Protein AF-A0A1W1CA62-F1 (afdb_monomer)

Solvent-accessible surface area (backbone atoms only — not comparable to full-atom values): 57233 Å² total; per-residue (Å²): 135,81,89,86,81,87,89,83,84,89,84,93,82,89,81,91,78,90,78,80,77,79,80,64,82,55,48,78,48,79,46,79,74,48,79,52,100,63,31,37,31,33,37,37,37,42,30,23,80,45,92,56,73,39,75,48,65,48,74,51,71,58,81,18,54,73,76,47,70,45,79,48,48,74,50,70,43,87,83,82,26,37,30,43,40,27,42,38,98,91,57,31,55,32,50,45,74,31,68,48,73,31,38,38,29,20,35,51,57,88,70,83,66,78,75,70,81,71,74,58,96,72,33,66,46,75,48,79,44,85,70,47,77,57,100,60,29,39,26,37,36,37,37,44,31,26,67,39,91,54,71,39,76,48,68,49,76,48,79,43,91,29,56,73,78,46,71,43,75,43,43,75,51,65,45,89,88,75,31,39,28,43,39,27,43,35,100,90,59,23,70,30,45,48,72,31,70,49,66,31,35,40,31,24,36,51,62,85,86,67,88,79,77,78,83,80,76,78,87,59,78,69,62,60,57,68,73,33,33,48,64,42,42,60,29,36,47,44,29,52,49,69,27,34,27,42,52,84,49,92,83,43,77,89,62,65,56,16,58,89,64,27,27,54,92,78,74,43,72,48,46,49,22,47,26,38,44,34,58,71,37,29,48,38,39,42,49,18,38,20,37,28,39,42,34,47,24,50,67,75,22,49,63,14,27,44,58,52,71,35,51,64,64,47,50,56,45,44,46,42,43,48,61,25,49,61,51,30,43,43,78,41,91,48,95,89,46,52,72,64,24,36,42,51,50,34,38,36,43,59,70,66,50,69,74,52,36,35,27,56,70,70,68,79,74,82,51,55,69,41,65,25,35,64,84,31,11,37,12,30,42,32,6,25,42,10,19,22,21,12,35,41,20,55,68,34,52,88,44,58,68,60,13,49,51,28,38,54,50,14,54,51,40,32,48,33,20,66,75,32,70,41,56,83,33,60,55,86,43,56,92,78,68,52,72,79,54,55,32,33,24,26,44,9,35,18,20,42,27,41,16,75,59,65,71,44,61,69,29,44,54,44,16,58,56,26,47,75,69,29,57,90,47,51,92,53,54,52,49,62,57,42,40,43,50,56,41,27,43,53,46,20,71,77,66,66,42,63,73,28,43,52,46,36,50,50,24,51,48,29,62,76,72,66,53,51,52,19,90,57,59,46,49,43,84,46,35,71,32,15,47,27,39,35,28,22,44,20,22,55,29,35,58,53,28,68,77,42,68,94,48,71,68,28,53,52,27,46,48,51,24,48,56,42,50,31,31,42,44,17,61,35,86,71,57,29,11,44,26,15,80,40,66,28,74,32,47,68,27,55,23,31,26,60,34,31,48,16,89,71,63,32,87,72,39,54,82,56,38,74,42,82,56,37,28,34,34,30,7,32,34,50,52,66,36,70,73,48,54,65,81,34,43,86,38,66,42,30,15,23,34,36,52,53,32,37,15,30,35,43,21,25,31,23,35,39,57,52,60,71,50,77,86,62,82,42,83,43,69,58,51,52,52,71,38,68,41,40,30,47,42,39,74,53,45,54,77,30,27,30,73,49,90,94,44,74,42,69,47,44,71,70,57,48,62,69,46,95,49,60,81,77,35,68,80,54,63,41,29,20,76,59,52,51,69,50,50,50,52,46,28,58,28,58,62,65,41,38,34,39,37,37,63,46,46,82,87,66,57,70,89,78,53,61,55,69,59,53,41,54,41,37,76,73,67,34,32,46,33,38,39,35,58,42,72,26,68,82,35,85,86,34,74,78,50,75,68,53,50,52,47,50,54,51,53,48,50,53,49,34,60,56,54,62,69,46,80,40,49,33,36,42,34,40,30,52,54,71,86,43,60,44,50,65,69,40,72,69,40,23,54,52,47,33,52,57,52,48,52,50,53,51,54,37,59,76,65,34,77,53,64,43,34,26,51,44,42,62,52,84,47,49,64,31,61,61,72,75,44,80,81,49,78,41,72,64,37,37,89,38,50,37,70,50,62,58,59,53,43,66,31,47,69,73,37,50,92,74,40,67,34,44,28,36,43,46,41,46,55,22,55,45,61,25,89,91,56,41,62,46,98,94,50,48,32,70,41,78,49,53,64,64,43,45,26,58,94,44,46,55,60,33,54,28,37,51,28,31,45,49,22,70,72,67,73,34,40,25,36,28,75,30,42,34,53,36,56,63,24,54,52,69,85,84,74,76,91,59,91,48,86,90,33,52,38,94,57,52,44,56,58,52,53,40,51,47,40,41,49,41,54,77,35,44,67,59,28,37,75,18,25,28,18,30,40,23,59,30,47,48,84,69,39,65,65,52,51,69,85,69,54,73,96,73,80,85,71,89,65,74,41,24,67,53,67,69,85,55,52,83,98,68,76,76,80,68,64,27,59,52,66,68,36,34,66,59,43,46,46,65,43,64,66,134

Nearest PDB structures (foldseek):
  4tf4-assembly2_B  TM=8.827E-01  e=1.126E-41  Thermobifida fusca
  5gy0-assembly1_B  TM=9.283E-01  e=1.462E-37  Acetivibrio thermocellus
  5gy1-assembly1_A  TM=9.295E-01  e=1.607E-37  Acetivibrio thermocellus
  5gxz-assembly1_B  TM=9.268E-01  e=2.698E-37  Acetivibrio thermocellus
  1ia6-assembly1_A  TM=9.455E-01  e=1.887E-34  Ruminiclostridium cellulolyticum

InterPro domains:
  IPR001701 Glycoside hydrolase family 9 [PF00759] (229-653)
  IPR001919 Carbohydrate-binding type-2 domain [PF00553] (30-115)
  IPR001919 Carbohydrate-binding type-2 domain [PF00553] (129-214)
  IPR001919 Carbohydrate-binding type-2 domain [PS51173] (19-122)
  IPR001919 Carbohydrate-binding type-2 domain [PS51173] (117-226)
  IPR001919 Carbohydrate-binding type-2 domain [SM00637] (26-118)
  IPR001919 Carbohydrate-binding type-2 domain [SM00637] (124-215)
  IPR008928 Six-hairpin glycosidase superfamily [SSF48208] (225-658)
  IPR008965 CBM2/CBM3, carbohydrate-binding domain superfamily [SSF49384] (23-111)
  IPR008965 CBM2/CBM3, carbohydrate-binding domain superfamily [SSF49384] (118-214)
  IPR012291 CBM2, carbohydrate-binding domain superfamily [G3DSA:2.60.40.290] (24-120)
  IPR012291 CBM2, carbohydrate-binding domain superfamily [G3DSA:2.60.40.290] (121-218)
  IPR012341 Six-hairpin glycosidase-like superfamily [G3DSA:1.50.10.10] (224-671)
  IPR018221 Glycoside hydrolase family 9, His active site [PS00592] (567-593)
  IPR033126 Glycosyl hydrolases family 9, Asp/Glu active sites [PS00698] (629-647)

pLDDT: mean 82.94, std 18.06, range [24.62, 98.94]

Foldseek 3Di:
DDDDDDDDDDDDDDDDDDDDDDDPQKDKDKAWDADDDFKTKIKIKIFAQDQAKDFDKDKDAPQAAWPDWPQWDWDADHPRNMIITAGDPVPRIAHHGGIDMIMTMGTHDPDPDPDDPPPDVPQWDKDWDWDADDPFKGKIKIKIWGQDQAKAQDKDKDADQFAWPDKPQWDKDADPVRRIIITGGDPVGRIAGHGGMDMIMTMGTHDPDDDDDDDDDDADQQPAAQVQLLVQLVLLLLLLQVFWQADDNPPPVLDHHFPCCWCVQVPFPLHFFGQFWLWRKDALLQSLVLLLLLLCLCVLQVVLCVLSVRLVSSLVSSVRNLVNQLRQWDQDPDPVDQQRIKGFRIWAQPVQGVLFFFASNPDDDHTDTAMAHLVQAQLQSLLSSLLSLLSSLVSVVVVVVSSVSSLSSSVSSLRRSVVRPDNNSVDSCPPPDDQPFGNLQSNLSSLLSNCVNPVPCVSVVSNVVSLVVTDQQLLFACFSNGNSLVSLLSNCVVPVDPVSVVSNVSSLCCQLPVAQAAPLGQRADALALRLLRQLLSLLSLLSNLSVDDDDDSSVSSLVSSSSSLSVQSQSGPVSEHQFWPHHHPYQFQALHRSQQRDPPSDSPPPVTGPHTSGSFGFSAARDSYNPNADSDNVPCRGRMTGSSSSRSNSSSSSSSNRRVPDDAPASNLSNLLLAAFEEWEALFFDWFDFPDPPDIQGHDLLCLLVDPCQPPPVSQVRFDQRDSVLSVVLNVLNVLGAEYEAEQDPPDDLVSDPLVSVQVVVVVRHEYEYEDACQQVVQQPAADDPVNLVVLVVVLVVVLVSLQSHGYAYEYEYENPLVRCRCLVDLVSLVVVLVSVLVSLCVNPVRHPRYAYEYEQEDPLQWAQPQPCPPQQWGRDHPCNNVRNVRSVSSCVSCLVSHQAYEYEAAHAQKDFDPVPQDDPVDGLMDGHDCRRSVLVCVLVNLLGVLLRCCVVSVGAYEHAEYEDHYQQFDPPPPPSAGDPVRGRQCVSVVSLLVSLLVNVVCSVSSSVSRYSYYYYWYDYDGNCCPNVPDDPDDPPPRGTTQFDDNDDPDCPPPPNRDSVNGCSSSCSNRVDD

Structure (mmCIF, N/CA/C/O backbone):
data_AF-A0A1W1CA62-F1
#
_entry.id   AF-A0A1W1CA62-F1
#
loop_
_atom_site.group_PDB
_atom_site.id
_atom_site.type_symbol
_atom_site.label_atom_id
_atom_site.label_alt_id
_atom_site.label_comp_id
_atom_site.label_asym_id
_atom_site.label_entity_id
_atom_site.label_seq_id
_atom_site.pdbx_PDB_ins_code
_atom_site.Cartn_x
_atom_site.Cartn_y
_atom_site.Cartn_z
_atom_site.occupancy
_atom_site.B_iso_or_equiv
_atom_site.auth_seq_id
_atom_site.auth_comp_id
_atom_site.auth_asym_id
_atom_site.auth_atom_id
_atom_site.pdbx_PDB_model_num
ATOM 1 N N . MET A 1 1 ? 69.710 21.065 5.688 1.00 34.09 1 MET A N 1
ATOM 2 C CA . MET A 1 1 ? 68.795 21.210 4.537 1.00 34.09 1 MET A CA 1
ATOM 3 C C . MET A 1 1 ? 67.399 20.845 5.018 1.00 34.09 1 MET A C 1
ATOM 5 O O . MET A 1 1 ? 67.271 19.774 5.587 1.00 34.09 1 MET A O 1
ATOM 9 N N . SER A 1 2 ? 66.432 21.753 4.817 1.00 31.28 2 SER A N 1
ATOM 10 C CA . SER A 1 2 ? 64.989 21.677 5.153 1.00 31.28 2 SER A CA 1
ATOM 11 C C . SER A 1 2 ? 64.650 21.636 6.662 1.00 31.28 2 SER A C 1
ATOM 13 O O . SER A 1 2 ? 64.878 20.616 7.297 1.00 31.28 2 SER A O 1
ATOM 15 N N . LEU A 1 3 ? 64.309 22.731 7.373 1.00 30.56 3 LEU A N 1
ATOM 16 C CA . LEU A 1 3 ? 63.100 23.603 7.335 1.00 30.56 3 LEU A CA 1
ATOM 17 C C . LEU A 1 3 ? 61.784 22.798 7.328 1.00 30.56 3 LEU A C 1
ATOM 19 O O . LEU A 1 3 ? 61.586 22.035 6.390 1.00 30.56 3 LEU A O 1
ATOM 23 N N . THR A 1 4 ? 60.811 22.921 8.245 1.00 31.36 4 THR A N 1
ATOM 24 C CA . THR A 1 4 ? 60.692 23.490 9.612 1.00 31.36 4 THR A CA 1
ATOM 25 C C . THR A 1 4 ? 59.352 22.969 10.171 1.00 31.36 4 THR A C 1
ATOM 27 O O . THR A 1 4 ? 58.354 23.013 9.457 1.00 31.36 4 THR A O 1
ATOM 30 N N . LYS A 1 5 ? 59.313 22.494 11.424 1.00 26.56 5 LYS A N 1
ATOM 31 C CA . LYS A 1 5 ? 58.095 22.155 12.191 1.00 26.56 5 LYS A CA 1
ATOM 32 C C . LYS A 1 5 ? 57.975 23.115 13.386 1.00 26.56 5 LYS A C 1
ATOM 34 O O . LYS A 1 5 ? 58.942 23.233 14.126 1.00 26.56 5 LYS A O 1
ATOM 39 N N . THR A 1 6 ? 56.793 23.723 13.524 1.00 31.59 6 THR A N 1
ATOM 40 C CA . THR A 1 6 ? 55.945 23.863 14.737 1.00 31.59 6 THR A CA 1
ATOM 41 C C . THR A 1 6 ? 56.478 24.517 16.035 1.00 31.59 6 THR A C 1
ATOM 43 O O . THR A 1 6 ? 57.621 24.307 16.416 1.00 31.59 6 THR A O 1
ATOM 46 N N . PHE A 1 7 ? 55.523 25.144 16.763 1.00 26.80 7 PHE A N 1
ATOM 47 C CA . PHE A 1 7 ? 55.446 25.507 18.207 1.00 26.80 7 PHE A CA 1
ATOM 48 C C . PHE A 1 7 ? 55.813 26.961 18.597 1.00 26.80 7 PHE A C 1
ATOM 50 O O . PHE A 1 7 ? 56.682 27.541 17.966 1.00 26.80 7 PHE A O 1
ATOM 57 N N . VAL A 1 8 ? 55.233 27.649 19.606 1.00 26.05 8 VAL A N 1
ATOM 58 C CA . VAL A 1 8 ? 54.292 27.363 20.728 1.00 26.05 8 VAL A CA 1
ATOM 59 C C . VAL A 1 8 ? 53.774 28.726 21.304 1.00 26.05 8 VAL A C 1
ATOM 61 O O . VAL A 1 8 ? 54.493 29.712 21.213 1.00 26.05 8 VAL A O 1
ATOM 64 N N . MET A 1 9 ? 52.569 28.734 21.908 1.00 24.62 9 MET A N 1
ATOM 65 C CA . MET A 1 9 ? 51.977 29.533 23.034 1.00 24.62 9 MET A CA 1
ATOM 66 C C . MET A 1 9 ? 52.245 31.044 23.341 1.00 24.62 9 MET A C 1
ATOM 68 O O . MET A 1 9 ? 53.383 31.409 23.599 1.00 24.62 9 MET A O 1
ATOM 72 N N . VAL A 1 10 ? 51.116 31.783 23.556 1.00 28.89 10 VAL A N 1
ATOM 73 C CA . VAL A 1 10 ? 50.649 32.619 24.738 1.00 28.89 10 VAL A CA 1
ATOM 74 C C . VAL A 1 10 ? 51.520 33.844 25.175 1.00 28.89 10 VAL A C 1
ATOM 76 O O . VAL A 1 10 ? 52.728 33.718 25.035 1.00 28.89 10 VAL A O 1
ATOM 79 N N . PRO A 1 11 ? 51.054 34.996 25.769 1.00 33.91 11 PRO A N 1
ATOM 80 C CA . PRO A 1 11 ? 49.732 35.474 26.260 1.00 33.91 11 PRO A CA 1
ATOM 81 C C . PRO A 1 11 ? 49.295 36.912 25.829 1.00 33.91 11 PRO A C 1
ATOM 83 O O . PRO A 1 11 ? 50.018 37.681 25.204 1.00 33.91 11 PRO A O 1
ATOM 86 N N . THR A 1 12 ? 48.093 37.282 26.276 1.00 34.03 12 THR A N 1
ATOM 87 C CA . THR A 1 12 ? 47.513 38.621 26.511 1.00 34.03 12 THR A CA 1
ATOM 88 C C . THR A 1 12 ? 48.430 39.605 27.274 1.00 34.03 12 THR A C 1
ATOM 90 O O . THR A 1 12 ? 48.937 39.228 28.326 1.00 34.03 12 THR A O 1
ATOM 93 N N . LEU A 1 13 ? 48.531 40.882 26.851 1.00 27.23 13 LEU A N 1
ATOM 94 C CA . LEU A 1 13 ? 48.215 42.077 27.676 1.00 27.23 13 LEU A CA 1
ATOM 95 C C . LEU A 1 13 ? 48.318 43.417 26.905 1.00 27.23 13 LEU A C 1
ATOM 97 O O . LEU A 1 13 ? 49.204 43.626 26.085 1.00 27.23 13 LEU A O 1
ATOM 101 N N . LEU A 1 14 ? 47.388 44.311 27.260 1.00 35.34 14 LEU A N 1
ATOM 102 C CA . LEU A 1 14 ? 47.174 45.716 26.886 1.00 35.34 14 LEU A CA 1
ATOM 103 C C . LEU A 1 14 ? 48.423 46.613 26.766 1.00 35.34 14 LEU A C 1
ATOM 105 O O . LEU A 1 14 ? 49.288 46.577 27.635 1.00 35.34 14 LEU A O 1
ATOM 109 N N . LEU A 1 15 ? 48.344 47.600 25.859 1.00 28.55 15 LEU A N 1
ATOM 110 C CA . LEU A 1 15 ? 48.535 49.025 26.189 1.00 28.55 15 LEU A CA 1
ATOM 111 C C . LEU A 1 15 ? 47.943 49.932 25.093 1.00 28.55 15 LEU A C 1
ATOM 113 O O . LEU A 1 15 ? 48.308 49.848 23.925 1.00 28.55 15 LEU A O 1
ATOM 117 N N . MET A 1 16 ? 47.007 50.790 25.506 1.00 33.66 16 MET A N 1
ATOM 118 C CA . MET A 1 16 ? 46.439 51.891 24.726 1.00 33.66 16 MET A CA 1
ATOM 119 C C . MET A 1 16 ? 47.520 52.892 24.298 1.00 33.66 16 MET A C 1
ATOM 121 O O . MET A 1 16 ? 48.318 53.331 25.126 1.00 33.66 16 MET A O 1
ATOM 125 N N . SER A 1 17 ? 47.421 53.391 23.069 1.00 29.56 17 SER A N 1
ATOM 126 C CA . SER A 1 17 ? 47.782 54.772 22.753 1.00 29.56 17 SER A CA 1
ATOM 127 C C . SER A 1 17 ? 46.723 55.375 21.829 1.00 29.56 17 SER A C 1
ATOM 129 O O . SER A 1 17 ? 46.476 54.919 20.717 1.00 29.56 17 SER A O 1
ATOM 131 N N . TYR A 1 18 ? 46.052 56.393 22.362 1.00 30.84 18 TYR A N 1
ATOM 132 C CA . TYR A 1 18 ? 45.149 57.288 21.658 1.00 30.84 18 TYR A CA 1
ATOM 133 C C . TYR A 1 18 ? 45.900 58.017 20.535 1.00 30.84 18 TYR A C 1
ATOM 135 O O . TYR A 1 18 ? 46.837 58.766 20.805 1.00 30.84 18 TYR A O 1
ATOM 143 N N . THR A 1 19 ? 45.410 57.903 19.305 1.00 31.39 19 THR A N 1
ATOM 144 C CA . THR A 1 19 ? 45.457 59.005 18.337 1.00 31.39 19 THR A CA 1
ATOM 145 C C . THR A 1 19 ? 44.025 59.338 17.963 1.00 31.39 19 THR A C 1
ATOM 147 O O . THR A 1 19 ? 43.399 58.684 17.134 1.00 31.39 19 THR A O 1
ATOM 150 N N . GLN A 1 20 ? 43.503 60.336 18.666 1.00 29.75 20 GLN A N 1
ATOM 151 C CA . GLN A 1 20 ? 42.248 61.012 18.391 1.00 29.75 20 GLN A CA 1
ATOM 152 C C . GLN A 1 20 ? 42.399 61.734 17.045 1.00 29.75 20 GLN A C 1
ATOM 154 O O . GLN A 1 20 ? 43.165 62.691 16.939 1.00 29.75 20 GLN A O 1
ATOM 159 N N . ALA A 1 21 ? 41.726 61.251 16.001 1.00 30.36 21 ALA A N 1
ATOM 160 C CA . ALA A 1 21 ? 41.534 62.045 14.797 1.00 30.36 21 ALA A CA 1
ATOM 161 C C . ALA A 1 21 ? 40.523 63.147 15.137 1.00 30.36 21 ALA A C 1
ATOM 163 O O . ALA A 1 21 ? 39.410 62.871 15.580 1.00 30.36 21 ALA A O 1
ATOM 164 N N . ILE A 1 22 ? 40.968 64.393 15.013 1.00 39.25 22 ILE A N 1
ATOM 165 C CA . ILE A 1 22 ? 40.193 65.613 15.235 1.00 39.25 22 ILE A CA 1
ATOM 166 C C . ILE A 1 22 ? 39.006 65.593 14.263 1.00 39.25 22 ILE A C 1
ATOM 168 O O . ILE A 1 22 ? 39.213 65.579 13.051 1.00 39.25 22 ILE A O 1
ATOM 172 N N . ALA A 1 23 ? 37.776 65.571 14.779 1.00 43.00 23 ALA A N 1
ATOM 173 C CA . ALA A 1 23 ? 36.601 65.888 13.976 1.00 43.00 23 ALA A CA 1
ATOM 174 C C . ALA A 1 23 ? 36.703 67.372 13.601 1.00 43.00 23 ALA A C 1
ATOM 176 O O . ALA A 1 23 ? 36.787 68.218 14.489 1.00 43.00 23 ALA A O 1
ATOM 177 N N . SER A 1 24 ? 36.791 67.697 12.310 1.00 55.44 24 SER A N 1
ATOM 178 C CA . SER A 1 24 ? 36.750 69.096 11.885 1.00 55.44 24 SER A CA 1
ATOM 179 C C . SER A 1 24 ? 35.344 69.639 12.141 1.00 55.44 24 SER A C 1
ATOM 181 O O . SER A 1 24 ? 34.395 69.072 11.604 1.00 55.44 24 SER A O 1
ATOM 183 N N . ASP A 1 25 ? 35.208 70.756 12.860 1.00 67.19 25 ASP A N 1
ATOM 184 C CA . ASP A 1 25 ? 33.941 71.494 13.055 1.00 67.19 25 ASP A CA 1
ATOM 185 C C . ASP A 1 25 ? 33.420 72.154 11.755 1.00 67.19 25 ASP A C 1
ATOM 187 O O . ASP A 1 25 ? 32.650 73.108 11.787 1.00 67.19 25 ASP A O 1
ATOM 191 N N . LEU A 1 26 ? 33.878 71.684 10.592 1.00 81.44 26 LEU A N 1
ATOM 192 C CA . LEU A 1 26 ? 33.519 72.180 9.273 1.00 81.44 26 LEU A CA 1
ATOM 193 C C . LEU A 1 26 ? 32.367 71.358 8.705 1.00 81.44 26 LEU A C 1
ATOM 195 O O . LEU A 1 26 ? 32.415 70.129 8.672 1.00 81.44 26 LEU A O 1
ATOM 199 N N . GLU A 1 27 ? 31.355 72.047 8.198 1.00 86.06 27 GLU A N 1
ATOM 200 C CA . GLU A 1 27 ? 30.187 71.421 7.593 1.00 86.06 27 GLU A CA 1
ATOM 201 C C . GLU A 1 27 ? 30.400 71.244 6.089 1.00 86.06 27 GLU A C 1
ATOM 203 O O . GLU A 1 27 ? 30.833 72.163 5.391 1.00 86.06 27 GLU A O 1
ATOM 208 N N . VAL A 1 28 ? 30.081 70.058 5.567 1.00 87.94 28 VAL A N 1
ATOM 209 C CA . VAL A 1 28 ? 30.300 69.709 4.158 1.00 87.94 28 VAL A CA 1
ATOM 210 C C . VAL A 1 28 ? 28.971 69.451 3.469 1.00 87.94 28 VAL A C 1
ATOM 212 O O . VAL A 1 28 ? 28.176 68.628 3.916 1.00 87.94 28 VAL A O 1
ATOM 215 N N . LYS A 1 29 ? 28.751 70.117 2.333 1.00 86.25 29 LYS A N 1
ATOM 216 C CA . LYS A 1 29 ? 27.578 69.904 1.483 1.00 86.25 29 LYS A CA 1
ATOM 217 C C . LYS A 1 29 ? 27.989 69.606 0.049 1.00 86.25 29 LYS A C 1
ATOM 219 O O . LYS A 1 29 ? 28.610 70.440 -0.606 1.00 86.25 29 LYS A O 1
ATOM 224 N N . VAL A 1 30 ? 27.591 68.439 -0.450 1.00 87.31 30 VAL A N 1
ATOM 225 C CA . VAL A 1 30 ? 27.819 68.011 -1.836 1.00 87.31 30 VAL A CA 1
ATOM 226 C C . VAL A 1 30 ? 26.553 68.260 -2.655 1.00 87.31 30 VAL A C 1
ATOM 228 O O . VAL A 1 30 ? 25.457 67.890 -2.243 1.00 87.31 30 VAL A O 1
ATOM 231 N N . ILE A 1 31 ? 26.693 68.910 -3.808 1.00 82.06 31 ILE A N 1
ATOM 232 C CA . ILE A 1 31 ? 25.591 69.225 -4.720 1.00 82.06 31 ILE A CA 1
ATOM 233 C C . ILE A 1 31 ? 25.984 68.788 -6.127 1.00 82.06 31 ILE A C 1
ATOM 235 O O . ILE A 1 31 ? 26.869 69.385 -6.750 1.00 82.06 31 ILE A O 1
ATOM 239 N N . LYS A 1 32 ? 25.292 67.769 -6.639 1.00 85.06 32 LYS A N 1
ATOM 240 C CA . LYS A 1 32 ? 25.487 67.251 -7.993 1.00 85.06 32 LYS A CA 1
ATOM 241 C C . LYS A 1 32 ? 25.080 68.304 -9.028 1.00 85.06 32 LYS A C 1
ATOM 243 O O . LYS A 1 32 ? 23.996 68.873 -8.942 1.00 85.06 32 LYS A O 1
ATOM 248 N N . GLN A 1 33 ? 25.985 68.612 -9.951 1.00 81.94 33 GLN A N 1
ATOM 249 C CA . GLN A 1 33 ? 25.822 69.655 -10.971 1.00 81.94 33 GLN A CA 1
ATOM 250 C C . GLN A 1 33 ? 25.381 69.076 -12.314 1.00 81.94 33 GLN A C 1
ATOM 252 O O . GLN A 1 33 ? 24.571 69.677 -13.013 1.00 81.94 33 GLN A O 1
ATOM 257 N N . SER A 1 34 ? 25.915 67.914 -12.673 1.00 81.06 34 SER A N 1
ATOM 258 C CA . SER A 1 34 ? 25.560 67.184 -13.885 1.00 81.06 34 SER A CA 1
ATOM 259 C C . SER A 1 34 ? 25.647 65.690 -13.614 1.00 81.06 34 SER A C 1
ATOM 261 O O . SER A 1 34 ? 26.497 65.246 -12.846 1.00 81.06 34 SER A O 1
ATOM 263 N N . ASP A 1 35 ? 24.752 64.920 -14.219 1.00 85.38 35 ASP A N 1
ATOM 264 C CA . ASP A 1 35 ? 24.620 63.482 -14.002 1.00 85.38 35 ASP A CA 1
ATOM 265 C C . ASP A 1 35 ? 24.274 62.816 -15.339 1.00 85.38 35 ASP A C 1
ATOM 267 O O . ASP A 1 35 ? 23.378 63.289 -16.037 1.00 85.38 35 ASP A O 1
ATOM 271 N N . TRP A 1 36 ? 25.012 61.777 -15.727 1.00 82.44 36 TRP A N 1
ATOM 272 C CA . TRP A 1 36 ? 24.810 61.018 -16.963 1.00 82.44 36 TRP A CA 1
ATOM 273 C C . TRP A 1 36 ? 25.058 59.524 -16.724 1.00 82.44 36 TRP A C 1
ATOM 275 O O . TRP A 1 36 ? 25.472 59.105 -15.643 1.00 82.44 36 TRP A O 1
ATOM 285 N N . ASP A 1 37 ? 24.788 58.687 -17.722 1.00 69.31 37 ASP A N 1
ATOM 286 C CA . ASP A 1 37 ? 24.608 57.242 -17.513 1.00 69.31 37 ASP A CA 1
ATOM 287 C C . ASP A 1 37 ? 25.797 56.545 -16.840 1.00 69.31 37 ASP A C 1
ATOM 289 O O . ASP A 1 37 ? 25.612 55.710 -15.959 1.00 69.31 37 ASP A O 1
ATOM 293 N N . THR A 1 38 ? 27.026 56.942 -17.168 1.00 77.75 38 THR A N 1
ATOM 294 C CA . THR A 1 38 ? 28.248 56.305 -16.653 1.00 77.75 38 THR A CA 1
ATOM 295 C C . THR A 1 38 ? 29.015 57.144 -15.625 1.00 77.75 38 THR A C 1
ATOM 297 O O . THR A 1 38 ? 30.004 56.669 -15.065 1.00 77.75 38 THR A O 1
ATOM 300 N N . GLY A 1 39 ? 28.580 58.373 -15.324 1.00 86.88 39 GLY A N 1
ATOM 301 C CA . GLY A 1 39 ? 29.311 59.285 -14.440 1.00 86.88 39 GLY A CA 1
ATOM 302 C C . GLY A 1 39 ? 28.541 60.550 -14.064 1.00 86.88 39 GLY A C 1
ATOM 303 O O . GLY A 1 39 ? 27.437 60.788 -14.533 1.00 86.88 39 GLY A O 1
ATOM 304 N N . PHE A 1 40 ? 29.109 61.365 -13.184 1.00 90.88 40 PHE A N 1
ATOM 305 C CA . PHE A 1 40 ? 28.524 62.641 -12.766 1.00 90.88 40 PHE A CA 1
ATOM 306 C C . PHE A 1 40 ? 29.603 63.625 -12.315 1.00 90.88 40 PHE A C 1
ATOM 308 O O . PHE A 1 40 ? 30.730 63.223 -12.026 1.00 90.88 40 PHE A O 1
ATOM 315 N N . CYS A 1 41 ? 29.251 64.908 -12.208 1.00 92.44 41 CYS A N 1
ATOM 316 C CA . CYS A 1 41 ? 30.072 65.931 -11.563 1.00 92.44 41 CYS A CA 1
ATOM 317 C C . CYS A 1 41 ? 29.309 66.635 -10.437 1.00 92.44 41 CYS A C 1
ATOM 319 O O . CYS A 1 41 ? 28.129 66.956 -10.577 1.00 92.44 41 CYS A O 1
ATOM 321 N N . SER A 1 42 ? 30.002 66.939 -9.342 1.00 91.62 42 SER A N 1
ATOM 322 C CA . SER A 1 42 ? 29.456 67.557 -8.133 1.00 91.62 42 SER A CA 1
ATOM 323 C C . SER A 1 42 ? 30.332 68.706 -7.643 1.00 91.62 42 SER A C 1
ATOM 325 O O . SER A 1 42 ? 31.556 68.659 -7.747 1.00 91.62 42 SER A O 1
ATOM 327 N N . ASN A 1 43 ? 29.699 69.714 -7.044 1.00 92.50 43 ASN A N 1
ATOM 328 C CA . ASN A 1 43 ? 30.372 70.754 -6.270 1.00 92.50 43 ASN A CA 1
ATOM 329 C C . ASN A 1 43 ? 30.246 70.450 -4.777 1.00 92.50 43 ASN A C 1
ATOM 331 O O . ASN A 1 43 ? 29.179 70.064 -4.304 1.00 92.50 43 ASN A O 1
ATOM 335 N N . VAL A 1 44 ? 31.323 70.662 -4.033 1.00 92.31 44 VAL A N 1
ATOM 336 C CA . VAL A 1 44 ? 31.411 70.457 -2.590 1.00 92.31 44 VAL A CA 1
ATOM 337 C C . VAL A 1 44 ? 31.673 71.799 -1.926 1.00 92.31 44 VAL A C 1
ATOM 339 O O . VAL A 1 44 ? 32.690 72.438 -2.190 1.00 92.31 44 VAL A O 1
ATOM 342 N N . SER A 1 45 ? 30.744 72.225 -1.076 1.00 90.44 45 SER A N 1
ATOM 343 C CA . SER A 1 45 ? 30.864 73.422 -0.248 1.00 90.44 45 SER A CA 1
ATOM 344 C C . SER A 1 45 ? 31.305 73.028 1.154 1.00 90.44 45 SER A C 1
ATOM 346 O O . SER A 1 45 ? 30.644 72.210 1.790 1.00 90.44 45 SER A O 1
ATOM 348 N N . VAL A 1 46 ? 32.395 73.626 1.632 1.00 90.69 46 VAL A N 1
ATOM 349 C CA . VAL A 1 46 ? 32.907 73.456 2.997 1.00 90.69 46 VAL A CA 1
ATOM 350 C C . VAL A 1 46 ? 32.676 74.753 3.751 1.00 90.69 46 VAL A C 1
ATOM 352 O O . VAL A 1 46 ? 33.293 75.769 3.427 1.00 90.69 46 VAL A O 1
ATOM 355 N N . TYR A 1 47 ? 31.762 74.719 4.713 1.00 89.44 47 TYR A N 1
ATOM 356 C CA . TYR A 1 47 ? 31.359 75.852 5.531 1.00 89.44 47 TYR A CA 1
ATOM 357 C C . TYR A 1 47 ? 32.028 75.790 6.900 1.00 89.44 47 TYR A C 1
ATOM 359 O O . TYR A 1 47 ? 32.082 74.734 7.526 1.00 89.44 47 TYR A O 1
ATOM 367 N N . ASN A 1 48 ? 32.526 76.930 7.370 1.00 90.00 48 ASN A N 1
ATOM 368 C CA . ASN A 1 48 ? 33.059 77.066 8.716 1.00 90.00 48 ASN A CA 1
ATOM 369 C C . ASN A 1 48 ? 32.036 77.772 9.625 1.00 90.00 48 ASN A C 1
ATOM 371 O O . ASN A 1 48 ? 31.951 79.002 9.586 1.00 90.00 48 ASN A O 1
ATOM 375 N N . PRO A 1 49 ? 31.275 77.035 10.454 1.00 81.81 49 PRO A N 1
ATOM 376 C CA . PRO A 1 49 ? 30.310 77.611 11.388 1.00 81.81 49 PRO A CA 1
ATOM 377 C C . PRO A 1 49 ? 30.971 78.227 12.629 1.00 81.81 49 PRO A C 1
ATOM 379 O O . PRO A 1 49 ? 30.278 78.793 13.476 1.00 81.81 49 PRO A O 1
ATOM 382 N N . THR A 1 50 ? 32.292 78.116 12.779 1.00 84.06 50 THR A N 1
ATOM 383 C CA . THR A 1 50 ? 33.005 78.633 13.948 1.00 84.06 50 THR A CA 1
ATOM 384 C C . THR A 1 50 ? 33.33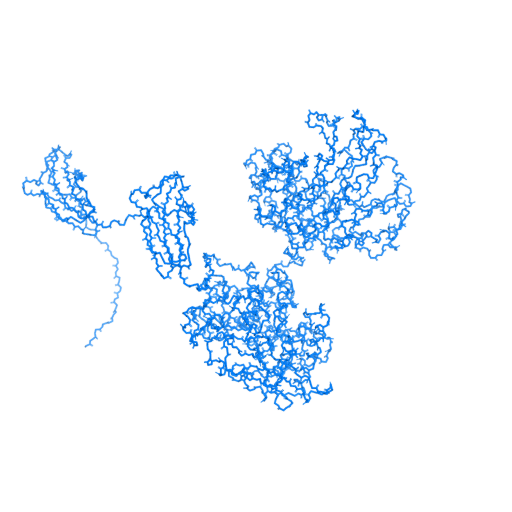9 80.120 13.797 1.00 84.06 50 THR A C 1
ATOM 386 O O . THR A 1 50 ? 33.152 80.738 12.745 1.00 84.06 50 THR A O 1
ATOM 389 N N . ASN A 1 51 ? 33.830 80.715 14.886 1.00 82.44 51 ASN A N 1
ATOM 390 C CA . ASN A 1 51 ? 34.243 82.119 14.934 1.00 82.44 51 ASN A CA 1
ATOM 391 C C . ASN A 1 51 ? 35.757 82.308 14.701 1.00 82.44 51 ASN A C 1
ATOM 393 O O . ASN A 1 51 ? 36.259 83.426 14.826 1.00 82.44 51 ASN A O 1
ATOM 397 N N . THR A 1 52 ? 36.486 81.235 14.372 1.00 82.69 52 THR A N 1
ATOM 398 C CA . THR A 1 52 ? 37.931 81.226 14.097 1.00 82.69 52 THR A CA 1
ATOM 399 C C . THR A 1 52 ? 38.222 80.715 12.692 1.00 82.69 52 THR A C 1
ATOM 401 O O . THR A 1 52 ? 37.419 80.015 12.087 1.00 82.69 52 THR A O 1
ATOM 404 N N . LYS A 1 53 ? 39.344 81.149 12.111 1.00 84.19 53 LYS A N 1
ATOM 405 C CA . LYS A 1 53 ? 39.763 80.720 10.774 1.00 84.19 53 LYS A CA 1
ATOM 406 C C . LYS A 1 53 ? 40.319 79.302 10.853 1.00 84.19 53 LYS A C 1
ATOM 408 O O . LYS A 1 53 ? 41.322 79.090 11.529 1.00 84.19 53 LYS A O 1
ATOM 413 N N . GLU A 1 54 ? 39.722 78.380 10.108 1.00 85.94 54 GLU A N 1
ATOM 414 C CA . GLU A 1 54 ? 40.037 76.953 10.198 1.00 85.94 54 GLU A CA 1
ATOM 415 C C . GLU A 1 54 ? 40.770 76.454 8.953 1.00 85.94 54 GLU A C 1
ATOM 417 O O . GLU A 1 54 ? 40.429 76.821 7.827 1.00 85.94 54 GLU A O 1
ATOM 422 N N . LEU A 1 55 ? 41.793 75.618 9.151 1.00 86.00 55 LEU A N 1
ATOM 423 C CA . LEU A 1 55 ? 42.451 74.894 8.061 1.00 86.00 55 LEU A CA 1
ATOM 424 C C . LEU A 1 55 ? 41.547 73.727 7.660 1.00 86.00 55 LEU A C 1
ATOM 426 O O . LEU A 1 55 ? 41.226 72.896 8.509 1.00 86.00 55 LEU A O 1
ATOM 430 N N . TRP A 1 56 ? 41.156 73.630 6.389 1.00 85.44 56 TRP A N 1
ATOM 431 C CA . TRP A 1 56 ? 40.205 72.594 5.992 1.00 85.44 56 TRP A CA 1
ATOM 432 C C . TRP A 1 56 ? 40.877 71.357 5.396 1.00 85.44 56 TRP A C 1
ATOM 434 O O . TRP A 1 56 ? 41.658 71.414 4.440 1.00 85.44 56 TRP A O 1
ATOM 444 N N . ASN A 1 57 ? 40.520 70.221 5.986 1.00 86.44 57 ASN A N 1
ATOM 445 C CA . ASN A 1 57 ? 40.782 68.876 5.505 1.00 86.44 57 ASN A CA 1
ATOM 446 C C . ASN A 1 57 ? 39.578 68.020 5.907 1.00 86.44 57 ASN A C 1
ATOM 448 O O . ASN A 1 57 ? 39.325 67.838 7.095 1.00 86.44 57 ASN A O 1
ATOM 452 N N . ILE A 1 58 ? 38.813 67.563 4.924 1.00 85.88 58 ILE A N 1
ATOM 453 C CA . ILE A 1 58 ? 37.522 66.906 5.120 1.00 85.88 58 ILE A CA 1
ATOM 454 C C . ILE A 1 58 ? 37.530 65.517 4.493 1.00 85.88 58 ILE A C 1
ATOM 456 O O . ILE A 1 58 ? 38.298 65.249 3.571 1.00 85.88 58 ILE A O 1
ATOM 460 N N . SER A 1 59 ? 36.648 64.639 4.964 1.00 85.88 59 SER A N 1
ATOM 461 C CA . SER A 1 59 ? 36.373 63.362 4.301 1.00 85.88 59 SER A CA 1
ATOM 462 C C . SER A 1 59 ? 34.884 63.221 4.020 1.00 85.88 59 SER A C 1
ATOM 464 O O . SER A 1 59 ? 34.062 63.573 4.863 1.00 85.88 59 SER A O 1
ATOM 466 N N . PHE A 1 60 ? 34.540 62.745 2.827 1.00 84.31 60 PHE A N 1
ATOM 467 C CA . PHE A 1 60 ? 33.161 62.529 2.390 1.00 84.31 60 PHE A CA 1
ATOM 468 C C . PHE A 1 60 ? 33.111 61.407 1.347 1.00 84.31 60 PHE A C 1
ATOM 470 O O . PHE A 1 60 ? 34.099 61.152 0.659 1.00 84.31 60 PHE A O 1
ATOM 477 N N . ASN A 1 61 ? 31.968 60.739 1.210 1.00 87.00 61 ASN A N 1
ATOM 478 C CA . ASN A 1 61 ? 31.800 59.700 0.198 1.00 87.00 61 ASN A CA 1
ATOM 479 C C . ASN A 1 61 ? 31.492 60.326 -1.168 1.00 87.00 61 ASN A C 1
ATOM 481 O O . ASN A 1 61 ? 30.630 61.201 -1.269 1.00 87.00 61 ASN A O 1
ATOM 485 N N . ALA A 1 62 ? 32.204 59.904 -2.213 1.00 84.38 62 ALA A N 1
ATOM 486 C CA . ALA A 1 62 ? 32.049 60.475 -3.548 1.00 84.38 62 ALA A CA 1
ATOM 487 C C . ALA A 1 62 ? 31.058 59.720 -4.442 1.00 84.38 62 ALA A C 1
ATOM 489 O O . ALA A 1 62 ? 30.919 60.109 -5.594 1.00 84.38 62 ALA A O 1
ATOM 490 N N . GLU A 1 63 ? 30.405 58.655 -3.954 1.00 83.69 63 GLU A N 1
ATOM 491 C CA . GLU A 1 63 ? 29.386 57.846 -4.657 1.00 83.69 63 GLU A CA 1
ATOM 492 C C . GLU A 1 63 ? 29.810 57.296 -6.040 1.00 83.69 63 GLU A C 1
ATOM 494 O O . GLU A 1 63 ? 28.991 56.833 -6.835 1.00 83.69 63 GLU A O 1
ATOM 499 N N . GLY A 1 64 ? 31.108 57.332 -6.339 1.00 86.38 64 GLY A N 1
ATOM 500 C CA . GLY A 1 64 ? 31.705 56.946 -7.610 1.00 86.38 64 GLY A CA 1
ATOM 501 C C . GLY A 1 64 ? 33.232 56.999 -7.539 1.00 86.38 64 GLY A C 1
ATOM 502 O O . GLY A 1 64 ? 33.793 57.595 -6.618 1.00 86.38 64 GLY A O 1
ATOM 503 N N . ILE A 1 65 ? 33.929 56.402 -8.509 1.00 89.69 65 ILE A N 1
ATOM 504 C CA . ILE A 1 65 ? 35.393 56.529 -8.608 1.00 89.69 65 ILE A CA 1
ATOM 505 C C . ILE A 1 65 ? 35.710 57.885 -9.236 1.00 89.69 65 ILE A C 1
ATOM 507 O O . ILE A 1 65 ? 35.376 58.126 -10.398 1.00 89.69 65 ILE A O 1
ATOM 511 N N . VAL A 1 66 ? 36.342 58.775 -8.468 1.00 90.44 66 VAL A N 1
ATOM 512 C CA . VAL A 1 66 ? 36.686 60.134 -8.893 1.00 90.44 66 VAL A CA 1
ATOM 513 C C . VAL A 1 66 ? 37.669 60.063 -10.055 1.00 90.44 66 VAL A C 1
ATOM 515 O O . VAL A 1 66 ? 38.757 59.504 -9.944 1.00 90.44 66 VAL A O 1
ATOM 518 N N . THR A 1 67 ? 37.283 60.647 -11.183 1.00 89.56 67 THR A N 1
ATOM 519 C CA . THR A 1 67 ? 38.099 60.695 -12.400 1.00 89.56 67 THR A CA 1
ATOM 520 C C . THR A 1 67 ? 38.821 62.025 -12.552 1.00 89.56 67 THR A C 1
ATOM 522 O O . THR A 1 67 ? 39.893 62.085 -13.152 1.00 89.56 67 THR A O 1
ATOM 525 N N . SER A 1 68 ? 38.263 63.106 -12.002 1.00 86.44 68 SER A N 1
ATOM 526 C CA . SER A 1 68 ? 38.893 64.427 -11.992 1.00 86.44 68 SER A CA 1
ATOM 527 C C . SER A 1 68 ? 38.367 65.284 -10.840 1.00 86.44 68 SER A C 1
ATOM 529 O O . SER A 1 68 ? 37.205 65.177 -10.464 1.00 86.44 68 SER A O 1
ATOM 531 N N . LEU A 1 69 ? 39.224 66.133 -10.266 1.00 91.88 69 LEU A N 1
ATOM 532 C CA . LEU A 1 69 ? 38.885 67.042 -9.167 1.00 91.88 69 LEU A CA 1
ATOM 533 C C . LEU A 1 69 ? 39.660 68.353 -9.332 1.00 91.88 69 LEU A C 1
ATOM 535 O O . LEU A 1 69 ? 40.813 68.340 -9.764 1.00 91.88 69 LEU A O 1
ATOM 539 N N . TRP A 1 70 ? 39.041 69.483 -8.990 1.00 90.69 70 TRP A N 1
ATOM 540 C CA . TRP A 1 70 ? 39.672 70.804 -9.048 1.00 90.69 70 TRP A CA 1
ATOM 541 C C . TRP A 1 70 ? 39.449 71.604 -7.765 1.00 90.69 70 TRP A C 1
ATOM 543 O O . TRP A 1 70 ? 38.489 71.378 -7.038 1.00 90.69 70 TRP A O 1
ATOM 553 N N . ASN A 1 71 ? 40.337 72.574 -7.512 1.00 87.00 71 ASN A N 1
ATOM 554 C CA . ASN A 1 71 ? 40.360 73.466 -6.341 1.00 87.00 71 ASN A CA 1
ATOM 555 C C . ASN A 1 71 ? 40.599 72.792 -4.970 1.00 87.00 71 ASN A C 1
ATOM 557 O O . ASN A 1 71 ? 40.440 73.454 -3.943 1.00 87.00 71 ASN A O 1
ATOM 561 N N . ALA A 1 72 ? 41.053 71.533 -4.942 1.00 91.44 72 ALA A N 1
ATOM 562 C CA . ALA A 1 72 ? 41.531 70.837 -3.742 1.00 91.44 72 ALA A CA 1
ATOM 563 C C . ALA A 1 72 ? 42.604 69.787 -4.088 1.00 91.44 72 ALA A C 1
ATOM 565 O O . ALA A 1 72 ? 42.702 69.347 -5.233 1.00 91.44 72 ALA A O 1
ATOM 566 N N . ASN A 1 73 ? 43.381 69.360 -3.093 1.00 87.50 73 ASN A N 1
ATOM 567 C CA . ASN A 1 73 ? 44.125 68.099 -3.135 1.00 87.50 73 ASN A CA 1
ATOM 568 C C . ASN A 1 73 ? 43.210 66.966 -2.662 1.00 87.50 73 ASN A C 1
ATOM 570 O O . ASN A 1 73 ? 42.437 67.184 -1.728 1.00 87.50 73 ASN A O 1
ATOM 574 N N . TYR A 1 74 ? 43.326 65.764 -3.238 1.00 92.44 74 TYR A N 1
ATOM 575 C CA . TYR A 1 74 ? 42.519 64.622 -2.803 1.00 92.44 74 TYR A CA 1
ATOM 576 C C . TYR A 1 74 ? 43.256 63.282 -2.845 1.00 92.44 74 TYR A C 1
ATOM 578 O O . TYR A 1 74 ? 44.207 63.097 -3.605 1.00 92.44 74 TYR A O 1
ATOM 586 N N . ALA A 1 75 ? 42.759 62.346 -2.041 1.00 86.50 75 ALA A N 1
ATOM 587 C CA . ALA A 1 75 ? 43.012 60.916 -2.153 1.00 86.50 75 ALA A CA 1
ATOM 588 C C . ALA A 1 75 ? 41.680 60.167 -1.991 1.00 86.50 75 ALA A C 1
ATOM 590 O O . ALA A 1 75 ? 40.838 60.589 -1.197 1.00 86.50 75 ALA A O 1
ATOM 591 N N . GLN A 1 76 ? 41.485 59.076 -2.736 1.00 90.44 76 GLN A N 1
ATOM 592 C CA . GLN A 1 76 ? 40.270 58.260 -2.667 1.00 90.44 76 GLN A CA 1
ATOM 593 C C . GLN A 1 76 ? 40.597 56.804 -2.336 1.00 90.44 76 GLN A C 1
ATOM 595 O O . GLN A 1 76 ? 41.523 56.227 -2.909 1.00 90.44 76 GLN A O 1
ATOM 600 N N . ASN A 1 77 ? 39.798 56.195 -1.458 1.00 83.31 77 ASN A N 1
ATOM 601 C CA . ASN A 1 77 ? 39.758 54.747 -1.303 1.00 83.31 77 ASN A CA 1
ATOM 602 C C . ASN A 1 77 ? 38.814 54.151 -2.357 1.00 83.31 77 ASN A C 1
ATOM 604 O O . ASN A 1 77 ? 37.607 54.369 -2.312 1.00 83.31 77 ASN A O 1
ATOM 608 N N . SER A 1 78 ? 39.350 53.385 -3.306 1.00 68.00 78 SER A N 1
ATOM 609 C CA . SER A 1 78 ? 38.575 52.837 -4.428 1.00 68.00 78 SER A CA 1
ATOM 610 C C . SER A 1 78 ? 37.578 51.736 -4.043 1.00 68.00 78 SER A C 1
ATOM 612 O O . SER A 1 78 ? 36.779 51.350 -4.888 1.00 68.00 78 SER A O 1
ATOM 614 N N . THR A 1 79 ? 37.621 51.219 -2.808 1.00 72.19 79 THR A N 1
ATOM 615 C CA . THR A 1 79 ? 36.686 50.187 -2.318 1.00 72.19 79 THR A CA 1
ATOM 616 C C . THR A 1 79 ? 35.522 50.798 -1.544 1.00 72.19 79 THR A C 1
ATOM 618 O O . THR A 1 79 ? 34.379 50.430 -1.779 1.00 72.19 79 THR A O 1
ATOM 621 N N . THR A 1 80 ? 35.788 51.746 -0.639 1.00 77.31 80 THR A N 1
ATOM 622 C CA . THR A 1 80 ? 34.723 52.403 0.147 1.00 77.31 80 THR A CA 1
ATOM 623 C C . THR A 1 80 ? 34.158 53.647 -0.538 1.00 77.31 80 THR A C 1
ATOM 625 O O . THR A 1 80 ? 33.105 54.142 -0.151 1.00 77.31 80 THR A O 1
ATOM 628 N N . LEU A 1 81 ? 34.840 54.141 -1.577 1.00 83.69 81 LEU A N 1
ATOM 629 C CA . LEU A 1 81 ? 34.539 55.362 -2.335 1.00 83.69 81 LEU A CA 1
ATOM 630 C C . LEU A 1 81 ? 34.662 56.665 -1.531 1.00 83.69 81 LEU A C 1
ATOM 632 O O . LEU A 1 81 ? 34.334 57.739 -2.044 1.00 83.69 81 LEU A O 1
ATOM 636 N N . ASP A 1 82 ? 35.217 56.599 -0.321 1.00 85.75 82 ASP A N 1
ATOM 637 C CA . ASP A 1 82 ? 35.496 57.769 0.508 1.00 85.75 82 ASP A CA 1
ATOM 638 C C . ASP A 1 82 ? 36.674 58.578 -0.039 1.00 85.75 82 ASP A C 1
ATOM 640 O O . ASP A 1 82 ? 37.726 58.035 -0.398 1.00 85.75 82 ASP A O 1
ATOM 644 N N . VAL A 1 83 ? 36.496 59.897 -0.075 1.00 87.56 83 VAL A N 1
ATOM 645 C CA . VAL A 1 83 ? 37.480 60.881 -0.522 1.00 87.56 83 VAL A CA 1
ATOM 646 C C . VAL A 1 83 ? 37.890 61.754 0.650 1.00 87.56 83 VAL A C 1
ATOM 648 O O . VAL A 1 83 ? 37.047 62.393 1.276 1.00 87.56 83 VAL A O 1
ATOM 651 N N . THR A 1 84 ? 39.196 61.848 0.891 1.00 89.62 84 THR A N 1
ATOM 652 C CA . THR A 1 84 ? 39.780 62.864 1.771 1.00 89.62 84 THR A CA 1
ATOM 653 C C . THR A 1 84 ? 40.274 64.024 0.914 1.00 89.62 84 THR A C 1
ATOM 655 O O . THR A 1 84 ? 41.128 63.826 0.046 1.00 89.62 84 THR A O 1
ATOM 658 N N . ALA A 1 85 ? 39.740 65.227 1.141 1.00 89.94 85 ALA A N 1
ATOM 659 C CA . ALA A 1 85 ? 40.058 66.434 0.384 1.00 89.94 85 ALA A CA 1
ATOM 660 C C . ALA A 1 85 ? 40.543 67.570 1.292 1.00 89.94 85 ALA A C 1
ATOM 662 O O . ALA A 1 85 ? 39.964 67.836 2.343 1.00 89.94 85 ALA A O 1
ATOM 663 N N . SER A 1 86 ? 41.586 68.276 0.858 1.00 88.62 86 SER A N 1
ATOM 664 C CA . SER A 1 86 ? 42.179 69.403 1.590 1.00 88.62 86 SER A CA 1
ATOM 665 C C . SER A 1 86 ? 42.508 70.562 0.660 1.00 88.62 86 SER A C 1
ATOM 667 O O . SER A 1 86 ? 42.751 70.372 -0.535 1.00 88.62 86 SER A O 1
ATOM 669 N N . GLY A 1 87 ? 42.522 71.779 1.197 1.00 84.81 87 GLY A N 1
ATOM 670 C CA . GLY A 1 87 ? 42.759 72.950 0.363 1.00 84.81 87 GLY A CA 1
ATOM 671 C C . GLY A 1 87 ? 44.189 73.061 -0.161 1.00 84.81 87 GLY A C 1
ATOM 672 O O . GLY A 1 87 ? 45.160 72.578 0.420 1.00 84.81 87 GLY A O 1
ATOM 673 N N . LEU A 1 88 ? 44.301 73.726 -1.303 1.00 83.56 88 LEU A N 1
ATOM 674 C CA . LEU A 1 88 ? 45.550 74.111 -1.942 1.00 83.56 88 LEU A CA 1
ATOM 675 C C . LEU A 1 88 ? 46.134 75.337 -1.228 1.00 83.56 88 LEU A C 1
ATOM 677 O O . LEU A 1 88 ? 45.436 76.051 -0.517 1.00 83.56 88 LEU A O 1
ATOM 681 N N . ASN A 1 89 ? 47.407 75.650 -1.464 1.00 85.75 89 ASN A N 1
ATOM 682 C CA . ASN A 1 89 ? 48.115 76.725 -0.747 1.00 85.75 89 ASN A CA 1
ATOM 683 C C . ASN A 1 89 ? 47.429 78.110 -0.784 1.00 85.75 89 ASN A C 1
ATOM 685 O O . ASN A 1 89 ? 47.752 78.964 0.035 1.00 85.75 89 ASN A O 1
ATOM 689 N N . TRP A 1 90 ? 46.524 78.353 -1.737 1.00 79.50 90 TRP A N 1
ATOM 690 C CA . TRP A 1 90 ? 45.792 79.613 -1.892 1.00 79.50 90 TRP A CA 1
ATOM 691 C C . TRP A 1 90 ? 44.366 79.593 -1.307 1.00 79.50 90 TRP A C 1
ATOM 693 O O . TRP A 1 90 ? 43.763 80.656 -1.191 1.00 79.50 90 TRP A O 1
ATOM 703 N N . ASN A 1 91 ? 43.825 78.428 -0.930 1.00 87.81 91 ASN A N 1
ATOM 704 C CA . ASN A 1 91 ? 42.488 78.284 -0.337 1.00 87.81 91 ASN A CA 1
ATOM 705 C C . ASN A 1 91 ? 42.434 77.313 0.851 1.00 87.81 91 ASN A C 1
ATOM 707 O O . ASN A 1 91 ? 41.350 76.876 1.206 1.00 87.81 91 ASN A O 1
ATOM 711 N N . ASN A 1 92 ? 43.561 76.964 1.469 1.00 87.50 92 ASN A N 1
ATOM 712 C CA . ASN A 1 92 ? 43.653 75.961 2.537 1.00 87.50 92 ASN A CA 1
ATOM 713 C C . ASN A 1 92 ? 42.978 76.337 3.860 1.00 87.50 92 ASN A C 1
ATOM 715 O O . ASN A 1 92 ? 42.858 75.483 4.733 1.00 87.50 92 ASN A O 1
ATOM 719 N N . TYR A 1 93 ? 42.471 77.562 3.989 1.00 85.25 93 TYR A N 1
ATOM 720 C CA . TYR A 1 93 ? 41.711 77.996 5.152 1.00 85.25 93 TYR A CA 1
ATOM 721 C C . TYR A 1 93 ? 40.323 78.510 4.771 1.00 85.25 93 TYR A C 1
ATOM 723 O O . TYR A 1 93 ? 40.172 79.201 3.762 1.00 85.25 93 TYR A O 1
ATOM 731 N N . VAL A 1 94 ? 39.339 78.234 5.626 1.00 88.44 94 VAL A N 1
ATOM 732 C CA . VAL A 1 94 ? 37.977 78.771 5.540 1.00 88.44 94 VAL A CA 1
ATOM 733 C C . VAL A 1 94 ? 37.792 79.806 6.645 1.00 88.44 94 VAL A C 1
ATOM 735 O O . VAL A 1 94 ? 37.948 79.508 7.832 1.00 88.44 94 VAL A O 1
ATOM 738 N N . GLU A 1 95 ? 37.495 81.045 6.256 1.00 89.44 95 GLU A N 1
ATOM 739 C CA . GLU A 1 95 ? 37.228 82.131 7.205 1.00 89.44 95 GLU A CA 1
ATOM 740 C C . GLU A 1 95 ? 35.964 81.843 8.041 1.00 89.44 95 GLU A C 1
ATOM 742 O O . GLU A 1 95 ? 35.079 81.122 7.566 1.00 89.44 95 GLU A O 1
ATOM 747 N N . PRO A 1 96 ? 35.847 82.404 9.260 1.00 89.25 96 PRO A N 1
ATOM 748 C CA . PRO A 1 96 ? 34.648 82.270 10.084 1.00 89.25 96 PRO A CA 1
ATOM 749 C C . PRO A 1 96 ? 33.368 82.592 9.310 1.00 89.25 96 PRO A C 1
ATOM 751 O O . PRO A 1 96 ? 33.327 83.560 8.543 1.00 89.25 96 PRO A O 1
ATOM 754 N N . GLN A 1 97 ? 32.311 81.813 9.530 1.00 87.50 97 GLN A N 1
ATOM 755 C CA . GLN A 1 97 ? 30.986 82.015 8.929 1.00 87.50 97 GLN A CA 1
ATOM 756 C C . GLN A 1 97 ? 30.994 82.078 7.388 1.00 87.50 97 GLN A C 1
ATOM 758 O O . GLN A 1 97 ? 30.105 82.683 6.786 1.00 87.50 97 GLN A O 1
ATOM 763 N N . SER A 1 98 ? 31.981 81.466 6.727 1.00 86.75 98 SER A N 1
ATOM 764 C CA . SER A 1 98 ? 32.149 81.501 5.268 1.00 86.75 98 SER A CA 1
ATOM 765 C C . SER A 1 98 ? 32.283 80.099 4.677 1.00 86.75 98 SER A C 1
ATOM 767 O O . SER A 1 98 ? 32.565 79.140 5.391 1.00 86.75 98 SER A O 1
ATOM 769 N N . SER A 1 99 ? 32.066 79.975 3.363 1.00 88.12 99 SER A N 1
ATOM 770 C CA . SER A 1 99 ? 32.247 78.715 2.631 1.00 88.12 99 SER A CA 1
ATOM 771 C C . SER A 1 99 ? 33.308 78.834 1.547 1.00 88.12 99 SER A C 1
ATOM 773 O O . SER A 1 99 ? 33.409 79.867 0.883 1.00 88.12 99 SER A O 1
ATOM 775 N N . ILE A 1 100 ? 34.035 77.745 1.309 1.00 89.69 100 ILE A N 1
ATOM 776 C CA . ILE A 1 100 ? 34.806 77.540 0.077 1.00 89.69 100 ILE A CA 1
ATOM 777 C C . ILE A 1 100 ? 34.166 76.420 -0.736 1.00 89.69 100 ILE A C 1
ATOM 779 O O . ILE A 1 100 ? 33.525 75.535 -0.172 1.00 89.69 100 ILE A O 1
ATOM 783 N N . VAL A 1 101 ? 34.333 76.454 -2.060 1.00 89.06 101 VAL A N 1
ATOM 784 C CA . VAL A 1 101 ? 33.759 75.449 -2.962 1.00 89.06 101 VAL A CA 1
ATOM 785 C C . VAL A 1 101 ? 34.839 74.859 -3.858 1.00 89.06 101 VAL A C 1
ATOM 787 O O . VAL A 1 101 ? 35.614 75.586 -4.484 1.00 89.06 101 VAL A O 1
ATOM 790 N N . PHE A 1 102 ? 34.856 73.536 -3.950 1.00 93.31 102 PHE A N 1
ATOM 791 C CA . PHE A 1 102 ? 35.637 72.779 -4.926 1.00 93.31 102 PHE A CA 1
ATOM 792 C C . PHE A 1 102 ? 34.719 71.793 -5.660 1.00 93.31 102 PHE A C 1
ATOM 794 O O . PHE A 1 102 ? 33.555 71.658 -5.290 1.00 93.31 102 PHE A O 1
ATOM 801 N N . GLY A 1 103 ? 35.185 71.141 -6.724 1.00 92.12 103 GLY A N 1
ATOM 802 C CA . GLY A 1 103 ? 34.330 70.242 -7.505 1.00 92.12 103 GLY A CA 1
ATOM 803 C C . GLY A 1 103 ? 35.068 69.022 -8.026 1.00 92.12 103 GLY A C 1
ATOM 804 O O . GLY A 1 103 ? 36.293 69.038 -8.143 1.00 92.12 103 GLY A O 1
ATOM 805 N N . TYR A 1 104 ? 34.319 67.959 -8.309 1.00 95.19 104 TYR A N 1
ATOM 806 C CA . TYR A 1 104 ? 34.846 66.708 -8.843 1.00 95.19 104 TYR A CA 1
ATOM 807 C C . TYR A 1 104 ? 33.883 66.067 -9.835 1.00 95.19 104 TYR A C 1
ATOM 809 O O . TYR A 1 104 ? 32.679 66.301 -9.774 1.00 95.19 104 TYR A O 1
ATOM 817 N N . CYS A 1 105 ? 34.419 65.229 -10.717 1.00 93.81 105 CYS A N 1
ATOM 818 C CA . CYS A 1 105 ? 33.656 64.289 -11.523 1.00 93.81 105 CYS A CA 1
ATOM 819 C C . CYS A 1 105 ? 34.069 62.858 -11.183 1.00 93.81 105 CYS A C 1
ATOM 821 O O . CYS A 1 105 ? 35.244 62.593 -10.919 1.00 93.81 105 CYS A O 1
ATOM 823 N N . ALA A 1 106 ? 33.108 61.941 -11.193 1.00 91.69 106 ALA A N 1
ATOM 824 C CA . ALA A 1 106 ? 33.304 60.539 -10.866 1.00 91.69 106 ALA A CA 1
ATOM 825 C C . ALA A 1 106 ? 32.560 59.636 -11.851 1.00 91.69 106 ALA A C 1
ATOM 827 O O . ALA A 1 106 ? 31.477 59.976 -12.326 1.00 91.69 106 ALA A O 1
ATOM 828 N N . ASN A 1 107 ? 33.140 58.473 -12.138 1.00 89.62 107 ASN A N 1
ATOM 829 C CA . ASN A 1 107 ? 32.427 57.398 -12.814 1.00 89.62 107 ASN A CA 1
ATOM 830 C C . ASN A 1 107 ? 31.569 56.668 -11.786 1.00 89.62 107 ASN A C 1
ATOM 832 O O . ASN A 1 107 ? 32.046 56.339 -10.695 1.00 89.62 107 ASN A O 1
ATOM 836 N N . LYS A 1 108 ? 30.317 56.392 -12.144 1.00 83.25 108 LYS A N 1
ATOM 837 C CA . LYS A 1 108 ? 29.427 55.597 -11.303 1.00 83.25 108 LYS A CA 1
ATOM 838 C C . LYS A 1 108 ? 30.016 54.197 -11.200 1.00 83.25 108 LYS A C 1
ATOM 840 O O . LYS A 1 108 ? 30.270 53.548 -12.214 1.00 83.25 108 LYS A O 1
ATOM 845 N N . VAL A 1 109 ? 30.270 53.743 -9.979 1.00 69.94 109 VAL A N 1
ATOM 846 C CA . VAL A 1 109 ? 30.513 52.317 -9.755 1.00 69.94 109 VAL A CA 1
ATOM 847 C C . VAL A 1 109 ? 29.168 51.644 -9.960 1.00 69.94 109 VAL A C 1
ATOM 849 O O . VAL A 1 109 ? 28.173 52.171 -9.463 1.00 69.94 109 VAL A O 1
ATOM 852 N N . ALA A 1 110 ? 29.127 50.565 -10.749 1.00 55.00 110 ALA A N 1
ATOM 853 C CA . ALA A 1 110 ? 27.900 49.823 -11.010 1.00 55.00 110 ALA A CA 1
ATOM 854 C C . ALA A 1 110 ? 27.224 49.538 -9.669 1.00 55.00 110 ALA A C 1
ATOM 856 O O . ALA A 1 110 ? 27.736 48.782 -8.844 1.00 55.00 110 ALA A O 1
ATOM 857 N N . LYS A 1 111 ? 26.136 50.261 -9.414 1.00 39.06 111 LYS A N 1
ATOM 858 C CA . LYS A 1 111 ? 25.383 50.121 -8.187 1.00 39.06 111 LYS A CA 1
ATOM 859 C C . LYS A 1 111 ? 24.531 48.888 -8.426 1.00 39.06 111 LYS A C 1
ATOM 861 O O . LYS A 1 111 ? 23.582 48.957 -9.200 1.00 39.06 111 LYS A O 1
ATOM 866 N N . GLU A 1 112 ? 24.894 47.773 -7.801 1.00 35.41 112 GLU A N 1
ATOM 867 C CA . GLU A 1 112 ? 23.879 46.809 -7.397 1.00 35.41 112 GLU A CA 1
ATOM 868 C C . GLU A 1 112 ? 22.900 47.594 -6.523 1.00 35.41 112 GLU A C 1
ATOM 870 O O . GLU A 1 112 ? 23.172 47.937 -5.370 1.00 35.41 112 GLU A O 1
ATOM 875 N N . THR A 1 113 ? 21.803 48.030 -7.130 1.00 31.38 113 THR A N 1
ATOM 876 C CA . THR A 1 113 ? 20.625 48.423 -6.378 1.00 31.38 113 THR A CA 1
ATOM 877 C C . THR A 1 113 ? 20.045 47.153 -5.766 1.00 31.38 113 THR A C 1
ATOM 879 O O . THR A 1 113 ? 19.972 46.141 -6.467 1.00 31.38 113 THR A O 1
ATOM 882 N N . PRO A 1 114 ? 19.638 47.182 -4.483 1.00 32.84 114 PRO A N 1
ATOM 883 C CA . PRO A 1 114 ? 18.896 46.071 -3.921 1.00 32.84 114 PRO A CA 1
ATOM 884 C C . PRO A 1 114 ? 17.651 45.864 -4.787 1.00 32.84 114 PRO A C 1
ATOM 886 O O . PRO A 1 114 ? 17.050 46.863 -5.204 1.00 32.84 114 PRO A O 1
ATOM 889 N N . PRO A 1 115 ? 17.266 44.613 -5.075 1.00 33.94 115 PRO A N 1
ATOM 890 C CA . PRO A 1 115 ? 15.990 44.378 -5.716 1.00 33.94 115 PRO A CA 1
ATOM 891 C C . PRO A 1 115 ? 14.885 45.016 -4.847 1.00 33.94 115 PRO A C 1
ATOM 893 O O . PRO A 1 115 ? 15.029 45.074 -3.616 1.00 33.94 115 PRO A O 1
ATOM 896 N N . PRO A 1 116 ? 13.780 45.496 -5.449 1.00 37.38 116 PRO A N 1
ATOM 897 C CA . PRO A 1 116 ? 12.518 45.630 -4.722 1.00 37.38 116 PRO A CA 1
ATOM 898 C C . PRO A 1 116 ? 12.271 44.334 -3.928 1.00 37.38 116 PRO A C 1
ATOM 900 O O . PRO A 1 116 ? 12.814 43.295 -4.330 1.00 37.38 116 PRO A O 1
ATOM 903 N N . PRO A 1 117 ? 11.489 44.331 -2.826 1.00 38.59 117 PRO A N 1
ATOM 904 C CA . PRO A 1 117 ? 11.030 43.049 -2.299 1.00 38.59 117 PRO A CA 1
ATOM 905 C C . PRO A 1 117 ? 10.506 42.253 -3.502 1.00 38.59 117 PRO A C 1
ATOM 907 O O . PRO A 1 117 ? 9.784 42.845 -4.313 1.00 38.59 117 PRO A O 1
ATOM 910 N N . PRO A 1 118 ? 10.968 41.002 -3.707 1.00 37.22 118 PRO A N 1
ATOM 911 C CA . PRO A 1 118 ? 10.492 40.220 -4.833 1.00 37.22 118 PRO A CA 1
ATOM 912 C C . PRO A 1 118 ? 8.966 40.300 -4.801 1.00 37.22 118 PRO A C 1
ATOM 914 O O . PRO A 1 118 ? 8.425 40.234 -3.687 1.00 37.22 118 PRO A O 1
ATOM 917 N N . PRO A 1 119 ? 8.281 40.495 -5.945 1.00 43.91 119 PRO A N 1
ATOM 918 C CA . PRO A 1 119 ? 6.838 40.329 -5.958 1.00 43.91 119 PRO A CA 1
ATOM 919 C C . PRO A 1 119 ? 6.546 39.021 -5.231 1.00 43.91 119 PRO A C 1
ATOM 921 O O . PRO A 1 119 ? 7.174 37.994 -5.509 1.00 43.91 119 PRO A O 1
ATOM 924 N N . SER A 1 120 ? 5.691 39.091 -4.217 1.00 41.88 120 SER A N 1
ATOM 925 C CA . SER A 1 120 ? 5.194 37.869 -3.609 1.00 41.88 120 SER A CA 1
ATOM 926 C C . SER A 1 120 ? 4.484 37.079 -4.709 1.00 41.88 120 SER A C 1
ATOM 928 O O . SER A 1 120 ? 3.924 37.685 -5.631 1.00 41.88 120 SER A O 1
ATOM 930 N N . ASP A 1 121 ? 4.570 35.746 -4.682 1.00 40.44 121 ASP A N 1
ATOM 931 C CA . ASP A 1 121 ? 3.885 34.899 -5.665 1.00 40.44 121 ASP A CA 1
ATOM 932 C C . ASP A 1 121 ? 2.422 35.366 -5.803 1.00 40.44 121 ASP A C 1
ATOM 934 O O . ASP A 1 121 ? 1.639 35.252 -4.861 1.00 40.44 121 ASP A O 1
ATOM 938 N N . GLY A 1 122 ? 2.074 35.953 -6.957 1.00 56.34 122 GLY A N 1
ATOM 939 C CA . GLY A 1 122 ? 0.727 36.463 -7.250 1.00 56.34 122 GLY A CA 1
ATOM 940 C C . GLY A 1 122 ? 0.572 37.966 -7.550 1.00 56.34 122 GLY A C 1
ATOM 941 O O . GLY A 1 122 ? -0.507 38.354 -8.002 1.00 56.34 122 GLY A O 1
ATOM 942 N N . ASP A 1 123 ? 1.599 38.812 -7.376 1.00 74.50 123 ASP A N 1
ATOM 943 C CA . ASP A 1 123 ? 1.464 40.273 -7.588 1.00 74.50 123 ASP A CA 1
ATOM 944 C C . ASP A 1 123 ? 1.337 40.692 -9.072 1.00 74.50 123 ASP A C 1
ATOM 946 O O . ASP A 1 123 ? 0.617 41.641 -9.404 1.00 74.50 123 ASP A O 1
ATOM 950 N N . LEU A 1 124 ? 1.997 39.973 -9.988 1.00 79.44 124 LEU A N 1
ATOM 951 C CA . LEU A 1 124 ? 1.849 40.139 -11.438 1.00 79.44 124 LEU A CA 1
ATOM 952 C C . LEU A 1 124 ? 1.163 38.907 -12.037 1.00 79.44 124 LEU A C 1
ATOM 954 O O . LEU A 1 124 ? 1.705 37.805 -11.994 1.00 79.44 124 LEU A O 1
ATOM 958 N N . LEU A 1 125 ? -0.007 39.091 -12.652 1.00 81.88 125 LEU A N 1
ATOM 959 C CA . LEU A 1 125 ? -0.690 38.030 -13.395 1.00 81.88 125 LEU A CA 1
ATOM 960 C C . LEU A 1 125 ? -0.401 38.151 -14.886 1.00 81.88 125 LEU A C 1
ATOM 962 O O . LEU A 1 125 ? -0.642 39.205 -15.483 1.00 81.88 125 LEU A O 1
ATOM 966 N N . ILE A 1 126 ? 0.040 37.051 -15.501 1.00 86.94 126 ILE A N 1
ATOM 967 C CA . ILE A 1 126 ? 0.179 36.962 -16.954 1.00 86.94 126 ILE A CA 1
ATOM 968 C C . ILE A 1 126 ? -0.965 36.171 -17.578 1.00 86.94 126 ILE A C 1
ATOM 970 O O . ILE A 1 126 ? -1.337 35.101 -17.109 1.00 86.94 126 ILE A O 1
ATOM 974 N N . THR A 1 127 ? -1.526 36.682 -18.669 1.00 84.50 127 THR A N 1
ATOM 975 C CA . THR A 1 127 ? -2.503 35.950 -19.487 1.00 84.50 127 THR A CA 1
ATOM 976 C C . THR A 1 127 ? -2.022 35.916 -20.928 1.00 84.50 127 THR A C 1
ATOM 978 O O . THR A 1 127 ? -1.764 36.961 -21.527 1.00 84.50 127 THR A O 1
ATOM 981 N N . GLN A 1 128 ? -1.889 34.712 -21.490 1.00 87.31 128 GLN A N 1
ATOM 982 C CA . GLN A 1 128 ? -1.456 34.520 -22.873 1.00 87.31 128 GLN A CA 1
ATOM 983 C C . GLN A 1 128 ? -2.660 34.254 -23.776 1.00 87.31 128 GLN A C 1
ATOM 985 O O . GLN A 1 128 ? -3.456 33.356 -23.514 1.00 87.31 128 GLN A O 1
ATOM 990 N N . THR A 1 129 ? -2.767 34.991 -24.877 1.00 86.81 129 THR A N 1
ATOM 991 C CA . THR A 1 129 ? -3.799 34.784 -25.899 1.00 86.81 129 THR A CA 1
ATOM 992 C C . THR A 1 129 ? -3.162 34.507 -27.253 1.00 86.81 129 THR A C 1
ATOM 994 O O . THR A 1 129 ? -2.157 35.113 -27.637 1.00 86.81 129 THR A O 1
ATOM 997 N N . ALA A 1 130 ? -3.721 33.540 -27.982 1.00 81.19 130 ALA A N 1
ATOM 998 C CA . ALA A 1 130 ? -3.233 33.185 -29.307 1.00 81.19 130 ALA A CA 1
ATOM 999 C C . ALA A 1 130 ? -3.479 34.340 -30.289 1.00 81.19 130 ALA A C 1
ATOM 1001 O O . ALA A 1 130 ? -4.606 34.808 -30.431 1.00 81.19 130 ALA A O 1
ATOM 1002 N N . ASN A 1 131 ? -2.423 34.776 -30.975 1.00 82.75 131 ASN A N 1
ATOM 1003 C CA . ASN A 1 131 ? -2.492 35.817 -32.000 1.00 82.75 131 ASN A CA 1
ATOM 1004 C C . ASN A 1 131 ? -2.494 35.191 -33.411 1.00 82.75 131 ASN A C 1
ATOM 1006 O O . ASN A 1 131 ? -3.337 35.521 -34.240 1.00 82.75 131 ASN A O 1
ATOM 1010 N N . ALA A 1 132 ? -1.606 34.224 -33.676 1.00 82.31 132 ALA A N 1
ATOM 1011 C CA . ALA A 1 132 ? -1.573 33.465 -34.934 1.00 82.31 132 ALA A CA 1
ATOM 1012 C C . ALA A 1 132 ? -0.916 32.084 -34.744 1.00 82.31 132 ALA A C 1
ATOM 1014 O O . ALA A 1 132 ? -0.050 31.937 -33.889 1.00 82.31 132 ALA A O 1
ATOM 1015 N N . GLN A 1 133 ? -1.267 31.075 -35.549 1.00 84.50 133 GLN A N 1
ATOM 1016 C CA . GLN A 1 133 ? -0.645 29.740 -35.495 1.00 84.50 133 GLN A CA 1
ATOM 1017 C C . GLN A 1 133 ? -0.580 29.082 -36.882 1.00 84.50 133 GLN A C 1
ATOM 1019 O O . GLN A 1 133 ? -1.511 29.211 -37.673 1.00 84.50 133 GLN A O 1
ATOM 1024 N N . TRP A 1 134 ? 0.514 28.368 -37.167 1.00 85.75 134 TRP A N 1
ATOM 1025 C CA . TRP A 1 134 ? 0.735 27.578 -38.385 1.00 85.75 134 TRP A CA 1
ATOM 1026 C C . TRP A 1 134 ? 1.500 26.275 -38.075 1.00 85.75 134 TRP A C 1
ATOM 1028 O O . TRP A 1 134 ? 1.905 26.023 -36.935 1.00 85.75 134 TRP A O 1
ATOM 1038 N N . ASP A 1 135 ? 1.702 25.430 -39.089 1.00 68.62 135 ASP A N 1
ATOM 1039 C CA . ASP A 1 135 ? 2.263 24.075 -38.931 1.00 68.62 135 ASP A CA 1
ATOM 1040 C C . ASP A 1 135 ? 3.669 24.045 -38.306 1.00 68.62 135 ASP A C 1
ATOM 1042 O O . ASP A 1 135 ? 4.038 23.066 -37.667 1.00 68.62 135 ASP A O 1
ATOM 1046 N N . GLY A 1 136 ? 4.434 25.136 -38.416 1.00 77.81 136 GLY A N 1
ATOM 1047 C CA . GLY A 1 136 ? 5.805 25.237 -37.900 1.00 77.81 136 GLY A CA 1
ATOM 1048 C C . GLY A 1 136 ? 6.021 26.268 -36.790 1.00 77.81 136 GLY A C 1
ATOM 1049 O O . GLY A 1 136 ? 7.155 26.438 -36.353 1.00 77.81 136 GLY A O 1
ATOM 1050 N N . GLY A 1 137 ? 4.989 26.985 -36.338 1.00 87.12 137 GLY A N 1
ATOM 1051 C CA . GLY A 1 137 ? 5.168 28.099 -35.403 1.00 87.12 137 GLY A CA 1
ATOM 1052 C C . GLY A 1 137 ? 3.869 28.759 -34.955 1.00 87.12 137 GLY A C 1
ATOM 1053 O O . GLY A 1 137 ? 2.778 28.396 -35.395 1.00 87.12 137 GLY A O 1
ATOM 1054 N N . PHE A 1 138 ? 3.982 29.710 -34.037 1.00 90.56 138 PHE A N 1
ATOM 1055 C CA . PHE A 1 138 ? 2.855 30.461 -33.491 1.00 90.56 138 PHE A CA 1
ATOM 1056 C C . PHE A 1 138 ? 3.295 31.837 -32.995 1.00 90.56 138 PHE A C 1
ATOM 1058 O O . PHE A 1 138 ? 4.474 32.067 -32.747 1.00 90.56 138 PHE A O 1
ATOM 1065 N N . CYS A 1 139 ? 2.340 32.745 -32.824 1.00 92.56 139 CYS A N 1
ATOM 1066 C CA . CYS A 1 139 ? 2.507 34.020 -32.147 1.00 92.56 139 CYS A CA 1
ATOM 1067 C C . CYS A 1 139 ? 1.462 34.159 -31.038 1.00 92.56 139 CYS A C 1
ATOM 1069 O O . CYS A 1 139 ? 0.290 33.829 -31.251 1.00 92.56 139 CYS A O 1
ATOM 1071 N N . LYS A 1 140 ? 1.865 34.682 -29.880 1.00 91.69 140 LYS A N 1
ATOM 1072 C CA . LYS A 1 140 ? 0.972 34.989 -28.756 1.00 91.69 140 LYS A CA 1
ATOM 1073 C C . LYS A 1 140 ? 1.144 36.437 -28.311 1.00 91.69 140 LYS A C 1
ATOM 1075 O O . LYS A 1 140 ? 2.235 36.999 -28.416 1.00 91.69 140 LYS A O 1
ATOM 1080 N N . ASN A 1 141 ? 0.061 37.003 -27.793 1.00 93.69 141 ASN A N 1
ATOM 1081 C CA . ASN A 1 141 ? 0.097 38.225 -27.003 1.00 93.69 141 ASN A CA 1
ATOM 1082 C C . ASN A 1 141 ? 0.048 37.850 -25.523 1.00 93.69 141 ASN A C 1
ATOM 1084 O O . ASN A 1 141 ? -0.638 36.901 -25.138 1.00 93.69 141 ASN A O 1
ATOM 1088 N N . VAL A 1 142 ? 0.780 38.593 -24.707 1.00 92.62 142 VAL A N 1
ATOM 1089 C CA . VAL A 1 142 ? 0.895 38.389 -23.268 1.00 92.62 142 VAL A CA 1
ATOM 1090 C C . VAL A 1 142 ? 0.504 39.684 -22.580 1.00 92.62 142 VAL A C 1
ATOM 1092 O O . VAL A 1 142 ? 1.137 40.721 -22.784 1.00 92.62 142 VAL A O 1
ATOM 1095 N N . GLN A 1 143 ? -0.550 39.617 -21.776 1.00 93.00 143 GLN A N 1
ATOM 1096 C CA . GLN A 1 143 ? -0.953 40.707 -20.898 1.00 93.00 143 GLN A CA 1
ATOM 1097 C C . GLN A 1 143 ? -0.333 40.494 -19.528 1.00 93.00 143 GLN A C 1
ATOM 1099 O O . GLN A 1 143 ? -0.457 39.405 -18.977 1.00 93.00 143 GLN A O 1
ATOM 1104 N N . VAL A 1 144 ? 0.308 41.529 -18.997 1.00 92.44 144 VAL A N 1
ATOM 1105 C CA . VAL A 1 144 ? 0.873 41.568 -17.648 1.00 92.44 144 VAL A CA 1
ATOM 1106 C C . VAL A 1 144 ? 0.032 42.543 -16.838 1.00 92.44 144 VAL A C 1
ATOM 1108 O O . VAL A 1 144 ? 0.008 43.741 -17.133 1.00 92.44 144 VAL A O 1
ATOM 1111 N N . LYS A 1 145 ? -0.700 42.028 -15.852 1.00 90.31 145 LYS A N 1
ATOM 1112 C CA . LYS A 1 145 ? -1.556 42.816 -14.966 1.00 90.31 145 LYS A CA 1
ATOM 1113 C C . LYS A 1 145 ? -0.910 42.934 -13.595 1.00 90.31 145 LYS A C 1
ATOM 1115 O O . LYS A 1 145 ? -0.572 41.922 -12.990 1.00 90.31 145 LYS A O 1
ATOM 1120 N N . ASN A 1 146 ? -0.806 44.161 -13.100 1.00 90.31 146 ASN A N 1
ATOM 1121 C CA . ASN A 1 146 ? -0.405 44.421 -11.728 1.00 90.31 146 ASN A CA 1
ATOM 1122 C C . ASN A 1 146 ? -1.627 44.327 -10.806 1.00 90.31 146 ASN A C 1
ATOM 1124 O O . ASN A 1 146 ? -2.541 45.143 -10.909 1.00 90.31 146 ASN A O 1
ATOM 1128 N N . ASN A 1 147 ? -1.646 43.324 -9.933 1.00 83.44 147 ASN A N 1
ATOM 1129 C CA . ASN A 1 147 ? -2.698 43.100 -8.943 1.00 83.44 147 ASN A CA 1
ATOM 1130 C C . ASN A 1 147 ? -2.352 43.655 -7.552 1.00 83.44 147 ASN A C 1
ATOM 1132 O O . ASN A 1 147 ? -3.160 43.515 -6.634 1.00 83.44 147 ASN A O 1
ATOM 1136 N N . SER A 1 148 ? -1.194 44.294 -7.391 1.00 81.81 148 SER A N 1
ATOM 1137 C CA . SER A 1 148 ? -0.807 44.929 -6.137 1.00 81.81 148 SER A CA 1
ATOM 1138 C C . SER A 1 148 ? -1.410 46.334 -5.994 1.00 81.81 148 SER A C 1
ATOM 1140 O O . SER A 1 148 ? -2.047 46.888 -6.899 1.00 81.81 148 SER A O 1
ATOM 1142 N N . ASP A 1 149 ? -1.222 46.921 -4.814 1.00 78.88 149 ASP A N 1
ATOM 1143 C CA . ASP A 1 149 ? -1.664 48.266 -4.445 1.00 78.88 149 ASP A CA 1
ATOM 1144 C C . ASP A 1 149 ? -0.620 49.367 -4.730 1.00 78.88 149 ASP A C 1
ATOM 1146 O O . ASP A 1 149 ? -0.878 50.548 -4.480 1.00 78.88 149 ASP A O 1
ATOM 1150 N N . HIS A 1 150 ? 0.532 49.013 -5.310 1.00 77.81 150 HIS A N 1
ATOM 1151 C CA . HIS A 1 150 ? 1.620 49.931 -5.667 1.00 77.81 150 HIS A CA 1
ATOM 1152 C C . HIS A 1 150 ? 2.105 49.722 -7.114 1.00 77.81 150 HIS A C 1
ATOM 1154 O O . HIS A 1 150 ? 1.757 48.753 -7.776 1.00 77.81 150 HIS A O 1
ATOM 1160 N N . GLU A 1 151 ? 2.844 50.685 -7.668 1.00 81.44 151 GLU A N 1
ATOM 1161 C CA . GLU A 1 151 ? 3.344 50.607 -9.050 1.00 81.44 151 GLU A CA 1
ATOM 1162 C C . GLU A 1 151 ? 4.503 49.599 -9.145 1.00 81.44 151 GLU A C 1
ATOM 1164 O O . GLU A 1 151 ? 5.415 49.641 -8.319 1.00 81.44 151 GLU A O 1
ATOM 1169 N N . ILE A 1 152 ? 4.460 48.701 -10.136 1.00 85.94 152 ILE A N 1
ATOM 1170 C CA . ILE A 1 152 ? 5.463 47.644 -10.341 1.00 85.94 152 ILE A CA 1
ATOM 1171 C C . ILE A 1 152 ? 6.230 47.898 -11.642 1.00 85.94 152 ILE A C 1
ATOM 1173 O O . ILE A 1 152 ? 5.615 48.112 -12.689 1.00 85.94 152 ILE A O 1
ATOM 1177 N N . ASP A 1 153 ? 7.564 47.837 -11.569 1.00 85.69 153 ASP A N 1
ATOM 1178 C CA . ASP A 1 153 ? 8.432 47.696 -12.744 1.00 85.69 153 ASP A CA 1
ATOM 1179 C C . ASP A 1 153 ? 8.406 46.228 -13.188 1.00 85.69 153 ASP A C 1
ATOM 1181 O O . ASP A 1 153 ? 8.883 45.354 -12.461 1.00 85.69 153 ASP A O 1
ATOM 1185 N N . TRP A 1 154 ? 7.723 45.930 -14.295 1.00 88.25 154 TRP A N 1
ATOM 1186 C CA . TRP A 1 154 ? 7.339 44.552 -14.595 1.00 88.25 154 TRP A CA 1
ATOM 1187 C C . TRP A 1 154 ? 8.443 43.766 -15.309 1.00 88.25 154 TRP A C 1
ATOM 1189 O O . TRP A 1 154 ? 8.973 44.161 -16.352 1.00 88.25 154 TRP A O 1
ATOM 1199 N N . GLU A 1 155 ? 8.697 42.575 -14.779 1.00 91.44 155 GLU A N 1
ATOM 1200 C CA . GLU A 1 155 ? 9.449 41.500 -15.410 1.00 91.44 155 GLU A CA 1
ATOM 1201 C C . GLU A 1 155 ? 8.716 40.190 -15.127 1.00 91.44 155 GLU A C 1
ATOM 1203 O O . GLU A 1 155 ? 8.295 39.932 -14.000 1.00 91.44 155 GLU A O 1
ATOM 1208 N N . VAL A 1 156 ? 8.515 39.379 -16.161 1.00 84.75 156 VAL A N 1
ATOM 1209 C CA . VAL A 1 156 ? 7.804 38.106 -16.064 1.00 84.75 156 VAL A CA 1
ATOM 1210 C C . VAL A 1 156 ? 8.629 37.005 -16.712 1.00 84.75 156 VAL A C 1
ATOM 1212 O O . VAL A 1 156 ? 9.135 37.159 -17.827 1.00 84.75 156 VAL A O 1
ATOM 1215 N N . ASN A 1 157 ? 8.737 35.885 -16.001 1.00 84.88 157 ASN A N 1
ATOM 1216 C CA . ASN A 1 157 ? 9.350 34.658 -16.490 1.00 84.88 157 ASN A CA 1
ATOM 1217 C C . ASN A 1 157 ? 8.245 33.666 -16.833 1.00 84.88 157 ASN A C 1
ATOM 1219 O O . ASN A 1 157 ? 7.317 33.481 -16.045 1.00 84.88 157 ASN A O 1
ATOM 1223 N N . PHE A 1 158 ? 8.309 33.074 -18.019 1.00 83.94 158 PHE A N 1
ATOM 1224 C CA . PHE A 1 158 ? 7.327 32.089 -18.448 1.00 83.94 158 PHE A CA 1
ATOM 1225 C C . PHE A 1 158 ? 7.894 31.165 -19.530 1.00 83.94 158 PHE A C 1
ATOM 1227 O O . PHE A 1 158 ? 8.668 31.606 -20.390 1.00 83.94 158 PHE A O 1
ATOM 1234 N N . PRO A 1 159 ? 7.452 29.899 -19.552 1.00 81.44 159 PRO A N 1
ATOM 1235 C CA . PRO A 1 159 ? 7.863 28.959 -20.578 1.00 81.44 159 PRO A CA 1
ATOM 1236 C C . PRO A 1 159 ? 7.200 29.283 -21.921 1.00 81.44 159 PRO A C 1
ATOM 1238 O O . PRO A 1 159 ? 6.055 29.752 -21.993 1.00 81.44 159 PRO A O 1
ATOM 1241 N N . ILE A 1 160 ? 7.916 28.997 -23.011 1.00 85.44 160 ILE A N 1
ATOM 1242 C CA . ILE A 1 160 ? 7.397 29.084 -24.379 1.00 85.44 160 ILE A CA 1
ATOM 1243 C C . ILE A 1 160 ? 7.682 27.774 -25.109 1.00 85.44 160 ILE A C 1
ATOM 1245 O O . ILE A 1 160 ? 8.837 27.408 -25.283 1.00 85.44 160 ILE A O 1
ATOM 1249 N N . ASP A 1 161 ? 6.642 27.125 -25.639 1.00 78.12 161 ASP A N 1
ATOM 1250 C CA . ASP A 1 161 ? 6.729 25.849 -26.378 1.00 78.12 161 ASP A CA 1
ATOM 1251 C C . ASP A 1 161 ? 7.326 25.996 -27.797 1.00 78.12 161 ASP A C 1
ATOM 1253 O O . ASP A 1 161 ? 6.772 25.543 -28.804 1.00 78.12 161 ASP A O 1
ATOM 1257 N N . GLY A 1 162 ? 8.443 26.708 -27.919 1.00 83.88 162 GLY A N 1
ATOM 1258 C CA . GLY A 1 162 ? 9.075 27.046 -29.184 1.00 83.88 162 GLY A CA 1
ATOM 1259 C C . GLY A 1 162 ? 10.277 27.968 -29.017 1.00 83.88 162 GLY A C 1
ATOM 1260 O O . GLY A 1 162 ? 10.411 28.671 -28.019 1.00 83.88 162 GLY A O 1
ATOM 1261 N N . VAL A 1 163 ? 11.136 28.022 -30.035 1.00 87.19 163 VAL A N 1
ATOM 1262 C CA . VAL A 1 163 ? 12.244 28.987 -30.070 1.00 87.19 163 VAL A CA 1
ATOM 1263 C C . VAL A 1 163 ? 11.720 30.315 -30.598 1.00 87.19 163 VAL A C 1
ATOM 1265 O O . VAL A 1 163 ? 11.233 30.389 -31.733 1.00 87.19 163 VAL A O 1
ATOM 1268 N N . VAL A 1 164 ? 11.810 31.365 -29.784 1.00 89.38 164 VAL A N 1
ATOM 1269 C CA . VAL A 1 164 ? 11.317 32.696 -30.130 1.00 89.38 164 VAL A CA 1
ATOM 1270 C C . VAL A 1 164 ? 12.147 33.275 -31.264 1.00 89.38 164 VAL A C 1
ATOM 1272 O O . VAL A 1 164 ? 13.369 33.369 -31.211 1.00 89.38 164 VAL A O 1
ATOM 1275 N N . THR A 1 165 ? 11.452 33.670 -32.322 1.00 88.31 165 THR A N 1
ATOM 1276 C CA . THR A 1 165 ? 12.044 34.265 -33.523 1.00 88.31 165 THR A CA 1
ATOM 1277 C C . THR A 1 165 ? 11.888 35.779 -33.539 1.00 88.31 165 THR A C 1
ATOM 1279 O O . THR A 1 165 ? 12.648 36.473 -34.215 1.00 88.31 165 THR A O 1
ATOM 1282 N N . LYS A 1 166 ? 10.889 36.300 -32.818 1.00 90.88 166 LYS A N 1
ATOM 1283 C CA . LYS A 1 166 ? 10.576 37.725 -32.754 1.00 90.88 166 LYS A CA 1
ATOM 1284 C C . LYS A 1 166 ? 9.769 38.046 -31.499 1.00 90.88 166 LYS A C 1
ATOM 1286 O O . LYS A 1 166 ? 8.865 37.290 -31.160 1.00 90.88 166 LYS A O 1
ATOM 1291 N N . SER A 1 167 ? 10.026 39.196 -30.891 1.00 92.25 167 SER A N 1
ATOM 1292 C CA . SER A 1 167 ? 9.194 39.804 -29.847 1.00 92.25 167 SER A CA 1
ATOM 1293 C C . SER A 1 167 ? 8.934 41.281 -30.160 1.00 92.25 167 SER A C 1
ATOM 1295 O O . SER A 1 167 ? 9.573 41.866 -31.043 1.00 92.25 167 SER A O 1
ATOM 1297 N N . TRP A 1 168 ? 7.956 41.882 -29.487 1.00 93.62 168 TRP A N 1
ATOM 1298 C CA . TRP A 1 168 ? 7.675 43.316 -29.553 1.00 93.62 168 TRP A CA 1
ATOM 1299 C C . TRP A 1 168 ? 7.099 43.822 -28.235 1.00 93.62 168 TRP A C 1
ATOM 1301 O O . TRP A 1 168 ? 6.493 43.062 -27.488 1.00 93.62 168 TRP A O 1
ATOM 1311 N N . SER A 1 169 ? 7.252 45.126 -27.990 1.00 90.88 169 SER A N 1
ATOM 1312 C CA . SER A 1 169 ? 6.758 45.830 -26.794 1.00 90.88 169 SER A CA 1
ATOM 1313 C C . SER A 1 169 ? 7.308 45.321 -25.454 1.00 90.88 169 SER A C 1
ATOM 1315 O O . SER A 1 169 ? 6.762 45.656 -24.407 1.00 90.88 169 SER A O 1
ATOM 1317 N N . SER A 1 170 ? 8.408 44.568 -25.479 1.00 92.62 170 SER A N 1
ATOM 1318 C CA . SER A 1 170 ? 9.161 44.150 -24.299 1.00 92.62 170 SER A CA 1
ATOM 1319 C C . SER A 1 170 ? 10.654 44.059 -24.619 1.00 92.62 170 SER A C 1
ATOM 1321 O O . SER A 1 170 ? 11.043 43.818 -25.768 1.00 92.62 170 SER A O 1
ATOM 1323 N N . ASN A 1 171 ? 11.493 44.206 -23.597 1.00 87.94 171 ASN A N 1
ATOM 1324 C CA . ASN A 1 171 ? 12.790 43.546 -23.587 1.00 87.94 171 ASN A CA 1
ATOM 1325 C C . ASN A 1 171 ? 12.535 42.042 -23.472 1.00 87.94 171 ASN A C 1
ATOM 1327 O O . ASN A 1 171 ? 11.597 41.622 -22.795 1.00 87.94 171 ASN A O 1
ATOM 1331 N N . PHE A 1 172 ? 13.291 41.225 -24.200 1.00 90.81 172 PHE A N 1
ATOM 1332 C CA . PHE A 1 172 ? 13.003 39.799 -24.296 1.00 90.81 172 PHE A CA 1
ATOM 1333 C C . PHE A 1 172 ? 14.288 38.989 -24.399 1.00 90.81 172 PHE A C 1
ATOM 1335 O O . PHE A 1 172 ? 15.134 39.268 -25.252 1.00 90.81 172 PHE A O 1
ATOM 1342 N N . SER A 1 173 ? 14.408 37.959 -23.570 1.00 88.44 173 SER A N 1
ATOM 1343 C CA . SER A 1 173 ? 15.464 36.958 -23.673 1.00 88.44 173 SER A CA 1
ATOM 1344 C C . SER A 1 173 ? 14.873 35.566 -23.482 1.00 88.44 173 SER A C 1
ATOM 1346 O O . SER A 1 173 ? 13.925 35.399 -22.722 1.00 88.44 173 SER A O 1
ATOM 1348 N N . GLN A 1 174 ? 15.407 34.574 -24.189 1.00 89.94 174 GLN A N 1
ATOM 1349 C CA . GLN A 1 174 ? 15.017 33.178 -24.017 1.00 89.94 174 GLN A CA 1
ATOM 1350 C C . GLN A 1 174 ? 16.271 32.327 -23.908 1.00 89.94 174 GLN A C 1
ATOM 1352 O O . GLN A 1 174 ? 17.211 32.500 -24.691 1.00 89.94 174 GLN A O 1
ATOM 1357 N N . ASN A 1 175 ? 16.273 31.390 -22.965 1.00 78.00 175 ASN A N 1
ATOM 1358 C CA . ASN A 1 175 ? 17.282 30.348 -22.927 1.00 78.00 175 ASN A CA 1
ATOM 1359 C C . ASN A 1 175 ? 16.906 29.259 -23.950 1.00 78.00 175 ASN A C 1
ATOM 1361 O O . ASN A 1 175 ? 15.909 28.562 -23.762 1.00 78.00 175 ASN A O 1
ATOM 1365 N N . PRO A 1 176 ? 17.686 29.066 -25.028 1.00 61.84 176 PRO A N 1
ATOM 1366 C CA . PRO A 1 176 ? 17.332 28.120 -26.084 1.00 61.84 176 PRO A CA 1
ATOM 1367 C C . PRO A 1 176 ? 17.385 26.647 -25.642 1.00 61.84 176 PRO A C 1
ATOM 1369 O O . PRO A 1 176 ? 16.873 25.800 -26.366 1.00 61.84 176 PRO A O 1
ATOM 1372 N N . ASN A 1 177 ? 17.981 26.334 -24.482 1.00 61.91 177 ASN A N 1
ATOM 1373 C CA . ASN A 1 177 ? 18.081 24.969 -23.952 1.00 61.91 177 ASN A CA 1
ATOM 1374 C C . ASN A 1 177 ? 16.949 24.613 -22.980 1.00 61.91 177 ASN A C 1
ATOM 1376 O O . ASN A 1 177 ? 16.594 23.444 -22.880 1.00 61.91 177 ASN A O 1
ATOM 1380 N N . THR A 1 178 ? 16.406 25.593 -22.251 1.00 68.75 178 THR A N 1
ATOM 1381 C CA . THR A 1 178 ? 15.309 25.373 -21.289 1.00 68.75 178 THR A CA 1
ATOM 1382 C C . THR A 1 178 ? 13.965 25.891 -21.796 1.00 68.75 178 THR A C 1
ATOM 1384 O O . THR A 1 178 ? 12.949 25.635 -21.169 1.00 68.75 178 THR A O 1
ATOM 1387 N N . LEU A 1 179 ? 13.959 26.634 -22.910 1.00 81.19 179 LEU A N 1
ATOM 1388 C CA . LEU A 1 179 ? 12.807 27.329 -23.501 1.00 81.19 179 LEU A CA 1
ATOM 1389 C C . LEU A 1 179 ? 12.102 28.352 -22.588 1.00 81.19 179 LEU A C 1
ATOM 1391 O O . LEU A 1 179 ? 11.135 28.987 -23.014 1.00 81.19 179 LEU A O 1
ATOM 1395 N N . GLU A 1 180 ? 12.647 28.590 -21.396 1.00 81.06 180 GLU A N 1
ATOM 1396 C CA . GLU A 1 180 ? 12.251 29.660 -20.483 1.00 81.06 180 GLU A CA 1
ATOM 1397 C C . GLU A 1 180 ? 12.569 31.029 -21.074 1.00 81.06 180 GLU A C 1
ATOM 1399 O O . GLU A 1 180 ? 13.684 31.273 -21.564 1.00 81.06 180 GLU A O 1
ATOM 1404 N N . ALA A 1 181 ? 11.585 31.923 -21.017 1.00 86.12 181 ALA A N 1
ATOM 1405 C CA . ALA A 1 181 ? 11.699 33.284 -21.494 1.00 86.12 181 ALA A CA 1
ATOM 1406 C C . ALA A 1 181 ? 11.484 34.296 -20.372 1.00 86.12 181 ALA A C 1
ATOM 1408 O O . ALA A 1 181 ? 10.567 34.171 -19.565 1.00 86.12 181 ALA A O 1
ATOM 1409 N N . THR A 1 182 ? 12.295 35.345 -20.400 1.00 90.12 182 THR A N 1
ATOM 1410 C CA . THR A 1 182 ? 12.142 36.534 -19.566 1.00 90.12 182 THR A CA 1
ATOM 1411 C C . THR A 1 182 ? 11.716 37.685 -20.458 1.00 90.12 182 THR A C 1
ATOM 1413 O O . THR A 1 182 ? 12.413 38.018 -21.427 1.00 90.12 182 THR A O 1
ATOM 1416 N N . ALA A 1 183 ? 10.583 38.300 -20.132 1.00 90.75 183 ALA A N 1
ATOM 1417 C CA . ALA A 1 183 ? 10.130 39.529 -20.761 1.00 90.75 183 ALA A CA 1
ATOM 1418 C C . ALA A 1 183 ? 9.988 40.632 -19.717 1.00 90.75 183 ALA A C 1
ATOM 1420 O O . ALA A 1 183 ? 9.395 40.413 -18.664 1.00 90.75 183 ALA A O 1
ATOM 1421 N N . SER A 1 184 ? 10.486 41.821 -20.032 1.00 89.50 184 SER A N 1
ATOM 1422 C CA . SER A 1 184 ? 10.363 42.988 -19.162 1.00 89.50 184 SER A CA 1
ATOM 1423 C C . SER A 1 184 ? 9.992 44.239 -19.937 1.00 89.50 184 SER A C 1
ATOM 1425 O O . SER A 1 184 ? 10.099 44.309 -21.169 1.00 89.50 184 SER A O 1
ATOM 1427 N N . GLY A 1 185 ? 9.523 45.237 -19.200 1.00 85.25 185 GLY A N 1
ATOM 1428 C CA . GLY A 1 185 ? 9.158 46.533 -19.737 1.00 85.25 185 GLY A CA 1
ATOM 1429 C C . GLY A 1 185 ? 10.247 47.212 -20.558 1.00 85.25 185 GLY A C 1
ATOM 1430 O O . GLY A 1 185 ? 11.430 47.183 -20.226 1.00 85.25 185 GLY A O 1
ATOM 1431 N N . LEU A 1 186 ? 9.834 47.876 -21.633 1.00 84.62 186 LEU A N 1
ATOM 1432 C CA . LEU A 1 186 ? 10.615 48.917 -22.296 1.00 84.62 186 LEU A CA 1
ATOM 1433 C C . LEU A 1 186 ? 10.400 50.243 -21.559 1.00 84.62 186 LEU A C 1
ATOM 1435 O O . LEU A 1 186 ? 9.393 50.424 -20.884 1.00 84.62 186 LEU A O 1
ATOM 1439 N N . GLU A 1 187 ? 11.280 51.222 -21.760 1.00 84.50 187 GLU A N 1
ATOM 1440 C CA . GLU A 1 187 ? 11.242 52.516 -21.046 1.00 84.50 187 GLU A CA 1
ATOM 1441 C C . GLU A 1 187 ? 9.885 53.250 -21.065 1.00 84.50 187 GLU A C 1
ATOM 1443 O O . GLU A 1 187 ? 9.625 54.099 -20.219 1.00 84.50 187 GLU A O 1
ATOM 1448 N N . TRP A 1 188 ? 9.017 52.966 -22.040 1.00 77.56 188 TRP A N 1
ATOM 1449 C CA . TRP A 1 188 ? 7.705 53.603 -22.175 1.00 77.56 188 TRP A CA 1
ATOM 1450 C C . TRP A 1 188 ? 6.542 52.790 -21.581 1.00 77.56 188 TRP A C 1
ATOM 1452 O O . TRP A 1 188 ? 5.435 53.321 -21.491 1.00 77.56 188 TRP A O 1
ATOM 1462 N N . ASN A 1 189 ? 6.756 51.526 -21.198 1.00 85.00 189 ASN A N 1
ATOM 1463 C CA . ASN A 1 189 ? 5.732 50.658 -20.604 1.00 85.00 189 ASN A CA 1
ATOM 1464 C C . ASN A 1 189 ? 6.210 49.846 -19.397 1.00 85.00 189 ASN A C 1
ATOM 1466 O O . ASN A 1 189 ? 5.499 48.930 -19.003 1.00 85.00 189 ASN A O 1
ATOM 1470 N N . ASN A 1 190 ? 7.377 50.138 -18.825 1.00 84.56 190 ASN A N 1
ATOM 1471 C CA . ASN A 1 190 ? 7.957 49.339 -17.749 1.00 84.56 190 ASN A CA 1
ATOM 1472 C C . ASN A 1 190 ? 7.270 49.504 -16.396 1.00 84.56 190 ASN A C 1
ATOM 1474 O O . ASN A 1 190 ? 7.249 48.559 -15.626 1.00 84.56 190 ASN A O 1
ATOM 1478 N N . LEU A 1 191 ? 6.604 50.629 -16.146 1.00 88.94 191 LEU A N 1
ATOM 1479 C CA . LEU A 1 191 ? 5.837 50.835 -14.919 1.00 88.94 191 LEU A CA 1
ATOM 1480 C C . LEU A 1 191 ? 4.347 50.539 -15.126 1.00 88.94 191 LEU A C 1
ATOM 1482 O O . LEU A 1 191 ? 3.662 51.218 -15.899 1.00 88.94 191 LEU A O 1
ATOM 1486 N N . VAL A 1 192 ? 3.831 49.544 -14.401 1.00 87.06 192 VAL A N 1
ATOM 1487 C CA . VAL A 1 192 ? 2.405 49.195 -14.362 1.00 87.06 192 VAL A CA 1
ATOM 1488 C C . VAL A 1 192 ? 1.814 49.667 -13.042 1.00 87.06 192 VAL A C 1
ATOM 1490 O O . VAL A 1 192 ? 2.177 49.189 -11.969 1.00 87.06 192 VAL A O 1
ATOM 1493 N N . LYS A 1 193 ? 0.872 50.607 -13.110 1.00 89.00 193 LYS A N 1
ATOM 1494 C CA . LYS A 1 193 ? 0.151 51.118 -11.935 1.00 89.00 193 LYS A CA 1
ATOM 1495 C C . LYS A 1 193 ? -0.701 50.030 -11.262 1.00 89.00 193 LYS A C 1
ATOM 1497 O O . LYS A 1 193 ? -1.068 49.069 -11.938 1.00 89.00 193 LYS A O 1
ATOM 1502 N N . PRO A 1 194 ? -1.091 50.213 -9.987 1.00 89.19 194 PRO A N 1
ATOM 1503 C CA . PRO A 1 194 ? -2.021 49.314 -9.300 1.00 89.19 194 PRO A CA 1
ATOM 1504 C C . PRO A 1 194 ? -3.268 49.032 -10.143 1.00 89.19 194 PRO A C 1
ATOM 1506 O O . PRO A 1 194 ? -3.905 49.972 -10.630 1.00 89.19 194 PRO A O 1
ATOM 1509 N N . ASN A 1 195 ? -3.624 47.758 -10.315 1.00 79.38 195 ASN A N 1
ATOM 1510 C CA . ASN A 1 195 ? -4.749 47.275 -11.131 1.00 79.38 195 ASN A CA 1
ATOM 1511 C C . ASN A 1 195 ? -4.701 47.622 -12.633 1.00 79.38 195 ASN A C 1
ATOM 1513 O O . ASN A 1 195 ? -5.687 47.401 -13.342 1.00 79.38 195 ASN A O 1
ATOM 1517 N N . ALA A 1 196 ? -3.587 48.156 -13.140 1.00 87.62 196 ALA A N 1
ATOM 1518 C CA . ALA A 1 196 ? -3.389 48.401 -14.565 1.00 87.62 196 ALA A CA 1
ATOM 1519 C C . ALA A 1 196 ? -2.754 47.184 -15.258 1.00 87.62 196 ALA A C 1
ATOM 1521 O O . ALA A 1 196 ? -2.247 46.265 -14.614 1.00 87.62 196 ALA A O 1
ATOM 1522 N N . GLN A 1 197 ? -2.781 47.186 -16.592 1.00 91.25 197 GLN A N 1
ATOM 1523 C CA . GLN A 1 197 ? -2.167 46.139 -17.404 1.00 91.25 197 GLN A CA 1
ATOM 1524 C C . GLN A 1 197 ? -1.400 46.717 -18.589 1.00 91.25 197 GLN A C 1
ATOM 1526 O O . GLN A 1 197 ? -1.752 47.771 -19.125 1.00 91.25 197 GLN A O 1
ATOM 1531 N N . VAL A 1 198 ? -0.380 45.984 -19.014 1.00 92.44 198 VAL A N 1
ATOM 1532 C CA . VAL A 1 198 ? 0.418 46.239 -20.217 1.00 92.44 198 VAL A CA 1
ATOM 1533 C C . VAL A 1 198 ? 0.453 44.978 -21.074 1.00 92.44 198 VAL A C 1
ATOM 1535 O O . VAL A 1 198 ? 0.236 43.878 -20.574 1.00 92.44 198 VAL A O 1
ATOM 1538 N N . GLU A 1 199 ? 0.685 45.126 -22.377 1.00 91.88 199 GLU A N 1
ATOM 1539 C CA . GLU A 1 199 ? 0.682 44.003 -23.318 1.00 91.88 199 GLU A CA 1
ATOM 1540 C C . GLU A 1 199 ? 1.951 44.002 -24.172 1.00 91.88 199 GLU A C 1
ATOM 1542 O O . GLU A 1 199 ? 2.370 45.037 -24.701 1.00 91.88 199 GLU A O 1
ATOM 1547 N N . PHE A 1 200 ? 2.536 42.819 -24.335 1.00 94.94 200 PHE A N 1
ATOM 1548 C CA . PHE A 1 200 ? 3.610 42.551 -25.286 1.00 94.94 200 PHE A CA 1
ATOM 1549 C C . PHE A 1 200 ? 3.289 41.290 -26.093 1.00 94.94 200 PHE A C 1
ATOM 1551 O O . PHE A 1 200 ? 2.280 40.628 -25.856 1.00 94.94 200 PHE A O 1
ATOM 1558 N N . GLY A 1 201 ? 4.107 40.948 -27.084 1.00 92.88 201 GLY A N 1
ATOM 1559 C CA . GLY A 1 201 ? 3.895 39.702 -27.815 1.00 92.88 201 GLY A CA 1
ATOM 1560 C C . GLY A 1 201 ? 5.157 39.123 -28.422 1.00 92.88 201 GLY A C 1
ATOM 1561 O O . GLY A 1 201 ? 6.205 39.771 -28.482 1.00 92.88 201 GLY A O 1
ATOM 1562 N N . TYR A 1 202 ? 5.048 37.869 -28.850 1.00 94.62 202 TYR A N 1
ATOM 1563 C CA . TYR A 1 202 ? 6.148 37.112 -29.433 1.00 94.62 202 TYR A CA 1
ATOM 1564 C C . TYR A 1 202 ? 5.659 36.116 -30.486 1.00 94.62 202 TYR A C 1
ATOM 1566 O O . TYR A 1 202 ? 4.497 35.714 -30.491 1.00 94.62 202 TYR A O 1
ATOM 1574 N N . CYS A 1 203 ? 6.568 35.702 -31.368 1.00 92.38 203 CYS A N 1
ATOM 1575 C CA . CYS A 1 203 ? 6.399 34.596 -32.304 1.00 92.38 203 CYS A CA 1
ATOM 1576 C C . CYS A 1 203 ? 7.508 33.560 -32.100 1.00 92.38 203 CYS A C 1
ATOM 1578 O O . CYS A 1 203 ? 8.681 33.928 -32.017 1.00 92.38 203 CYS A O 1
ATOM 1580 N N . ALA A 1 204 ? 7.163 32.275 -32.091 1.00 90.19 204 ALA A N 1
ATOM 1581 C CA . ALA A 1 204 ? 8.084 31.163 -31.894 1.00 90.19 204 ALA A CA 1
ATOM 1582 C C . ALA A 1 204 ? 7.908 30.075 -32.963 1.00 90.19 204 ALA A C 1
ATOM 1584 O O . ALA A 1 204 ? 6.798 29.823 -33.436 1.00 90.19 204 ALA A O 1
ATOM 1585 N N . ASN A 1 205 ? 9.009 29.420 -33.334 1.00 88.56 205 ASN A N 1
ATOM 1586 C CA . ASN A 1 205 ? 8.974 28.197 -34.134 1.00 88.56 205 ASN A CA 1
ATOM 1587 C C . ASN A 1 205 ? 8.788 26.995 -33.206 1.00 88.56 205 ASN A C 1
ATOM 1589 O O . ASN A 1 205 ? 9.484 26.891 -32.196 1.00 88.56 205 ASN A O 1
ATOM 1593 N N . LYS A 1 206 ? 7.888 26.077 -33.565 1.00 78.00 206 LYS A N 1
ATOM 1594 C CA . LYS A 1 206 ? 7.653 24.844 -32.804 1.00 78.00 206 LYS A CA 1
ATOM 1595 C C . LYS A 1 206 ? 8.910 23.977 -32.851 1.00 78.00 206 LYS A C 1
ATOM 1597 O O . LYS A 1 206 ? 9.439 23.713 -33.931 1.00 78.00 206 LYS A O 1
ATOM 1602 N N . VAL A 1 207 ? 9.380 23.529 -31.692 1.00 67.56 207 VAL A N 1
ATOM 1603 C CA . VAL A 1 207 ? 10.407 22.483 -31.621 1.00 67.56 207 VAL A CA 1
ATOM 1604 C C . VAL A 1 207 ? 9.707 21.151 -31.902 1.00 67.56 207 VAL A C 1
ATOM 1606 O O . VAL A 1 207 ? 8.592 20.940 -31.427 1.00 67.56 207 VAL A O 1
ATOM 1609 N N . ALA A 1 208 ? 10.290 20.288 -32.743 1.00 47.69 208 ALA A N 1
ATOM 1610 C CA . ALA A 1 208 ? 9.696 18.988 -33.060 1.00 47.69 208 ALA A CA 1
ATOM 1611 C C . ALA A 1 208 ? 9.447 18.209 -31.758 1.00 47.69 208 ALA A C 1
ATOM 1613 O O . ALA A 1 208 ? 10.351 18.084 -30.938 1.00 47.69 208 ALA A O 1
ATOM 1614 N N . SER A 1 209 ? 8.213 17.743 -31.566 1.00 33.03 209 SER A N 1
ATOM 1615 C CA . SER A 1 209 ? 7.720 17.191 -30.304 1.00 33.03 209 SER A CA 1
ATOM 1616 C C . SER A 1 209 ? 8.479 15.928 -29.882 1.00 33.03 209 SER A C 1
ATOM 1618 O O . SER A 1 209 ? 8.216 14.841 -30.398 1.00 33.03 209 SER A O 1
ATOM 1620 N N . THR A 1 210 ? 9.380 16.072 -28.916 1.00 31.62 210 THR A N 1
ATOM 1621 C CA . THR A 1 210 ? 9.667 15.053 -27.899 1.00 31.62 210 THR A CA 1
ATOM 1622 C C . THR A 1 210 ? 8.628 15.188 -26.778 1.00 31.62 210 THR A C 1
ATOM 1624 O O . THR A 1 210 ? 8.230 16.318 -26.487 1.00 31.62 210 THR A O 1
ATOM 1627 N N . PRO A 1 211 ? 8.145 14.090 -26.171 1.00 31.31 211 PRO A N 1
ATOM 1628 C CA . PRO A 1 211 ? 7.172 14.165 -25.084 1.00 31.31 211 PRO A CA 1
ATOM 1629 C C . PRO A 1 211 ? 7.780 14.922 -23.896 1.00 31.31 211 PRO A C 1
ATOM 1631 O O . PRO A 1 211 ? 8.897 14.636 -23.471 1.00 31.31 211 PRO A O 1
ATOM 1634 N N . THR A 1 212 ? 7.068 15.931 -23.403 1.00 29.23 212 THR A N 1
ATOM 1635 C CA . THR A 1 212 ? 7.499 16.759 -22.274 1.00 29.23 212 THR A CA 1
ATOM 1636 C C . THR A 1 212 ? 7.370 15.965 -20.966 1.00 29.23 212 THR A C 1
ATOM 1638 O O . THR A 1 212 ? 6.288 15.432 -20.713 1.00 29.23 212 THR A O 1
ATOM 1641 N N . PRO A 1 213 ? 8.414 15.893 -20.119 1.00 29.95 213 PRO A N 1
ATOM 1642 C CA . PRO A 1 213 ? 8.275 15.425 -18.746 1.00 29.95 213 PRO A CA 1
ATOM 1643 C C . PRO A 1 213 ? 7.434 16.424 -17.936 1.00 29.95 213 PRO A C 1
ATOM 1645 O O . PRO A 1 213 ? 7.603 17.638 -18.050 1.00 29.95 213 PRO A O 1
ATOM 1648 N N . THR A 1 214 ? 6.509 15.896 -17.138 1.00 29.09 214 THR A N 1
ATOM 1649 C CA . THR A 1 214 ? 5.666 16.617 -16.172 1.00 29.09 214 THR A CA 1
ATOM 1650 C C . THR A 1 214 ? 6.516 17.533 -15.271 1.00 29.09 214 THR A C 1
ATOM 1652 O O . THR A 1 214 ? 7.616 17.130 -14.887 1.00 29.09 214 THR A O 1
ATOM 1655 N N . PRO A 1 215 ? 6.053 18.752 -14.922 1.00 30.05 215 PRO A N 1
ATOM 1656 C CA . PRO A 1 215 ? 6.808 19.674 -14.078 1.00 30.05 215 PRO A CA 1
ATOM 1657 C C . PRO A 1 215 ? 7.136 19.055 -12.716 1.00 30.05 215 PRO A C 1
ATOM 1659 O O . PRO A 1 215 ? 6.264 18.510 -12.039 1.00 30.05 215 PRO A O 1
ATOM 1662 N N . THR A 1 216 ? 8.399 19.177 -12.311 1.00 28.81 216 THR A N 1
ATOM 1663 C CA . THR A 1 216 ? 8.869 18.861 -10.961 1.00 28.81 216 THR A CA 1
ATOM 1664 C C . THR A 1 216 ? 8.099 19.707 -9.939 1.00 28.81 216 THR A C 1
ATOM 1666 O O . THR A 1 216 ? 8.088 20.934 -10.078 1.00 28.81 216 THR A O 1
ATOM 1669 N N . PRO A 1 217 ? 7.478 19.107 -8.908 1.00 28.83 217 PRO A N 1
ATOM 1670 C CA . PRO A 1 217 ? 6.863 19.869 -7.832 1.00 28.83 217 PRO A CA 1
ATOM 1671 C C . PRO A 1 217 ? 7.938 20.621 -7.034 1.00 28.83 217 PRO A C 1
ATOM 1673 O O . PRO A 1 217 ? 9.043 20.122 -6.807 1.00 28.83 217 PRO A O 1
ATOM 1676 N N . THR A 1 218 ? 7.603 21.832 -6.594 1.00 28.14 218 THR A N 1
ATOM 1677 C CA . THR A 1 218 ? 8.341 22.598 -5.580 1.00 28.14 218 THR A CA 1
ATOM 1678 C C . THR A 1 218 ? 8.660 21.693 -4.377 1.00 28.14 218 THR A C 1
ATOM 1680 O O . THR A 1 218 ? 7.783 20.925 -3.973 1.00 28.14 218 THR A O 1
ATOM 1683 N N . PRO A 1 219 ? 9.874 21.739 -3.785 1.00 27.95 219 PRO A N 1
ATOM 1684 C CA . PRO A 1 219 ? 10.242 20.851 -2.687 1.00 27.95 219 PRO A CA 1
ATOM 1685 C C . PRO A 1 219 ? 9.310 21.073 -1.493 1.00 27.95 219 PRO A C 1
ATOM 1687 O O . PRO A 1 219 ? 9.406 22.067 -0.773 1.00 27.95 219 PRO A O 1
ATOM 1690 N N . THR A 1 220 ? 8.400 20.123 -1.309 1.00 34.53 220 THR A N 1
ATOM 1691 C CA . THR A 1 220 ? 7.603 19.965 -0.095 1.00 34.53 220 THR A CA 1
ATOM 1692 C C . THR A 1 220 ? 8.531 19.333 0.952 1.00 34.53 220 THR A C 1
ATOM 1694 O O . THR A 1 220 ? 9.354 18.490 0.582 1.00 34.53 220 THR A O 1
ATOM 1697 N N . PRO A 1 221 ? 8.499 19.743 2.234 1.00 36.31 221 PRO A N 1
ATOM 1698 C CA . PRO A 1 221 ? 9.274 19.069 3.276 1.00 36.31 221 PRO A CA 1
ATOM 1699 C C . PRO A 1 221 ? 8.992 17.554 3.268 1.00 36.31 221 PRO A C 1
ATOM 1701 O O . PRO A 1 221 ? 7.899 17.157 2.866 1.00 36.31 221 PRO A O 1
ATOM 1704 N N . PRO A 1 222 ? 9.952 16.704 3.684 1.00 41.03 222 PRO A N 1
ATOM 1705 C CA . PRO A 1 222 ? 9.803 15.255 3.601 1.00 41.03 222 PRO A CA 1
ATOM 1706 C C . PRO A 1 222 ? 8.542 14.804 4.346 1.00 41.03 222 PRO A C 1
ATOM 1708 O O . PRO A 1 222 ? 8.480 14.874 5.575 1.00 41.03 222 PRO A O 1
ATOM 1711 N N . ILE A 1 223 ? 7.542 14.341 3.593 1.00 54.34 223 ILE A N 1
ATOM 1712 C CA . ILE A 1 223 ? 6.379 13.653 4.148 1.00 54.34 223 ILE A CA 1
ATOM 1713 C C . ILE A 1 223 ? 6.898 12.277 4.575 1.00 54.34 223 ILE A C 1
ATOM 1715 O O . ILE A 1 223 ? 7.254 11.437 3.749 1.00 54.34 223 ILE A O 1
ATOM 1719 N N . THR A 1 224 ? 7.052 12.096 5.884 1.00 54.69 224 THR A N 1
ATOM 1720 C CA . THR A 1 224 ? 7.457 10.846 6.545 1.00 54.69 224 THR A CA 1
ATOM 1721 C C . THR A 1 224 ? 6.397 10.502 7.587 1.00 54.69 224 THR A C 1
ATOM 1723 O O . THR A 1 224 ? 5.654 11.384 8.020 1.00 54.69 224 THR A O 1
ATOM 1726 N N . GLY A 1 225 ? 6.300 9.237 7.997 1.00 63.44 225 GLY A N 1
ATOM 1727 C CA . GLY A 1 225 ? 5.178 8.780 8.823 1.00 63.44 225 GLY A CA 1
ATOM 1728 C C . GLY A 1 225 ? 3.963 8.332 8.020 1.00 63.44 225 GLY A C 1
ATOM 1729 O O . GLY A 1 225 ? 4.073 8.072 6.829 1.00 63.44 225 GLY A O 1
ATOM 1730 N N . ASP A 1 226 ? 2.820 8.190 8.691 1.00 66.88 226 ASP A N 1
ATOM 1731 C CA . ASP A 1 226 ? 1.700 7.396 8.175 1.00 66.88 226 ASP A CA 1
ATOM 1732 C C . ASP A 1 226 ? 1.204 7.870 6.801 1.00 66.88 226 ASP A C 1
ATOM 1734 O O . ASP A 1 226 ? 1.083 7.056 5.890 1.00 66.88 226 ASP A O 1
ATOM 1738 N N . THR A 1 227 ? 1.046 9.181 6.584 1.00 71.31 227 THR A N 1
ATOM 1739 C CA . THR A 1 227 ? 0.621 9.735 5.282 1.00 71.31 227 THR A CA 1
ATOM 1740 C C . THR A 1 227 ? 1.564 9.355 4.136 1.00 71.31 227 THR A C 1
ATOM 1742 O O . THR A 1 227 ? 1.105 9.076 3.034 1.00 71.31 227 THR A O 1
ATOM 1745 N N . ALA A 1 228 ? 2.870 9.260 4.406 1.00 80.44 228 ALA A N 1
ATOM 1746 C CA . ALA A 1 228 ? 3.867 8.848 3.422 1.00 80.44 228 ALA A CA 1
ATOM 1747 C C . ALA A 1 228 ? 3.653 7.403 2.962 1.00 80.44 228 ALA A C 1
ATOM 1749 O O . ALA A 1 228 ? 3.829 7.080 1.792 1.00 80.44 228 ALA A O 1
ATOM 1750 N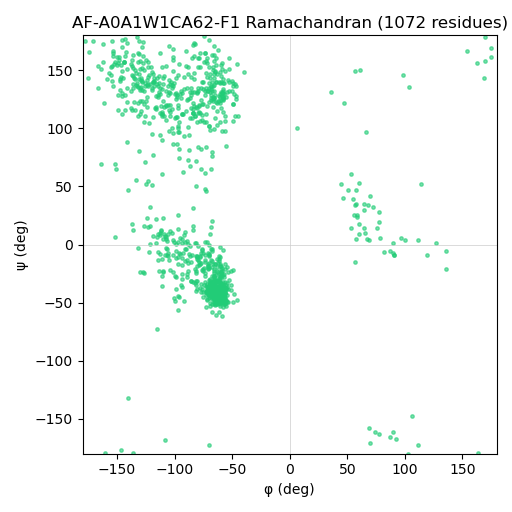 N . TYR A 1 229 ? 3.271 6.510 3.877 1.00 91.94 229 TYR A N 1
ATOM 1751 C CA . TYR A 1 229 ? 3.095 5.098 3.546 1.00 91.94 229 TYR A CA 1
ATOM 1752 C C . TYR A 1 229 ? 1.894 4.896 2.615 1.00 91.94 229 TYR A C 1
ATOM 1754 O O . TYR A 1 229 ? 1.998 4.123 1.662 1.00 91.94 229 TYR A O 1
ATOM 1762 N N . HIS A 1 230 ? 0.804 5.641 2.843 1.00 86.44 230 HIS A N 1
ATOM 1763 C CA . HIS A 1 230 ? -0.367 5.655 1.958 1.00 86.44 230 HIS A CA 1
ATOM 1764 C C . HIS A 1 230 ? -0.034 6.178 0.555 1.00 86.44 230 HIS A C 1
ATOM 1766 O O . HIS A 1 230 ? -0.560 5.654 -0.419 1.00 86.44 230 HIS A O 1
ATOM 1772 N N . GLU A 1 231 ? 0.846 7.176 0.432 1.00 86.44 231 GLU A N 1
ATOM 1773 C CA . GLU A 1 231 ? 1.259 7.718 -0.871 1.00 86.44 231 GLU A CA 1
ATOM 1774 C C . GLU A 1 231 ? 2.220 6.785 -1.623 1.00 86.44 231 GLU A C 1
ATOM 1776 O O . GLU A 1 231 ? 2.169 6.690 -2.849 1.00 86.44 231 GLU A O 1
ATOM 1781 N N . VAL A 1 232 ? 3.102 6.077 -0.910 1.00 96.06 232 VAL A N 1
ATOM 1782 C CA . VAL A 1 232 ? 4.157 5.261 -1.532 1.00 96.06 232 VAL A CA 1
ATOM 1783 C C . VAL A 1 232 ? 3.684 3.858 -1.897 1.00 96.06 232 VAL A C 1
ATOM 1785 O O . VAL A 1 232 ? 4.178 3.305 -2.878 1.00 96.06 232 VAL A O 1
ATOM 1788 N N . LEU A 1 233 ? 2.744 3.264 -1.155 1.00 97.50 233 LEU A N 1
ATOM 1789 C CA . LEU A 1 233 ? 2.250 1.912 -1.446 1.00 97.50 233 LEU A CA 1
ATOM 1790 C C . LEU A 1 233 ? 1.698 1.762 -2.887 1.00 97.50 233 LEU A C 1
ATOM 1792 O O . LEU A 1 233 ? 2.147 0.842 -3.579 1.00 97.50 233 LEU A O 1
ATOM 1796 N N . PRO A 1 234 ? 0.845 2.674 -3.402 1.00 95.69 234 PRO A N 1
ATOM 1797 C CA . PRO A 1 234 ? 0.414 2.662 -4.804 1.00 95.69 234 PRO A CA 1
ATOM 1798 C C . PRO A 1 234 ? 1.584 2.720 -5.796 1.00 95.69 234 PRO A C 1
ATOM 1800 O O . PRO A 1 234 ? 1.617 1.995 -6.794 1.00 95.69 234 PRO A O 1
ATOM 1803 N N . LEU A 1 235 ? 2.593 3.554 -5.513 1.00 97.62 235 LEU A N 1
ATOM 1804 C CA . LEU A 1 235 ? 3.778 3.694 -6.364 1.00 97.62 235 LEU A CA 1
ATOM 1805 C C . LEU A 1 235 ? 4.601 2.400 -6.366 1.00 97.62 235 LEU A C 1
ATOM 1807 O O . LEU A 1 235 ? 4.992 1.915 -7.427 1.00 97.62 235 LEU A O 1
ATOM 1811 N N . ALA A 1 236 ? 4.831 1.803 -5.193 1.00 98.62 236 ALA A N 1
ATOM 1812 C CA . ALA A 1 236 ? 5.568 0.550 -5.054 1.00 98.62 236 ALA A CA 1
ATOM 1813 C C . ALA A 1 236 ? 4.898 -0.604 -5.823 1.00 98.62 236 ALA A C 1
ATOM 1815 O O . ALA A 1 236 ? 5.600 -1.439 -6.393 1.00 98.62 236 ALA A O 1
ATOM 1816 N N . LEU A 1 237 ? 3.562 -0.620 -5.902 1.00 98.50 237 LEU A N 1
ATOM 1817 C CA . LEU A 1 237 ? 2.805 -1.547 -6.749 1.00 98.50 237 LEU A CA 1
ATOM 1818 C C . LEU A 1 237 ? 2.922 -1.204 -8.241 1.00 98.50 237 LEU A C 1
ATOM 1820 O O . LEU A 1 237 ? 3.100 -2.098 -9.069 1.00 98.50 237 LEU A O 1
ATOM 1824 N N . LYS A 1 238 ? 2.897 0.085 -8.597 1.00 98.25 238 LYS A N 1
ATOM 1825 C CA . LYS A 1 238 ? 3.073 0.560 -9.979 1.00 98.25 238 LYS A CA 1
ATOM 1826 C C . LYS A 1 238 ? 4.427 0.193 -10.581 1.00 98.25 238 LYS A C 1
ATOM 1828 O O . LYS A 1 238 ? 4.499 -0.084 -11.779 1.00 98.25 238 LYS A O 1
ATOM 1833 N N . PHE A 1 239 ? 5.471 0.081 -9.764 1.00 98.88 239 PHE A N 1
ATOM 1834 C CA . PHE A 1 239 ? 6.748 -0.479 -10.201 1.00 98.88 239 PHE A CA 1
ATOM 1835 C C . PHE A 1 239 ? 6.589 -1.882 -10.818 1.00 98.88 239 PHE A C 1
ATOM 1837 O O . PHE A 1 239 ? 7.131 -2.136 -11.891 1.00 98.88 239 PHE A O 1
ATOM 1844 N N . TYR A 1 240 ? 5.784 -2.774 -10.230 1.00 98.81 240 TYR A N 1
ATOM 1845 C CA . TYR A 1 240 ? 5.553 -4.110 -10.799 1.00 98.81 240 TYR A CA 1
ATOM 1846 C C . TYR A 1 240 ? 4.795 -4.070 -12.129 1.00 98.81 240 TYR A C 1
ATOM 1848 O O . TYR A 1 240 ? 5.059 -4.900 -13.003 1.00 98.81 240 TYR A O 1
ATOM 1856 N N . GLU A 1 241 ? 3.910 -3.090 -12.334 1.00 98.44 241 GLU A N 1
ATOM 1857 C CA . GLU A 1 241 ? 3.298 -2.852 -13.644 1.00 98.44 241 GLU A CA 1
ATOM 1858 C C . GLU A 1 241 ? 4.371 -2.471 -14.676 1.00 98.44 241 GLU A C 1
ATOM 1860 O O . GLU A 1 241 ? 4.419 -3.025 -15.780 1.00 98.44 241 GLU A O 1
ATOM 1865 N N . ALA A 1 242 ? 5.298 -1.595 -14.282 1.00 98.38 242 ALA A N 1
ATOM 1866 C CA . ALA A 1 242 ? 6.429 -1.188 -15.104 1.00 98.38 242 ALA A CA 1
ATOM 1867 C C . ALA A 1 242 ? 7.449 -2.309 -15.355 1.00 98.38 242 ALA A C 1
ATOM 1869 O O . ALA A 1 242 ? 8.241 -2.169 -16.286 1.00 98.38 242 ALA A O 1
ATOM 1870 N N . GLN A 1 243 ? 7.394 -3.423 -14.615 1.00 98.75 243 GLN A N 1
ATOM 1871 C CA . GLN A 1 243 ? 8.200 -4.624 -14.859 1.00 98.75 243 GLN A CA 1
ATOM 1872 C C . GLN A 1 243 ? 7.500 -5.677 -15.732 1.00 98.75 243 GLN A C 1
ATOM 1874 O O . GLN A 1 243 ? 8.162 -6.612 -16.179 1.00 98.75 243 GLN A O 1
ATOM 1879 N N . ARG A 1 244 ? 6.191 -5.583 -16.023 1.00 98.50 244 ARG A N 1
ATOM 1880 C CA . ARG A 1 244 ? 5.483 -6.625 -16.809 1.00 98.50 244 ARG A CA 1
ATOM 1881 C C . ARG A 1 244 ? 6.139 -6.809 -18.178 1.00 98.50 244 ARG A C 1
ATOM 1883 O O . ARG A 1 244 ? 6.403 -5.821 -18.858 1.00 98.50 244 ARG A O 1
ATOM 1890 N N . ALA A 1 245 ? 6.376 -8.041 -18.623 1.00 97.81 245 ALA A N 1
ATOM 1891 C CA . ALA A 1 245 ? 7.044 -8.280 -19.905 1.00 97.81 245 ALA A CA 1
ATOM 1892 C C . ALA A 1 245 ? 6.155 -7.880 -21.097 1.00 97.81 245 ALA A C 1
ATOM 1894 O O . ALA A 1 245 ? 6.569 -7.094 -21.950 1.00 97.81 245 ALA A O 1
ATOM 1895 N N . THR A 1 246 ? 4.901 -8.345 -21.118 1.00 95.88 246 THR A N 1
ATOM 1896 C CA . THR A 1 246 ? 3.968 -8.170 -22.251 1.00 95.88 246 THR A CA 1
ATOM 1897 C C . THR A 1 246 ? 2.739 -7.300 -21.968 1.00 95.88 246 THR A C 1
ATOM 1899 O O . THR A 1 246 ? 2.004 -6.984 -22.901 1.00 95.88 246 THR A O 1
ATOM 1902 N N . GLY A 1 247 ? 2.522 -6.875 -20.721 1.00 88.75 247 GLY A N 1
ATOM 1903 C CA . GLY A 1 247 ? 1.360 -6.079 -20.306 1.00 88.75 247 GLY A CA 1
ATOM 1904 C C . GLY A 1 247 ? 0.178 -6.925 -19.808 1.00 88.75 247 GLY A C 1
ATOM 1905 O O . GLY A 1 247 ? 0.360 -8.118 -19.561 1.00 88.75 247 GLY A O 1
ATOM 1906 N N . PRO A 1 248 ? -1.024 -6.331 -19.649 1.00 93.56 248 PRO A N 1
ATOM 1907 C CA . PRO A 1 248 ? -1.390 -4.945 -19.988 1.00 93.56 248 PRO A CA 1
ATOM 1908 C C . PRO A 1 248 ? -0.696 -3.890 -19.106 1.00 93.56 248 PRO A C 1
ATOM 1910 O O . PRO A 1 248 ? -0.196 -4.226 -18.036 1.00 93.56 248 PRO A O 1
ATOM 1913 N N . PHE A 1 249 ? -0.681 -2.627 -19.553 1.00 93.94 249 PHE A N 1
ATOM 1914 C CA . PHE A 1 249 ? -0.078 -1.478 -18.850 1.00 93.94 249 PHE A CA 1
ATOM 1915 C C . PHE A 1 249 ? -1.105 -0.338 -18.684 1.00 93.94 249 PHE A C 1
ATOM 1917 O O . PHE A 1 249 ? -1.056 0.645 -19.430 1.00 93.94 249 PHE A O 1
ATOM 1924 N N . PRO A 1 250 ? -2.120 -0.497 -17.816 1.00 85.56 250 PRO A N 1
ATOM 1925 C CA . PRO A 1 250 ? -3.177 0.501 -17.660 1.00 85.56 250 PRO A CA 1
ATOM 1926 C C . PRO A 1 250 ? -2.679 1.871 -17.169 1.00 85.56 250 PRO A C 1
ATOM 1928 O O . PRO A 1 250 ? -3.224 2.890 -17.589 1.00 85.56 250 PRO A O 1
ATOM 1931 N N . THR A 1 251 ? -1.652 1.917 -16.316 1.00 89.00 251 THR A N 1
ATOM 1932 C CA . THR A 1 251 ? -1.167 3.150 -15.672 1.00 89.00 251 THR A CA 1
ATOM 1933 C C . THR A 1 251 ? 0.239 3.560 -16.123 1.00 89.00 251 THR A C 1
ATOM 1935 O O . THR A 1 251 ? 0.593 4.742 -16.062 1.00 89.00 251 THR A O 1
ATOM 1938 N N . VAL A 1 252 ? 1.046 2.618 -16.620 1.00 94.81 252 VAL A N 1
ATOM 1939 C CA . VAL A 1 252 ? 2.416 2.846 -17.104 1.00 94.81 252 VAL A CA 1
ATOM 1940 C C . VAL A 1 252 ? 2.406 3.024 -18.626 1.00 94.81 252 VAL A C 1
ATOM 1942 O O . VAL A 1 252 ? 2.810 2.159 -19.400 1.00 94.81 252 VAL A O 1
ATOM 1945 N N . THR A 1 253 ? 1.941 4.191 -19.071 1.00 92.38 253 THR A N 1
ATOM 1946 C CA . THR A 1 253 ? 1.628 4.484 -20.487 1.00 92.38 253 THR A CA 1
ATOM 1947 C C . THR A 1 253 ? 2.825 4.468 -21.444 1.00 92.38 253 THR A C 1
ATOM 1949 O O . THR A 1 253 ? 2.643 4.390 -22.662 1.00 92.38 253 THR A O 1
ATOM 1952 N N . TRP A 1 254 ? 4.050 4.543 -20.920 1.00 94.94 254 TRP A N 1
ATOM 1953 C CA . TRP A 1 254 ? 5.284 4.497 -21.706 1.00 94.94 254 TRP A CA 1
ATOM 1954 C C . TRP A 1 254 ? 5.778 3.070 -21.987 1.00 94.94 254 TRP A C 1
ATOM 1956 O O . TRP A 1 254 ? 6.600 2.882 -22.886 1.00 94.94 254 TRP A O 1
ATOM 1966 N N . ARG A 1 255 ? 5.261 2.058 -21.279 1.00 97.56 255 ARG A N 1
ATOM 1967 C CA . ARG A 1 255 ? 5.568 0.645 -21.534 1.00 97.56 255 ARG A CA 1
ATOM 1968 C C . ARG A 1 255 ? 4.705 0.073 -22.654 1.00 97.56 255 ARG A C 1
ATOM 1970 O O . ARG A 1 255 ? 3.541 0.434 -22.827 1.00 97.56 255 ARG A O 1
ATOM 1977 N N . LYS A 1 256 ? 5.269 -0.870 -23.410 1.00 94.75 256 LYS A N 1
ATOM 1978 C CA . LYS A 1 256 ? 4.530 -1.749 -24.323 1.00 94.75 256 LYS A CA 1
ATOM 1979 C C . LYS A 1 256 ? 5.037 -3.185 -24.174 1.00 94.75 256 LYS A C 1
ATOM 1981 O O . LYS A 1 256 ? 5.879 -3.507 -23.335 1.00 94.75 256 LYS A O 1
ATOM 1986 N N . ALA A 1 257 ? 4.452 -4.084 -24.959 1.00 94.12 257 ALA A N 1
ATOM 1987 C CA . ALA A 1 257 ? 4.804 -5.491 -24.900 1.00 94.12 257 ALA A CA 1
ATOM 1988 C C . ALA A 1 257 ? 6.214 -5.737 -25.465 1.00 94.12 257 ALA A C 1
ATOM 1990 O O . ALA A 1 257 ? 6.481 -5.430 -26.628 1.00 94.12 257 ALA A O 1
ATOM 1991 N N . GLY A 1 258 ? 7.087 -6.331 -24.652 1.00 94.19 258 GLY A N 1
ATOM 1992 C CA . GLY A 1 258 ? 8.356 -6.936 -25.056 1.00 94.19 258 GLY A CA 1
ATOM 1993 C C . GLY A 1 258 ? 8.313 -8.457 -24.876 1.00 94.19 258 GLY A C 1
ATOM 1994 O O . GLY A 1 258 ? 7.422 -8.979 -24.217 1.00 94.19 258 GLY A O 1
ATOM 1995 N N . GLY A 1 259 ? 9.251 -9.194 -25.478 1.00 94.94 259 GLY A N 1
ATOM 1996 C CA . GLY A 1 259 ? 9.310 -10.658 -25.308 1.00 94.94 259 GLY A CA 1
ATOM 1997 C C . GLY A 1 259 ? 8.097 -11.416 -25.875 1.00 94.94 259 GLY A C 1
ATOM 1998 O O . GLY A 1 259 ? 7.730 -12.470 -25.374 1.00 94.94 259 GLY A O 1
ATOM 1999 N N . LEU A 1 260 ? 7.455 -10.898 -26.931 1.00 96.38 260 LEU A N 1
ATOM 2000 C CA . LEU A 1 260 ? 6.238 -11.483 -27.531 1.00 96.38 260 LEU A CA 1
ATOM 2001 C C . LEU A 1 260 ? 6.410 -12.905 -28.101 1.00 96.38 260 LEU A C 1
ATOM 2003 O O . LEU A 1 260 ? 5.419 -13.546 -28.434 1.00 96.38 260 LEU A O 1
ATOM 2007 N N . ASN A 1 261 ? 7.650 -13.380 -28.240 1.00 96.56 261 ASN A N 1
ATOM 2008 C CA . ASN A 1 261 ? 7.976 -14.722 -28.728 1.00 96.56 261 ASN A CA 1
ATOM 2009 C C . ASN A 1 261 ? 8.585 -15.612 -27.630 1.00 96.56 261 ASN A C 1
ATOM 2011 O O . ASN A 1 261 ? 9.145 -16.664 -27.943 1.00 96.56 261 ASN A O 1
ATOM 2015 N N . ASP A 1 262 ? 8.527 -15.187 -26.367 1.00 98.50 262 ASP A N 1
ATOM 2016 C CA . ASP A 1 262 ? 9.069 -15.945 -25.241 1.00 98.50 262 ASP A CA 1
ATOM 2017 C C . ASP A 1 262 ? 8.415 -17.340 -25.183 1.00 98.50 262 ASP A C 1
ATOM 2019 O O . ASP A 1 262 ? 7.190 -17.468 -25.166 1.00 98.50 262 ASP A O 1
ATOM 2023 N N . GLY A 1 263 ? 9.239 -18.395 -25.189 1.00 98.06 263 GLY A N 1
ATOM 2024 C CA . GLY A 1 263 ? 8.800 -19.798 -25.214 1.00 98.06 263 GLY A CA 1
ATOM 2025 C C . GLY A 1 263 ? 8.630 -20.426 -26.603 1.00 98.06 263 GLY A C 1
ATOM 2026 O O . GLY A 1 263 ? 8.474 -21.649 -26.708 1.00 98.06 263 GLY A O 1
ATOM 2027 N N . ALA A 1 264 ? 8.701 -19.647 -27.688 1.00 97.75 264 ALA A N 1
ATOM 2028 C CA . ALA A 1 264 ? 8.525 -20.171 -29.045 1.00 97.75 264 ALA A CA 1
ATOM 2029 C C . ALA A 1 264 ? 9.580 -21.232 -29.421 1.00 97.75 264 ALA A C 1
ATOM 2031 O O . ALA A 1 264 ? 9.277 -22.177 -30.153 1.00 97.75 264 ALA A O 1
ATOM 2032 N N . ASP A 1 265 ? 10.795 -21.120 -28.880 1.00 98.00 265 ASP A N 1
ATOM 2033 C CA . ASP A 1 265 ? 11.907 -22.060 -29.063 1.00 98.00 265 ASP A CA 1
ATOM 2034 C C . ASP A 1 265 ? 11.626 -23.458 -28.484 1.00 98.00 265 ASP A C 1
ATOM 2036 O O . ASP A 1 265 ? 12.143 -24.459 -28.986 1.00 98.00 265 ASP A O 1
ATOM 2040 N N . VAL A 1 266 ? 10.748 -23.538 -27.481 1.00 97.00 266 VAL A N 1
ATOM 2041 C CA . VAL A 1 266 ? 10.276 -24.790 -26.869 1.00 97.00 266 VAL A CA 1
ATOM 2042 C C . VAL A 1 266 ? 8.825 -25.125 -27.231 1.00 97.00 266 VAL A C 1
ATOM 2044 O O . VAL A 1 266 ? 8.263 -26.084 -26.698 1.00 97.00 266 VAL A O 1
ATOM 2047 N N . GLY A 1 267 ? 8.219 -24.368 -28.151 1.00 96.50 267 GLY A N 1
ATOM 2048 C CA . GLY A 1 267 ? 6.849 -24.579 -28.618 1.00 96.50 267 GLY A CA 1
ATOM 2049 C C . GLY A 1 267 ? 5.779 -24.291 -27.563 1.00 96.50 267 GLY A C 1
ATOM 2050 O O . GLY A 1 267 ? 4.756 -24.977 -27.543 1.00 96.50 267 GLY A O 1
ATOM 2051 N N . ARG A 1 268 ? 6.009 -23.312 -26.679 1.00 95.88 268 ARG A N 1
ATOM 2052 C CA . ARG A 1 268 ? 5.046 -22.869 -25.662 1.00 95.88 268 ARG A CA 1
ATOM 2053 C C . ARG A 1 268 ? 4.871 -21.360 -25.667 1.00 95.88 268 ARG A C 1
ATOM 2055 O O . ARG A 1 268 ? 5.748 -20.630 -26.104 1.00 95.88 268 ARG A O 1
ATOM 2062 N N . ASP A 1 269 ? 3.738 -20.919 -25.141 1.00 97.56 269 ASP A N 1
ATOM 2063 C CA . ASP A 1 269 ? 3.572 -19.531 -24.733 1.00 97.56 269 ASP A CA 1
ATOM 2064 C C . ASP A 1 269 ? 4.185 -19.372 -23.341 1.00 97.56 269 ASP A C 1
ATOM 2066 O O . ASP A 1 269 ? 3.715 -19.983 -22.379 1.00 97.56 269 ASP A O 1
ATOM 2070 N N . LEU A 1 270 ? 5.297 -18.644 -23.269 1.00 98.38 270 LEU A N 1
ATOM 2071 C CA . LEU A 1 270 ? 5.920 -18.208 -22.024 1.00 98.38 270 LEU A CA 1
ATOM 2072 C C . LEU A 1 270 ? 6.006 -16.681 -21.997 1.00 98.38 270 LEU A C 1
ATOM 2074 O O . LEU A 1 270 ? 6.950 -16.127 -21.432 1.00 98.38 270 LEU A O 1
ATOM 2078 N N . THR A 1 271 ? 5.039 -15.992 -22.604 1.00 97.94 271 THR A N 1
ATOM 2079 C CA . THR A 1 271 ? 4.865 -14.544 -22.449 1.00 97.94 271 THR A CA 1
ATOM 2080 C C . THR A 1 271 ? 4.376 -14.189 -21.031 1.00 97.94 271 THR A C 1
ATOM 2082 O O . THR A 1 271 ? 4.180 -15.059 -20.182 1.00 97.94 271 THR A O 1
ATOM 2085 N N . GLY A 1 272 ? 4.253 -12.898 -20.705 1.00 97.12 272 GLY A N 1
ATOM 2086 C CA . GLY A 1 272 ? 3.867 -12.447 -19.361 1.00 97.12 272 GLY A CA 1
ATOM 2087 C C . GLY A 1 272 ? 4.997 -12.516 -18.329 1.00 97.12 272 GLY A C 1
ATOM 2088 O O . GLY A 1 272 ? 6.177 -12.597 -18.682 1.00 97.12 272 GLY A O 1
ATOM 2089 N N . GLY A 1 273 ? 4.637 -12.464 -17.046 1.00 98.31 273 GLY A N 1
ATOM 2090 C CA . GLY A 1 273 ? 5.590 -12.350 -15.940 1.00 98.31 273 GLY A CA 1
ATOM 2091 C C . GLY A 1 273 ? 6.278 -10.983 -15.887 1.00 98.31 273 GLY A C 1
ATOM 2092 O O . GLY A 1 273 ? 5.905 -10.049 -16.606 1.00 98.31 273 GLY A O 1
ATOM 2093 N N . TRP A 1 274 ? 7.289 -10.873 -15.029 1.00 98.81 274 TRP A N 1
ATOM 2094 C CA . TRP A 1 274 ? 8.071 -9.650 -14.846 1.00 98.81 274 TRP A CA 1
ATOM 2095 C C . TRP A 1 274 ? 9.487 -9.791 -15.401 1.00 98.81 274 TRP A C 1
ATOM 2097 O O . TRP A 1 274 ? 10.096 -10.853 -15.301 1.00 98.81 274 TRP A O 1
ATOM 2107 N N . PHE A 1 275 ? 10.027 -8.708 -15.949 1.00 98.88 275 PHE A N 1
ATOM 2108 C CA . PHE A 1 275 ? 11.472 -8.545 -16.028 1.00 98.88 275 PHE A CA 1
ATOM 2109 C C . PHE A 1 275 ? 12.036 -8.330 -14.626 1.00 98.88 275 PHE A C 1
ATOM 2111 O O . PHE A 1 275 ? 11.387 -7.721 -13.772 1.00 98.88 275 PHE A O 1
ATOM 2118 N N . ASP A 1 276 ? 13.215 -8.886 -14.380 1.00 98.81 276 ASP A N 1
ATOM 2119 C CA . ASP A 1 276 ? 13.744 -9.031 -13.031 1.00 98.81 276 ASP A CA 1
ATOM 2120 C C . ASP A 1 276 ? 14.139 -7.697 -12.387 1.00 98.81 276 ASP A C 1
ATOM 2122 O O . ASP A 1 276 ? 13.675 -7.381 -11.284 1.00 98.81 276 ASP A O 1
ATOM 2126 N N . ALA A 1 277 ? 14.961 -6.921 -13.094 1.00 98.75 277 ALA A N 1
ATOM 2127 C CA . ALA A 1 277 ? 15.605 -5.727 -12.568 1.00 98.75 277 ALA A CA 1
ATOM 2128 C C . ALA A 1 277 ? 15.644 -4.597 -13.606 1.00 98.75 277 ALA A C 1
ATOM 2130 O O . ALA A 1 277 ? 14.637 -4.299 -14.252 1.00 98.75 277 ALA A O 1
ATOM 2131 N N . GLY A 1 278 ? 16.807 -3.971 -13.795 1.00 98.25 278 GLY A N 1
ATOM 2132 C CA . GLY A 1 278 ? 17.090 -3.065 -14.900 1.00 98.25 278 GLY A CA 1
ATOM 2133 C C . GLY A 1 278 ? 17.161 -3.694 -16.290 1.00 98.25 278 GLY A C 1
ATOM 2134 O O . GLY A 1 278 ? 17.412 -2.982 -17.271 1.00 98.25 278 GLY A O 1
ATOM 2135 N N . ASP A 1 279 ? 17.047 -5.015 -16.374 1.00 98.56 279 ASP A N 1
ATOM 2136 C CA . ASP A 1 279 ? 17.266 -5.861 -17.542 1.00 98.56 279 ASP A CA 1
ATOM 2137 C C . ASP A 1 279 ? 15.947 -6.426 -18.101 1.00 98.56 279 ASP A C 1
ATOM 2139 O O . ASP A 1 279 ? 14.867 -5.935 -17.770 1.00 98.56 279 ASP A O 1
ATOM 2143 N N . HIS A 1 280 ? 16.016 -7.404 -19.012 1.00 98.50 280 HIS A N 1
ATOM 2144 C CA . HIS A 1 280 ? 14.818 -8.060 -19.552 1.00 98.50 280 HIS A CA 1
ATOM 2145 C C . HIS A 1 280 ? 14.848 -9.584 -19.420 1.00 98.50 280 HIS A C 1
ATOM 2147 O O . HIS A 1 280 ? 14.079 -10.296 -20.084 1.00 98.50 280 HIS A O 1
ATOM 2153 N N . VAL A 1 281 ? 15.732 -10.124 -18.587 1.00 98.88 281 VAL A N 1
ATOM 2154 C CA . VAL A 1 281 ? 15.704 -11.550 -18.274 1.00 98.88 281 VAL A CA 1
ATOM 2155 C C . VAL A 1 281 ? 14.548 -11.816 -17.316 1.00 98.88 281 VAL A C 1
ATOM 2157 O O . VAL A 1 281 ? 14.265 -11.042 -16.402 1.00 98.88 281 VAL A O 1
ATOM 2160 N N . LYS A 1 282 ? 13.852 -12.929 -17.533 1.00 98.88 282 LYS A N 1
ATOM 2161 C CA . LYS A 1 282 ? 12.839 -13.429 -16.602 1.00 98.88 282 LYS A CA 1
ATOM 2162 C C . LYS A 1 282 ? 13.485 -14.492 -15.730 1.00 98.88 282 LYS A C 1
ATOM 2164 O O . LYS A 1 282 ? 13.593 -15.635 -16.166 1.00 98.88 282 LYS A O 1
ATOM 2169 N N . PHE A 1 283 ? 13.940 -14.120 -14.535 1.00 98.94 283 PHE A N 1
ATOM 2170 C CA . PHE A 1 283 ? 14.492 -15.057 -13.554 1.00 98.94 283 PHE A CA 1
ATOM 2171 C C . PHE A 1 283 ? 13.400 -15.519 -12.586 1.00 98.94 283 PHE A C 1
ATOM 2173 O O . PHE A 1 283 ? 12.900 -14.742 -11.775 1.00 98.94 283 PHE A O 1
ATOM 2180 N N . ASN A 1 284 ? 13.012 -16.797 -12.637 1.00 98.88 284 ASN A N 1
ATOM 2181 C CA . ASN A 1 284 ? 11.844 -17.241 -11.870 1.00 98.88 284 ASN A CA 1
ATOM 2182 C C . ASN A 1 284 ? 12.113 -17.394 -10.365 1.00 98.88 284 ASN A C 1
ATOM 2184 O O . ASN A 1 284 ? 11.162 -17.353 -9.587 1.00 98.88 284 ASN A O 1
ATOM 2188 N N . LEU A 1 285 ? 13.370 -17.545 -9.930 1.00 98.81 285 LEU A N 1
ATOM 2189 C CA . LEU A 1 285 ? 13.704 -17.622 -8.503 1.00 98.81 285 LEU A CA 1
ATOM 2190 C C . LEU A 1 285 ? 13.359 -16.303 -7.769 1.00 98.81 285 LEU A C 1
ATOM 2192 O O . LEU A 1 285 ? 12.451 -16.324 -6.935 1.00 98.81 285 LEU A O 1
ATOM 2196 N N . PRO A 1 286 ? 13.941 -15.139 -8.123 1.00 98.88 286 PRO A N 1
ATOM 2197 C CA . PRO A 1 286 ? 13.552 -13.853 -7.530 1.00 98.88 286 PRO A CA 1
ATOM 2198 C C . PRO A 1 286 ? 12.117 -13.429 -7.871 1.00 98.88 286 PRO A C 1
ATOM 2200 O O . PRO A 1 286 ? 11.445 -12.832 -7.026 1.00 98.88 286 PRO A O 1
ATOM 2203 N N . MET A 1 287 ? 11.586 -13.786 -9.048 1.00 98.94 287 MET A N 1
ATOM 2204 C CA . MET A 1 287 ? 10.192 -13.484 -9.397 1.00 98.94 287 MET A CA 1
ATOM 2205 C C . MET A 1 287 ? 9.203 -14.218 -8.481 1.00 98.94 287 MET A C 1
ATOM 2207 O O . MET A 1 287 ? 8.231 -13.622 -8.014 1.00 98.94 287 MET A O 1
ATOM 2211 N N . SER A 1 288 ? 9.438 -15.506 -8.203 1.00 98.94 288 SER A N 1
ATOM 2212 C CA . SER A 1 288 ? 8.557 -16.307 -7.344 1.00 98.94 288 SER A CA 1
ATOM 2213 C C . SER A 1 288 ? 8.686 -15.921 -5.872 1.00 98.94 288 SER A C 1
ATOM 2215 O O . SER A 1 288 ? 7.673 -15.839 -5.173 1.00 98.94 288 SER A O 1
ATOM 2217 N N . TYR A 1 289 ? 9.894 -15.568 -5.422 1.00 98.94 289 TYR A N 1
ATOM 2218 C CA . TYR A 1 289 ? 10.102 -14.911 -4.133 1.00 98.94 289 TYR A CA 1
ATOM 2219 C C . TYR A 1 289 ? 9.265 -13.629 -4.023 1.00 98.94 289 TYR A C 1
ATOM 2221 O O . TYR A 1 289 ? 8.467 -13.496 -3.095 1.00 98.94 289 TYR A O 1
ATOM 2229 N N . SER A 1 290 ? 9.380 -12.727 -5.000 1.00 98.94 290 SER A N 1
ATOM 2230 C CA . SER A 1 290 ? 8.675 -11.440 -4.999 1.00 98.94 290 SER A CA 1
ATOM 2231 C C . SER A 1 290 ? 7.161 -11.620 -4.971 1.00 98.94 290 SER A C 1
ATOM 2233 O O . SER A 1 290 ? 6.487 -11.019 -4.138 1.00 98.94 290 SER A O 1
ATOM 2235 N N . ALA A 1 291 ? 6.629 -12.512 -5.814 1.00 98.94 291 ALA A N 1
ATOM 2236 C CA . ALA A 1 291 ? 5.206 -12.836 -5.830 1.00 98.94 291 ALA A CA 1
ATOM 2237 C C . ALA A 1 291 ? 4.731 -13.392 -4.478 1.00 98.94 291 ALA A C 1
ATOM 2239 O O . ALA A 1 291 ? 3.700 -12.962 -3.969 1.00 98.94 291 ALA A O 1
ATOM 2240 N N . THR A 1 292 ? 5.499 -14.295 -3.855 1.00 98.94 292 THR A N 1
ATOM 2241 C CA . THR A 1 292 ? 5.123 -14.854 -2.547 1.00 98.94 292 THR A CA 1
ATOM 2242 C C . THR A 1 292 ? 5.142 -13.793 -1.447 1.00 98.94 292 THR A C 1
ATOM 2244 O O . THR A 1 292 ? 4.246 -13.771 -0.610 1.00 98.94 292 THR A O 1
ATOM 2247 N N . MET A 1 293 ? 6.132 -12.897 -1.439 1.00 98.94 293 MET A N 1
ATOM 2248 C CA . MET A 1 293 ? 6.234 -11.827 -0.439 1.00 98.94 293 MET A CA 1
ATOM 2249 C C . MET A 1 293 ? 5.116 -10.785 -0.590 1.00 98.94 293 MET A C 1
ATOM 2251 O O . MET A 1 293 ? 4.551 -10.361 0.416 1.00 98.94 293 MET A O 1
ATOM 2255 N N . LEU A 1 294 ? 4.743 -10.426 -1.824 1.00 98.94 294 LEU A N 1
ATOM 2256 C CA . LEU A 1 294 ? 3.589 -9.563 -2.098 1.00 98.94 294 LEU A CA 1
ATOM 2257 C C . LEU A 1 294 ? 2.272 -10.228 -1.676 1.00 98.94 294 LEU A C 1
ATOM 2259 O O . LEU A 1 294 ? 1.473 -9.607 -0.976 1.00 98.94 294 LEU A O 1
ATOM 2263 N N . ASN A 1 295 ? 2.077 -11.506 -2.031 1.00 98.94 295 ASN A N 1
ATOM 2264 C CA . ASN A 1 295 ? 0.926 -12.287 -1.574 1.00 98.94 295 ASN A CA 1
ATOM 2265 C C . ASN A 1 295 ? 0.866 -12.314 -0.045 1.00 98.94 295 ASN A C 1
ATOM 2267 O O . ASN A 1 295 ? -0.185 -12.062 0.534 1.00 98.94 295 ASN A O 1
ATOM 2271 N N . TRP A 1 296 ? 1.998 -12.568 0.620 1.00 98.88 296 TRP A N 1
ATOM 2272 C CA . TRP A 1 296 ? 2.071 -12.582 2.077 1.00 98.88 296 TRP A CA 1
ATOM 2273 C C . TRP A 1 296 ? 1.703 -11.225 2.672 1.00 98.88 296 TRP A C 1
ATOM 2275 O O . TRP A 1 296 ? 0.922 -11.181 3.616 1.00 98.88 296 TRP A O 1
ATOM 2285 N N . GLY A 1 297 ? 2.196 -10.126 2.097 1.00 98.69 297 GLY A N 1
ATOM 2286 C CA . GLY A 1 297 ? 1.828 -8.778 2.516 1.00 98.69 297 GLY A CA 1
ATOM 2287 C C . GLY A 1 297 ? 0.318 -8.552 2.463 1.00 98.69 297 GLY A C 1
ATOM 2288 O O . GLY A 1 297 ? -0.254 -8.107 3.451 1.00 98.69 297 GLY A O 1
ATOM 2289 N N . MET A 1 298 ? -0.337 -8.900 1.352 1.00 98.56 298 MET A N 1
ATOM 2290 C CA . MET A 1 298 ? -1.790 -8.729 1.192 1.00 98.56 298 MET A CA 1
ATOM 2291 C C . MET A 1 298 ? -2.614 -9.673 2.079 1.00 98.56 298 MET A C 1
ATOM 2293 O O . MET A 1 298 ? -3.674 -9.287 2.561 1.00 98.56 298 MET A O 1
ATOM 2297 N N . ILE A 1 299 ? -2.121 -10.889 2.334 1.00 98.06 299 ILE A N 1
ATOM 2298 C CA . ILE A 1 299 ? -2.762 -11.851 3.244 1.00 98.06 299 ILE A CA 1
ATOM 2299 C C . ILE A 1 299 ? -2.628 -11.399 4.703 1.00 98.06 299 ILE A C 1
ATOM 2301 O O . ILE A 1 299 ? -3.572 -11.523 5.479 1.00 98.06 299 ILE A O 1
ATOM 2305 N N . ALA A 1 300 ? -1.451 -10.907 5.096 1.00 96.31 300 ALA A N 1
ATOM 2306 C CA . ALA A 1 300 ? -1.153 -10.552 6.479 1.00 96.31 300 ALA A CA 1
ATOM 2307 C C . ALA A 1 300 ? -1.632 -9.146 6.852 1.00 96.31 300 ALA A C 1
ATOM 2309 O O . ALA A 1 300 ? -2.009 -8.936 8.003 1.00 96.31 300 ALA A O 1
ATOM 2310 N N . PHE A 1 301 ? -1.636 -8.201 5.910 1.00 96.12 301 PHE A N 1
ATOM 2311 C CA . PHE A 1 301 ? -2.020 -6.803 6.131 1.00 96.12 301 PHE A CA 1
ATOM 2312 C C . PHE A 1 301 ? -3.131 -6.323 5.179 1.00 96.12 301 PHE A C 1
ATOM 2314 O O . PHE A 1 301 ? -2.966 -5.299 4.509 1.00 96.12 301 PHE A O 1
ATOM 2321 N N . PRO A 1 302 ? -4.269 -7.039 5.071 1.00 87.00 302 PRO A N 1
ATOM 2322 C CA . PRO A 1 302 ? -5.330 -6.682 4.130 1.00 87.00 302 PRO A CA 1
ATOM 2323 C C . PRO A 1 302 ? -5.918 -5.290 4.406 1.00 87.00 302 PRO A C 1
ATOM 2325 O O . PRO A 1 302 ? -6.290 -4.589 3.462 1.00 87.00 302 PRO A O 1
ATOM 2328 N N . ASN A 1 303 ? -5.944 -4.848 5.671 1.00 80.19 303 ASN A N 1
ATOM 2329 C CA . ASN A 1 303 ? -6.442 -3.521 6.024 1.00 80.19 303 ASN A CA 1
ATOM 2330 C C . ASN A 1 303 ? -5.447 -2.437 5.614 1.00 80.19 303 ASN A C 1
ATOM 2332 O O . ASN A 1 303 ? -5.878 -1.344 5.264 1.00 80.19 303 ASN A O 1
ATOM 2336 N N . GLY A 1 304 ? -4.142 -2.718 5.633 1.00 81.56 304 GLY A N 1
ATOM 2337 C CA . GLY A 1 304 ? -3.116 -1.811 5.115 1.00 81.56 304 GLY A CA 1
ATOM 2338 C C . GLY A 1 304 ? -3.317 -1.490 3.630 1.00 81.56 304 GLY A C 1
ATOM 2339 O O . GLY A 1 304 ? -3.325 -0.325 3.240 1.00 81.56 304 GLY A O 1
ATOM 2340 N N . TYR A 1 305 ? -3.570 -2.515 2.809 1.00 85.00 305 TYR A N 1
ATOM 2341 C CA . TYR A 1 305 ? -3.869 -2.331 1.381 1.00 85.00 305 TYR A CA 1
ATOM 2342 C C . TYR A 1 305 ? -5.229 -1.663 1.147 1.00 85.00 305 TYR A C 1
ATOM 2344 O O . TYR A 1 305 ? -5.329 -0.760 0.319 1.00 85.00 305 TYR A O 1
ATOM 2352 N N . SER A 1 306 ? -6.264 -2.051 1.899 1.00 76.81 306 SER A N 1
ATOM 2353 C CA . SER A 1 306 ? -7.598 -1.440 1.794 1.00 76.81 306 SER A CA 1
ATOM 2354 C C . SER A 1 306 ? -7.579 0.051 2.161 1.00 76.81 306 SER A C 1
ATOM 2356 O O . SER A 1 306 ? -8.163 0.868 1.455 1.00 76.81 306 SER A O 1
ATOM 2358 N N . GLN A 1 307 ? -6.833 0.431 3.203 1.00 74.00 307 GLN A N 1
ATOM 2359 C CA . GLN A 1 307 ? -6.633 1.823 3.630 1.00 74.00 307 GLN A CA 1
ATOM 2360 C C . GLN A 1 307 ? -5.966 2.710 2.588 1.00 74.00 307 GLN A C 1
ATOM 2362 O O . GLN A 1 307 ? -6.234 3.912 2.546 1.00 74.00 307 GLN A O 1
ATOM 2367 N N . ALA A 1 308 ? -5.085 2.132 1.777 1.00 75.69 308 ALA A N 1
ATOM 2368 C CA . ALA A 1 308 ? -4.444 2.828 0.673 1.00 75.69 308 ALA A CA 1
ATOM 2369 C C . ALA A 1 308 ? -5.295 2.831 -0.609 1.00 75.69 308 ALA A C 1
ATOM 2371 O O . ALA A 1 308 ? -4.950 3.540 -1.543 1.00 75.69 308 ALA A O 1
ATOM 2372 N N . GLY A 1 309 ? -6.398 2.072 -0.664 1.00 76.19 309 GLY A N 1
ATOM 2373 C CA . GLY A 1 309 ? -7.190 1.888 -1.886 1.00 76.19 309 GLY A CA 1
ATOM 2374 C C . GLY A 1 309 ? -6.567 0.909 -2.889 1.00 76.19 309 GLY A C 1
ATOM 2375 O O . GLY A 1 309 ? -6.939 0.908 -4.057 1.00 76.19 309 GLY A O 1
ATOM 2376 N N . GLU A 1 310 ? -5.641 0.055 -2.443 1.00 89.06 310 GLU A N 1
ATOM 2377 C CA . GLU A 1 310 ? -4.733 -0.704 -3.315 1.00 89.06 310 GLU A CA 1
ATOM 2378 C C . GLU A 1 310 ? -4.971 -2.224 -3.317 1.00 89.06 310 GLU A C 1
ATOM 2380 O O . GLU A 1 310 ? -4.181 -2.976 -3.888 1.00 89.06 310 GLU A O 1
ATOM 2385 N N . SER A 1 311 ? -6.046 -2.717 -2.689 1.00 83.88 311 SER A N 1
ATOM 2386 C CA . SER A 1 311 ? -6.328 -4.160 -2.590 1.00 83.88 311 SER A CA 1
ATOM 2387 C C . SER A 1 311 ? -6.421 -4.847 -3.959 1.00 83.88 311 SER A C 1
ATOM 2389 O O . SER A 1 311 ? -5.744 -5.848 -4.197 1.00 83.88 311 SER A O 1
ATOM 2391 N N . GLU A 1 312 ? -7.225 -4.304 -4.876 1.00 89.19 312 GLU A N 1
ATOM 2392 C CA . GLU A 1 312 ? -7.440 -4.917 -6.193 1.00 89.19 312 GLU A CA 1
ATOM 2393 C C . GLU A 1 312 ? -6.264 -4.667 -7.142 1.00 89.19 312 GLU A C 1
ATOM 2395 O O . GLU A 1 312 ? -5.793 -5.593 -7.802 1.00 89.19 312 GLU A O 1
ATOM 2400 N N . TYR A 1 313 ? -5.695 -3.459 -7.137 1.00 92.12 313 TYR A N 1
ATOM 2401 C CA . TYR A 1 313 ? -4.507 -3.164 -7.937 1.00 92.12 313 TYR A CA 1
ATOM 2402 C C . TYR A 1 313 ? -3.298 -4.014 -7.516 1.00 92.12 313 TYR A C 1
ATOM 2404 O O . TYR A 1 313 ? -2.546 -4.491 -8.371 1.00 92.12 313 TYR A O 1
ATOM 2412 N N . GLY A 1 314 ? -3.138 -4.281 -6.215 1.00 95.56 314 GLY A N 1
ATOM 2413 C CA . GLY A 1 314 ? -2.132 -5.198 -5.682 1.00 95.56 314 GLY A CA 1
ATOM 2414 C C . GLY A 1 314 ? -2.318 -6.636 -6.170 1.00 95.56 314 GLY A C 1
ATOM 2415 O O . GLY A 1 314 ? -1.358 -7.247 -6.656 1.00 95.56 314 GLY A O 1
ATOM 2416 N N . LYS A 1 315 ? -3.556 -7.156 -6.125 1.00 96.88 315 LYS A N 1
ATOM 2417 C CA . LYS A 1 315 ? -3.911 -8.467 -6.697 1.00 96.88 315 LYS A CA 1
ATOM 2418 C C . LYS A 1 315 ? -3.567 -8.532 -8.189 1.00 96.88 315 LYS A C 1
ATOM 2420 O O . LYS A 1 315 ? -2.949 -9.500 -8.632 1.00 96.88 315 LYS A O 1
ATOM 2425 N N . GLU A 1 316 ? -3.887 -7.503 -8.970 1.00 95.00 316 GLU A N 1
ATOM 2426 C CA . GLU A 1 316 ? -3.559 -7.465 -10.402 1.00 95.00 316 GLU A CA 1
ATOM 2427 C C . GLU A 1 316 ? -2.054 -7.584 -10.678 1.00 95.00 316 GLU A C 1
ATOM 2429 O O . GLU A 1 316 ? -1.650 -8.267 -11.629 1.00 95.00 316 GLU A O 1
ATOM 2434 N N . GLN A 1 317 ? -1.207 -6.963 -9.846 1.00 95.75 317 GLN A N 1
ATOM 2435 C CA . GLN A 1 317 ? 0.242 -7.081 -10.008 1.00 95.75 317 GLN A CA 1
ATOM 2436 C C . GLN A 1 317 ? 0.682 -8.535 -9.867 1.00 95.75 317 GLN A C 1
ATOM 2438 O O . GLN A 1 317 ? 1.243 -9.101 -10.809 1.00 95.75 317 GLN A O 1
ATOM 2443 N N . VAL A 1 318 ? 0.389 -9.172 -8.730 1.00 98.00 318 VAL A N 1
ATOM 2444 C CA . VAL A 1 318 ? 0.831 -10.552 -8.470 1.00 98.00 318 VAL A CA 1
ATOM 2445 C C . VAL A 1 318 ? 0.207 -11.554 -9.432 1.00 98.00 318 VAL A C 1
ATOM 2447 O O . VAL A 1 318 ? 0.875 -12.514 -9.823 1.00 98.00 318 VAL A O 1
ATOM 2450 N N . LYS A 1 319 ? -1.026 -11.309 -9.898 1.00 98.19 319 LYS A N 1
ATOM 2451 C CA . LYS A 1 319 ? -1.681 -12.153 -10.902 1.00 98.19 319 LYS A CA 1
ATOM 2452 C C . LYS A 1 319 ? -0.822 -12.305 -12.160 1.00 98.19 319 LYS A C 1
ATOM 2454 O O . LYS A 1 319 ? -0.733 -13.406 -12.693 1.00 98.19 319 LYS A O 1
ATOM 2459 N N . THR A 1 320 ? -0.110 -11.252 -12.573 1.00 97.44 320 THR A N 1
ATOM 2460 C CA . THR A 1 320 ? 0.780 -11.287 -13.747 1.00 97.44 320 THR A CA 1
ATOM 2461 C C . THR A 1 320 ? 1.901 -12.327 -13.613 1.00 97.44 320 THR A C 1
ATOM 2463 O O . THR A 1 320 ? 2.219 -13.025 -14.579 1.00 97.44 320 THR A O 1
ATOM 2466 N N . ALA A 1 321 ? 2.502 -12.459 -12.427 1.00 98.50 321 ALA A N 1
ATOM 2467 C CA . ALA A 1 321 ? 3.530 -13.467 -12.169 1.00 98.50 321 ALA A CA 1
ATOM 2468 C C . ALA A 1 321 ? 2.926 -14.872 -12.018 1.00 98.50 321 ALA A C 1
ATOM 2470 O O . ALA A 1 321 ? 3.466 -15.838 -12.554 1.00 98.50 321 ALA A O 1
ATOM 2471 N N . LEU A 1 322 ? 1.783 -14.985 -11.336 1.00 98.88 322 LEU A N 1
ATOM 2472 C CA . LEU A 1 322 ? 1.094 -16.257 -11.106 1.00 98.88 322 LEU A CA 1
ATOM 2473 C C . LEU A 1 322 ? 0.593 -16.895 -12.411 1.00 98.88 322 LEU A C 1
ATOM 2475 O O . LEU A 1 322 ? 0.852 -18.076 -12.645 1.00 98.88 322 LEU A O 1
ATOM 2479 N N . ASP A 1 323 ? -0.030 -16.112 -13.297 1.00 98.75 323 ASP A N 1
ATOM 2480 C CA . ASP A 1 323 ? -0.458 -16.561 -14.629 1.00 98.75 323 ASP A CA 1
ATOM 2481 C C . ASP A 1 323 ? 0.735 -17.074 -15.451 1.00 98.75 323 ASP A C 1
ATOM 2483 O O . ASP A 1 323 ? 0.630 -18.069 -16.174 1.00 98.75 323 ASP A O 1
ATOM 2487 N N . TYR A 1 324 ? 1.891 -16.416 -15.332 1.00 98.81 324 TYR A N 1
ATOM 2488 C CA . TYR A 1 324 ? 3.121 -16.860 -15.979 1.00 98.81 324 TYR A CA 1
ATOM 2489 C C . TYR A 1 324 ? 3.667 -18.153 -15.359 1.00 98.81 324 TYR A C 1
ATOM 2491 O O . TYR A 1 324 ? 4.065 -19.047 -16.101 1.00 98.81 324 TYR A O 1
ATOM 2499 N N . PHE A 1 325 ? 3.638 -18.329 -14.034 1.00 98.88 325 PHE A N 1
ATOM 2500 C CA . PHE A 1 325 ? 4.089 -19.578 -13.406 1.00 98.88 325 PHE A CA 1
ATOM 2501 C C . PHE A 1 325 ? 3.224 -20.783 -13.779 1.00 98.88 325 PHE A C 1
ATOM 2503 O O . PHE A 1 325 ? 3.766 -21.869 -13.993 1.00 98.88 325 PHE A O 1
ATOM 2510 N N . VAL A 1 326 ? 1.911 -20.592 -13.945 1.00 98.69 326 VAL A N 1
ATOM 2511 C CA . VAL A 1 326 ? 1.013 -21.632 -14.475 1.00 98.69 326 VAL A CA 1
ATOM 2512 C C . VAL A 1 326 ? 1.443 -22.071 -15.881 1.00 98.69 326 VAL A C 1
ATOM 2514 O O . VAL A 1 326 ? 1.391 -23.259 -16.193 1.00 98.69 326 VAL A O 1
ATOM 2517 N N . GLN A 1 327 ? 1.907 -21.142 -16.723 1.00 97.94 327 GLN A N 1
ATOM 2518 C CA . GLN A 1 327 ? 2.413 -21.442 -18.071 1.00 97.94 327 GLN A CA 1
ATOM 2519 C C . GLN A 1 327 ? 3.818 -22.064 -18.055 1.00 97.94 327 GLN A C 1
ATOM 2521 O O . GLN A 1 327 ? 4.102 -22.985 -18.830 1.00 97.94 327 GLN A O 1
ATOM 2526 N N . ALA A 1 328 ? 4.674 -21.577 -17.153 1.00 98.38 328 ALA A N 1
ATOM 2527 C CA . ALA A 1 328 ? 6.060 -21.994 -16.965 1.00 98.38 328 ALA A CA 1
ATOM 2528 C C . ALA A 1 328 ? 6.201 -23.372 -16.295 1.00 98.38 328 ALA A C 1
ATOM 2530 O O . ALA A 1 328 ? 7.291 -23.944 -16.280 1.00 98.38 328 ALA A O 1
ATOM 2531 N N . TYR A 1 329 ? 5.107 -23.945 -15.795 1.00 98.25 329 TYR A N 1
ATOM 2532 C CA . TYR A 1 329 ? 5.045 -25.339 -15.386 1.00 98.25 329 TYR A CA 1
ATOM 2533 C C . TYR A 1 329 ? 4.289 -26.174 -16.422 1.00 98.25 329 TYR A C 1
ATOM 2535 O O . TYR A 1 329 ? 3.073 -26.066 -16.596 1.00 98.25 329 TYR A O 1
ATOM 2543 N N . ASN A 1 330 ? 5.020 -27.042 -17.116 1.00 96.62 330 ASN A N 1
ATOM 2544 C CA . ASN A 1 330 ? 4.423 -28.020 -18.007 1.00 96.62 330 ASN A CA 1
ATOM 2545 C C . ASN A 1 330 ? 4.265 -29.354 -17.285 1.00 96.62 330 ASN A C 1
ATOM 2547 O O . ASN A 1 330 ? 5.200 -30.150 -17.231 1.00 96.62 330 ASN A O 1
ATOM 2551 N N . GLU A 1 331 ? 3.056 -29.566 -16.781 1.00 93.12 331 GLU A N 1
ATOM 2552 C CA . GLU A 1 331 ? 2.596 -30.848 -16.260 1.00 93.12 331 GLU A CA 1
ATOM 2553 C C . GLU A 1 331 ? 2.665 -31.926 -17.350 1.00 93.12 331 GLU A C 1
ATOM 2555 O O . GLU A 1 331 ? 2.207 -31.726 -18.481 1.00 93.12 331 GLU A O 1
ATOM 2560 N N . GLY A 1 332 ? 3.270 -33.053 -16.998 1.00 90.38 332 GLY A N 1
ATOM 2561 C CA . GLY A 1 332 ? 3.422 -34.224 -17.835 1.00 90.38 332 GLY A CA 1
ATOM 2562 C C . GLY A 1 332 ? 2.109 -34.961 -18.091 1.00 90.38 332 GLY A C 1
ATOM 2563 O O . GLY A 1 332 ? 1.005 -34.521 -17.775 1.00 90.38 332 GLY A O 1
ATOM 2564 N N . THR A 1 333 ? 2.223 -36.118 -18.729 1.00 90.50 333 THR A N 1
ATOM 2565 C CA . THR A 1 333 ? 1.075 -36.948 -19.115 1.00 90.50 333 THR A CA 1
ATOM 2566 C C . THR A 1 333 ? 0.648 -37.925 -18.028 1.00 90.50 333 THR A C 1
ATOM 2568 O O . THR A 1 333 ? -0.459 -38.467 -18.101 1.00 90.50 333 THR A O 1
ATOM 2571 N N . ASN A 1 334 ? 1.507 -38.168 -17.034 1.00 85.06 334 ASN A N 1
ATOM 2572 C CA . ASN A 1 334 ? 1.213 -39.060 -15.925 1.00 85.06 334 ASN A CA 1
ATOM 2573 C C . ASN A 1 334 ? 0.785 -38.263 -14.679 1.00 85.06 334 ASN A C 1
ATOM 2575 O O . ASN A 1 334 ? 1.637 -37.669 -14.028 1.00 85.06 334 ASN A O 1
ATOM 2579 N N . PRO A 1 335 ? -0.498 -38.291 -14.278 1.00 78.12 335 PRO A N 1
ATOM 2580 C CA . PRO A 1 335 ? -0.957 -37.550 -13.103 1.00 78.12 335 PRO A CA 1
ATOM 2581 C C . PRO A 1 335 ? -0.379 -38.077 -11.777 1.00 78.12 335 PRO A C 1
ATOM 2583 O O . PRO A 1 335 ? -0.430 -37.371 -10.774 1.00 78.12 335 PRO A O 1
ATOM 2586 N N . ASP A 1 336 ? 0.172 -39.297 -11.764 1.00 81.44 336 ASP A N 1
ATOM 2587 C CA . ASP A 1 336 ? 0.713 -39.952 -10.567 1.00 81.44 336 ASP A CA 1
ATOM 2588 C C . ASP A 1 336 ? 2.252 -39.864 -10.467 1.00 81.44 336 ASP A C 1
ATOM 2590 O O . ASP A 1 336 ? 2.846 -40.459 -9.566 1.00 81.44 336 ASP A O 1
ATOM 2594 N N . SER A 1 337 ? 2.935 -39.187 -11.399 1.00 86.00 337 SER A N 1
ATOM 2595 C CA . SER A 1 337 ? 4.398 -39.043 -11.371 1.00 86.00 337 SER A CA 1
ATOM 2596 C C . SER A 1 337 ? 4.855 -37.783 -12.088 1.00 86.00 337 SER A C 1
ATOM 2598 O O . SER A 1 337 ? 4.455 -37.550 -13.221 1.00 86.00 337 SER A O 1
ATOM 2600 N N . ALA A 1 338 ? 5.803 -37.054 -11.498 1.00 91.81 338 ALA A N 1
ATOM 2601 C CA . ALA A 1 338 ? 6.377 -35.863 -12.119 1.00 91.81 338 ALA A CA 1
ATOM 2602 C C . ALA A 1 338 ? 7.526 -36.177 -13.111 1.00 91.81 338 ALA A C 1
ATOM 2604 O O . ALA A 1 338 ? 8.325 -35.308 -13.456 1.00 91.81 338 ALA A O 1
ATOM 2605 N N . SER A 1 339 ? 7.671 -37.435 -13.551 1.00 92.44 339 SER A N 1
ATOM 2606 C CA . SER A 1 339 ? 8.827 -37.891 -14.349 1.00 92.44 339 SER A CA 1
ATOM 2607 C C . SER A 1 339 ? 8.950 -37.267 -15.744 1.00 92.44 339 SER A C 1
ATOM 2609 O O . SER A 1 339 ? 10.055 -37.218 -16.289 1.00 92.44 339 SER A O 1
ATOM 2611 N N . ASP A 1 340 ? 7.840 -36.806 -16.325 1.00 94.25 340 ASP A N 1
ATOM 2612 C CA . ASP A 1 340 ? 7.788 -36.097 -17.606 1.00 94.25 340 ASP A CA 1
ATOM 2613 C C . ASP A 1 340 ? 7.364 -34.623 -17.471 1.00 94.25 340 ASP A C 1
ATOM 2615 O O . ASP A 1 340 ? 7.165 -33.947 -18.487 1.00 94.25 340 ASP A O 1
ATOM 2619 N N . ASP A 1 341 ? 7.303 -34.113 -16.236 1.00 96.62 341 ASP A N 1
ATOM 2620 C CA . ASP A 1 341 ? 7.110 -32.693 -15.954 1.00 96.62 341 ASP A CA 1
ATOM 2621 C C . ASP A 1 341 ? 8.318 -31.871 -16.405 1.00 96.62 341 ASP A C 1
ATOM 2623 O O . ASP A 1 341 ? 9.469 -32.322 -16.391 1.00 96.62 341 ASP A O 1
ATOM 2627 N N . LYS A 1 342 ? 8.053 -30.615 -16.771 1.00 97.81 342 LYS A N 1
ATOM 2628 C CA . LYS A 1 342 ? 9.092 -29.627 -17.065 1.00 97.81 342 LYS A CA 1
ATOM 2629 C C . LYS A 1 342 ? 8.821 -28.320 -16.343 1.00 97.81 342 LYS A C 1
ATOM 2631 O O . LYS A 1 342 ? 7.707 -27.797 -16.395 1.00 97.81 342 LYS A O 1
ATOM 2636 N N . VAL A 1 343 ? 9.869 -27.761 -15.747 1.00 98.56 343 VAL A N 1
ATOM 2637 C CA . VAL A 1 343 ? 9.843 -26.432 -15.124 1.00 98.56 343 VAL A CA 1
ATOM 2638 C C . VAL A 1 343 ? 10.695 -25.487 -15.958 1.00 98.56 343 VAL A C 1
ATOM 2640 O O . VAL A 1 343 ? 11.913 -25.642 -16.032 1.00 98.56 343 VAL A O 1
ATOM 2643 N N . TYR A 1 344 ? 10.060 -24.512 -16.597 1.00 98.75 344 TYR A N 1
ATOM 2644 C CA . TYR A 1 344 ? 10.747 -23.421 -17.277 1.00 98.75 344 TYR A CA 1
ATOM 2645 C C . TYR A 1 344 ? 11.116 -22.379 -16.231 1.00 98.75 344 TYR A C 1
ATOM 2647 O O . TYR A 1 344 ? 10.234 -21.757 -15.649 1.00 98.75 344 TYR A O 1
ATOM 2655 N N . TYR A 1 345 ? 12.406 -22.227 -15.945 1.00 98.56 345 TYR A N 1
ATOM 2656 C CA . TYR A 1 345 ? 12.865 -21.399 -14.825 1.00 98.56 345 TYR A CA 1
ATOM 2657 C C . TYR A 1 345 ? 13.459 -20.057 -15.263 1.00 98.56 345 TYR A C 1
ATOM 2659 O O . TYR A 1 345 ? 13.679 -19.182 -14.424 1.00 98.56 345 TYR A O 1
ATOM 2667 N N . GLN A 1 346 ? 13.751 -19.901 -16.556 1.00 98.81 346 GLN A N 1
ATOM 2668 C CA . GLN A 1 346 ? 14.314 -18.671 -17.094 1.00 98.81 346 GLN A CA 1
ATOM 2669 C C . GLN A 1 346 ? 13.970 -18.501 -18.571 1.00 98.81 346 GLN A C 1
ATOM 2671 O O . GLN A 1 346 ? 14.036 -19.462 -19.342 1.00 98.81 346 GLN A O 1
ATOM 2676 N N . VAL A 1 347 ? 13.665 -17.265 -18.965 1.00 98.88 347 VAL A N 1
ATOM 2677 C CA . VAL A 1 347 ? 13.577 -16.860 -20.374 1.00 98.88 347 VAL A CA 1
ATOM 2678 C C . VAL A 1 347 ? 14.512 -15.681 -20.616 1.00 98.88 347 VAL A C 1
ATOM 2680 O O . VAL A 1 347 ? 14.444 -14.671 -19.912 1.00 98.88 347 VAL A O 1
ATOM 2683 N N . GLY A 1 348 ? 15.379 -15.822 -21.618 1.00 98.50 348 GLY A N 1
ATOM 2684 C CA . GLY A 1 348 ? 16.439 -14.870 -21.936 1.00 98.50 348 GLY A CA 1
ATOM 2685 C C . GLY A 1 348 ? 17.817 -15.350 -21.473 1.00 98.50 348 GLY A C 1
ATOM 2686 O O . GLY A 1 348 ? 17.986 -15.851 -20.360 1.00 98.50 348 GLY A O 1
ATOM 2687 N N . ASP A 1 349 ? 18.817 -15.189 -22.342 1.00 98.25 349 ASP A N 1
ATOM 2688 C CA . ASP A 1 349 ? 20.226 -15.361 -21.985 1.00 98.25 349 ASP A CA 1
ATOM 2689 C C . ASP A 1 349 ? 20.747 -14.056 -21.382 1.00 98.25 349 ASP A C 1
ATOM 2691 O O . ASP A 1 349 ? 20.711 -13.010 -22.030 1.00 98.25 349 ASP A O 1
ATOM 2695 N N . ALA A 1 350 ? 21.240 -14.117 -20.148 1.00 95.62 350 ALA A N 1
ATOM 2696 C CA . ALA A 1 350 ? 21.640 -12.923 -19.416 1.00 95.62 350 ALA A CA 1
ATOM 2697 C C . ALA A 1 350 ? 22.832 -12.197 -20.055 1.00 95.62 350 ALA A C 1
ATOM 2699 O O . ALA A 1 350 ? 22.883 -10.973 -20.041 1.00 95.62 350 ALA A O 1
ATOM 2700 N N . GLY A 1 351 ? 23.768 -12.916 -20.682 1.00 94.88 351 GLY A N 1
ATOM 2701 C CA . GLY A 1 351 ? 24.892 -12.286 -21.376 1.00 94.88 351 GLY A CA 1
ATOM 2702 C C . GLY A 1 351 ? 24.446 -11.503 -22.614 1.00 94.88 351 GLY A C 1
ATOM 2703 O O . GLY A 1 351 ? 24.886 -10.371 -22.827 1.00 94.88 351 GLY A O 1
ATOM 2704 N N . ALA A 1 352 ? 23.567 -12.095 -23.424 1.00 97.06 352 ALA A N 1
ATOM 2705 C CA . ALA A 1 352 ? 23.003 -11.456 -24.607 1.00 97.06 352 ALA A CA 1
ATOM 2706 C C . ALA A 1 352 ? 22.095 -10.273 -24.247 1.00 97.06 352 ALA A C 1
ATOM 2708 O O . ALA A 1 352 ? 22.191 -9.223 -24.884 1.00 97.06 352 ALA A O 1
ATOM 2709 N N . ASP A 1 353 ? 21.253 -10.426 -23.223 1.00 98.44 353 ASP A N 1
ATOM 2710 C CA . ASP A 1 353 ? 20.376 -9.361 -22.740 1.00 98.44 353 ASP A CA 1
ATOM 2711 C C . ASP A 1 353 ? 21.178 -8.199 -22.140 1.00 98.44 353 ASP A C 1
ATOM 2713 O O . ASP A 1 353 ? 20.992 -7.046 -22.524 1.00 98.44 353 ASP A O 1
ATOM 2717 N N . HIS A 1 354 ? 22.167 -8.488 -21.286 1.00 97.38 354 HIS A N 1
ATOM 2718 C CA . HIS A 1 354 ? 22.981 -7.447 -20.649 1.00 97.38 354 HIS A CA 1
ATOM 2719 C C . HIS A 1 354 ? 23.928 -6.748 -21.631 1.00 97.38 354 HIS A C 1
ATOM 2721 O O . HIS A 1 354 ? 24.325 -5.607 -21.390 1.00 97.38 354 HIS A O 1
ATOM 2727 N N . GLY A 1 355 ? 24.244 -7.391 -22.761 1.00 94.94 355 GLY A N 1
ATOM 2728 C CA . GLY A 1 355 ? 24.946 -6.790 -23.898 1.00 94.94 355 GLY A CA 1
ATOM 2729 C C . GLY A 1 355 ? 24.118 -5.769 -24.692 1.00 94.94 355 GLY A C 1
ATOM 2730 O O . GLY A 1 355 ? 24.663 -5.095 -25.572 1.00 94.94 355 GLY A O 1
ATOM 2731 N N . PHE A 1 356 ? 22.826 -5.636 -24.385 1.00 97.38 356 PHE A N 1
ATOM 2732 C CA . PHE A 1 356 ? 21.911 -4.653 -24.950 1.00 97.38 356 PHE A CA 1
ATOM 2733 C C . PHE A 1 356 ? 21.454 -3.651 -23.880 1.00 97.38 356 PHE A C 1
ATOM 2735 O O . PHE A 1 356 ? 21.163 -4.002 -22.741 1.00 97.38 356 PHE A O 1
ATOM 2742 N N . TRP A 1 357 ? 21.378 -2.377 -24.253 1.00 98.19 357 TRP A N 1
ATOM 2743 C CA . TRP A 1 357 ? 20.921 -1.263 -23.436 1.00 98.19 357 TRP A CA 1
ATOM 2744 C C . TRP A 1 357 ? 19.890 -0.433 -24.199 1.00 98.19 357 TRP A C 1
ATOM 2746 O O . TRP A 1 357 ? 20.194 0.611 -24.776 1.00 98.19 357 TRP A O 1
ATOM 2756 N N . GLY A 1 358 ? 18.654 -0.902 -24.205 1.00 97.25 358 GLY A N 1
ATOM 2757 C CA . GLY A 1 358 ? 17.518 -0.216 -24.804 1.00 97.25 358 GLY A CA 1
ATOM 2758 C C . GLY A 1 358 ? 16.215 -0.790 -24.261 1.00 97.25 358 GLY A C 1
ATOM 2759 O O . GLY A 1 358 ? 16.259 -1.776 -23.531 1.00 97.25 358 GLY A O 1
ATOM 2760 N N . PRO A 1 359 ? 15.068 -0.184 -24.584 1.00 97.56 359 PRO A N 1
ATOM 2761 C CA . PRO A 1 359 ? 13.777 -0.628 -24.074 1.00 97.56 359 PRO A CA 1
ATOM 2762 C C . PRO A 1 359 ? 13.420 -2.048 -24.581 1.00 97.56 359 PRO A C 1
ATOM 2764 O O . PRO A 1 359 ? 13.831 -2.422 -25.690 1.00 97.56 359 PRO A O 1
ATOM 2767 N N . PRO A 1 360 ? 12.660 -2.851 -23.807 1.00 96.94 360 PRO A N 1
ATOM 2768 C CA . PRO A 1 360 ? 12.360 -4.252 -24.127 1.00 96.94 360 PRO A CA 1
ATOM 2769 C C . PRO A 1 360 ? 11.618 -4.435 -25.458 1.00 96.94 360 PRO A C 1
ATOM 2771 O O . PRO A 1 360 ? 11.730 -5.472 -26.112 1.00 96.94 360 PRO A O 1
ATOM 2774 N N . GLU A 1 361 ? 10.884 -3.415 -25.892 1.00 96.12 361 GLU A N 1
ATOM 2775 C CA . GLU A 1 361 ? 10.148 -3.357 -27.154 1.00 96.12 361 GLU A CA 1
ATOM 2776 C C . GLU A 1 361 ? 11.072 -3.383 -28.387 1.00 96.12 361 GLU A C 1
ATOM 2778 O O . GLU A 1 361 ? 10.612 -3.637 -29.501 1.00 96.12 361 GLU A O 1
ATOM 2783 N N . LEU A 1 362 ? 12.369 -3.111 -28.201 1.00 95.31 362 LEU A N 1
ATOM 2784 C CA . LEU A 1 362 ? 13.388 -3.081 -29.254 1.00 95.31 362 LEU A CA 1
ATOM 2785 C C . LEU A 1 362 ? 14.378 -4.250 -29.177 1.00 95.31 362 LEU A C 1
ATOM 2787 O O . LEU A 1 362 ? 15.377 -4.249 -29.899 1.00 95.31 362 LEU A O 1
ATOM 2791 N N . MET A 1 363 ? 14.127 -5.247 -28.324 1.00 96.50 363 MET A N 1
ATOM 2792 C CA . MET A 1 363 ? 14.956 -6.451 -28.260 1.00 96.50 363 MET A CA 1
ATOM 2793 C C . MET A 1 363 ? 14.983 -7.182 -29.608 1.00 96.50 363 MET A C 1
ATOM 2795 O O . MET A 1 363 ? 13.944 -7.513 -30.178 1.00 96.50 363 MET A O 1
ATOM 2799 N N . THR A 1 364 ? 16.188 -7.477 -30.100 1.00 93.56 364 THR A N 1
ATOM 2800 C CA . THR A 1 364 ? 16.403 -8.275 -31.322 1.00 93.56 364 THR A CA 1
ATOM 2801 C C . THR A 1 364 ? 17.256 -9.519 -31.094 1.00 93.56 364 THR A C 1
ATOM 2803 O O . THR A 1 364 ? 17.476 -10.281 -32.032 1.00 93.56 364 THR A O 1
ATOM 2806 N N . MET A 1 365 ? 17.819 -9.687 -29.895 1.00 96.88 365 MET A N 1
ATOM 2807 C CA . MET A 1 365 ? 18.574 -10.885 -29.537 1.00 96.88 365 MET A CA 1
ATOM 2808 C C . MET A 1 365 ? 17.631 -12.076 -29.352 1.00 96.88 365 MET A C 1
ATOM 2810 O O . MET A 1 365 ? 16.455 -11.914 -29.030 1.00 96.88 365 MET A O 1
ATOM 2814 N N . GLU A 1 366 ? 18.173 -13.279 -29.515 1.00 96.44 366 GLU A N 1
ATOM 2815 C CA . GLU A 1 366 ? 17.467 -14.502 -29.139 1.00 96.44 366 GLU A CA 1
ATOM 2816 C C . GLU A 1 366 ? 17.225 -14.530 -27.625 1.00 96.44 366 GLU A C 1
ATOM 2818 O O . GLU A 1 366 ? 18.107 -14.180 -26.836 1.00 96.44 366 GLU A O 1
ATOM 2823 N N . ARG A 1 367 ? 16.036 -14.985 -27.223 1.00 98.38 367 ARG A N 1
ATOM 2824 C CA . ARG A 1 367 ? 15.623 -15.110 -25.820 1.00 98.38 367 ARG A CA 1
ATOM 2825 C C . ARG A 1 367 ? 15.331 -16.581 -25.499 1.00 98.38 367 ARG A C 1
ATOM 2827 O O . ARG A 1 367 ? 14.168 -16.973 -25.485 1.00 98.38 367 ARG A O 1
ATOM 2834 N N . PRO A 1 368 ? 16.371 -17.415 -25.310 1.00 98.50 368 PRO A N 1
ATOM 2835 C CA . PRO A 1 368 ? 16.197 -18.851 -25.114 1.00 98.50 368 PRO A CA 1
ATOM 2836 C C . PRO A 1 368 ? 15.450 -19.166 -23.819 1.00 98.50 368 PRO A C 1
ATOM 2838 O O . PRO A 1 368 ? 15.596 -18.466 -22.813 1.00 98.50 368 PRO A O 1
ATOM 2841 N N . THR A 1 369 ? 14.702 -20.264 -23.843 1.00 98.81 369 THR A N 1
ATOM 2842 C CA . THR A 1 369 ? 14.010 -20.811 -22.682 1.00 98.81 369 THR A CA 1
ATOM 2843 C C . THR A 1 369 ? 14.869 -21.881 -22.010 1.00 98.81 369 THR A C 1
ATOM 2845 O O . THR A 1 369 ? 15.250 -22.879 -22.626 1.00 98.81 369 THR A O 1
ATOM 2848 N N . PHE A 1 370 ? 15.120 -21.732 -20.710 1.00 98.69 370 PHE A N 1
ATOM 2849 C CA . PHE A 1 370 ? 15.837 -22.725 -19.912 1.00 98.69 370 PHE A CA 1
ATOM 2850 C C . PHE A 1 370 ? 14.879 -23.549 -19.056 1.00 98.69 370 PHE A C 1
ATOM 2852 O O . PHE A 1 370 ? 13.926 -23.036 -18.468 1.00 98.69 370 PHE A O 1
ATOM 2859 N N . THR A 1 371 ? 15.130 -24.856 -19.022 1.00 98.06 371 THR A N 1
ATOM 2860 C CA . THR A 1 371 ? 14.180 -25.855 -18.527 1.00 98.06 371 THR A CA 1
ATOM 2861 C C . THR A 1 371 ? 14.866 -26.842 -17.596 1.00 98.06 371 THR A C 1
ATOM 2863 O O . THR A 1 371 ? 15.987 -27.268 -17.868 1.00 98.06 371 THR A O 1
ATOM 2866 N N . CYS A 1 372 ? 14.152 -27.254 -16.557 1.00 97.88 372 CYS A N 1
ATOM 2867 C CA . CYS A 1 372 ? 14.487 -28.386 -15.708 1.00 97.88 372 CYS A CA 1
ATOM 2868 C C . CYS A 1 372 ? 13.549 -29.566 -15.955 1.00 97.88 372 CYS A C 1
ATOM 2870 O O . CYS A 1 372 ? 12.393 -29.383 -16.347 1.00 97.88 372 CYS A O 1
ATOM 2872 N N . ASP A 1 373 ? 14.053 -30.762 -15.674 1.00 96.88 373 ASP A N 1
ATOM 2873 C CA . ASP A 1 373 ? 13.337 -32.032 -15.744 1.00 96.88 373 ASP A CA 1
ATOM 2874 C C . ASP A 1 373 ? 13.849 -33.000 -14.655 1.00 96.88 373 ASP A C 1
ATOM 2876 O O . ASP A 1 373 ? 14.738 -32.675 -13.864 1.00 96.88 373 ASP A O 1
ATOM 2880 N N . ALA A 1 374 ? 13.332 -34.231 -14.640 1.00 96.06 374 ALA A N 1
ATOM 2881 C CA . ALA A 1 374 ? 13.723 -35.275 -13.689 1.00 96.06 374 ALA A CA 1
ATOM 2882 C C . ALA A 1 374 ? 15.246 -35.563 -13.614 1.00 96.06 374 ALA A C 1
ATOM 2884 O O . ALA A 1 374 ? 15.739 -36.088 -12.609 1.00 96.06 374 ALA A O 1
ATOM 2885 N N . THR A 1 375 ? 16.007 -35.246 -14.671 1.00 97.06 375 THR A N 1
ATOM 2886 C CA . THR A 1 375 ? 17.469 -35.416 -14.737 1.00 97.06 375 THR A CA 1
ATOM 2887 C C . THR A 1 375 ? 18.212 -34.120 -14.405 1.00 97.06 375 THR A C 1
ATOM 2889 O O . THR A 1 375 ? 19.195 -34.140 -13.657 1.00 97.06 375 THR A O 1
ATOM 2892 N N . ASN A 1 376 ? 17.758 -33.000 -14.964 1.00 97.62 376 ASN A N 1
ATOM 2893 C CA . ASN A 1 376 ? 18.319 -31.663 -14.799 1.00 97.62 376 ASN A CA 1
ATOM 2894 C C . ASN A 1 376 ? 17.453 -30.890 -13.805 1.00 97.62 376 ASN A C 1
ATOM 2896 O O . ASN A 1 376 ? 16.520 -30.198 -14.195 1.00 97.62 376 ASN A O 1
ATOM 2900 N N . LYS A 1 377 ? 17.748 -31.036 -12.517 1.00 98.06 377 LYS A N 1
ATOM 2901 C CA . LYS A 1 377 ? 16.839 -30.662 -11.431 1.00 98.06 377 LYS A CA 1
ATOM 2902 C C . LYS A 1 377 ? 17.012 -29.206 -10.999 1.00 98.06 377 LYS A C 1
ATOM 2904 O O . LYS A 1 377 ? 18.116 -28.669 -11.111 1.00 98.06 377 LYS A O 1
ATOM 2909 N N . CYS A 1 378 ? 15.948 -28.604 -10.474 1.00 98.06 378 CYS A N 1
ATOM 2910 C CA . CYS A 1 378 ? 15.981 -27.266 -9.874 1.00 98.06 378 CYS A CA 1
ATOM 2911 C C . CYS A 1 378 ? 14.903 -27.102 -8.798 1.00 98.06 378 CYS A C 1
ATOM 2913 O O . CYS A 1 378 ? 13.891 -26.419 -8.972 1.00 98.06 378 CYS A O 1
ATOM 2915 N N . SER A 1 379 ? 15.092 -27.809 -7.689 1.00 98.56 379 SER A N 1
ATOM 2916 C CA . SER A 1 379 ? 14.141 -27.846 -6.576 1.00 98.56 379 SER A CA 1
ATOM 2917 C C . SER A 1 379 ? 13.892 -26.478 -5.947 1.00 98.56 379 SER A C 1
ATOM 2919 O O . SER A 1 379 ? 12.774 -26.216 -5.524 1.00 98.56 379 SER A O 1
ATOM 2921 N N . GLU A 1 380 ? 14.899 -25.610 -5.923 1.00 98.06 380 GLU A N 1
ATOM 2922 C CA . GLU A 1 380 ? 14.846 -24.252 -5.384 1.00 98.06 380 GLU A CA 1
ATOM 2923 C C . GLU A 1 380 ? 13.777 -23.406 -6.089 1.00 98.06 380 GLU A C 1
ATOM 2925 O O . GLU A 1 380 ? 12.766 -23.031 -5.498 1.00 98.06 380 GLU A O 1
ATOM 2930 N N . VAL A 1 381 ? 13.916 -23.191 -7.397 1.00 98.75 381 VAL A N 1
ATOM 2931 C CA . VAL A 1 381 ? 12.975 -22.370 -8.169 1.00 98.75 381 VAL A CA 1
ATOM 2932 C C . VAL A 1 381 ? 11.603 -23.034 -8.291 1.00 98.75 381 VAL A C 1
ATOM 2934 O O . VAL A 1 381 ? 10.587 -22.344 -8.243 1.00 98.75 381 VAL A O 1
ATOM 2937 N N . ALA A 1 382 ? 11.543 -24.367 -8.374 1.00 98.81 382 ALA A N 1
ATOM 2938 C CA . ALA A 1 382 ? 10.277 -25.096 -8.382 1.00 98.81 382 ALA A CA 1
ATOM 2939 C C . ALA A 1 382 ? 9.532 -24.974 -7.037 1.00 98.81 382 ALA A C 1
ATOM 2941 O O . ALA A 1 382 ? 8.318 -24.760 -7.024 1.00 98.81 382 ALA A O 1
ATOM 2942 N N . GLY A 1 383 ? 10.248 -25.044 -5.910 1.00 98.75 383 GLY A N 1
ATOM 2943 C CA . GLY A 1 383 ? 9.708 -24.816 -4.568 1.00 98.75 383 GLY A CA 1
ATOM 2944 C C . GLY A 1 383 ? 9.247 -23.371 -4.356 1.00 98.75 383 GLY A C 1
ATOM 2945 O O . GLY A 1 383 ? 8.161 -23.148 -3.819 1.00 98.75 383 GLY A O 1
ATOM 2946 N N . GLY A 1 384 ? 10.005 -22.392 -4.862 1.00 98.81 384 GLY A N 1
ATOM 2947 C CA . GLY A 1 384 ? 9.615 -20.979 -4.868 1.00 98.81 384 GLY A CA 1
ATOM 2948 C C . GLY A 1 384 ? 8.339 -20.719 -5.677 1.00 98.81 384 GLY A C 1
ATOM 2949 O O . GLY A 1 384 ? 7.399 -20.100 -5.178 1.00 98.81 384 GLY A O 1
ATOM 2950 N N . MET A 1 385 ? 8.245 -21.264 -6.894 1.00 98.94 385 MET A N 1
ATOM 2951 C CA . MET A 1 385 ? 7.033 -21.188 -7.723 1.00 98.94 385 MET A CA 1
ATOM 2952 C C . MET A 1 385 ? 5.832 -21.881 -7.057 1.00 98.94 385 MET A C 1
ATOM 2954 O O . MET A 1 385 ? 4.712 -21.370 -7.136 1.00 98.94 385 MET A O 1
ATOM 2958 N N . ALA A 1 386 ? 6.050 -23.005 -6.360 1.00 98.94 386 ALA A N 1
ATOM 2959 C CA . ALA A 1 386 ? 5.011 -23.651 -5.559 1.00 98.94 386 ALA A CA 1
ATOM 2960 C C . ALA A 1 386 ? 4.494 -22.730 -4.447 1.00 98.94 386 ALA A C 1
ATOM 2962 O O . ALA A 1 386 ? 3.283 -22.602 -4.278 1.00 98.94 386 ALA A O 1
ATOM 2963 N N . ALA A 1 387 ? 5.394 -22.071 -3.711 1.00 98.94 387 ALA A N 1
ATOM 2964 C CA . ALA A 1 387 ? 5.035 -21.136 -2.648 1.00 98.94 387 ALA A CA 1
ATOM 2965 C C . ALA A 1 387 ? 4.254 -19.924 -3.183 1.00 98.94 387 ALA A C 1
ATOM 2967 O O . ALA A 1 387 ? 3.242 -19.532 -2.594 1.00 98.94 387 ALA A O 1
ATOM 2968 N N . ALA A 1 388 ? 4.663 -19.379 -4.333 1.00 98.94 388 ALA A N 1
ATOM 2969 C CA . ALA A 1 388 ? 3.971 -18.271 -4.985 1.00 98.94 388 ALA A CA 1
ATOM 2970 C C . ALA A 1 388 ? 2.534 -18.656 -5.361 1.00 98.94 388 ALA A C 1
ATOM 2972 O O . ALA A 1 388 ? 1.594 -17.947 -5.015 1.00 98.94 388 ALA A O 1
ATOM 2973 N N . MET A 1 389 ? 2.338 -19.812 -6.003 1.00 98.94 389 MET A N 1
ATOM 2974 C CA . MET A 1 389 ? 1.000 -20.275 -6.382 1.00 98.94 389 MET A CA 1
ATOM 2975 C C . MET A 1 389 ? 0.156 -20.716 -5.176 1.00 98.94 389 MET A C 1
ATOM 2977 O O . MET A 1 389 ? -1.038 -20.438 -5.148 1.00 98.94 389 MET A O 1
ATOM 2981 N N . ALA A 1 390 ? 0.746 -21.339 -4.151 1.00 98.94 390 ALA A N 1
ATOM 2982 C CA . ALA A 1 390 ? 0.021 -21.729 -2.939 1.00 98.94 390 ALA A CA 1
ATOM 2983 C C . ALA A 1 390 ? -0.448 -20.511 -2.126 1.00 98.94 390 ALA A C 1
ATOM 2985 O O . ALA A 1 390 ? -1.603 -20.462 -1.711 1.00 98.94 390 ALA A O 1
ATOM 2986 N N . SER A 1 391 ? 0.416 -19.508 -1.938 1.00 98.94 391 SER A N 1
ATOM 2987 C CA . SER A 1 391 ? 0.021 -18.231 -1.324 1.00 98.94 391 SER A CA 1
ATOM 2988 C C . SER A 1 391 ? -0.987 -17.474 -2.195 1.00 98.94 391 SER A C 1
ATOM 2990 O O . SER A 1 391 ? -1.958 -16.936 -1.674 1.00 98.94 391 SER A O 1
ATOM 2992 N N . GLY A 1 392 ? -0.830 -17.506 -3.522 1.00 98.88 392 GLY A N 1
ATOM 2993 C CA . GLY A 1 392 ? -1.796 -16.940 -4.462 1.00 98.88 392 GLY A CA 1
ATOM 2994 C C . GLY A 1 392 ? -3.178 -17.587 -4.342 1.00 98.88 392 GLY A C 1
ATOM 2995 O O . GLY A 1 392 ? -4.179 -16.884 -4.316 1.00 98.88 392 GLY A O 1
ATOM 2996 N N . ALA A 1 393 ? -3.254 -18.909 -4.176 1.00 98.88 393 ALA A N 1
ATOM 2997 C CA . ALA A 1 393 ? -4.529 -19.595 -3.970 1.00 98.88 393 ALA A CA 1
ATOM 2998 C C . ALA A 1 393 ? -5.279 -19.101 -2.717 1.00 98.88 393 ALA A C 1
ATOM 3000 O O . ALA A 1 393 ? -6.506 -19.048 -2.732 1.00 98.88 393 ALA A O 1
ATOM 3001 N N . ILE A 1 394 ? -4.557 -18.709 -1.661 1.00 98.56 394 ILE A N 1
ATOM 3002 C CA . ILE A 1 394 ? -5.144 -18.093 -0.460 1.00 98.56 394 ILE A CA 1
ATOM 3003 C C . ILE A 1 394 ? -5.623 -16.670 -0.771 1.00 98.56 394 ILE A C 1
ATOM 3005 O O . ILE A 1 394 ? -6.747 -16.315 -0.429 1.00 98.56 394 ILE A O 1
ATOM 3009 N N . LEU A 1 395 ? -4.786 -15.860 -1.430 1.00 98.50 395 LEU A N 1
ATOM 3010 C CA . LEU A 1 395 ? -5.106 -14.464 -1.746 1.00 98.50 395 LEU A CA 1
ATOM 3011 C C . LEU A 1 395 ? -6.340 -14.327 -2.655 1.00 98.50 395 LEU A C 1
ATOM 3013 O O . LEU A 1 395 ? -7.142 -13.423 -2.451 1.00 98.50 395 LEU A O 1
ATOM 3017 N N . PHE A 1 396 ? -6.484 -15.226 -3.632 1.00 97.81 396 PHE A N 1
ATOM 3018 C CA . PHE A 1 396 ? -7.569 -15.235 -4.620 1.00 97.81 396 PHE A CA 1
ATOM 3019 C C . PHE A 1 396 ? -8.715 -16.187 -4.252 1.00 97.81 396 PHE A C 1
ATOM 3021 O O . PHE A 1 396 ? -9.405 -16.693 -5.133 1.00 97.81 396 PHE A O 1
ATOM 3028 N N . GLN A 1 397 ? -8.911 -16.496 -2.967 1.00 91.81 397 GLN A N 1
ATOM 3029 C CA . GLN A 1 397 ? -9.975 -17.406 -2.517 1.00 91.81 397 GLN A CA 1
ATOM 3030 C C . GLN A 1 397 ? -11.399 -16.940 -2.891 1.00 91.81 397 GLN A C 1
ATOM 3032 O O . GLN A 1 397 ? -12.320 -17.754 -2.937 1.00 91.81 397 GLN A O 1
ATOM 3037 N N . ASP A 1 398 ? -11.569 -15.645 -3.160 1.00 83.50 398 ASP A N 1
ATOM 3038 C CA . ASP A 1 398 ? -12.777 -15.007 -3.689 1.00 83.50 398 ASP A CA 1
ATOM 3039 C C . ASP A 1 398 ? -13.06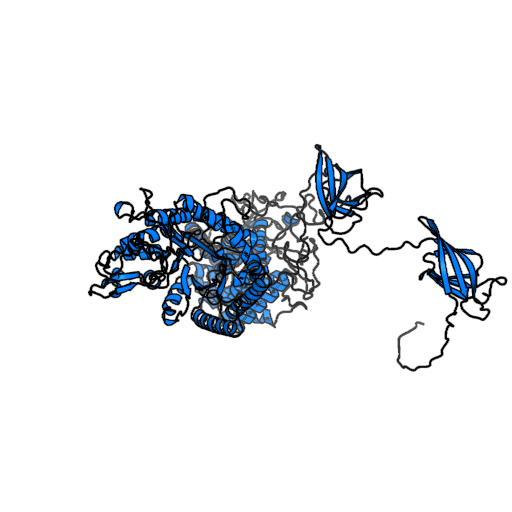5 -15.381 -5.157 1.00 83.50 398 ASP A C 1
ATOM 3041 O O . ASP A 1 398 ? -14.229 -15.499 -5.542 1.00 83.50 398 ASP A O 1
ATOM 3045 N N . ASP A 1 399 ? -12.035 -15.677 -5.957 1.00 93.25 399 ASP A N 1
ATOM 3046 C CA . ASP A 1 399 ? -12.160 -16.349 -7.257 1.00 93.25 399 ASP A CA 1
ATOM 3047 C C . ASP A 1 399 ? -11.881 -17.851 -7.104 1.00 93.25 399 ASP A C 1
ATOM 3049 O O . ASP A 1 399 ? -10.771 -18.351 -7.316 1.00 93.25 399 ASP A O 1
ATOM 3053 N N . ALA A 1 400 ? -12.928 -18.602 -6.760 1.00 93.31 400 ALA A N 1
ATOM 3054 C CA . ALA A 1 400 ? -12.832 -20.035 -6.489 1.00 93.31 400 ALA A CA 1
ATOM 3055 C C . ALA A 1 400 ? -12.193 -20.849 -7.635 1.00 93.31 400 ALA A C 1
ATOM 3057 O O . ALA A 1 400 ? -11.506 -21.839 -7.374 1.00 93.31 400 ALA A O 1
ATOM 3058 N N . ASN A 1 401 ? -12.394 -20.454 -8.900 1.00 97.56 401 ASN A N 1
ATOM 3059 C CA . ASN A 1 401 ? -11.826 -21.175 -10.042 1.00 97.56 401 ASN A CA 1
ATOM 3060 C C . ASN A 1 401 ? -10.327 -20.903 -10.172 1.00 97.56 401 ASN A C 1
ATOM 3062 O O . ASN A 1 401 ? -9.545 -21.835 -10.381 1.00 97.56 401 ASN A O 1
ATOM 3066 N N . TYR A 1 402 ? -9.927 -19.638 -10.048 1.00 98.50 402 TYR A N 1
ATOM 3067 C CA . TYR A 1 402 ? -8.526 -19.258 -10.141 1.00 98.50 402 TYR A CA 1
ATOM 3068 C C . TYR A 1 402 ? -7.725 -19.758 -8.932 1.00 98.50 402 TYR A C 1
ATOM 3070 O O . TYR A 1 402 ? -6.663 -20.355 -9.112 1.00 98.50 402 TYR A O 1
ATOM 3078 N N . SER A 1 403 ? -8.271 -19.647 -7.717 1.00 98.06 403 SER A N 1
ATOM 3079 C CA . SER A 1 403 ? -7.688 -20.241 -6.507 1.00 98.06 403 SER A CA 1
ATOM 3080 C C . SER A 1 403 ? -7.470 -21.751 -6.656 1.00 98.06 403 SER A C 1
ATOM 3082 O O . SER A 1 403 ? -6.368 -22.249 -6.408 1.00 98.06 403 SER A O 1
ATOM 3084 N N . ALA A 1 404 ? -8.475 -22.488 -7.145 1.00 98.44 404 ALA A N 1
ATOM 3085 C CA . ALA A 1 404 ? -8.357 -23.928 -7.368 1.00 98.44 404 ALA A CA 1
ATOM 3086 C C . ALA A 1 404 ? -7.290 -24.278 -8.419 1.00 98.44 404 ALA A C 1
ATOM 3088 O O . ALA A 1 404 ? -6.534 -25.233 -8.222 1.00 98.44 404 ALA A O 1
ATOM 3089 N N . LEU A 1 405 ? -7.194 -23.503 -9.506 1.00 98.69 405 LEU A N 1
ATOM 3090 C CA . LEU A 1 405 ? -6.151 -23.660 -10.523 1.00 98.69 405 LEU A CA 1
ATOM 3091 C C . LEU A 1 405 ? -4.753 -23.466 -9.925 1.00 98.69 405 LEU A C 1
ATOM 3093 O O . LEU A 1 405 ? -3.874 -24.305 -10.130 1.00 98.69 405 LEU A O 1
ATOM 3097 N N . LEU A 1 406 ? -4.548 -22.380 -9.178 1.00 98.88 406 LEU A N 1
ATOM 3098 C CA . LEU A 1 406 ? -3.267 -22.087 -8.539 1.00 98.88 406 LEU A CA 1
ATOM 3099 C C . LEU A 1 406 ? -2.883 -23.178 -7.540 1.00 98.88 406 LEU A C 1
ATOM 3101 O O . LEU A 1 406 ? -1.744 -23.644 -7.549 1.00 98.88 406 LEU A O 1
ATOM 3105 N N . LEU A 1 407 ? -3.830 -23.640 -6.722 1.00 98.88 407 LEU A N 1
ATOM 3106 C CA . LEU A 1 407 ? -3.578 -24.683 -5.734 1.00 98.88 407 LEU A CA 1
ATOM 3107 C C . LEU A 1 407 ? -3.240 -26.035 -6.378 1.00 98.88 407 LEU A C 1
ATOM 3109 O O . LEU A 1 407 ? -2.338 -26.728 -5.902 1.00 98.88 407 LEU A O 1
ATOM 3113 N N . ASP A 1 408 ? -3.937 -26.416 -7.451 1.00 98.38 408 ASP A N 1
ATOM 3114 C CA . ASP A 1 408 ? -3.625 -27.623 -8.226 1.00 98.38 408 ASP A CA 1
ATOM 3115 C C . ASP A 1 408 ? -2.191 -27.566 -8.770 1.00 98.38 408 ASP A C 1
ATOM 3117 O O . ASP A 1 408 ? -1.393 -28.480 -8.544 1.00 98.38 408 ASP A O 1
ATOM 3121 N N . LYS A 1 409 ? -1.824 -26.448 -9.406 1.00 98.44 409 LYS A N 1
ATOM 3122 C CA . LYS A 1 409 ? -0.482 -26.262 -9.970 1.00 98.44 409 LYS A CA 1
ATOM 3123 C C . LYS A 1 409 ? 0.599 -26.188 -8.897 1.00 98.44 409 LYS A C 1
ATOM 3125 O O . LYS A 1 409 ? 1.649 -26.804 -9.073 1.00 98.44 409 LYS A O 1
ATOM 3130 N N . ALA A 1 410 ? 0.330 -25.541 -7.764 1.00 98.88 410 ALA A N 1
ATOM 3131 C CA . ALA A 1 410 ? 1.238 -25.490 -6.622 1.00 98.88 410 ALA A CA 1
ATOM 3132 C C . ALA A 1 410 ? 1.554 -26.888 -6.070 1.00 98.88 410 ALA A C 1
ATOM 3134 O O . ALA A 1 410 ? 2.718 -27.213 -5.841 1.00 98.88 410 ALA A O 1
ATOM 3135 N N . LYS A 1 411 ? 0.537 -27.744 -5.895 1.00 98.50 411 LYS A N 1
ATOM 3136 C CA . LYS A 1 411 ? 0.725 -29.120 -5.402 1.00 98.50 411 LYS A CA 1
ATOM 3137 C C . LYS A 1 411 ? 1.591 -29.950 -6.344 1.00 98.50 411 LYS A C 1
ATOM 3139 O O . LYS A 1 411 ? 2.469 -30.677 -5.882 1.00 98.50 411 LYS A O 1
ATOM 3144 N N . LYS A 1 412 ? 1.352 -29.835 -7.650 1.00 97.94 412 LYS A N 1
ATOM 3145 C CA . LYS A 1 412 ? 2.044 -30.621 -8.676 1.00 97.94 412 LYS A CA 1
ATOM 3146 C C . LYS A 1 412 ? 3.498 -30.189 -8.867 1.00 97.94 412 LYS A C 1
ATOM 3148 O O . LYS A 1 412 ? 4.390 -31.030 -8.800 1.00 97.94 412 LYS A O 1
ATOM 3153 N N . ILE A 1 413 ? 3.769 -28.885 -8.974 1.00 98.50 413 ILE A N 1
ATOM 3154 C CA . ILE A 1 413 ? 5.156 -28.409 -9.081 1.00 98.50 413 ILE A CA 1
ATOM 3155 C C . ILE A 1 413 ? 5.952 -28.653 -7.786 1.00 98.50 413 ILE A C 1
ATOM 3157 O O . ILE A 1 413 ? 7.144 -28.950 -7.842 1.00 98.50 413 ILE A O 1
ATOM 3161 N N . TYR A 1 414 ? 5.299 -28.609 -6.618 1.00 98.56 414 TYR A N 1
ATOM 3162 C CA . TYR A 1 414 ? 5.933 -29.004 -5.360 1.00 98.56 414 TYR A CA 1
ATOM 3163 C C . TYR A 1 414 ? 6.274 -30.495 -5.333 1.00 98.56 414 TYR A C 1
ATOM 3165 O O . TYR A 1 414 ? 7.366 -30.869 -4.910 1.00 98.56 414 TYR A O 1
ATOM 3173 N N . HIS A 1 415 ? 5.361 -31.347 -5.812 1.00 97.00 415 HIS A N 1
ATOM 3174 C CA . HIS A 1 415 ? 5.618 -32.778 -5.951 1.00 97.00 415 HIS A CA 1
ATOM 3175 C C . HIS A 1 415 ? 6.835 -33.039 -6.850 1.00 97.00 415 HIS A C 1
ATOM 3177 O O . HIS A 1 415 ? 7.717 -33.794 -6.452 1.00 97.00 415 HIS A O 1
ATOM 3183 N N . TYR A 1 416 ? 6.954 -32.340 -7.986 1.00 98.00 416 TYR A N 1
ATOM 3184 C CA . TYR A 1 416 ? 8.160 -32.373 -8.821 1.00 98.00 416 TYR A CA 1
ATOM 3185 C C . TYR A 1 416 ? 9.425 -31.974 -8.041 1.00 98.00 416 TYR A C 1
ATOM 3187 O O . TYR A 1 416 ? 10.418 -32.706 -8.058 1.00 98.00 416 TYR A O 1
ATOM 3195 N N . ALA A 1 417 ? 9.392 -30.836 -7.338 1.00 98.06 417 ALA A N 1
ATOM 3196 C CA . ALA A 1 417 ? 10.544 -30.311 -6.604 1.00 98.06 417 ALA A CA 1
ATOM 3197 C C . ALA A 1 417 ? 11.043 -31.290 -5.526 1.00 98.06 417 ALA A C 1
ATOM 3199 O O . ALA A 1 417 ? 12.254 -31.426 -5.319 1.00 98.06 417 ALA A O 1
ATOM 3200 N N . GLU A 1 418 ? 10.108 -31.973 -4.861 1.00 96.56 418 GLU A N 1
ATOM 3201 C CA . GLU A 1 418 ? 10.366 -32.949 -3.805 1.00 96.56 418 GLU A CA 1
ATOM 3202 C C . GLU A 1 418 ? 10.774 -34.332 -4.333 1.00 96.56 418 GLU A C 1
ATOM 3204 O O . GLU A 1 418 ? 11.632 -34.979 -3.729 1.00 96.56 418 GLU A O 1
ATOM 3209 N N . GLU A 1 419 ? 10.179 -34.806 -5.429 1.00 95.81 419 GLU A N 1
ATOM 3210 C CA . GLU A 1 419 ? 10.518 -36.100 -6.035 1.00 95.81 419 GLU A CA 1
ATOM 3211 C C . GLU A 1 419 ? 11.922 -36.045 -6.663 1.00 95.81 419 GLU A C 1
ATOM 3213 O O . GLU A 1 419 ? 12.736 -36.960 -6.497 1.00 95.81 419 GLU A O 1
ATOM 3218 N N . TYR A 1 420 ? 12.251 -34.926 -7.317 1.00 96.69 420 TYR A N 1
ATOM 3219 C CA . TYR A 1 420 ? 13.500 -34.731 -8.049 1.00 96.69 420 TYR A CA 1
ATOM 3220 C C . TYR A 1 420 ? 14.416 -33.707 -7.376 1.00 96.69 420 TYR A C 1
ATOM 3222 O O . TYR A 1 420 ? 14.818 -32.721 -7.984 1.00 96.69 420 TYR A O 1
ATOM 3230 N N . GLN A 1 421 ? 14.826 -33.990 -6.136 1.00 97.50 421 GLN A N 1
ATOM 3231 C CA . GLN A 1 421 ? 15.690 -33.095 -5.352 1.00 97.50 421 GLN A CA 1
ATOM 3232 C C . GLN A 1 421 ? 17.065 -32.860 -5.990 1.00 97.50 421 GLN A C 1
ATOM 3234 O O . GLN A 1 421 ? 17.813 -33.819 -6.248 1.00 97.50 421 GLN A O 1
ATOM 3239 N N . GLY A 1 422 ? 17.397 -31.591 -6.238 1.00 96.94 422 GLY A N 1
ATOM 3240 C CA . GLY A 1 422 ? 18.691 -31.134 -6.745 1.00 96.94 422 GLY A CA 1
ATOM 3241 C C . GLY A 1 422 ? 18.612 -29.807 -7.505 1.00 96.94 422 GLY A C 1
ATOM 3242 O O . GLY A 1 422 ? 17.536 -29.383 -7.904 1.00 96.94 422 GLY A O 1
ATOM 3243 N N . ASN A 1 423 ? 19.775 -29.201 -7.752 1.00 95.69 423 ASN A N 1
ATOM 3244 C CA . ASN A 1 423 ? 19.936 -27.922 -8.458 1.00 95.69 423 ASN A CA 1
ATOM 3245 C C . ASN A 1 423 ? 20.858 -28.024 -9.694 1.00 95.69 423 ASN A C 1
ATOM 3247 O O . ASN A 1 423 ? 21.352 -27.028 -10.216 1.00 95.69 423 ASN A O 1
ATOM 3251 N N . ASN A 1 424 ? 21.149 -29.240 -10.170 1.00 96.88 424 ASN A N 1
ATOM 3252 C CA . ASN A 1 424 ? 22.117 -29.468 -11.249 1.00 96.88 424 ASN A CA 1
ATOM 3253 C C . ASN A 1 424 ? 21.645 -28.986 -12.634 1.00 96.88 424 ASN A C 1
ATOM 3255 O O . ASN A 1 424 ? 22.470 -28.895 -13.541 1.00 96.88 424 ASN A O 1
ATOM 3259 N N . GLY A 1 425 ? 20.347 -28.723 -12.809 1.00 97.06 425 GLY A N 1
ATOM 3260 C CA . GLY A 1 425 ? 19.758 -28.133 -14.014 1.00 97.06 425 GLY A CA 1
ATOM 3261 C C . GLY A 1 425 ? 19.616 -26.610 -13.960 1.00 97.06 425 GLY A C 1
ATOM 3262 O O . GLY A 1 425 ? 19.506 -25.977 -15.008 1.00 97.06 425 GLY A O 1
ATOM 3263 N N . TYR A 1 426 ? 19.671 -26.004 -12.772 1.00 98.00 426 TYR A N 1
ATOM 3264 C CA . TYR A 1 426 ? 19.571 -24.557 -12.587 1.00 98.00 426 TYR A CA 1
ATOM 3265 C C . TYR A 1 426 ? 20.914 -23.868 -12.850 1.00 98.00 426 TYR A C 1
ATOM 3267 O O . TYR A 1 426 ? 21.631 -23.450 -11.944 1.00 98.00 426 TYR A O 1
ATOM 3275 N N . THR A 1 427 ? 21.313 -23.803 -14.121 1.00 97.81 427 THR A N 1
ATOM 3276 C CA . THR A 1 427 ? 22.657 -23.324 -14.487 1.00 97.81 427 THR A CA 1
ATOM 3277 C C . THR A 1 427 ? 22.678 -21.978 -15.196 1.00 97.81 427 THR A C 1
ATOM 3279 O O . THR A 1 427 ? 23.679 -21.272 -15.116 1.00 97.81 427 THR A O 1
ATOM 3282 N N . ALA A 1 428 ? 21.601 -21.614 -15.896 1.00 97.81 428 ALA A N 1
ATOM 3283 C CA . ALA A 1 428 ? 21.559 -20.392 -16.714 1.00 97.81 428 ALA A CA 1
ATOM 3284 C C . ALA A 1 428 ? 21.538 -19.092 -15.894 1.00 97.81 428 ALA A C 1
ATOM 3286 O O . ALA A 1 428 ? 21.923 -18.044 -16.406 1.00 97.81 428 ALA A O 1
ATOM 3287 N N . ALA A 1 429 ? 21.140 -19.178 -14.623 1.00 97.56 429 ALA A N 1
ATOM 3288 C CA . ALA A 1 429 ? 21.122 -18.054 -13.693 1.00 97.56 429 ALA A CA 1
ATOM 3289 C C . ALA A 1 429 ? 22.436 -17.889 -12.908 1.00 97.56 429 ALA A C 1
ATOM 3291 O O . ALA A 1 429 ? 22.578 -16.936 -12.141 1.00 97.56 429 ALA A O 1
ATOM 3292 N N . ASN A 1 430 ? 23.410 -18.793 -13.082 1.00 95.75 430 ASN A N 1
ATOM 3293 C CA . ASN A 1 430 ? 24.675 -18.739 -12.351 1.00 95.75 430 ASN A CA 1
ATOM 3294 C C . ASN A 1 430 ? 25.430 -17.434 -12.631 1.00 95.75 430 ASN A C 1
ATOM 3296 O O . ASN A 1 430 ? 25.677 -17.075 -13.780 1.00 95.75 430 ASN A O 1
ATOM 3300 N N . GLY A 1 431 ? 25.846 -16.759 -11.561 1.00 93.19 431 GLY A N 1
ATOM 3301 C CA . GLY A 1 431 ? 26.487 -15.441 -11.617 1.00 93.19 431 GLY A CA 1
ATOM 3302 C C . GLY A 1 431 ? 25.516 -14.261 -11.520 1.00 93.19 431 GLY A C 1
ATOM 3303 O O . GLY A 1 431 ? 25.980 -13.143 -11.317 1.00 93.19 431 GLY A O 1
ATOM 3304 N N . PHE A 1 432 ? 24.206 -14.520 -11.585 1.00 96.62 432 PHE A N 1
ATOM 3305 C CA . PHE A 1 432 ? 23.136 -13.540 -11.384 1.00 96.62 432 PHE A CA 1
ATOM 3306 C C . PHE A 1 432 ? 22.336 -13.922 -10.135 1.00 96.62 432 PHE A C 1
ATOM 3308 O O . PHE A 1 432 ? 22.554 -13.363 -9.062 1.00 96.62 432 PHE A O 1
ATOM 3315 N N . TYR A 1 433 ? 21.540 -14.986 -10.250 1.00 97.94 433 TYR A N 1
ATOM 3316 C CA . TYR A 1 433 ? 20.711 -15.563 -9.193 1.00 97.94 433 TYR A CA 1
ATOM 3317 C C . TYR A 1 433 ? 21.115 -17.007 -8.912 1.00 97.94 433 TYR A C 1
ATOM 3319 O O . TYR A 1 433 ? 20.281 -17.908 -8.952 1.00 97.94 433 TYR A O 1
ATOM 3327 N N . SER A 1 434 ? 22.411 -17.252 -8.687 1.00 97.81 434 SER A N 1
ATOM 3328 C CA . SER A 1 434 ? 22.879 -18.570 -8.237 1.00 97.81 434 SER A CA 1
ATOM 3329 C C . SER A 1 434 ? 22.183 -18.938 -6.924 1.00 97.81 434 SER A C 1
ATOM 3331 O O . SER A 1 434 ? 22.095 -18.087 -6.047 1.00 97.81 434 SER A O 1
ATOM 3333 N N . SER A 1 435 ? 21.772 -20.196 -6.763 1.00 96.12 435 SER A N 1
ATOM 3334 C CA . SER A 1 435 ? 21.320 -20.712 -5.464 1.00 96.12 435 SER A CA 1
ATOM 3335 C C . SER A 1 435 ? 22.541 -20.981 -4.573 1.00 96.12 435 SER A C 1
ATOM 3337 O O . SER A 1 435 ? 23.329 -21.899 -4.830 1.00 96.12 435 SER A O 1
ATOM 3339 N N . TYR A 1 436 ? 22.747 -20.129 -3.569 1.00 96.06 436 TYR A N 1
ATOM 3340 C CA . TYR A 1 436 ? 23.840 -20.220 -2.599 1.00 96.06 436 TYR A CA 1
ATOM 3341 C C . TYR A 1 436 ? 23.421 -20.967 -1.329 1.00 96.06 436 TYR A C 1
ATOM 3343 O O . TYR A 1 436 ? 24.244 -21.676 -0.743 1.00 96.06 436 TYR A O 1
ATOM 3351 N N . SER A 1 437 ? 22.167 -20.816 -0.903 1.00 96.25 437 SER A N 1
ATOM 3352 C CA . SER A 1 437 ? 21.581 -21.457 0.285 1.00 96.25 437 SER A CA 1
ATOM 3353 C C . SER A 1 437 ? 21.290 -22.954 0.103 1.00 96.25 437 SER A C 1
ATOM 3355 O O . SER A 1 437 ? 21.330 -23.709 1.084 1.00 96.25 437 SER A O 1
ATOM 3357 N N . GLY A 1 438 ? 21.054 -23.381 -1.143 1.00 96.81 438 GLY A N 1
ATOM 3358 C CA . GLY A 1 438 ? 20.530 -24.694 -1.503 1.00 96.81 438 GLY A CA 1
ATOM 3359 C C . GLY A 1 438 ? 19.066 -24.622 -1.952 1.00 96.81 438 GLY A C 1
ATOM 3360 O O . GLY A 1 438 ? 18.667 -23.680 -2.622 1.00 96.81 438 GLY A O 1
ATOM 3361 N N . TYR A 1 439 ? 18.307 -25.680 -1.660 1.00 97.88 439 TYR A N 1
ATOM 3362 C CA . TYR A 1 439 ? 16.882 -25.802 -2.006 1.00 97.88 439 TYR A CA 1
ATOM 3363 C C . TYR A 1 439 ? 16.012 -26.257 -0.826 1.00 97.88 439 TYR A C 1
ATOM 3365 O O . TYR A 1 439 ? 14.802 -26.431 -0.967 1.00 97.88 439 TYR A O 1
ATOM 3373 N N . ASN A 1 440 ? 16.617 -26.555 0.331 1.00 98.62 440 ASN A N 1
ATOM 3374 C CA . ASN A 1 440 ? 15.874 -27.074 1.484 1.00 98.62 440 ASN A CA 1
ATOM 3375 C C . ASN A 1 440 ? 14.936 -26.003 2.049 1.00 98.62 440 ASN A C 1
ATOM 3377 O O . ASN A 1 440 ? 13.825 -26.303 2.469 1.00 98.62 440 ASN A O 1
ATOM 3381 N N . ASP A 1 441 ? 15.363 -24.753 2.038 1.00 98.56 441 ASP A N 1
ATOM 3382 C CA . ASP A 1 441 ? 14.567 -23.602 2.416 1.00 98.56 441 ASP A CA 1
ATOM 3383 C C . ASP A 1 441 ? 13.379 -23.381 1.480 1.00 98.56 441 ASP A C 1
ATOM 3385 O O . ASP A 1 441 ? 12.265 -23.249 1.983 1.00 98.56 441 ASP A O 1
ATOM 3389 N N . GLU A 1 442 ? 13.536 -23.469 0.158 1.00 98.75 442 GLU A N 1
ATOM 3390 C CA . GLU A 1 442 ? 12.408 -23.357 -0.780 1.00 98.75 442 GLU A CA 1
ATOM 3391 C C . GLU A 1 442 ? 11.465 -24.566 -0.708 1.00 98.75 442 GLU A C 1
ATOM 3393 O O . GLU A 1 442 ? 10.248 -24.406 -0.821 1.00 98.75 442 GLU A O 1
ATOM 3398 N N . LEU A 1 443 ? 11.980 -25.777 -0.454 1.00 98.88 443 LEU A N 1
ATOM 3399 C CA . LEU A 1 443 ? 11.133 -26.943 -0.172 1.00 98.88 443 LEU A CA 1
ATOM 3400 C C . LEU A 1 443 ? 10.350 -26.767 1.134 1.00 98.88 443 LEU A C 1
ATOM 3402 O O . LEU A 1 443 ? 9.196 -27.197 1.222 1.00 98.88 443 LEU A O 1
ATOM 3406 N N . ALA A 1 444 ? 10.938 -26.131 2.147 1.00 98.88 444 ALA A N 1
ATOM 3407 C CA . ALA A 1 444 ? 10.232 -25.805 3.379 1.00 98.88 444 ALA A CA 1
ATOM 3408 C C . ALA A 1 444 ? 9.194 -24.692 3.162 1.00 98.88 444 ALA A C 1
ATOM 3410 O O . ALA A 1 444 ? 8.084 -24.770 3.689 1.00 98.88 444 ALA A O 1
ATOM 3411 N N . TRP A 1 445 ? 9.533 -23.700 2.341 1.00 98.88 445 TRP A N 1
ATOM 3412 C CA . TRP A 1 445 ? 8.696 -22.562 1.972 1.00 98.88 445 TRP A CA 1
ATOM 3413 C C . TRP A 1 445 ? 7.467 -22.973 1.164 1.00 98.88 445 TRP A C 1
ATOM 3415 O O . TRP A 1 445 ? 6.343 -22.647 1.542 1.00 98.88 445 TRP A O 1
ATOM 3425 N N . GLY A 1 446 ? 7.650 -23.778 0.116 1.00 98.88 446 GLY A N 1
ATOM 3426 C CA . GLY A 1 446 ? 6.543 -24.356 -0.644 1.00 98.88 446 GLY A CA 1
ATOM 3427 C C . GLY A 1 446 ? 5.628 -25.206 0.238 1.00 98.88 446 GLY A C 1
ATOM 3428 O O . GLY A 1 446 ? 4.407 -25.074 0.171 1.00 98.88 446 GLY A O 1
ATOM 3429 N N . ALA A 1 447 ? 6.200 -26.019 1.134 1.00 98.94 447 ALA A N 1
ATOM 3430 C CA . ALA A 1 447 ? 5.423 -26.829 2.067 1.00 98.94 447 ALA A CA 1
ATOM 3431 C C . ALA A 1 447 ? 4.606 -25.987 3.053 1.00 98.94 447 ALA A C 1
ATOM 3433 O O . ALA A 1 447 ? 3.425 -26.262 3.246 1.00 98.94 447 ALA A O 1
ATOM 3434 N N . VAL A 1 448 ? 5.191 -24.973 3.696 1.00 98.94 448 VAL A N 1
ATOM 3435 C CA . VAL A 1 448 ? 4.455 -24.202 4.709 1.00 98.94 448 VAL A CA 1
ATOM 3436 C C . VAL A 1 448 ? 3.296 -23.415 4.085 1.00 98.94 448 VAL A C 1
ATOM 3438 O O . VAL A 1 448 ? 2.210 -23.379 4.664 1.00 98.94 448 VAL A O 1
ATOM 3441 N N . TRP A 1 449 ? 3.459 -22.890 2.866 1.00 98.94 449 TRP A N 1
ATOM 3442 C CA . TRP A 1 449 ? 2.362 -22.248 2.136 1.00 98.94 449 TRP A CA 1
ATOM 3443 C C . TRP A 1 449 ? 1.303 -23.236 1.652 1.00 98.94 449 TRP A C 1
ATOM 3445 O O . TRP A 1 449 ? 0.113 -22.955 1.787 1.00 98.94 449 TRP A O 1
ATOM 3455 N N . LEU A 1 450 ? 1.696 -24.418 1.166 1.00 98.94 450 LEU A N 1
ATOM 3456 C CA . LEU A 1 450 ? 0.742 -25.483 0.841 1.00 98.94 450 LEU A CA 1
ATOM 3457 C C . LEU A 1 450 ? -0.036 -25.944 2.073 1.00 98.94 450 LEU A C 1
ATOM 3459 O O . LEU A 1 450 ? -1.234 -26.199 1.971 1.00 98.94 450 LEU A O 1
ATOM 3463 N N . TYR A 1 451 ? 0.599 -26.004 3.245 1.00 98.88 451 TYR A N 1
ATOM 3464 C CA . TYR A 1 451 ? -0.107 -26.253 4.496 1.00 98.88 451 TYR A CA 1
ATOM 3465 C C . TYR A 1 451 ? -1.127 -25.147 4.785 1.00 98.88 451 TYR A C 1
ATOM 3467 O O . TYR A 1 451 ? -2.290 -25.471 5.006 1.00 98.88 451 TYR A O 1
ATOM 3475 N N . LYS A 1 452 ? -0.747 -23.862 4.722 1.00 98.56 452 LYS A N 1
ATOM 3476 C CA . LYS A 1 452 ? -1.700 -22.755 4.939 1.00 98.56 452 LYS A CA 1
ATOM 3477 C C . LYS A 1 452 ? -2.874 -22.797 3.952 1.00 98.56 452 LYS A C 1
ATOM 3479 O O . LYS A 1 452 ? -3.996 -22.516 4.352 1.00 98.56 452 LYS A O 1
ATOM 3484 N N . ALA A 1 453 ? -2.639 -23.204 2.705 1.00 98.38 453 ALA A N 1
ATOM 3485 C CA . ALA A 1 453 ? -3.675 -23.281 1.675 1.00 98.38 453 ALA A CA 1
ATOM 3486 C C . ALA A 1 453 ? -4.580 -24.527 1.769 1.00 98.38 453 ALA A C 1
ATOM 3488 O O . ALA A 1 453 ? -5.638 -24.560 1.148 1.00 98.38 453 ALA A O 1
ATOM 3489 N N . THR A 1 454 ? -4.173 -25.583 2.487 1.00 98.06 454 THR A N 1
ATOM 3490 C CA . THR A 1 454 ? -4.878 -26.886 2.460 1.00 98.06 454 THR A CA 1
ATOM 3491 C C . THR A 1 454 ? -5.265 -27.444 3.824 1.00 98.06 454 THR A C 1
ATOM 3493 O O . THR A 1 454 ? -6.137 -28.306 3.896 1.00 98.06 454 THR A O 1
ATOM 3496 N N . GLY A 1 455 ? -4.581 -27.033 4.892 1.00 97.44 455 GLY A N 1
ATOM 3497 C CA . GLY A 1 455 ? -4.642 -27.675 6.205 1.00 97.44 455 GLY A CA 1
ATOM 3498 C C . GLY A 1 455 ? -4.010 -29.075 6.266 1.00 97.44 455 GLY A C 1
ATOM 3499 O O . GLY A 1 455 ? -4.070 -29.720 7.314 1.00 97.44 455 GLY A O 1
ATOM 3500 N N . ASP A 1 456 ? -3.396 -29.582 5.187 1.00 98.06 456 ASP A N 1
ATOM 3501 C CA . ASP A 1 456 ? -2.808 -30.926 5.174 1.00 98.06 456 ASP A CA 1
ATOM 3502 C C . ASP A 1 456 ? -1.493 -30.959 5.963 1.00 98.06 456 ASP A C 1
ATOM 3504 O O . ASP A 1 456 ? -0.432 -30.515 5.513 1.00 98.06 456 ASP A O 1
ATOM 3508 N N . THR A 1 457 ? -1.566 -31.543 7.159 1.00 98.25 457 THR A N 1
ATOM 3509 C CA . THR A 1 457 ? -0.439 -31.699 8.092 1.00 98.25 457 THR A CA 1
ATOM 3510 C C . THR A 1 457 ? 0.778 -32.428 7.508 1.00 98.25 457 THR A C 1
ATOM 3512 O O . THR A 1 457 ? 1.878 -32.299 8.048 1.00 98.25 457 THR A O 1
ATOM 3515 N N . THR A 1 458 ? 0.635 -33.148 6.390 1.00 98.50 458 THR A N 1
ATOM 3516 C CA . THR A 1 458 ? 1.767 -33.718 5.648 1.00 98.50 458 THR A CA 1
ATOM 3517 C C . THR A 1 458 ? 2.733 -32.625 5.206 1.00 98.50 458 THR A C 1
ATOM 3519 O O . THR A 1 458 ? 3.943 -32.759 5.398 1.00 98.50 458 THR A O 1
ATOM 3522 N N . TYR A 1 459 ? 2.211 -31.517 4.678 1.00 98.81 459 TYR A N 1
ATOM 3523 C CA . TYR A 1 459 ? 3.027 -30.372 4.291 1.00 98.81 459 TYR A CA 1
ATOM 3524 C C . TYR A 1 459 ? 3.637 -29.671 5.508 1.00 98.81 459 TYR A C 1
ATOM 3526 O O . TYR A 1 459 ? 4.815 -29.332 5.473 1.00 98.81 459 TYR A O 1
ATOM 3534 N N . LEU A 1 460 ? 2.915 -29.551 6.628 1.00 98.75 460 LEU A N 1
ATOM 3535 C CA . LEU A 1 460 ? 3.489 -29.002 7.865 1.00 98.75 460 LEU A CA 1
ATOM 3536 C C . LEU A 1 460 ? 4.709 -29.810 8.332 1.00 98.75 460 LEU A C 1
ATOM 3538 O O . LEU A 1 460 ? 5.753 -29.244 8.648 1.00 98.75 460 LEU A O 1
ATOM 3542 N N . ASN A 1 461 ? 4.605 -31.140 8.337 1.00 98.62 461 ASN A N 1
ATOM 3543 C CA . ASN A 1 461 ? 5.714 -32.012 8.728 1.00 98.62 461 ASN A CA 1
ATOM 3544 C C . ASN A 1 461 ? 6.902 -31.901 7.759 1.00 98.62 461 ASN A C 1
ATOM 3546 O O . ASN A 1 461 ? 8.053 -31.882 8.204 1.00 98.62 461 ASN A O 1
ATOM 3550 N N . LYS A 1 462 ? 6.637 -31.776 6.452 1.00 98.75 462 LYS A N 1
ATOM 3551 C CA . LYS A 1 462 ? 7.670 -31.508 5.441 1.00 98.75 462 LYS A CA 1
ATOM 3552 C C . LYS A 1 462 ? 8.365 -30.173 5.692 1.00 98.75 462 LYS A C 1
ATOM 3554 O O . LYS A 1 462 ? 9.590 -30.153 5.748 1.00 98.75 462 LYS A O 1
ATOM 3559 N N . ALA A 1 463 ? 7.616 -29.097 5.939 1.00 98.81 463 ALA A N 1
ATOM 3560 C CA . ALA A 1 463 ? 8.175 -27.779 6.239 1.00 98.81 463 ALA A CA 1
ATOM 3561 C C . ALA A 1 463 ? 9.144 -27.829 7.430 1.00 98.81 463 ALA A C 1
ATOM 3563 O O . ALA A 1 463 ? 10.284 -27.379 7.319 1.00 98.81 463 ALA A O 1
ATOM 3564 N N . LYS A 1 464 ? 8.735 -28.469 8.536 1.00 98.62 464 LYS A N 1
ATOM 3565 C CA . LYS A 1 464 ? 9.590 -28.668 9.719 1.00 98.62 464 LYS A CA 1
ATOM 3566 C C . LYS A 1 464 ? 10.856 -29.471 9.408 1.00 98.62 464 LYS A C 1
ATOM 3568 O O . LYS A 1 464 ? 11.932 -29.136 9.895 1.00 98.62 464 LYS A O 1
ATOM 3573 N N . SER A 1 465 ? 10.730 -30.533 8.611 1.00 98.50 465 SER A N 1
ATOM 3574 C CA . SER A 1 465 ? 11.858 -31.388 8.232 1.00 98.50 465 SER A CA 1
ATOM 3575 C C . SER A 1 465 ? 12.858 -30.651 7.343 1.00 98.50 465 SER A C 1
ATOM 3577 O O . SER A 1 465 ? 14.062 -30.717 7.585 1.00 98.50 465 SER A O 1
ATOM 3579 N N . TYR A 1 466 ? 12.384 -29.944 6.318 1.00 98.62 466 TYR A N 1
ATOM 3580 C CA . TYR A 1 466 ? 13.258 -29.267 5.367 1.00 98.62 466 TYR A CA 1
ATOM 3581 C C . TYR A 1 466 ? 13.942 -28.041 5.981 1.00 98.62 466 TYR A C 1
ATOM 3583 O O . TYR A 1 466 ? 15.154 -27.911 5.828 1.00 98.62 466 TYR A O 1
ATOM 3591 N N . VAL A 1 467 ? 13.241 -27.218 6.776 1.00 98.12 467 VAL A N 1
ATOM 3592 C CA . VAL A 1 467 ? 13.864 -26.041 7.418 1.00 98.12 467 VAL A CA 1
ATOM 3593 C C . VAL A 1 467 ? 14.965 -26.434 8.409 1.00 98.12 467 VAL A C 1
ATOM 3595 O O . VAL A 1 467 ? 15.966 -25.738 8.532 1.00 98.12 467 VAL A O 1
ATOM 3598 N N . ALA A 1 468 ? 14.846 -27.595 9.065 1.00 96.88 468 ALA A N 1
ATOM 3599 C CA . ALA A 1 468 ? 15.892 -28.124 9.944 1.00 96.88 468 ALA A CA 1
ATOM 3600 C C . ALA A 1 468 ? 17.175 -28.537 9.193 1.00 96.88 468 ALA A C 1
ATOM 3602 O O . ALA A 1 468 ? 18.230 -28.670 9.812 1.00 96.88 468 ALA A O 1
ATOM 3603 N N . ASN A 1 469 ? 17.085 -28.748 7.875 1.00 96.38 469 ASN A N 1
ATOM 3604 C CA . ASN A 1 469 ? 18.205 -29.070 6.987 1.00 96.38 469 ASN A CA 1
ATOM 3605 C C . ASN A 1 469 ? 18.601 -27.889 6.079 1.00 96.38 469 ASN A C 1
ATOM 3607 O O . ASN A 1 469 ? 19.478 -28.046 5.224 1.00 96.38 469 ASN A O 1
ATOM 3611 N N . ALA A 1 470 ? 17.951 -26.732 6.227 1.00 95.62 470 ALA A N 1
ATOM 3612 C CA . ALA A 1 470 ? 18.263 -25.524 5.478 1.00 95.62 470 ALA A CA 1
ATOM 3613 C C . ALA A 1 470 ? 19.485 -24.798 6.059 1.00 95.62 470 ALA A C 1
ATOM 3615 O O . ALA A 1 470 ? 19.885 -25.004 7.210 1.00 95.62 470 ALA A O 1
ATOM 3616 N N . SER A 1 471 ? 20.091 -23.941 5.241 1.00 91.31 471 SER A N 1
ATOM 3617 C CA . SER A 1 471 ? 21.210 -23.100 5.660 1.00 91.31 471 SER A CA 1
ATOM 3618 C C . SER A 1 471 ? 20.749 -22.055 6.683 1.00 91.31 471 SER A C 1
ATOM 3620 O O . SER A 1 471 ? 19.763 -21.354 6.463 1.00 91.31 471 SER A O 1
ATOM 3622 N N . ASP A 1 472 ? 21.482 -21.919 7.794 1.00 85.69 472 ASP A N 1
ATOM 3623 C CA . ASP A 1 472 ? 21.152 -20.968 8.865 1.00 85.69 472 ASP A CA 1
ATOM 3624 C C . ASP A 1 472 ? 21.166 -19.516 8.353 1.00 85.69 472 ASP A C 1
ATOM 3626 O O . ASP A 1 472 ? 22.182 -19.030 7.853 1.00 85.69 472 ASP A O 1
ATOM 3630 N N . ALA A 1 473 ? 20.041 -18.818 8.524 1.00 91.69 473 ALA A N 1
ATOM 3631 C CA . ALA A 1 473 ? 19.830 -17.441 8.082 1.00 91.69 473 ALA A CA 1
ATOM 3632 C C . ALA A 1 473 ? 19.704 -16.438 9.244 1.00 91.69 473 ALA A C 1
ATOM 3634 O O . ALA A 1 473 ? 19.323 -15.285 9.029 1.00 91.69 473 ALA A O 1
ATOM 3635 N N . LYS A 1 474 ? 20.037 -16.834 10.484 1.00 92.69 474 LYS A N 1
ATOM 3636 C CA . LYS A 1 474 ? 19.795 -16.005 11.679 1.00 92.69 474 LYS A CA 1
ATOM 3637 C C . LYS A 1 474 ? 20.486 -14.637 11.671 1.00 92.69 474 LYS A C 1
ATOM 3639 O O . LYS A 1 474 ? 19.984 -13.719 12.306 1.00 92.69 474 LYS A O 1
ATOM 3644 N N . TYR A 1 475 ? 21.611 -14.480 10.968 1.00 96.12 475 TYR A N 1
ATOM 3645 C CA . TYR A 1 475 ? 22.342 -13.204 10.831 1.00 96.12 475 TYR A CA 1
ATOM 3646 C C . TYR A 1 475 ? 22.247 -12.617 9.418 1.00 96.12 475 TYR A C 1
ATOM 3648 O O . TYR A 1 475 ? 23.120 -11.867 8.987 1.00 96.12 475 TYR A O 1
ATOM 3656 N N . TRP A 1 476 ? 21.211 -13.001 8.677 1.00 96.88 476 TRP A N 1
ATOM 3657 C CA . TRP A 1 476 ? 20.948 -12.538 7.322 1.00 96.88 476 TRP A CA 1
ATOM 3658 C C . TRP A 1 476 ? 19.514 -12.003 7.208 1.00 96.88 476 TRP A C 1
ATOM 3660 O O . TRP A 1 476 ? 18.744 -12.067 8.171 1.00 96.88 476 TRP A O 1
ATOM 3670 N N . SER A 1 477 ? 19.150 -11.435 6.058 1.00 96.56 477 SER A N 1
ATOM 3671 C CA . SER A 1 477 ? 17.750 -11.076 5.781 1.00 96.56 477 SER A CA 1
ATOM 3672 C C . SER A 1 477 ? 17.026 -12.236 5.106 1.00 96.56 477 SER A C 1
ATOM 3674 O O . SER A 1 477 ? 17.652 -13.009 4.380 1.00 96.56 477 SER A O 1
ATOM 3676 N N . GLN A 1 478 ? 15.706 -12.308 5.277 1.00 98.44 478 GLN A N 1
ATOM 3677 C CA . GLN A 1 478 ? 14.841 -12.984 4.305 1.00 98.44 478 GLN A CA 1
ATOM 3678 C C . GLN A 1 478 ? 15.126 -12.396 2.911 1.00 98.44 478 GLN A C 1
ATOM 3680 O O . GLN A 1 478 ? 15.236 -11.178 2.774 1.00 98.44 478 GLN A O 1
ATOM 3685 N N . ASN A 1 479 ? 15.316 -13.236 1.895 1.00 98.50 479 ASN A N 1
ATOM 3686 C CA . ASN A 1 479 ? 15.567 -12.782 0.524 1.00 98.50 479 ASN A CA 1
ATOM 3687 C C . ASN A 1 479 ? 15.278 -13.900 -0.495 1.00 98.50 479 ASN A C 1
ATOM 3689 O O . ASN A 1 479 ? 14.887 -14.996 -0.104 1.00 98.50 479 ASN A O 1
ATOM 3693 N N . TRP A 1 480 ? 15.485 -13.614 -1.783 1.00 98.44 480 TRP A N 1
ATOM 3694 C CA . TRP A 1 480 ? 15.221 -14.540 -2.890 1.00 98.44 480 TRP A CA 1
ATOM 3695 C C . TRP A 1 480 ? 16.047 -15.832 -2.871 1.00 98.44 480 TRP A C 1
ATOM 3697 O O . TRP A 1 480 ? 15.624 -16.803 -3.487 1.00 98.44 480 TRP A O 1
ATOM 3707 N N . ASP A 1 481 ? 17.213 -15.832 -2.219 1.00 98.38 481 ASP A N 1
ATOM 3708 C CA . ASP A 1 481 ? 18.089 -17.000 -2.104 1.00 98.38 481 ASP A CA 1
ATOM 3709 C C . ASP A 1 481 ? 17.824 -17.780 -0.822 1.00 98.38 481 ASP A C 1
ATOM 3711 O O . ASP A 1 481 ? 17.939 -18.991 -0.834 1.00 98.38 481 ASP A O 1
ATOM 3715 N N . ASN A 1 482 ? 17.510 -17.108 0.293 1.00 98.31 482 ASN A N 1
ATOM 3716 C CA . ASN A 1 482 ? 17.257 -17.800 1.554 1.00 98.31 482 ASN A CA 1
ATOM 3717 C C . ASN A 1 482 ? 15.980 -17.329 2.239 1.00 98.31 482 ASN A C 1
ATOM 3719 O O . ASN A 1 482 ? 15.907 -16.218 2.784 1.00 98.31 482 ASN A O 1
ATOM 3723 N N . VAL A 1 483 ? 15.000 -18.231 2.255 1.00 98.69 483 VAL A N 1
ATOM 3724 C CA . VAL A 1 483 ? 13.651 -18.002 2.785 1.00 98.69 483 VAL A CA 1
ATOM 3725 C C . VAL A 1 483 ? 13.414 -18.609 4.176 1.00 98.69 483 VAL A C 1
ATOM 3727 O O . VAL A 1 483 ? 12.287 -18.621 4.679 1.00 98.69 483 VAL A O 1
ATOM 3730 N N . SER A 1 484 ? 14.472 -19.096 4.837 1.00 98.44 484 SER A N 1
ATOM 3731 C CA . SER A 1 484 ? 14.381 -19.796 6.130 1.00 98.44 484 SER A CA 1
ATOM 3732 C C . SER A 1 484 ? 13.780 -18.937 7.244 1.00 98.44 484 SER A C 1
ATOM 3734 O O . SER A 1 484 ? 13.061 -19.453 8.100 1.00 98.44 484 SER A O 1
ATOM 3736 N N . ASN A 1 485 ? 14.052 -17.627 7.262 1.00 98.44 485 ASN A N 1
ATOM 3737 C CA . ASN A 1 485 ? 13.488 -16.723 8.271 1.00 98.44 485 ASN A CA 1
ATOM 3738 C C . ASN A 1 485 ? 11.961 -16.611 8.120 1.00 98.44 485 ASN A C 1
ATOM 3740 O O . ASN A 1 485 ? 11.245 -16.664 9.118 1.00 98.44 485 ASN A O 1
ATOM 3744 N N . GLY A 1 486 ? 11.462 -16.547 6.882 1.00 98.50 486 GLY A N 1
ATOM 3745 C CA . GLY A 1 486 ? 10.038 -16.588 6.558 1.00 98.50 486 GLY A CA 1
ATOM 3746 C C . GLY A 1 486 ? 9.376 -17.890 6.991 1.00 98.50 486 GLY A C 1
ATOM 3747 O O . GLY A 1 486 ? 8.336 -17.866 7.647 1.00 98.50 486 GLY A O 1
ATOM 3748 N N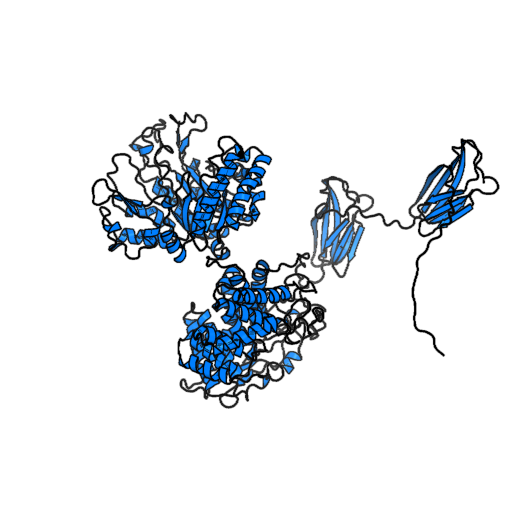 . VAL A 1 487 ? 10.015 -19.028 6.703 1.00 98.75 487 VAL A N 1
ATOM 3749 C CA . VAL A 1 487 ? 9.525 -20.346 7.137 1.00 98.75 487 VAL A CA 1
ATOM 3750 C C . VAL A 1 487 ? 9.451 -20.436 8.660 1.00 98.75 487 VAL A C 1
ATOM 3752 O O . VAL A 1 487 ? 8.436 -20.875 9.193 1.00 98.75 487 VAL A O 1
ATOM 3755 N N . ASN A 1 488 ? 10.498 -20.009 9.373 1.00 98.56 488 ASN A N 1
ATOM 3756 C CA . ASN A 1 488 ? 10.509 -20.024 10.836 1.00 98.56 488 ASN A CA 1
ATOM 3757 C C . ASN A 1 488 ? 9.419 -19.119 11.425 1.00 98.56 488 ASN A C 1
ATOM 3759 O O . ASN A 1 488 ? 8.774 -19.521 12.389 1.00 98.56 488 ASN A O 1
ATOM 3763 N N . LEU A 1 489 ? 9.166 -17.943 10.842 1.00 98.56 489 LEU A N 1
ATOM 3764 C CA . LEU A 1 489 ? 8.078 -17.067 11.285 1.00 98.56 489 LEU A CA 1
ATOM 3765 C C . LEU A 1 489 ? 6.714 -17.746 11.094 1.00 98.56 489 LEU A C 1
ATOM 3767 O O . LEU A 1 489 ? 5.960 -17.867 12.056 1.00 98.56 489 LEU A O 1
ATOM 3771 N N . LEU A 1 490 ? 6.427 -18.276 9.900 1.00 98.75 490 LEU A N 1
ATOM 3772 C CA . LEU A 1 490 ? 5.169 -18.988 9.642 1.00 98.75 490 LEU A CA 1
ATOM 3773 C C . LEU A 1 490 ? 5.011 -20.224 10.537 1.00 98.75 490 LEU A C 1
ATOM 3775 O O . LEU A 1 490 ? 3.923 -20.493 11.033 1.00 98.75 490 LEU A O 1
ATOM 3779 N N . LEU A 1 491 ? 6.076 -20.988 10.787 1.00 98.62 491 LEU A N 1
ATOM 3780 C CA . LEU A 1 491 ? 6.011 -22.126 11.706 1.00 98.62 491 LEU A CA 1
ATOM 3781 C C . LEU A 1 491 ? 5.801 -21.684 13.158 1.00 98.62 491 LEU A C 1
ATOM 3783 O O . LEU A 1 491 ? 5.087 -22.368 13.891 1.00 98.62 491 LEU A O 1
ATOM 3787 N N . ALA A 1 492 ? 6.380 -20.560 13.582 1.00 97.81 492 ALA A N 1
ATOM 3788 C CA . ALA A 1 492 ? 6.126 -19.973 14.895 1.00 97.81 492 ALA A CA 1
ATOM 3789 C C . ALA A 1 492 ? 4.649 -19.569 15.051 1.00 97.81 492 ALA A C 1
ATOM 3791 O O . ALA A 1 492 ? 4.047 -19.933 16.061 1.00 97.81 492 ALA A O 1
ATOM 3792 N N . GLU A 1 493 ? 4.072 -18.912 14.039 1.00 95.94 493 GLU A N 1
ATOM 3793 C CA . GLU A 1 493 ? 2.642 -18.569 13.941 1.00 95.94 493 GLU A CA 1
ATOM 3794 C C . GLU A 1 493 ? 1.768 -19.835 14.019 1.00 95.94 493 GLU A C 1
ATOM 3796 O O . GLU A 1 493 ? 0.903 -19.965 14.880 1.00 95.94 493 GLU A O 1
ATOM 3801 N N . ILE A 1 494 ? 2.039 -20.825 13.162 1.00 97.00 494 ILE A N 1
ATOM 3802 C CA . ILE A 1 494 ? 1.210 -22.029 13.008 1.00 97.00 494 ILE A CA 1
ATOM 3803 C C . ILE A 1 494 ? 1.267 -22.947 14.235 1.00 97.00 494 ILE A C 1
ATOM 3805 O O . ILE A 1 494 ? 0.275 -23.589 14.578 1.00 97.00 494 ILE A O 1
ATOM 3809 N N . THR A 1 495 ? 2.447 -23.108 14.837 1.00 96.56 495 THR A N 1
ATOM 3810 C CA . THR A 1 495 ? 2.699 -24.178 15.821 1.00 96.56 495 THR A CA 1
ATOM 3811 C C . THR A 1 495 ? 2.862 -23.665 17.243 1.00 96.56 495 THR A C 1
ATOM 3813 O O . THR A 1 495 ? 2.698 -24.432 18.189 1.00 96.56 495 THR A O 1
ATOM 3816 N N . GLY A 1 496 ? 3.239 -22.395 17.409 1.00 94.19 496 GLY A N 1
ATOM 3817 C CA . GLY A 1 496 ? 3.598 -21.821 18.698 1.00 94.19 496 GLY A CA 1
ATOM 3818 C C . GLY A 1 496 ? 4.883 -22.379 19.323 1.00 94.19 496 GLY A C 1
ATOM 3819 O O . GLY A 1 496 ? 5.181 -21.999 20.457 1.00 94.19 496 GLY A O 1
ATOM 3820 N N . GLU A 1 497 ? 5.636 -23.248 18.637 1.00 96.56 497 GLU A N 1
ATOM 3821 C CA . GLU A 1 497 ? 6.817 -23.921 19.193 1.00 96.56 497 GLU A CA 1
ATOM 3822 C C . GLU A 1 497 ? 8.000 -22.962 19.416 1.00 96.56 497 GLU A C 1
ATOM 3824 O O . GLU A 1 497 ? 8.395 -22.197 18.529 1.00 96.56 497 GLU A O 1
ATOM 3829 N N . ASP A 1 498 ? 8.634 -23.074 20.589 1.00 96.62 498 ASP A N 1
ATOM 3830 C CA . ASP A 1 498 ? 9.726 -22.190 21.022 1.00 96.62 498 ASP A CA 1
ATOM 3831 C C . ASP A 1 498 ? 10.943 -22.216 20.093 1.00 96.62 498 ASP A C 1
ATOM 3833 O O . ASP A 1 498 ? 11.657 -21.221 19.997 1.00 96.62 498 ASP A O 1
ATOM 3837 N N . THR A 1 499 ? 11.197 -23.329 19.396 1.00 96.25 499 THR A N 1
ATOM 3838 C CA . THR A 1 499 ? 12.337 -23.437 18.472 1.00 96.25 499 THR A CA 1
ATOM 3839 C C . THR A 1 499 ? 12.227 -22.450 17.309 1.00 96.25 499 THR A C 1
ATOM 3841 O O . THR A 1 499 ? 13.225 -21.838 16.934 1.00 96.25 499 THR A O 1
ATOM 3844 N N . TYR A 1 500 ? 11.023 -22.263 16.763 1.00 97.44 500 TYR A N 1
ATOM 3845 C CA . TYR A 1 500 ? 10.784 -21.380 15.624 1.00 97.44 500 TYR A CA 1
ATOM 3846 C C . TYR A 1 500 ? 10.663 -19.926 16.079 1.00 97.44 500 TYR A C 1
ATOM 3848 O O . TYR A 1 500 ? 11.278 -19.049 15.472 1.00 97.44 500 TYR A O 1
ATOM 3856 N N . LYS A 1 501 ? 9.987 -19.686 17.214 1.00 96.44 501 LYS A N 1
ATOM 3857 C CA . LYS A 1 501 ? 9.951 -18.373 17.885 1.00 96.44 501 LYS A CA 1
ATOM 3858 C C . LYS A 1 501 ? 11.356 -17.867 18.207 1.00 96.44 501 LYS A C 1
ATOM 3860 O O . LYS A 1 501 ? 11.731 -16.777 17.796 1.00 96.44 501 LYS A O 1
ATOM 3865 N N . SER A 1 502 ? 12.184 -18.700 18.838 1.00 96.94 502 SER A N 1
ATOM 3866 C CA . SER A 1 502 ? 13.566 -18.339 19.180 1.00 96.94 502 SER A CA 1
ATOM 3867 C C . SER A 1 502 ? 14.410 -18.042 17.939 1.00 96.94 502 SER A C 1
ATOM 3869 O O . SER A 1 502 ? 15.277 -17.168 17.984 1.00 96.94 502 SER A O 1
ATOM 3871 N N . ALA A 1 503 ? 14.181 -18.757 16.832 1.00 97.06 503 ALA A N 1
ATOM 3872 C CA . ALA A 1 503 ? 14.891 -18.520 15.579 1.00 97.06 503 ALA A CA 1
ATOM 3873 C C . ALA A 1 503 ? 14.559 -17.135 14.998 1.00 97.06 503 ALA A C 1
ATOM 3875 O O . ALA A 1 503 ? 15.482 -16.363 14.721 1.00 97.06 503 ALA A O 1
ATOM 3876 N N . ILE A 1 504 ? 13.269 -16.788 14.884 1.00 97.44 504 ILE A N 1
ATOM 3877 C CA . ILE A 1 504 ? 12.861 -15.475 14.364 1.00 97.44 504 ILE A CA 1
ATOM 3878 C C . ILE A 1 504 ? 13.217 -14.338 15.333 1.00 97.44 504 ILE A C 1
ATOM 3880 O O . ILE A 1 504 ? 13.744 -13.317 14.904 1.00 97.44 504 ILE A O 1
ATOM 3884 N N . GLU A 1 505 ? 13.065 -14.527 16.645 1.00 97.19 505 GLU A N 1
ATOM 3885 C CA . GLU A 1 505 ? 13.467 -13.536 17.653 1.00 97.19 505 GLU A CA 1
ATOM 3886 C C . GLU A 1 505 ? 14.976 -13.280 17.646 1.00 97.19 505 GLU A C 1
ATOM 3888 O O . GLU A 1 505 ? 15.412 -12.137 17.782 1.00 97.19 505 GLU A O 1
ATOM 3893 N N . THR A 1 506 ? 15.792 -14.319 17.438 1.00 98.19 506 THR A N 1
ATOM 3894 C CA . THR A 1 506 ? 17.246 -14.162 17.293 1.00 98.19 506 THR A CA 1
ATOM 3895 C C . THR A 1 506 ? 17.584 -13.315 16.069 1.00 98.19 506 THR A C 1
ATOM 3897 O O . THR A 1 506 ? 18.448 -12.438 16.155 1.00 98.19 506 THR A O 1
ATOM 3900 N N . ASN A 1 507 ? 16.897 -13.554 14.950 1.00 98.50 507 ASN A N 1
ATOM 3901 C CA . ASN A 1 507 ? 17.084 -12.784 13.727 1.00 98.50 507 ASN A CA 1
ATOM 3902 C C . ASN A 1 507 ? 16.664 -11.318 13.905 1.00 98.50 507 ASN A C 1
ATOM 3904 O O . ASN A 1 507 ? 17.470 -10.418 13.673 1.00 98.50 507 ASN A O 1
ATOM 3908 N N . LEU A 1 508 ? 15.453 -11.065 14.398 1.00 98.25 508 LEU A N 1
ATOM 3909 C CA . LEU A 1 508 ? 14.944 -9.708 14.609 1.00 98.25 508 LEU A CA 1
ATOM 3910 C C . LEU A 1 508 ? 15.784 -8.935 15.635 1.00 98.25 508 LEU A C 1
ATOM 3912 O O . LEU A 1 508 ? 16.112 -7.769 15.421 1.00 98.25 508 LEU A O 1
ATOM 3916 N N . ASN A 1 509 ? 16.251 -9.594 16.700 1.00 97.81 509 ASN A N 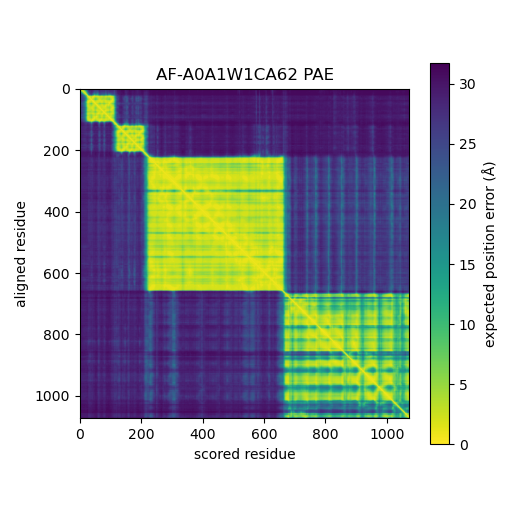1
ATOM 3917 C CA . ASN A 1 509 ? 17.168 -8.977 17.657 1.00 97.81 509 ASN A CA 1
ATOM 3918 C C . ASN A 1 509 ? 18.525 -8.617 17.022 1.00 97.81 509 ASN A C 1
ATOM 3920 O O . ASN A 1 509 ? 19.095 -7.572 17.346 1.00 97.81 509 ASN A O 1
ATOM 3924 N N . TYR A 1 510 ? 19.047 -9.442 16.106 1.00 98.38 510 TYR A N 1
ATOM 3925 C CA . TYR A 1 510 ? 20.237 -9.089 15.328 1.00 98.38 510 TYR A CA 1
ATOM 3926 C C . TYR A 1 510 ? 19.994 -7.840 14.471 1.00 98.38 510 TYR A C 1
ATOM 3928 O O . TYR A 1 510 ? 20.806 -6.918 14.511 1.00 98.38 510 TYR A O 1
ATOM 3936 N N . TRP A 1 511 ? 18.864 -7.755 13.772 1.00 98.38 511 TRP A N 1
ATOM 3937 C CA . TRP A 1 511 ? 18.511 -6.590 12.953 1.00 98.38 511 TRP A CA 1
ATOM 3938 C C . TRP A 1 511 ? 18.322 -5.303 13.764 1.00 98.38 511 TRP A C 1
ATOM 3940 O O . TRP A 1 511 ? 18.764 -4.230 13.352 1.00 98.38 511 TRP A O 1
ATOM 3950 N N . GLN A 1 512 ? 17.736 -5.400 14.955 1.00 95.56 512 GLN A N 1
ATOM 3951 C CA . GLN A 1 512 ? 17.550 -4.242 15.825 1.00 95.56 512 GLN A CA 1
ATOM 3952 C C . GLN A 1 512 ? 18.867 -3.769 16.457 1.00 95.56 512 GLN A C 1
ATOM 3954 O O . GLN A 1 512 ? 19.122 -2.560 16.505 1.00 95.56 512 GLN A O 1
ATOM 3959 N N . ASN A 1 513 ? 19.694 -4.707 16.937 1.00 92.81 513 ASN A N 1
ATOM 3960 C CA . ASN A 1 513 ? 20.762 -4.414 17.900 1.00 92.81 513 ASN A CA 1
ATOM 3961 C C . ASN A 1 513 ? 22.166 -4.891 17.490 1.00 92.81 513 ASN A C 1
ATOM 3963 O O . ASN A 1 513 ? 23.154 -4.372 18.006 1.00 92.81 513 ASN A O 1
ATOM 3967 N N . GLY A 1 514 ? 22.275 -5.908 16.635 1.00 95.06 514 GLY A N 1
ATOM 3968 C CA . GLY A 1 514 ? 23.538 -6.586 16.316 1.00 95.06 514 GLY A CA 1
ATOM 3969 C C . GLY A 1 514 ? 24.151 -6.228 14.961 1.00 95.06 514 GLY A C 1
ATOM 3970 O O . GLY A 1 514 ? 25.352 -6.426 14.769 1.00 95.06 514 GLY A O 1
ATOM 3971 N N . ILE A 1 515 ? 23.351 -5.723 14.025 1.00 97.38 515 ILE A N 1
ATOM 3972 C CA . ILE A 1 515 ? 23.792 -5.348 12.681 1.00 97.38 515 ILE A CA 1
ATOM 3973 C C . ILE A 1 515 ? 24.487 -3.979 12.670 1.00 97.38 515 ILE A C 1
ATOM 3975 O O . ILE A 1 515 ? 24.224 -3.115 13.509 1.00 97.38 515 ILE A O 1
ATOM 3979 N N . SER A 1 516 ? 25.391 -3.776 11.707 1.00 96.81 516 SER A N 1
ATOM 3980 C CA . SER A 1 516 ? 26.014 -2.471 11.479 1.00 96.81 516 SER A CA 1
ATOM 3981 C C . SER A 1 516 ? 24.958 -1.451 11.053 1.00 96.81 516 SER A C 1
ATOM 3983 O O . SER A 1 516 ? 24.066 -1.782 10.274 1.00 96.81 516 SER A O 1
ATOM 3985 N N . LYS A 1 517 ? 25.058 -0.216 11.555 1.00 97.25 517 LYS A N 1
ATOM 3986 C CA . LYS A 1 517 ? 24.183 0.889 11.157 1.00 97.25 517 LYS A CA 1
ATOM 3987 C C . LYS A 1 517 ? 24.994 2.060 10.615 1.00 97.25 517 LYS A C 1
ATOM 3989 O O . LYS A 1 517 ? 26.095 2.312 11.107 1.00 97.25 517 LYS A O 1
ATOM 3994 N N . THR A 1 518 ? 24.447 2.771 9.632 1.00 97.31 518 THR A N 1
ATOM 3995 C CA . THR A 1 518 ? 24.971 4.084 9.223 1.00 97.31 518 THR A CA 1
ATOM 3996 C C . THR A 1 518 ? 24.789 5.107 10.352 1.00 97.31 518 THR A C 1
ATOM 3998 O O . THR A 1 518 ? 24.092 4.843 11.338 1.00 97.31 518 THR A O 1
ATOM 4001 N N . ALA A 1 519 ? 25.377 6.301 10.222 1.00 92.94 519 ALA A N 1
ATOM 4002 C CA . ALA A 1 519 ? 25.164 7.371 11.199 1.00 92.94 519 ALA A CA 1
ATOM 4003 C C . ALA A 1 519 ? 23.697 7.841 11.226 1.00 92.94 519 ALA A C 1
ATOM 4005 O O . ALA A 1 519 ? 23.191 8.207 12.285 1.00 92.94 519 ALA A O 1
ATOM 4006 N N . GLY A 1 520 ? 23.014 7.781 10.081 1.00 90.25 520 GLY A N 1
ATOM 4007 C CA . GLY A 1 520 ? 21.587 8.044 9.925 1.00 90.25 520 GLY A CA 1
ATOM 4008 C C . GLY A 1 520 ? 20.653 6.927 10.394 1.00 90.25 520 GLY A C 1
ATOM 4009 O O . GLY A 1 520 ? 19.446 7.132 10.391 1.00 90.25 520 GLY A O 1
ATOM 4010 N N . GLY A 1 521 ? 21.176 5.769 10.811 1.00 95.69 521 GLY A N 1
ATOM 4011 C CA . GLY A 1 521 ? 20.381 4.693 11.414 1.00 95.69 521 GLY A CA 1
ATOM 4012 C C . GLY A 1 521 ? 19.937 3.566 10.473 1.00 95.69 521 GLY A C 1
ATOM 4013 O O . GLY A 1 521 ? 19.234 2.660 10.928 1.00 95.69 521 GLY A O 1
ATOM 4014 N N . LEU A 1 522 ? 20.376 3.555 9.209 1.00 98.44 522 LEU A N 1
ATOM 4015 C CA . LEU A 1 522 ? 20.110 2.448 8.284 1.00 98.44 522 LEU A CA 1
ATOM 4016 C C . LEU A 1 522 ? 20.836 1.180 8.740 1.00 98.44 522 LEU A C 1
ATOM 4018 O O . LEU A 1 522 ? 22.061 1.178 8.840 1.00 98.44 522 LEU A O 1
ATOM 4022 N N . ALA A 1 523 ? 20.098 0.092 8.951 1.00 98.56 523 ALA A N 1
ATOM 4023 C CA . ALA A 1 523 ? 20.622 -1.244 9.207 1.00 98.56 523 ALA A CA 1
ATOM 4024 C C . ALA A 1 523 ? 21.275 -1.816 7.941 1.00 98.56 523 ALA A C 1
ATOM 4026 O O . ALA A 1 523 ? 20.594 -2.286 7.033 1.00 98.56 523 ALA A O 1
ATOM 4027 N N . PHE A 1 524 ? 22.603 -1.783 7.881 1.00 98.50 524 PHE A N 1
ATOM 4028 C CA . PHE A 1 524 ? 23.387 -2.114 6.698 1.00 98.50 524 PHE A CA 1
ATOM 4029 C C . PHE A 1 524 ? 23.912 -3.557 6.754 1.00 98.50 524 PHE A C 1
ATOM 4031 O O . PHE A 1 524 ? 24.819 -3.876 7.527 1.00 98.50 524 PHE A O 1
ATOM 4038 N N . LEU A 1 525 ? 23.368 -4.428 5.897 1.00 98.12 525 LEU A N 1
ATOM 4039 C CA . LEU A 1 525 ? 23.805 -5.826 5.778 1.00 98.12 525 LEU A CA 1
ATOM 4040 C C . LEU A 1 525 ? 24.892 -6.020 4.716 1.00 98.12 525 LEU A C 1
ATOM 4042 O O . LEU A 1 525 ? 25.893 -6.702 4.939 1.00 98.12 525 LEU A O 1
ATOM 4046 N N . ASN A 1 526 ? 24.667 -5.466 3.527 1.00 97.38 526 ASN A N 1
ATOM 4047 C CA . ASN A 1 526 ? 25.486 -5.707 2.350 1.00 97.38 526 ASN A CA 1
ATOM 4048 C C . ASN A 1 526 ? 25.392 -4.521 1.390 1.00 97.38 526 ASN A C 1
ATOM 4050 O O . ASN A 1 526 ? 24.372 -3.842 1.350 1.00 97.38 526 ASN A O 1
ATOM 4054 N N . LYS A 1 527 ? 26.435 -4.322 0.581 1.00 96.81 527 LYS A N 1
ATOM 4055 C CA . LYS A 1 527 ? 26.480 -3.260 -0.429 1.00 96.81 527 LYS A CA 1
ATOM 4056 C C . LYS A 1 527 ? 25.466 -3.440 -1.561 1.00 96.81 527 LYS A C 1
ATOM 4058 O O . LYS A 1 527 ? 25.049 -2.454 -2.143 1.00 96.81 527 LYS A O 1
ATOM 4063 N N . TRP A 1 528 ? 25.108 -4.679 -1.901 1.00 94.81 528 TRP A N 1
ATOM 4064 C CA . TRP A 1 528 ? 24.148 -4.973 -2.964 1.00 94.81 528 TRP A CA 1
ATOM 4065 C C . TRP A 1 528 ? 22.736 -4.942 -2.394 1.00 94.81 528 TRP A C 1
ATOM 4067 O O . TRP A 1 528 ? 22.375 -5.842 -1.633 1.00 94.81 528 TRP A O 1
ATOM 4077 N N . GLY A 1 529 ? 21.942 -3.930 -2.742 1.00 96.75 529 GLY A N 1
ATOM 4078 C CA . GLY A 1 529 ? 20.572 -3.800 -2.244 1.00 96.75 529 GLY A CA 1
ATOM 4079 C C . GLY A 1 529 ? 20.514 -3.683 -0.724 1.00 96.75 529 GLY A C 1
ATOM 4080 O O . GLY A 1 529 ? 19.832 -4.482 -0.075 1.00 96.75 529 GLY A O 1
ATOM 4081 N N . SER A 1 530 ? 21.262 -2.735 -0.152 1.00 98.50 530 SER A N 1
ATOM 4082 C CA . SER A 1 530 ? 21.250 -2.478 1.290 1.00 98.50 530 SER A CA 1
ATOM 4083 C C . SER A 1 530 ? 19.825 -2.178 1.765 1.00 98.50 530 SER A C 1
ATOM 4085 O O . SER A 1 530 ? 19.354 -2.818 2.704 1.00 98.50 530 SER A O 1
ATOM 4087 N N . LEU A 1 531 ? 19.093 -1.330 1.034 1.00 98.81 531 LEU A N 1
ATOM 4088 C CA . LEU A 1 531 ? 17.712 -0.949 1.359 1.00 98.81 531 LEU A CA 1
ATOM 4089 C C . LEU A 1 531 ? 16.708 -2.092 1.181 1.00 98.81 531 LEU A C 1
ATOM 4091 O O . LEU A 1 531 ? 15.773 -2.210 1.973 1.00 98.81 531 LEU A O 1
ATOM 4095 N N . ARG A 1 532 ? 16.917 -2.980 0.201 1.00 98.81 532 ARG A N 1
ATOM 4096 C CA . ARG A 1 532 ? 16.125 -4.214 0.038 1.00 98.81 532 ARG A CA 1
ATOM 4097 C C . ARG A 1 532 ? 16.195 -5.086 1.282 1.00 98.81 532 ARG A C 1
ATOM 4099 O O . ARG A 1 532 ? 15.179 -5.601 1.745 1.00 98.81 532 ARG A O 1
ATOM 4106 N N . TYR A 1 533 ? 17.390 -5.254 1.847 1.00 98.81 533 TYR A N 1
ATOM 4107 C CA . TYR A 1 533 ? 17.549 -6.098 3.026 1.00 98.81 533 TYR A CA 1
ATOM 4108 C C . TYR A 1 533 ? 16.940 -5.465 4.276 1.00 98.81 533 TYR A C 1
ATOM 4110 O O . TYR A 1 533 ? 16.284 -6.181 5.033 1.00 98.81 533 TYR A O 1
ATOM 4118 N N . SER A 1 534 ? 17.120 -4.154 4.474 1.00 98.75 534 SER A N 1
ATOM 4119 C CA . SER A 1 534 ? 16.547 -3.430 5.615 1.00 98.75 534 SER A CA 1
ATOM 4120 C C . SER A 1 534 ? 15.022 -3.388 5.546 1.00 98.75 534 SER A C 1
ATOM 4122 O O . SER A 1 534 ? 14.368 -3.707 6.530 1.00 98.75 534 SER A O 1
ATOM 4124 N N . SER A 1 535 ? 14.445 -3.073 4.382 1.00 98.75 535 SER A N 1
ATOM 4125 C CA . SER A 1 535 ? 12.987 -3.048 4.194 1.00 98.75 535 SER A CA 1
ATOM 4126 C C . SER A 1 535 ? 12.351 -4.432 4.335 1.00 98.75 535 SER A C 1
ATOM 4128 O O . SER A 1 535 ? 11.297 -4.565 4.954 1.00 98.75 535 SER A O 1
ATOM 4130 N N . THR A 1 536 ? 13.014 -5.489 3.856 1.00 98.88 536 THR A N 1
ATOM 4131 C CA . THR A 1 536 ? 12.530 -6.858 4.075 1.00 98.88 536 THR A CA 1
ATOM 4132 C C . THR A 1 536 ? 12.604 -7.245 5.553 1.00 98.88 536 THR A C 1
ATOM 4134 O O . THR A 1 536 ? 11.656 -7.826 6.075 1.00 98.88 536 THR A O 1
ATOM 4137 N N . ALA A 1 537 ? 13.669 -6.876 6.271 1.00 98.88 537 ALA A N 1
ATOM 4138 C CA . ALA A 1 537 ? 13.737 -7.089 7.717 1.00 98.88 537 ALA A CA 1
ATOM 4139 C C . ALA A 1 537 ? 12.644 -6.311 8.472 1.00 98.88 537 ALA A C 1
ATOM 4141 O O . ALA A 1 537 ? 12.071 -6.841 9.423 1.00 98.88 537 ALA A O 1
ATOM 4142 N N . SER A 1 538 ? 12.303 -5.097 8.026 1.00 98.88 538 SER A N 1
ATOM 4143 C CA . SER A 1 538 ? 11.160 -4.331 8.539 1.00 98.88 538 SER A CA 1
ATOM 4144 C C . SER A 1 538 ? 9.840 -5.067 8.338 1.00 98.88 538 SER A C 1
ATOM 4146 O O . SER A 1 538 ? 9.053 -5.170 9.274 1.00 98.88 538 SER A O 1
ATOM 4148 N N . PHE A 1 539 ? 9.608 -5.636 7.154 1.00 98.88 539 PHE A N 1
ATOM 4149 C CA . PHE A 1 539 ? 8.414 -6.439 6.893 1.00 98.88 539 PHE A CA 1
ATOM 4150 C C . PHE A 1 539 ? 8.342 -7.674 7.797 1.00 98.88 539 PHE A C 1
ATOM 4152 O O . PHE A 1 539 ? 7.315 -7.910 8.428 1.00 98.88 539 PHE A O 1
ATOM 4159 N N . MET A 1 540 ? 9.450 -8.407 7.953 1.00 98.88 540 MET A N 1
ATOM 4160 C CA . MET A 1 540 ? 9.533 -9.541 8.883 1.00 98.88 540 MET A CA 1
ATOM 4161 C C . MET A 1 540 ? 9.258 -9.124 10.337 1.00 98.88 540 MET A C 1
ATOM 4163 O O . MET A 1 540 ? 8.591 -9.851 11.074 1.00 98.88 540 MET A O 1
ATOM 4167 N N . ALA A 1 541 ? 9.740 -7.947 10.753 1.00 98.69 541 ALA A N 1
ATOM 4168 C CA . ALA A 1 541 ? 9.479 -7.395 12.079 1.00 98.69 541 ALA A CA 1
ATOM 4169 C C . ALA A 1 541 ? 7.992 -7.077 12.284 1.00 98.69 541 ALA A C 1
ATOM 4171 O O . ALA A 1 541 ? 7.455 -7.394 13.342 1.00 98.69 541 ALA A O 1
ATOM 4172 N N . LEU A 1 542 ? 7.324 -6.497 11.282 1.00 98.62 542 LEU A N 1
ATOM 4173 C CA . LEU A 1 542 ? 5.895 -6.173 11.326 1.00 98.62 542 LEU A CA 1
ATOM 4174 C C . LEU A 1 542 ? 5.026 -7.431 11.341 1.00 98.62 542 LEU A C 1
ATOM 4176 O O . LEU A 1 542 ? 4.087 -7.509 12.128 1.00 98.62 542 LEU A O 1
ATOM 4180 N N . LEU A 1 543 ? 5.368 -8.435 10.528 1.00 98.62 543 LEU A N 1
ATOM 4181 C CA . LEU A 1 543 ? 4.699 -9.738 10.537 1.00 98.62 543 LEU A CA 1
ATOM 4182 C C . LEU A 1 543 ? 4.771 -10.373 11.926 1.00 98.62 543 LEU A C 1
ATOM 4184 O O . LEU A 1 543 ? 3.750 -10.765 12.474 1.00 98.62 543 LEU A O 1
ATOM 4188 N N . TYR A 1 544 ? 5.959 -10.405 12.540 1.00 98.19 544 TYR A N 1
ATOM 4189 C CA . TYR A 1 544 ? 6.093 -10.949 13.891 1.00 98.19 544 TYR A CA 1
ATOM 4190 C C . TYR A 1 544 ? 5.390 -10.075 14.936 1.00 98.19 544 TYR A C 1
ATOM 4192 O O . TYR A 1 544 ? 4.751 -10.598 15.838 1.00 98.19 544 TYR A O 1
ATOM 4200 N N . ALA A 1 545 ? 5.450 -8.746 14.807 1.00 96.31 545 ALA A N 1
ATOM 4201 C CA . ALA A 1 545 ? 4.757 -7.820 15.700 1.00 96.31 545 ALA A CA 1
ATOM 4202 C C . ALA A 1 545 ? 3.232 -8.012 15.684 1.00 96.31 545 ALA A C 1
ATOM 4204 O O . ALA A 1 545 ? 2.594 -7.826 16.721 1.00 96.31 545 ALA A O 1
ATOM 4205 N N . LYS A 1 546 ? 2.653 -8.396 14.539 1.00 92.69 546 LYS A N 1
ATOM 4206 C CA . LYS A 1 546 ? 1.227 -8.716 14.409 1.00 92.69 546 LYS A CA 1
ATOM 4207 C C . LYS A 1 546 ? 0.821 -9.902 15.294 1.00 92.69 546 LYS A C 1
ATOM 4209 O O . LYS A 1 546 ? -0.242 -9.850 15.903 1.00 92.69 546 LYS A O 1
ATOM 4214 N N . GLU A 1 547 ? 1.700 -10.895 15.429 1.00 90.56 547 GLU A N 1
ATOM 4215 C CA . GLU A 1 547 ? 1.495 -12.098 16.254 1.00 90.56 547 GLU A CA 1
ATOM 4216 C C . GLU A 1 547 ? 1.707 -11.863 17.757 1.00 90.56 547 GLU A C 1
ATOM 4218 O O . GLU A 1 547 ? 1.424 -12.737 18.578 1.00 90.56 547 GLU A O 1
ATOM 4223 N N . LEU A 1 548 ? 2.239 -10.700 18.141 1.00 87.38 548 LEU A N 1
ATOM 4224 C CA . LEU A 1 548 ? 2.482 -10.362 19.537 1.00 87.38 548 LEU A CA 1
ATOM 4225 C C . LEU A 1 548 ? 1.291 -9.631 20.159 1.00 87.38 548 LEU A C 1
ATOM 4227 O O . LEU A 1 548 ? 0.676 -8.734 19.566 1.00 87.38 548 LEU A O 1
ATOM 4231 N N . ASP A 1 549 ? 1.064 -9.938 21.435 1.00 80.06 549 ASP A N 1
ATOM 4232 C CA . ASP A 1 549 ? 0.243 -9.114 22.311 1.00 80.06 549 ASP A CA 1
ATOM 4233 C C . ASP A 1 549 ? 0.809 -7.691 22.412 1.00 80.06 549 ASP A C 1
ATOM 4235 O O . ASP A 1 549 ? 2.004 -7.428 22.223 1.00 80.06 549 ASP A O 1
ATOM 4239 N N . ASN A 1 550 ? -0.064 -6.747 22.757 1.00 74.38 550 ASN A N 1
ATOM 4240 C CA . ASN A 1 550 ? 0.343 -5.369 22.998 1.00 74.38 550 ASN A CA 1
ATOM 4241 C C . ASN A 1 550 ? 1.392 -5.303 24.114 1.00 74.38 550 ASN A C 1
ATOM 4243 O O . ASN A 1 550 ? 1.178 -5.783 25.226 1.00 74.38 550 ASN A O 1
ATOM 4247 N N . GLY A 1 551 ? 2.532 -4.680 23.822 1.00 74.94 551 GLY A N 1
ATOM 4248 C CA . GLY A 1 551 ? 3.638 -4.601 24.764 1.00 74.94 551 GLY A CA 1
ATOM 4249 C C . GLY A 1 551 ? 4.922 -4.072 24.138 1.00 74.94 551 GLY A C 1
ATOM 4250 O O . GLY A 1 551 ? 5.001 -3.802 22.940 1.00 74.94 551 GLY A O 1
ATOM 4251 N N . GLU A 1 552 ? 5.953 -3.950 24.972 1.00 82.19 552 GLU A N 1
ATOM 4252 C CA . GLU A 1 552 ? 7.222 -3.306 24.615 1.00 82.19 552 GLU A CA 1
ATOM 4253 C C . GLU A 1 552 ? 7.891 -3.939 23.386 1.00 82.19 552 GLU A C 1
ATOM 4255 O O . GLU A 1 552 ? 8.419 -3.223 22.538 1.00 82.19 552 GLU A O 1
ATOM 4260 N N . GLN A 1 553 ? 7.855 -5.270 23.261 1.00 87.38 553 GLN A N 1
ATOM 4261 C CA . GLN A 1 553 ? 8.483 -5.962 22.135 1.00 87.38 553 GLN A CA 1
ATOM 4262 C C . GLN A 1 553 ? 7.777 -5.659 20.808 1.00 87.38 553 GLN A C 1
ATOM 4264 O O . GLN A 1 553 ? 8.451 -5.358 19.824 1.00 87.38 553 GLN A O 1
ATOM 4269 N N . LYS A 1 554 ? 6.438 -5.659 20.793 1.00 90.75 554 LYS A N 1
ATOM 4270 C CA . LYS A 1 554 ? 5.635 -5.275 19.624 1.00 90.75 554 LYS A CA 1
ATOM 4271 C C . LYS A 1 554 ? 5.957 -3.846 19.187 1.00 90.75 554 LYS A C 1
ATOM 4273 O O . LYS A 1 554 ? 6.310 -3.619 18.034 1.00 90.75 554 LYS A O 1
ATOM 4278 N N . THR A 1 555 ? 5.944 -2.900 20.128 1.00 87.31 555 THR A N 1
ATOM 4279 C CA . THR A 1 555 ? 6.286 -1.495 19.860 1.00 87.31 555 THR A CA 1
ATOM 4280 C C . THR A 1 555 ? 7.710 -1.338 19.325 1.00 87.31 555 THR A C 1
ATOM 4282 O O . THR A 1 555 ? 7.930 -0.584 18.384 1.00 87.31 555 THR A O 1
ATOM 4285 N N . LYS A 1 556 ? 8.691 -2.065 19.876 1.00 89.56 556 LYS A N 1
ATOM 4286 C CA . LYS A 1 556 ? 10.081 -2.025 19.393 1.00 89.56 556 LYS A CA 1
ATOM 4287 C C . LYS A 1 556 ? 10.225 -2.505 17.952 1.00 89.56 556 LYS A C 1
ATOM 4289 O O . LYS A 1 556 ? 11.018 -1.930 17.214 1.00 89.56 556 LYS A O 1
ATOM 4294 N N . LEU A 1 557 ? 9.493 -3.548 17.567 1.00 96.56 557 LEU A N 1
ATOM 4295 C CA . LEU A 1 557 ? 9.522 -4.087 16.207 1.00 96.56 557 LEU A CA 1
ATOM 4296 C C . LEU A 1 557 ? 8.880 -3.124 15.205 1.00 96.56 557 LEU A C 1
ATOM 4298 O O . LEU A 1 557 ? 9.476 -2.852 14.166 1.00 96.56 557 LEU A O 1
ATOM 4302 N N . ILE A 1 558 ? 7.722 -2.554 15.553 1.00 94.50 558 ILE A N 1
ATOM 4303 C CA . ILE A 1 558 ? 7.050 -1.535 14.733 1.00 94.50 558 ILE A CA 1
ATOM 4304 C C . ILE A 1 558 ? 7.945 -0.297 14.582 1.00 94.50 558 ILE A C 1
ATOM 4306 O O . ILE A 1 558 ? 8.149 0.179 13.469 1.00 94.50 558 ILE A O 1
ATOM 4310 N N . ASN A 1 559 ? 8.555 0.184 15.671 1.00 91.62 559 ASN A N 1
ATOM 4311 C CA . ASN A 1 559 ? 9.460 1.335 15.627 1.00 91.62 559 ASN A CA 1
ATOM 4312 C C . ASN A 1 559 ? 10.712 1.061 14.792 1.00 91.62 559 ASN A C 1
ATOM 4314 O O . ASN A 1 559 ? 11.109 1.916 14.009 1.00 91.62 559 ASN A O 1
ATOM 4318 N N . PHE A 1 560 ? 11.309 -0.129 14.911 1.00 97.12 560 PHE A N 1
ATOM 4319 C CA . PHE A 1 560 ? 12.419 -0.523 14.046 1.00 97.12 560 PHE A CA 1
ATOM 4320 C C . PHE A 1 560 ? 12.008 -0.460 12.572 1.00 97.12 560 PHE A C 1
ATOM 4322 O O . PHE A 1 560 ? 12.702 0.167 11.774 1.00 97.12 560 PHE A O 1
ATOM 4329 N N . ALA A 1 561 ? 10.866 -1.055 12.219 1.00 98.31 561 ALA A N 1
ATOM 4330 C CA . ALA A 1 561 ? 10.370 -1.029 10.851 1.00 98.31 561 ALA A CA 1
ATOM 4331 C C . ALA A 1 561 ? 10.158 0.409 10.354 1.00 98.31 561 ALA A C 1
ATOM 4333 O O . ALA A 1 561 ? 10.656 0.768 9.287 1.00 98.31 561 ALA A O 1
ATOM 4334 N N . LYS A 1 562 ? 9.504 1.243 11.168 1.00 95.50 562 LYS A N 1
ATOM 4335 C CA . LYS A 1 562 ? 9.274 2.663 10.901 1.00 95.50 562 LYS A CA 1
ATOM 4336 C C . LYS A 1 562 ? 10.572 3.434 10.666 1.00 95.50 562 LYS A C 1
ATOM 4338 O O . LYS A 1 562 ? 10.673 4.137 9.670 1.00 95.50 562 LYS A O 1
ATOM 4343 N N . GLU A 1 563 ? 11.578 3.270 11.523 1.00 95.38 563 GLU A N 1
ATOM 4344 C CA . GLU A 1 563 ? 12.882 3.933 11.376 1.00 95.38 563 GLU A CA 1
ATOM 4345 C C . GLU A 1 563 ? 13.551 3.597 10.035 1.00 95.38 563 GLU A C 1
ATOM 4347 O O . GLU A 1 563 ? 14.084 4.484 9.369 1.00 95.38 563 GLU A O 1
ATOM 4352 N N . GLN A 1 564 ? 13.510 2.329 9.613 1.00 98.69 564 GLN A N 1
ATOM 4353 C CA . GLN A 1 564 ? 14.123 1.915 8.347 1.00 98.69 564 GLN A CA 1
ATOM 4354 C C . GLN A 1 564 ? 13.336 2.405 7.125 1.00 98.69 564 GLN A C 1
ATOM 4356 O O . GLN A 1 564 ? 13.939 2.822 6.137 1.00 98.69 564 GLN A O 1
ATOM 4361 N N . ILE A 1 565 ? 12.000 2.365 7.175 1.00 98.62 565 ILE A N 1
ATOM 4362 C CA . ILE A 1 565 ? 11.162 2.846 6.071 1.00 98.62 565 ILE A CA 1
ATOM 4363 C C . ILE A 1 565 ? 11.241 4.372 5.969 1.00 98.62 565 ILE A C 1
ATOM 4365 O O . ILE A 1 565 ? 11.469 4.886 4.880 1.00 98.62 565 ILE A O 1
ATOM 4369 N N . ASP A 1 566 ? 11.190 5.111 7.077 1.00 96.06 566 ASP A N 1
ATOM 4370 C CA . ASP A 1 566 ? 11.369 6.567 7.058 1.00 96.06 566 ASP A CA 1
ATOM 4371 C C . ASP A 1 566 ? 12.753 6.962 6.524 1.00 96.06 566 ASP A C 1
ATOM 4373 O O . ASP A 1 566 ? 12.855 7.926 5.764 1.00 96.06 566 ASP A O 1
ATOM 4377 N N . TYR A 1 567 ? 13.811 6.205 6.850 1.00 98.06 567 TYR A N 1
ATOM 4378 C CA . TYR A 1 567 ? 15.136 6.404 6.254 1.00 98.06 567 TYR A CA 1
ATOM 4379 C C . TYR A 1 567 ? 15.083 6.293 4.726 1.00 98.06 567 TYR A C 1
ATOM 4381 O O . TYR A 1 567 ? 15.618 7.158 4.030 1.00 98.06 567 TYR A O 1
ATOM 4389 N N . ILE A 1 568 ? 14.426 5.252 4.200 1.00 98.75 568 ILE A N 1
ATOM 4390 C CA . ILE A 1 568 ? 14.242 5.034 2.756 1.00 98.75 568 ILE A CA 1
ATOM 4391 C C . ILE A 1 568 ? 13.470 6.196 2.115 1.00 98.75 568 ILE A C 1
ATOM 4393 O O . ILE A 1 568 ? 13.830 6.643 1.027 1.00 98.75 568 ILE A O 1
ATOM 4397 N N . LEU A 1 569 ? 12.447 6.715 2.797 1.00 96.94 569 LEU A N 1
ATOM 4398 C CA . LEU A 1 569 ? 11.566 7.769 2.286 1.00 96.94 569 LEU A CA 1
ATOM 4399 C C . LEU A 1 569 ? 12.140 9.190 2.408 1.00 96.94 569 LEU A C 1
ATOM 4401 O O . LEU A 1 569 ? 11.602 10.119 1.807 1.00 96.94 569 LEU A O 1
ATOM 4405 N N . GLY A 1 570 ? 13.247 9.373 3.134 1.00 93.12 570 GLY A N 1
ATOM 4406 C CA . GLY A 1 570 ? 13.998 10.632 3.146 1.00 93.12 570 GLY A CA 1
ATOM 4407 C C . GLY A 1 570 ? 14.456 11.127 4.514 1.00 93.12 570 GLY A C 1
ATOM 4408 O O . GLY A 1 570 ? 15.214 12.096 4.566 1.00 93.12 570 GLY A O 1
ATOM 4409 N N . ASN A 1 571 ? 14.067 10.470 5.613 1.00 90.12 571 ASN A N 1
ATOM 4410 C CA . ASN A 1 571 ? 14.556 10.774 6.962 1.00 90.12 571 ASN A CA 1
ATOM 4411 C C . ASN A 1 571 ? 15.972 10.217 7.176 1.00 90.12 571 ASN A C 1
ATOM 4413 O O . ASN A 1 571 ? 16.207 9.292 7.952 1.00 90.12 571 ASN A O 1
ATOM 4417 N N . ASN A 1 572 ? 16.925 10.762 6.428 1.00 94.56 572 ASN A N 1
ATOM 4418 C CA . ASN A 1 572 ? 18.322 10.363 6.453 1.00 94.56 572 ASN A CA 1
ATOM 4419 C C . ASN A 1 572 ? 19.239 11.594 6.303 1.00 94.56 572 ASN A C 1
ATOM 4421 O O . ASN A 1 572 ? 18.783 12.663 5.896 1.00 94.56 572 ASN A O 1
ATOM 4425 N N . PRO A 1 573 ? 20.550 11.477 6.589 1.00 95.19 573 PRO A N 1
ATOM 4426 C CA . PRO A 1 573 ? 21.487 12.601 6.498 1.00 95.19 573 PRO A CA 1
ATOM 4427 C C . PRO A 1 573 ? 21.635 13.233 5.107 1.00 95.19 573 PRO A C 1
ATOM 4429 O O . PRO A 1 573 ? 22.110 14.365 5.011 1.00 95.19 573 PRO A O 1
ATOM 4432 N N . ARG A 1 574 ? 21.230 12.543 4.030 1.00 93.31 574 ARG A N 1
ATOM 4433 C CA . ARG A 1 574 ? 21.174 13.119 2.677 1.00 93.31 574 ARG A CA 1
ATOM 4434 C C . ARG A 1 574 ? 19.911 13.951 2.439 1.00 93.31 574 ARG A C 1
ATOM 4436 O O . ARG A 1 574 ? 19.834 14.613 1.405 1.00 93.31 574 ARG A O 1
ATOM 4443 N N . ASN A 1 575 ? 18.931 13.908 3.346 1.00 88.62 575 ASN A N 1
ATOM 4444 C CA . ASN A 1 575 ? 17.611 14.529 3.204 1.00 88.62 575 ASN A CA 1
ATOM 4445 C C . ASN A 1 575 ? 16.990 14.232 1.826 1.00 88.62 575 ASN A C 1
ATOM 4447 O O . ASN A 1 575 ? 16.481 15.125 1.148 1.00 88.62 575 ASN A O 1
ATOM 4451 N N . SER A 1 576 ? 17.167 12.989 1.369 1.00 91.38 576 SER A N 1
ATOM 4452 C CA . SER A 1 576 ? 16.830 12.539 0.019 1.00 91.38 576 SER A CA 1
ATOM 4453 C C . SER A 1 576 ? 16.135 11.185 0.080 1.00 91.38 576 SER A C 1
ATOM 4455 O O . SER A 1 576 ? 16.609 10.289 0.778 1.00 91.38 576 SER A O 1
ATOM 4457 N N . SER A 1 577 ? 15.050 11.030 -0.667 1.00 96.88 577 SER A N 1
ATOM 4458 C CA . SER A 1 577 ? 14.366 9.754 -0.868 1.00 96.88 577 SER A CA 1
ATOM 4459 C C . SER A 1 577 ? 15.241 8.779 -1.663 1.00 96.88 577 SER A C 1
ATOM 4461 O O . SER A 1 577 ? 16.081 9.184 -2.470 1.00 96.88 577 SER A O 1
ATOM 4463 N N . TYR A 1 578 ? 15.028 7.485 -1.439 1.00 98.75 578 TYR A N 1
ATOM 4464 C CA . TYR A 1 578 ? 15.566 6.386 -2.245 1.00 98.75 578 TYR A CA 1
ATOM 4465 C C . TYR A 1 578 ? 14.496 5.702 -3.111 1.00 98.75 578 TYR A C 1
ATOM 4467 O O . TYR A 1 578 ? 14.771 4.691 -3.755 1.00 98.75 578 TYR A O 1
ATOM 4475 N N . VAL A 1 579 ? 13.279 6.243 -3.134 1.00 98.81 579 VAL A N 1
ATOM 4476 C CA . VAL A 1 579 ? 12.173 5.743 -3.953 1.00 98.81 579 VAL A CA 1
ATOM 4477 C C . VAL A 1 579 ? 12.001 6.666 -5.151 1.00 98.81 579 VAL A C 1
ATOM 4479 O O . VAL A 1 579 ? 11.757 7.865 -4.999 1.00 98.81 579 VAL A O 1
ATOM 4482 N N . VAL A 1 580 ? 12.148 6.114 -6.352 1.00 98.62 580 VAL A N 1
ATOM 4483 C CA . VAL A 1 580 ? 12.020 6.869 -7.604 1.00 98.62 580 VAL A CA 1
ATOM 4484 C C . VAL A 1 580 ? 10.625 7.495 -7.692 1.00 98.62 580 VAL A C 1
ATOM 4486 O O . VAL A 1 580 ? 9.613 6.823 -7.500 1.00 98.62 580 VAL A O 1
ATOM 4489 N N . GLY A 1 581 ? 10.570 8.795 -7.994 1.00 94.75 581 GLY A N 1
ATOM 4490 C CA . GLY A 1 581 ? 9.313 9.536 -8.141 1.00 94.75 581 GLY A CA 1
ATOM 4491 C C . GLY A 1 581 ? 8.624 9.947 -6.834 1.00 94.75 581 GLY A C 1
ATOM 4492 O O . GLY A 1 581 ? 7.533 10.499 -6.904 1.00 94.75 581 GLY A O 1
ATOM 4493 N N . TYR A 1 582 ? 9.236 9.731 -5.662 1.00 94.56 582 TYR A N 1
ATOM 4494 C CA . TYR A 1 582 ? 8.638 10.094 -4.371 1.00 94.56 582 TYR A CA 1
ATOM 4495 C C . TYR A 1 582 ? 9.569 10.928 -3.482 1.00 94.56 582 TYR A C 1
ATOM 4497 O O . TYR A 1 582 ? 10.747 10.611 -3.338 1.00 94.56 582 TYR A O 1
ATOM 4505 N N . GLY A 1 583 ? 9.018 11.935 -2.799 1.00 88.19 583 GLY A N 1
ATOM 4506 C CA . GLY A 1 583 ? 9.709 12.697 -1.756 1.00 88.19 583 GLY A CA 1
ATOM 4507 C C . GLY A 1 583 ? 10.763 13.684 -2.270 1.00 88.19 583 GLY A C 1
ATOM 4508 O O . GLY A 1 583 ? 10.771 14.095 -3.430 1.00 88.19 583 GLY A O 1
ATOM 4509 N N . THR A 1 584 ? 11.658 14.106 -1.376 1.00 86.25 584 THR A N 1
ATOM 4510 C CA . THR A 1 584 ? 12.706 15.095 -1.678 1.00 86.25 584 THR A CA 1
ATOM 4511 C C . THR A 1 584 ? 13.872 14.448 -2.415 1.00 86.25 584 THR A C 1
ATOM 4513 O O . THR A 1 584 ? 14.390 13.439 -1.951 1.00 86.25 584 THR A O 1
ATOM 4516 N N . ASN A 1 585 ? 14.336 15.059 -3.512 1.00 88.06 585 ASN A N 1
ATOM 4517 C CA . ASN A 1 585 ? 15.527 14.633 -4.264 1.00 88.06 585 ASN A CA 1
ATOM 4518 C C . ASN A 1 585 ? 15.606 13.102 -4.510 1.00 88.06 585 ASN A C 1
ATOM 4520 O O . ASN A 1 585 ? 16.613 12.482 -4.146 1.00 88.06 585 ASN A O 1
ATOM 4524 N N . PRO A 1 586 ? 14.544 12.477 -5.064 1.00 96.19 586 PRO A N 1
ATOM 4525 C CA . PRO A 1 586 ? 14.555 11.050 -5.358 1.00 96.19 586 PRO A CA 1
ATOM 4526 C C . PRO A 1 586 ? 15.576 10.714 -6.454 1.00 96.19 586 PRO A C 1
ATOM 4528 O O . PRO A 1 586 ? 15.982 11.605 -7.207 1.00 96.19 586 PRO A O 1
ATOM 4531 N N . PRO A 1 587 ? 15.959 9.433 -6.602 1.00 98.19 587 PRO A N 1
ATOM 4532 C CA . PRO A 1 587 ? 16.765 8.994 -7.733 1.00 98.19 587 PRO A CA 1
ATOM 4533 C C . PRO A 1 587 ? 16.022 9.278 -9.045 1.00 98.19 587 PRO A C 1
ATOM 4535 O O . PRO A 1 587 ? 14.846 8.932 -9.181 1.00 98.19 587 PRO A O 1
ATOM 4538 N N . ILE A 1 588 ? 16.702 9.893 -10.013 1.00 97.69 588 ILE A N 1
ATOM 4539 C CA . ILE A 1 588 ? 16.157 10.162 -11.353 1.00 97.69 588 ILE A CA 1
ATOM 4540 C C . ILE A 1 588 ? 16.835 9.315 -12.434 1.00 97.69 588 ILE A C 1
ATOM 4542 O O . ILE A 1 588 ? 16.337 9.234 -13.555 1.00 97.69 588 ILE A O 1
ATOM 4546 N N . ASN A 1 589 ? 17.954 8.662 -12.105 1.00 97.88 589 ASN A N 1
ATOM 4547 C CA . ASN A 1 589 ? 18.736 7.842 -13.022 1.00 97.88 589 ASN A CA 1
ATOM 4548 C C . ASN A 1 589 ? 18.915 6.400 -12.511 1.00 97.88 589 ASN A C 1
ATOM 4550 O O . ASN A 1 589 ? 20.054 5.927 -12.431 1.00 97.88 589 ASN A O 1
ATOM 4554 N N . PRO A 1 590 ? 17.833 5.662 -12.181 1.00 98.69 590 PRO A N 1
ATOM 4555 C CA . PRO A 1 590 ? 17.966 4.251 -11.831 1.00 98.69 590 PRO A CA 1
ATOM 4556 C C . PRO A 1 590 ? 18.564 3.455 -13.003 1.00 98.69 590 PRO A C 1
ATOM 4558 O O . PRO A 1 590 ? 18.330 3.780 -14.178 1.00 98.69 590 PRO A O 1
ATOM 4561 N N . HIS A 1 591 ? 19.317 2.397 -12.687 1.00 98.75 591 HIS A N 1
ATOM 4562 C CA . HIS A 1 591 ? 19.854 1.426 -13.644 1.00 98.75 591 HIS A CA 1
ATOM 4563 C C . HIS A 1 591 ? 18.703 0.615 -14.249 1.00 98.75 591 HIS A C 1
ATOM 4565 O O . HIS A 1 591 ? 18.453 -0.509 -13.851 1.00 98.75 591 HIS A O 1
ATOM 4571 N N . HIS A 1 592 ? 17.945 1.206 -15.177 1.00 98.88 592 HIS A N 1
ATOM 4572 C CA . HIS A 1 592 ? 16.761 0.571 -15.751 1.00 98.88 592 HIS A CA 1
ATOM 4573 C C . HIS A 1 592 ? 16.600 0.890 -17.237 1.00 98.88 592 HIS A C 1
ATOM 4575 O O . HIS A 1 592 ? 16.388 2.043 -17.625 1.00 98.88 592 HIS A O 1
ATOM 4581 N N . ARG A 1 593 ? 16.688 -0.138 -18.090 1.00 98.75 593 ARG A N 1
ATOM 4582 C CA . ARG A 1 593 ? 16.723 0.009 -19.555 1.00 98.75 593 ARG A CA 1
ATOM 4583 C C . ARG A 1 593 ? 15.447 0.608 -20.136 1.00 98.75 593 ARG A C 1
ATOM 4585 O O . ARG A 1 593 ? 15.536 1.528 -20.951 1.00 98.75 593 ARG A O 1
ATOM 4592 N N . ALA A 1 594 ? 14.278 0.138 -19.698 1.00 98.12 594 ALA A N 1
ATOM 4593 C CA . ALA A 1 594 ? 12.999 0.612 -20.226 1.00 98.12 594 ALA A CA 1
ATOM 4594 C C . ALA A 1 594 ? 12.694 2.061 -19.807 1.00 98.12 594 ALA A C 1
ATOM 4596 O O . ALA A 1 594 ? 12.230 2.846 -20.623 1.00 98.12 594 ALA A O 1
ATOM 4597 N N . SER A 1 595 ? 13.026 2.438 -18.565 1.00 98.31 595 SER A N 1
ATOM 4598 C CA . SER A 1 595 ? 12.852 3.815 -18.060 1.00 98.31 595 SER A CA 1
ATOM 4599 C C . SER A 1 595 ? 13.861 4.774 -18.694 1.00 98.31 595 SER A C 1
ATOM 4601 O O . SER A 1 595 ? 13.525 5.911 -19.016 1.00 98.31 595 SER A O 1
ATOM 4603 N N . HIS A 1 596 ? 15.089 4.310 -18.936 1.00 98.56 596 HIS A N 1
ATOM 4604 C CA . HIS A 1 596 ? 16.083 5.093 -19.657 1.00 98.56 596 HIS A CA 1
ATOM 4605 C C . HIS A 1 596 ? 15.731 5.293 -21.137 1.00 98.56 596 HIS A C 1
ATOM 4607 O O . HIS A 1 596 ? 16.020 6.349 -21.692 1.00 98.56 596 HIS A O 1
ATOM 4613 N N . ASN A 1 597 ? 15.112 4.288 -21.765 1.00 97.06 597 ASN A N 1
ATOM 4614 C CA . ASN A 1 597 ? 14.611 4.327 -23.139 1.00 97.06 597 ASN A CA 1
ATOM 4615 C C . ASN A 1 597 ? 15.667 4.662 -24.217 1.00 97.06 597 ASN A C 1
ATOM 4617 O O . ASN A 1 597 ? 15.375 5.299 -25.232 1.00 97.06 597 ASN A O 1
ATOM 4621 N N . SER A 1 598 ? 16.919 4.215 -24.043 1.00 95.75 598 SER A N 1
ATOM 4622 C CA . SER A 1 598 ? 17.966 4.480 -25.045 1.00 95.75 598 SER A CA 1
ATOM 4623 C C . SER A 1 598 ? 17.614 3.880 -26.404 1.00 95.75 598 SER A C 1
ATOM 4625 O O . SER A 1 598 ? 17.514 2.666 -26.563 1.00 95.75 598 SER A O 1
ATOM 4627 N N . GLN A 1 599 ? 17.549 4.737 -27.420 1.00 92.69 599 GLN A N 1
ATOM 4628 C CA . GLN A 1 599 ? 17.384 4.333 -28.821 1.00 92.69 599 GLN A CA 1
ATOM 4629 C C . GLN A 1 599 ? 18.724 4.021 -29.511 1.00 92.69 599 GLN A C 1
ATOM 4631 O O . GLN A 1 599 ? 18.763 3.705 -30.698 1.00 92.69 599 GLN A O 1
ATOM 4636 N N . THR A 1 600 ? 19.848 4.165 -28.797 1.00 92.62 600 THR A N 1
ATOM 4637 C CA . THR A 1 600 ? 21.203 4.114 -29.380 1.00 92.62 600 THR A CA 1
ATOM 4638 C C . THR A 1 600 ? 22.064 2.982 -28.833 1.00 92.62 600 THR A C 1
ATOM 4640 O O . THR A 1 600 ? 23.252 2.917 -29.149 1.00 92.62 600 THR A O 1
ATOM 4643 N N . ASN A 1 601 ? 21.475 2.085 -28.034 1.00 93.25 601 ASN A N 1
ATOM 4644 C CA . ASN A 1 601 ? 22.193 1.015 -27.346 1.00 93.25 601 ASN A CA 1
ATOM 4645 C C . ASN A 1 601 ? 23.359 1.547 -26.483 1.00 93.25 601 ASN A C 1
ATOM 4647 O O . ASN A 1 601 ? 24.459 0.996 -26.490 1.00 93.25 601 ASN A O 1
ATOM 4651 N N . ASN A 1 602 ? 23.157 2.683 -25.804 1.00 92.50 602 ASN A N 1
ATOM 4652 C CA . ASN A 1 602 ? 24.203 3.360 -25.041 1.00 92.50 602 ASN A CA 1
ATOM 4653 C C . ASN A 1 602 ? 23.659 3.847 -23.701 1.00 92.50 602 ASN A C 1
ATOM 4655 O O . ASN A 1 602 ? 22.809 4.732 -23.659 1.00 92.50 602 ASN A O 1
ATOM 4659 N N . ILE A 1 603 ? 24.207 3.321 -22.605 1.00 96.44 603 ILE A N 1
ATOM 4660 C CA . ILE A 1 603 ? 23.814 3.691 -21.242 1.00 96.44 603 ILE A CA 1
ATOM 4661 C C . ILE A 1 603 ? 23.992 5.172 -20.926 1.00 96.44 603 ILE A C 1
ATOM 4663 O O . ILE A 1 603 ? 23.289 5.681 -20.069 1.00 96.44 603 ILE A O 1
ATOM 4667 N N . ASN A 1 604 ? 24.862 5.884 -21.638 1.00 93.12 604 ASN A N 1
ATOM 4668 C CA . ASN A 1 604 ? 25.119 7.302 -21.399 1.00 93.12 604 ASN A CA 1
ATOM 4669 C C . ASN A 1 604 ? 24.222 8.239 -22.227 1.00 93.12 604 ASN A C 1
ATOM 4671 O O . ASN A 1 604 ? 24.366 9.453 -22.101 1.00 93.12 604 ASN A O 1
ATOM 4675 N N . LEU A 1 605 ? 23.372 7.708 -23.121 1.00 86.81 605 LEU A N 1
ATOM 4676 C CA . LEU A 1 605 ? 22.533 8.507 -24.020 1.00 86.81 605 LEU A CA 1
ATOM 4677 C C . LEU A 1 605 ? 21.084 7.984 -24.073 1.00 86.81 605 LEU A C 1
ATOM 4679 O O . LEU A 1 605 ? 20.882 6.846 -24.515 1.00 86.81 605 LEU A O 1
ATOM 4683 N N . PRO A 1 606 ? 20.078 8.822 -23.757 1.00 92.81 606 PRO A N 1
ATOM 4684 C CA . PRO A 1 606 ? 20.182 10.201 -23.244 1.00 92.81 606 PRO A CA 1
ATOM 4685 C C . PRO A 1 606 ? 20.883 10.304 -21.871 1.00 92.81 606 PRO A C 1
ATOM 4687 O O . PRO A 1 606 ? 21.164 9.306 -21.222 1.00 92.81 606 PRO A O 1
ATOM 4690 N N . THR A 1 607 ? 21.249 11.516 -21.436 1.00 90.88 607 THR A N 1
ATOM 4691 C CA . THR A 1 607 ? 21.949 11.687 -20.145 1.00 90.88 607 THR A CA 1
ATOM 4692 C C . THR A 1 607 ? 21.073 11.236 -18.979 1.00 90.88 607 THR A C 1
ATOM 4694 O O . THR A 1 607 ? 21.530 10.472 -18.132 1.00 90.88 607 THR A O 1
ATOM 4697 N N . ASN A 1 608 ? 19.811 11.666 -18.969 1.00 93.50 608 ASN A N 1
ATOM 4698 C CA . ASN A 1 608 ? 18.844 11.292 -17.945 1.00 93.50 608 ASN A CA 1
ATOM 4699 C C . ASN A 1 608 ? 17.900 10.205 -18.452 1.00 93.50 608 ASN A C 1
ATOM 4701 O O . ASN A 1 608 ? 17.725 10.074 -19.665 1.00 93.50 608 ASN A O 1
ATOM 4705 N N . ASN A 1 609 ? 17.268 9.466 -17.540 1.00 95.94 609 ASN A N 1
ATOM 4706 C CA . ASN A 1 609 ? 16.171 8.585 -17.928 1.00 95.94 609 ASN A CA 1
ATOM 4707 C C . ASN A 1 609 ? 15.021 9.395 -18.538 1.00 95.94 609 ASN A C 1
ATOM 4709 O O . ASN A 1 609 ? 14.714 10.494 -18.078 1.00 95.94 609 ASN A O 1
ATOM 4713 N N . GLU A 1 610 ? 14.407 8.858 -19.593 1.00 97.12 610 GLU A N 1
ATOM 4714 C CA . GLU A 1 610 ? 13.293 9.519 -20.280 1.00 97.12 610 GLU A CA 1
ATOM 4715 C C . GLU A 1 610 ? 11.984 9.391 -19.492 1.00 97.12 610 GLU A C 1
ATOM 4717 O O . GLU A 1 610 ? 11.181 10.322 -19.472 1.00 97.12 610 GLU A O 1
ATOM 4722 N N . PHE A 1 611 ? 11.785 8.263 -18.804 1.00 97.75 611 PHE A N 1
ATOM 4723 C CA . PHE A 1 611 ? 10.580 7.980 -18.028 1.00 97.75 611 PHE A CA 1
ATOM 4724 C C . PHE A 1 611 ? 10.887 7.813 -16.544 1.00 97.75 611 PHE A C 1
ATOM 4726 O O . PHE A 1 611 ? 11.870 7.171 -16.171 1.00 97.75 611 PHE A O 1
ATOM 4733 N N . VAL A 1 612 ? 10.007 8.329 -15.688 1.00 97.31 612 VAL A N 1
ATOM 4734 C CA . VAL A 1 612 ? 10.084 8.122 -14.237 1.00 97.31 612 VAL A CA 1
ATOM 4735 C C . VAL A 1 612 ? 9.592 6.710 -13.912 1.00 97.31 612 VAL A C 1
ATOM 4737 O O . VAL A 1 612 ? 8.458 6.352 -14.227 1.00 97.31 612 VAL A O 1
ATOM 4740 N N . LEU A 1 613 ? 10.453 5.901 -13.292 1.00 98.44 613 LEU A N 1
ATOM 4741 C CA . LEU A 1 613 ? 10.118 4.548 -12.840 1.00 98.44 613 LEU A CA 1
ATOM 4742 C C . LEU A 1 613 ? 9.502 4.597 -11.437 1.00 98.44 613 LEU A C 1
ATOM 4744 O O . LEU A 1 613 ? 10.130 4.200 -10.460 1.00 98.44 613 LEU A O 1
ATOM 4748 N N . GLU A 1 614 ? 8.308 5.175 -11.343 1.00 98.06 614 GLU A N 1
ATOM 4749 C CA . GLU A 1 614 ? 7.636 5.468 -10.073 1.00 98.06 614 GLU A CA 1
ATOM 4750 C C . GLU A 1 614 ? 7.597 4.258 -9.127 1.00 98.06 614 GLU A C 1
ATOM 4752 O O . GLU A 1 614 ? 7.252 3.146 -9.526 1.00 98.06 614 GLU A O 1
ATOM 4757 N N . GLY A 1 615 ? 7.970 4.498 -7.868 1.00 98.25 615 GLY A N 1
ATOM 4758 C CA . GLY A 1 615 ? 7.931 3.515 -6.789 1.00 98.25 615 GLY A CA 1
ATOM 4759 C C . GLY A 1 615 ? 9.112 2.555 -6.719 1.00 98.25 615 GLY A C 1
ATOM 4760 O O . GLY A 1 615 ? 9.203 1.799 -5.753 1.00 98.25 615 GLY A O 1
ATOM 4761 N N . ALA A 1 616 ? 10.031 2.569 -7.686 1.00 98.88 616 ALA A N 1
ATOM 4762 C CA . ALA A 1 616 ? 11.198 1.696 -7.645 1.00 98.88 616 ALA A CA 1
ATOM 4763 C C . ALA A 1 616 ? 12.125 2.053 -6.471 1.00 98.88 616 ALA A C 1
ATOM 4765 O O . ALA A 1 616 ? 12.561 3.202 -6.339 1.00 98.88 616 ALA A O 1
ATOM 4766 N N . LEU A 1 617 ? 12.442 1.062 -5.635 1.00 98.94 617 LEU A N 1
ATOM 4767 C CA . LEU A 1 617 ? 13.427 1.180 -4.566 1.00 98.94 617 LEU A CA 1
ATOM 4768 C C . LEU A 1 617 ? 14.819 0.882 -5.128 1.00 98.94 617 LEU A C 1
ATOM 4770 O O . LEU A 1 617 ? 15.084 -0.234 -5.578 1.00 98.94 617 LEU A O 1
ATOM 4774 N N . VAL A 1 618 ? 15.718 1.869 -5.082 1.00 98.88 618 VAL A N 1
ATOM 4775 C CA . VAL A 1 618 ? 17.111 1.662 -5.507 1.00 98.88 618 VAL A CA 1
ATOM 4776 C C . VAL A 1 618 ? 17.904 0.844 -4.484 1.00 98.88 618 VAL A C 1
ATOM 4778 O O . VAL A 1 618 ? 17.507 0.703 -3.326 1.00 98.88 618 VAL A O 1
ATOM 4781 N N . GLY A 1 619 ? 19.063 0.322 -4.885 1.00 98.69 619 GLY A N 1
ATOM 4782 C CA . GLY A 1 619 ? 19.924 -0.465 -4.003 1.00 98.69 619 GLY A CA 1
ATOM 4783 C C . GLY A 1 619 ? 20.385 0.264 -2.738 1.00 98.69 619 GLY A C 1
ATOM 4784 O O . GLY A 1 619 ? 20.445 -0.357 -1.673 1.00 98.69 619 GLY A O 1
ATOM 4785 N N . GLY A 1 620 ? 20.647 1.570 -2.843 1.00 98.38 620 GLY A N 1
ATOM 4786 C CA . GLY A 1 620 ? 21.014 2.458 -1.739 1.00 98.38 620 GLY A CA 1
ATOM 4787 C C . GLY A 1 620 ? 22.518 2.551 -1.468 1.00 98.38 620 GLY A C 1
ATOM 4788 O O . GLY A 1 620 ? 23.326 2.246 -2.346 1.00 98.38 620 GLY A O 1
ATOM 4789 N N . PRO A 1 621 ? 22.930 3.016 -0.273 1.00 97.94 621 PRO A N 1
ATOM 4790 C CA . PRO A 1 621 ? 24.342 3.201 0.049 1.00 97.94 621 PRO A CA 1
ATOM 4791 C C . PRO A 1 621 ? 25.152 1.906 -0.075 1.00 97.94 621 PRO A C 1
ATOM 4793 O O . PRO A 1 621 ? 24.674 0.832 0.300 1.00 97.94 621 PRO A O 1
ATOM 4796 N N . LYS A 1 622 ? 26.394 2.009 -0.569 1.00 97.31 622 LYS A N 1
ATOM 4797 C CA . LYS A 1 622 ? 27.295 0.861 -0.822 1.00 97.31 622 LYS A CA 1
ATOM 4798 C C . LYS A 1 622 ? 28.138 0.457 0.387 1.00 97.31 622 LYS A C 1
ATOM 4800 O O . LYS A 1 622 ? 28.808 -0.579 0.366 1.00 97.31 622 LYS A O 1
ATOM 4805 N N . SER A 1 623 ? 28.107 1.246 1.449 1.00 97.62 623 SER A N 1
ATOM 4806 C CA . SER A 1 623 ? 28.737 0.950 2.730 1.00 97.62 623 SER A CA 1
ATOM 4807 C C . SER A 1 623 ? 27.885 1.508 3.870 1.00 97.62 623 SER A C 1
ATOM 4809 O O . SER A 1 623 ? 26.869 2.159 3.633 1.00 97.62 623 SER A O 1
ATOM 4811 N N . ALA A 1 624 ? 28.287 1.253 5.119 1.00 96.31 624 ALA A N 1
ATOM 4812 C CA . ALA A 1 624 ? 27.651 1.829 6.306 1.00 96.31 624 ALA A CA 1
ATOM 4813 C C . ALA A 1 624 ? 27.985 3.335 6.478 1.00 96.31 624 ALA A C 1
ATOM 4815 O O . ALA A 1 624 ? 28.340 3.784 7.567 1.00 96.31 624 ALA A O 1
ATOM 4816 N N . ASP A 1 625 ? 27.889 4.099 5.389 1.00 96.81 625 ASP A N 1
ATOM 4817 C CA . ASP A 1 625 ? 28.067 5.546 5.284 1.00 96.81 625 ASP A CA 1
ATOM 4818 C C . ASP A 1 625 ? 26.883 6.116 4.490 1.00 96.81 625 ASP A C 1
ATOM 4820 O O . ASP A 1 625 ? 26.649 5.730 3.345 1.00 96.81 625 ASP A O 1
ATOM 4824 N N . ASP A 1 626 ? 26.137 7.040 5.098 1.00 96.50 626 ASP A N 1
ATOM 4825 C CA . ASP A 1 626 ? 24.939 7.645 4.509 1.00 96.50 626 ASP A CA 1
ATOM 4826 C C . ASP A 1 626 ? 25.213 8.371 3.186 1.00 96.50 626 ASP A C 1
ATOM 4828 O O . ASP A 1 626 ? 24.293 8.543 2.389 1.00 96.50 626 ASP A O 1
ATOM 4832 N N . PHE A 1 627 ? 26.457 8.801 2.944 1.00 96.06 627 PHE A N 1
ATOM 4833 C CA . PHE A 1 627 ? 26.854 9.545 1.748 1.00 96.06 627 PHE A CA 1
ATOM 4834 C C . PHE A 1 627 ? 27.519 8.678 0.670 1.00 96.06 627 PHE A C 1
ATOM 4836 O O . PHE A 1 627 ? 27.851 9.201 -0.394 1.00 96.06 627 PHE A O 1
ATOM 4843 N N . ASP A 1 628 ? 27.678 7.366 0.885 1.00 97.25 628 ASP A N 1
ATOM 4844 C CA . ASP A 1 628 ? 28.200 6.428 -0.125 1.00 97.25 628 ASP A CA 1
ATOM 4845 C C . ASP A 1 628 ? 27.107 5.995 -1.118 1.00 97.25 628 ASP A C 1
ATOM 4847 O O . ASP A 1 628 ? 26.865 4.810 -1.365 1.00 97.25 628 ASP A O 1
ATOM 4851 N N . TYR A 1 629 ? 26.420 6.997 -1.665 1.00 97.75 629 TYR A N 1
ATOM 4852 C CA . TYR A 1 629 ? 25.385 6.894 -2.681 1.00 97.75 629 TYR A CA 1
ATOM 4853 C C . TYR A 1 629 ? 25.526 8.057 -3.669 1.00 97.75 629 TYR A C 1
ATOM 4855 O O . TYR A 1 629 ? 25.652 9.218 -3.271 1.00 97.75 629 TYR A O 1
ATOM 4863 N N . ALA A 1 630 ? 25.434 7.750 -4.959 1.00 94.12 630 ALA A N 1
ATOM 4864 C CA . ALA A 1 630 ? 25.334 8.730 -6.029 1.00 94.12 630 ALA A CA 1
ATOM 4865 C C . ALA A 1 630 ? 24.265 8.270 -7.020 1.00 94.12 630 ALA A C 1
ATOM 4867 O O . ALA A 1 630 ? 24.215 7.090 -7.353 1.00 94.12 630 ALA A O 1
ATOM 4868 N N . ASP A 1 631 ? 23.442 9.206 -7.494 1.00 97.25 631 ASP A N 1
ATOM 4869 C CA . ASP A 1 631 ? 22.438 8.922 -8.519 1.00 97.25 631 ASP A CA 1
ATOM 4870 C C . ASP A 1 631 ? 23.110 8.824 -9.900 1.00 97.25 631 ASP A C 1
ATOM 4872 O O . ASP A 1 631 ? 23.192 9.797 -10.652 1.00 97.25 631 ASP A O 1
ATOM 4876 N N . ASP A 1 632 ? 23.665 7.648 -10.185 1.00 96.69 632 ASP A N 1
ATOM 4877 C CA . ASP A 1 632 ? 24.380 7.309 -11.412 1.00 96.69 632 ASP A CA 1
ATOM 4878 C C . ASP A 1 632 ? 23.827 6.004 -11.992 1.00 96.69 632 ASP A C 1
ATOM 4880 O O . ASP A 1 632 ? 23.994 4.926 -11.422 1.00 96.69 632 ASP A O 1
ATOM 4884 N N . ARG A 1 633 ? 23.217 6.087 -13.178 1.00 98.25 633 ARG A N 1
ATOM 4885 C CA . ARG A 1 633 ? 22.667 4.931 -13.900 1.00 98.25 633 ARG A CA 1
ATOM 4886 C C . ARG A 1 633 ? 23.702 3.845 -14.172 1.00 98.25 633 ARG A C 1
ATOM 4888 O O . ARG A 1 633 ? 23.329 2.693 -14.349 1.00 98.25 633 ARG A O 1
ATOM 4895 N N . THR A 1 634 ? 24.989 4.172 -14.246 1.00 97.12 634 THR A N 1
ATOM 4896 C CA . THR A 1 634 ? 26.051 3.179 -14.461 1.00 97.12 634 THR A CA 1
ATOM 4897 C C . THR A 1 634 ? 26.448 2.434 -13.183 1.00 97.12 634 THR A C 1
ATOM 4899 O O . THR A 1 634 ? 27.110 1.398 -13.270 1.00 97.12 634 THR A O 1
ATOM 4902 N N . ASP A 1 635 ? 26.012 2.903 -12.010 1.00 97.44 635 ASP A N 1
ATOM 4903 C CA . ASP A 1 635 ? 26.224 2.252 -10.718 1.00 97.44 635 ASP A CA 1
ATOM 4904 C C . ASP A 1 635 ? 25.106 1.240 -10.418 1.00 97.44 635 ASP A C 1
ATOM 4906 O O . ASP A 1 635 ? 24.176 1.490 -9.656 1.00 97.44 635 ASP A O 1
ATOM 4910 N N . TYR A 1 636 ? 25.238 0.048 -10.993 1.00 95.44 636 TYR A N 1
ATOM 4911 C CA . TYR A 1 636 ? 24.359 -1.107 -10.760 1.00 95.44 636 TYR A CA 1
ATOM 4912 C C . TYR A 1 636 ? 24.487 -1.716 -9.343 1.00 95.44 636 TYR A C 1
ATOM 4914 O O . TYR A 1 636 ? 23.970 -2.797 -9.077 1.00 95.44 636 TYR A O 1
ATOM 4922 N N . ILE A 1 637 ? 25.204 -1.073 -8.410 1.00 97.00 637 ILE A N 1
ATOM 4923 C CA . ILE A 1 637 ? 25.165 -1.430 -6.983 1.00 97.00 637 ILE A CA 1
ATOM 4924 C C . ILE A 1 637 ? 24.179 -0.511 -6.262 1.00 97.00 637 ILE A C 1
ATOM 4926 O O . ILE A 1 637 ? 23.258 -0.989 -5.601 1.00 97.00 637 ILE A O 1
ATOM 4930 N N . ALA A 1 638 ? 24.399 0.803 -6.365 1.00 97.31 638 ALA A N 1
ATOM 4931 C CA . ALA A 1 638 ? 23.631 1.799 -5.621 1.00 97.31 638 ALA A CA 1
ATOM 4932 C C . ALA A 1 638 ? 22.280 2.123 -6.272 1.00 97.31 638 ALA A C 1
ATOM 4934 O O . ALA A 1 638 ? 21.299 2.351 -5.565 1.00 97.31 638 ALA A O 1
ATOM 4935 N N . ASN A 1 639 ? 22.239 2.118 -7.607 1.00 98.19 639 ASN A N 1
ATOM 4936 C CA . ASN A 1 639 ? 21.118 2.587 -8.421 1.00 98.19 639 ASN A CA 1
ATOM 4937 C C . ASN A 1 639 ? 20.365 1.464 -9.151 1.00 98.19 639 ASN A C 1
ATOM 4939 O O . ASN A 1 639 ? 19.456 1.756 -9.929 1.00 98.19 639 ASN A O 1
ATOM 4943 N N . GLU A 1 640 ? 20.719 0.197 -8.918 1.00 98.75 640 GLU A N 1
ATOM 4944 C CA . GLU A 1 640 ? 19.918 -0.944 -9.381 1.00 98.75 640 GLU A CA 1
ATOM 4945 C C . GLU A 1 640 ? 18.536 -0.938 -8.730 1.00 98.75 640 GLU A C 1
ATOM 4947 O O . GLU A 1 640 ? 18.391 -0.533 -7.576 1.00 98.75 640 GLU A O 1
ATOM 4952 N N . VAL A 1 641 ? 17.543 -1.412 -9.476 1.00 98.88 641 VAL A N 1
ATOM 4953 C CA . VAL A 1 641 ? 16.158 -1.607 -9.037 1.00 98.88 641 VAL A CA 1
ATOM 4954 C C . VAL A 1 641 ? 15.747 -3.027 -9.409 1.00 98.88 641 VAL A C 1
ATOM 4956 O O . VAL A 1 641 ? 16.126 -3.495 -10.477 1.00 98.88 641 VAL A O 1
ATOM 4959 N N . ALA A 1 642 ? 14.986 -3.722 -8.564 1.00 98.94 642 ALA A N 1
ATOM 4960 C CA . ALA A 1 642 ? 14.582 -5.100 -8.849 1.00 98.94 642 ALA A CA 1
ATOM 4961 C C . ALA A 1 642 ? 13.252 -5.485 -8.208 1.00 98.94 642 ALA A C 1
ATOM 4963 O O . ALA A 1 642 ? 12.838 -4.913 -7.197 1.00 98.94 642 ALA A O 1
ATOM 4964 N N . THR A 1 643 ? 12.592 -6.494 -8.781 1.00 98.88 643 THR A N 1
ATOM 4965 C CA . THR A 1 643 ? 11.331 -7.039 -8.253 1.00 98.88 643 THR A CA 1
ATOM 4966 C C . THR A 1 643 ? 11.454 -7.477 -6.795 1.00 98.88 643 THR A C 1
ATOM 4968 O O . THR A 1 643 ? 10.552 -7.199 -6.000 1.00 98.88 643 THR A O 1
ATOM 4971 N N . ASP A 1 644 ? 12.592 -8.065 -6.409 1.00 98.81 644 ASP A N 1
ATOM 4972 C CA . ASP A 1 644 ? 12.845 -8.497 -5.034 1.00 98.81 644 ASP A CA 1
ATOM 4973 C C . ASP A 1 644 ? 13.164 -7.331 -4.082 1.00 98.81 644 ASP A C 1
ATOM 4975 O O . ASP A 1 644 ? 12.933 -7.453 -2.876 1.00 98.81 644 ASP A O 1
ATOM 4979 N N . TYR A 1 645 ? 13.635 -6.188 -4.604 1.00 98.88 645 TYR A N 1
ATOM 4980 C CA . TYR A 1 645 ? 13.924 -4.995 -3.798 1.00 98.88 645 TYR A CA 1
ATOM 4981 C C . TYR A 1 645 ? 12.633 -4.379 -3.274 1.00 98.88 645 TYR A C 1
ATOM 4983 O O . TYR A 1 645 ? 12.537 -4.040 -2.094 1.00 98.88 645 TYR A O 1
ATOM 4991 N N . ASN A 1 646 ? 11.616 -4.315 -4.130 1.00 98.88 646 ASN A N 1
ATOM 4992 C CA . ASN A 1 646 ? 10.308 -3.783 -3.779 1.00 98.88 646 ASN A CA 1
ATOM 4993 C C . ASN A 1 646 ? 9.436 -4.767 -2.981 1.00 98.88 646 ASN A C 1
ATOM 4995 O O . ASN A 1 646 ? 8.458 -4.336 -2.372 1.00 98.88 646 ASN A O 1
ATOM 4999 N N . ALA A 1 647 ? 9.763 -6.063 -2.936 1.00 98.81 647 ALA A N 1
ATOM 5000 C CA . ALA A 1 647 ? 8.835 -7.082 -2.441 1.00 98.81 647 ALA A CA 1
ATOM 5001 C C . ALA A 1 647 ? 8.568 -6.954 -0.934 1.00 98.81 647 ALA A C 1
ATOM 5003 O O . ALA A 1 647 ? 7.435 -6.725 -0.507 1.00 98.81 647 ALA A O 1
ATOM 5004 N N . GLY A 1 648 ? 9.627 -7.031 -0.121 1.00 98.75 648 GLY A N 1
ATOM 5005 C CA . GLY A 1 648 ? 9.528 -6.786 1.319 1.00 98.75 648 GLY A CA 1
ATOM 5006 C C . GLY A 1 648 ? 9.146 -5.338 1.633 1.00 98.75 648 GLY A C 1
ATOM 5007 O O . GLY A 1 648 ? 8.370 -5.093 2.549 1.00 98.75 648 GLY A O 1
ATOM 5008 N N . PHE A 1 649 ? 9.624 -4.378 0.836 1.00 98.94 649 PHE A N 1
ATOM 5009 C CA . PHE A 1 649 ? 9.292 -2.961 0.988 1.00 98.94 649 PHE A CA 1
ATOM 5010 C C . PHE A 1 649 ? 7.784 -2.687 0.888 1.00 98.94 649 PHE A C 1
ATOM 5012 O O . PHE A 1 649 ? 7.226 -2.033 1.765 1.00 98.94 649 PHE A O 1
ATOM 5019 N N . THR A 1 650 ? 7.112 -3.260 -0.110 1.00 98.88 650 THR A N 1
ATOM 5020 C CA . THR A 1 650 ? 5.659 -3.122 -0.311 1.00 98.88 650 THR A CA 1
ATOM 5021 C C . THR A 1 650 ? 4.885 -3.696 0.880 1.00 98.88 650 THR A C 1
ATOM 5023 O O . THR A 1 650 ? 3.999 -3.040 1.427 1.00 98.88 650 THR A O 1
ATOM 5026 N N . GLY A 1 651 ? 5.273 -4.886 1.355 1.00 98.62 651 GLY A N 1
ATOM 5027 C CA . GLY A 1 651 ? 4.688 -5.488 2.555 1.00 98.62 651 GLY A CA 1
ATOM 5028 C C . GLY A 1 651 ? 4.922 -4.661 3.826 1.00 98.62 651 GLY A C 1
ATOM 5029 O O . GLY A 1 651 ? 4.027 -4.562 4.663 1.00 98.62 651 GLY A O 1
ATOM 5030 N N . ALA A 1 652 ? 6.094 -4.033 3.967 1.00 98.75 652 ALA A N 1
ATOM 5031 C CA . ALA A 1 652 ? 6.403 -3.168 5.103 1.00 98.75 652 ALA A CA 1
ATOM 5032 C C . ALA A 1 652 ? 5.559 -1.885 5.118 1.00 98.75 652 ALA A C 1
ATOM 5034 O O . ALA A 1 652 ? 5.114 -1.481 6.188 1.00 98.75 652 ALA A O 1
ATOM 5035 N N . LEU A 1 653 ? 5.308 -1.268 3.956 1.00 98.56 653 LEU A N 1
ATOM 5036 C CA . LEU A 1 653 ? 4.431 -0.095 3.847 1.00 98.56 653 LEU A CA 1
ATOM 5037 C C . LEU A 1 653 ? 3.012 -0.428 4.318 1.00 98.56 653 LEU A C 1
ATOM 5039 O O . LEU A 1 653 ? 2.490 0.248 5.200 1.00 98.56 653 LEU A O 1
ATOM 5043 N N . ALA A 1 654 ? 2.425 -1.513 3.803 1.00 97.25 654 ALA A N 1
ATOM 5044 C CA . ALA A 1 654 ? 1.097 -1.967 4.219 1.00 97.25 654 ALA A CA 1
ATOM 5045 C C . ALA A 1 654 ? 1.047 -2.343 5.709 1.00 97.25 654 ALA A C 1
ATOM 5047 O O . ALA A 1 654 ? 0.108 -1.977 6.414 1.00 97.25 654 ALA A O 1
ATOM 5048 N N . GLY A 1 655 ? 2.080 -3.032 6.205 1.00 96.50 655 GLY A N 1
ATOM 5049 C CA . GLY A 1 655 ? 2.187 -3.388 7.617 1.00 96.50 655 GLY A CA 1
ATOM 5050 C C . GLY A 1 655 ? 2.302 -2.173 8.534 1.00 96.50 655 GLY A C 1
ATOM 5051 O O . GLY A 1 655 ? 1.735 -2.194 9.619 1.00 96.50 655 GLY A O 1
ATOM 5052 N N . LEU A 1 656 ? 2.981 -1.101 8.112 1.00 94.81 656 LEU A N 1
ATOM 5053 C CA . LEU A 1 656 ? 2.990 0.157 8.859 1.00 94.81 656 LEU A CA 1
ATOM 5054 C C . LEU A 1 656 ? 1.610 0.810 8.830 1.00 94.81 656 LEU A C 1
ATOM 5056 O O . LEU A 1 656 ? 1.068 1.031 9.900 1.00 94.81 656 LEU A O 1
ATOM 5060 N N . ILE A 1 657 ? 0.980 0.991 7.664 1.00 89.06 657 ILE A N 1
ATOM 5061 C CA . ILE A 1 657 ? -0.388 1.545 7.575 1.00 89.06 657 ILE A CA 1
ATOM 5062 C C . ILE A 1 657 ? -1.349 0.840 8.550 1.00 89.06 657 ILE A C 1
ATOM 5064 O O . ILE A 1 657 ? -2.136 1.489 9.238 1.00 89.06 657 ILE A O 1
ATOM 5068 N N . GLU A 1 658 ? -1.256 -0.489 8.649 1.00 88.69 658 GLU A N 1
ATOM 5069 C CA . GLU A 1 658 ? -2.113 -1.287 9.525 1.00 88.69 658 GLU A CA 1
ATOM 5070 C C . GLU A 1 658 ? -1.693 -1.314 11.009 1.00 88.69 658 GLU A C 1
ATOM 5072 O O . GLU A 1 658 ? -2.559 -1.458 11.869 1.00 88.69 658 GLU A O 1
ATOM 5077 N N . LEU A 1 659 ? -0.395 -1.229 11.333 1.00 82.00 659 LEU A N 1
ATOM 5078 C CA . LEU A 1 659 ? 0.116 -1.438 12.700 1.00 82.00 659 LEU A CA 1
ATOM 5079 C C . LEU A 1 659 ? 0.652 -0.179 13.399 1.00 82.00 659 LEU A C 1
ATOM 5081 O O . LEU A 1 659 ? 0.741 -0.184 14.629 1.00 82.00 659 LEU A O 1
ATOM 5085 N N . SER A 1 660 ? 1.062 0.870 12.674 1.00 66.06 660 SER A N 1
ATOM 5086 C CA . SER A 1 660 ? 1.492 2.148 13.274 1.00 66.06 660 SER A CA 1
ATOM 5087 C C . SER A 1 660 ? 0.316 3.037 13.680 1.00 66.06 660 SER A C 1
ATOM 5089 O O . SER A 1 660 ? 0.483 3.924 14.520 1.00 66.06 660 SER A O 1
ATOM 5091 N N . SER A 1 661 ? -0.891 2.718 13.215 1.00 48.72 661 SER A N 1
ATOM 5092 C CA . SER A 1 661 ? -2.145 3.161 13.813 1.00 48.72 661 SER A CA 1
ATOM 5093 C C . SER A 1 661 ? -2.322 2.449 15.166 1.00 48.72 661 SER A C 1
ATOM 5095 O O . SER A 1 661 ? -2.631 1.263 15.240 1.00 48.72 661 SER A O 1
ATOM 5097 N N . ASN A 1 662 ? -2.053 3.157 16.273 1.00 33.81 662 ASN A N 1
ATOM 5098 C CA . ASN A 1 662 ? -2.294 2.664 17.636 1.00 33.81 662 ASN A CA 1
ATOM 5099 C C . ASN A 1 662 ? -3.680 2.005 17.722 1.00 33.81 662 ASN A C 1
ATOM 5101 O O . ASN A 1 662 ? -4.669 2.720 17.639 1.00 33.81 662 ASN A O 1
ATOM 5105 N N . ASN A 1 663 ? -3.711 0.675 17.886 1.00 30.97 663 ASN A N 1
ATOM 5106 C CA . ASN A 1 663 ? -4.889 -0.177 18.082 1.00 30.97 663 ASN A CA 1
ATOM 5107 C C . ASN A 1 663 ? -6.243 0.524 17.958 1.00 30.97 663 ASN A C 1
ATOM 5109 O O . ASN A 1 663 ? -6.776 1.025 18.949 1.00 30.97 663 ASN A O 1
ATOM 5113 N N . SER A 1 664 ? -6.857 0.365 16.794 1.00 28.03 664 SER A N 1
ATOM 5114 C CA . SER A 1 664 ? -8.288 0.145 16.771 1.00 28.03 664 SER A CA 1
ATOM 5115 C C . SER A 1 664 ? -8.695 -0.719 15.602 1.00 28.03 664 SER A C 1
ATOM 5117 O O . SER A 1 664 ? -8.559 -0.342 14.443 1.00 28.03 664 SER A O 1
ATOM 5119 N N . THR A 1 665 ? -9.219 -1.900 15.913 1.00 32.31 665 THR A N 1
ATOM 5120 C CA . THR A 1 665 ? -10.119 -2.608 15.010 1.00 32.31 665 THR A CA 1
ATOM 5121 C C . THR A 1 665 ? -11.316 -1.706 14.760 1.00 32.31 665 THR A C 1
ATOM 5123 O O . THR A 1 665 ? -12.226 -1.598 15.581 1.00 32.31 665 THR A O 1
ATOM 5126 N N . THR A 1 666 ? -11.247 -1.018 13.636 1.00 36.41 666 THR A N 1
ATOM 5127 C CA . THR A 1 666 ? -12.184 -0.012 13.193 1.00 36.41 666 THR A CA 1
ATOM 5128 C C . THR A 1 666 ? -12.243 -0.133 11.672 1.00 36.41 666 THR A C 1
ATOM 5130 O O . THR A 1 666 ? -11.177 -0.153 11.051 1.00 36.41 666 THR A O 1
ATOM 5133 N N . PRO A 1 667 ? -13.432 -0.261 11.051 1.00 38.50 667 PRO A N 1
ATOM 5134 C CA . PRO A 1 667 ? -13.565 -0.110 9.605 1.00 38.50 667 PRO A CA 1
ATOM 5135 C C . PRO A 1 667 ? -12.852 1.178 9.218 1.00 38.50 667 PRO A C 1
ATOM 5137 O O . PRO A 1 667 ? -13.116 2.235 9.787 1.00 38.50 667 PRO A O 1
ATOM 5140 N N . THR A 1 668 ? -11.856 1.041 8.354 1.00 49.47 668 THR A N 1
ATOM 5141 C CA . THR A 1 668 ? -10.877 2.089 8.100 1.00 49.47 668 THR A CA 1
ATOM 5142 C C . THR A 1 668 ? -11.631 3.349 7.717 1.00 49.47 668 THR A C 1
ATOM 5144 O O . THR A 1 668 ? -12.567 3.291 6.923 1.00 49.47 668 THR A O 1
ATOM 5147 N N . THR A 1 669 ? -11.297 4.481 8.328 1.00 54.81 669 THR A N 1
ATOM 5148 C CA . THR A 1 669 ? -11.991 5.750 8.068 1.00 54.81 669 THR A CA 1
ATOM 5149 C C . THR A 1 669 ? -12.067 6.028 6.566 1.00 54.81 669 THR A C 1
ATOM 5151 O O . THR A 1 669 ? -13.100 6.456 6.073 1.00 54.81 669 THR A O 1
ATOM 5154 N N . THR A 1 670 ? -11.031 5.642 5.817 1.00 52.34 670 THR A N 1
ATOM 5155 C CA . THR A 1 670 ? -11.005 5.641 4.352 1.00 52.34 670 THR A CA 1
ATOM 5156 C C . THR A 1 670 ? -12.051 4.721 3.705 1.00 52.34 670 THR A C 1
ATOM 5158 O O . THR A 1 670 ? -12.755 5.181 2.814 1.00 52.34 670 THR A O 1
ATOM 5161 N N . ALA A 1 671 ? -12.206 3.456 4.125 1.00 60.97 671 ALA A N 1
ATOM 5162 C CA . ALA A 1 671 ? -13.272 2.588 3.602 1.00 60.97 671 ALA A CA 1
ATOM 5163 C C . ALA A 1 671 ? -14.662 3.113 3.983 1.00 60.97 671 ALA A C 1
ATOM 5165 O O . ALA A 1 671 ? -15.552 3.162 3.140 1.00 60.97 671 ALA A O 1
ATOM 5166 N N . LEU A 1 672 ? -14.820 3.594 5.221 1.00 80.44 672 LEU A N 1
ATOM 5167 C CA . LEU A 1 672 ? -16.060 4.204 5.690 1.00 80.44 672 LEU A CA 1
ATOM 5168 C C . LEU A 1 672 ? -16.472 5.406 4.832 1.00 80.44 672 LEU A C 1
ATOM 5170 O O . LEU A 1 672 ? -17.642 5.537 4.495 1.00 80.44 672 LEU A O 1
ATOM 5174 N N . PHE A 1 673 ? -15.523 6.273 4.475 1.00 83.81 673 PHE A N 1
ATOM 5175 C CA . PHE A 1 673 ? -15.782 7.462 3.661 1.00 83.81 673 PHE A CA 1
ATOM 5176 C C . PHE A 1 673 ? -15.938 7.168 2.167 1.00 83.81 673 PHE A C 1
ATOM 5178 O O . PHE A 1 673 ? -16.457 8.009 1.434 1.00 83.81 673 PHE A O 1
ATOM 5185 N N . ASN A 1 674 ? -15.501 5.991 1.718 1.00 77.44 674 ASN A N 1
ATOM 5186 C CA . ASN A 1 674 ? -15.582 5.576 0.324 1.00 77.44 674 ASN A CA 1
ATOM 5187 C C . ASN A 1 674 ? -16.817 4.729 0.017 1.00 77.44 674 ASN A C 1
ATOM 5189 O O . ASN A 1 674 ? -17.066 4.480 -1.155 1.00 77.44 674 ASN A O 1
ATOM 5193 N N . GLU A 1 675 ? -17.594 4.300 1.010 1.00 80.44 675 GLU A N 1
ATOM 5194 C CA . GLU A 1 675 ? -18.816 3.516 0.821 1.00 80.44 675 GLU A CA 1
ATOM 5195 C C . GLU A 1 675 ? -20.051 4.333 1.193 1.00 80.44 675 GLU A C 1
ATOM 5197 O O . GLU A 1 675 ? -20.095 4.931 2.264 1.00 80.44 675 GLU A O 1
ATOM 5202 N N . PHE A 1 676 ? -21.088 4.311 0.349 1.00 86.88 676 PHE A N 1
ATOM 5203 C CA . PHE A 1 676 ? -22.384 4.881 0.712 1.00 86.88 676 PHE A CA 1
ATOM 5204 C C . PHE A 1 676 ? -23.184 3.905 1.571 1.00 86.88 676 PHE A C 1
ATOM 5206 O O . PHE A 1 676 ? -23.588 2.835 1.102 1.00 86.88 676 PHE A O 1
ATOM 5213 N N . ASN A 1 677 ? -23.466 4.317 2.800 1.00 88.56 677 ASN A N 1
ATOM 5214 C CA . ASN A 1 677 ? -24.138 3.503 3.796 1.00 88.56 677 ASN A CA 1
ATOM 5215 C C . ASN A 1 677 ? -25.335 4.231 4.421 1.00 88.56 677 ASN A C 1
ATOM 5217 O O . ASN A 1 677 ? -25.347 5.454 4.545 1.00 88.56 677 ASN A O 1
ATOM 5221 N N . VAL A 1 678 ? -26.333 3.473 4.872 1.00 86.06 678 VAL A N 1
ATOM 5222 C CA . VAL A 1 678 ? -27.514 4.028 5.546 1.00 86.06 678 VAL A CA 1
ATOM 5223 C C . VAL A 1 678 ? -27.535 3.592 7.006 1.00 86.06 678 VAL A C 1
ATOM 5225 O O . VAL A 1 678 ? -27.073 2.502 7.353 1.00 86.06 678 VAL A O 1
ATOM 5228 N N . GLY A 1 679 ? -28.013 4.471 7.879 1.00 84.50 679 GLY A N 1
ATOM 5229 C CA . GLY A 1 679 ? -28.205 4.185 9.295 1.00 84.50 679 GLY A CA 1
ATOM 5230 C C . GLY A 1 679 ? -29.641 3.883 9.679 1.00 84.50 679 GLY A C 1
ATOM 5231 O O . GLY A 1 679 ? -30.563 4.176 8.934 1.00 84.50 679 GLY A O 1
ATOM 5232 N N . PHE A 1 680 ? -29.839 3.387 10.892 1.00 78.94 680 PHE A N 1
ATOM 5233 C CA . PHE A 1 680 ? -31.118 3.472 11.591 1.00 78.94 680 PHE A CA 1
ATOM 5234 C C . PHE A 1 680 ? -30.891 3.838 13.053 1.00 78.94 680 PHE A C 1
ATOM 5236 O O . PHE A 1 680 ? -29.804 3.641 13.588 1.00 78.94 680 PHE A O 1
ATOM 5243 N N . GLY A 1 681 ? -31.904 4.372 13.729 1.00 70.06 681 GLY A N 1
ATOM 5244 C CA . GLY A 1 681 ? -31.768 4.710 15.141 1.00 70.06 681 GLY A CA 1
ATOM 5245 C C . GLY A 1 681 ? -32.846 5.645 15.663 1.00 70.06 681 GLY A C 1
ATOM 5246 O O . GLY A 1 681 ? -33.763 6.014 14.931 1.00 70.06 681 GLY A O 1
ATOM 5247 N N . GLY A 1 682 ? -32.745 5.988 16.946 1.00 61.22 682 GLY A N 1
ATOM 5248 C CA . GLY A 1 682 ? -33.793 6.675 17.696 1.00 61.22 682 GLY A CA 1
ATOM 5249 C C . GLY A 1 682 ? -33.605 6.567 19.209 1.00 61.22 682 GLY A C 1
ATOM 5250 O O . GLY A 1 682 ? -32.952 5.642 19.688 1.00 61.22 682 GLY A O 1
ATOM 5251 N N . SER A 1 683 ? -34.162 7.510 19.975 1.00 47.41 683 SER A N 1
ATOM 5252 C CA . SER A 1 683 ? -34.072 7.514 21.445 1.00 47.41 683 SER A CA 1
ATOM 5253 C C . SER A 1 683 ? -34.956 6.458 22.120 1.00 47.41 683 SER A C 1
ATOM 5255 O O . SER A 1 683 ? -34.727 6.160 23.291 1.00 47.41 683 SER A O 1
ATOM 5257 N N . TYR A 1 684 ? -35.921 5.852 21.412 1.00 49.41 684 TYR A N 1
ATOM 5258 C CA . TYR A 1 684 ? -36.855 4.887 21.993 1.00 49.41 684 TYR A CA 1
ATOM 5259 C C . TYR A 1 684 ? -37.297 3.797 21.007 1.00 49.41 684 TYR A C 1
ATOM 5261 O O . TYR A 1 684 ? -37.525 4.028 19.824 1.00 49.41 684 TYR A O 1
ATOM 5269 N N . ALA A 1 685 ? -37.402 2.590 21.556 1.00 60.72 685 ALA A N 1
ATOM 5270 C CA . ALA A 1 685 ? -37.852 1.346 20.948 1.00 60.72 685 ALA A CA 1
ATOM 5271 C C . ALA A 1 685 ? -39.221 1.434 20.241 1.00 60.72 685 ALA A C 1
ATOM 5273 O O . ALA A 1 685 ? -40.042 2.291 20.549 1.00 60.72 685 ALA A O 1
ATOM 5274 N N . TYR A 1 686 ? -39.503 0.486 19.345 1.00 66.00 686 TYR A N 1
ATOM 5275 C CA . TYR A 1 686 ? -40.820 0.292 18.744 1.00 66.00 686 TYR A CA 1
ATOM 5276 C C . TYR A 1 686 ? -41.836 -0.096 19.835 1.00 66.00 686 TYR A C 1
ATOM 5278 O O . TYR A 1 686 ? -41.686 -1.166 20.437 1.00 66.00 686 TYR A O 1
ATOM 5286 N N . PRO A 1 687 ? -42.861 0.730 20.123 1.00 68.44 687 PRO A N 1
ATOM 5287 C CA . PRO A 1 687 ? -43.874 0.372 21.100 1.00 68.44 687 PRO A CA 1
ATOM 5288 C C . PRO A 1 687 ? -44.909 -0.558 20.465 1.00 68.44 687 PRO A C 1
ATOM 5290 O O . PRO A 1 687 ? -45.495 -0.254 19.422 1.00 68.44 687 PRO A O 1
ATOM 5293 N N . PHE A 1 688 ? -45.183 -1.667 21.140 1.00 73.25 688 PHE A N 1
ATOM 5294 C CA . PHE A 1 688 ? -46.239 -2.614 20.805 1.00 73.25 688 PHE A CA 1
ATOM 5295 C C . PHE A 1 688 ? -47.180 -2.793 21.987 1.00 73.25 688 PHE A C 1
ATOM 5297 O O . PHE A 1 688 ? -46.780 -2.647 23.141 1.00 73.25 688 PHE A O 1
ATOM 5304 N N . SER A 1 689 ? -48.441 -3.135 21.733 1.00 76.50 689 SER A N 1
ATOM 5305 C CA . SER A 1 689 ? -49.290 -3.614 22.823 1.00 76.50 689 SER A CA 1
ATOM 5306 C C . SER A 1 689 ? -48.846 -4.981 23.286 1.00 76.50 689 SER A C 1
ATOM 5308 O O . SER A 1 689 ? -48.583 -5.858 22.470 1.00 76.50 689 SER A O 1
ATOM 5310 N N . SER A 1 690 ? -48.865 -5.166 24.598 1.00 81.31 690 SER A N 1
ATOM 5311 C CA . SER A 1 690 ? -48.822 -6.488 25.201 1.00 81.31 690 SER A CA 1
ATOM 5312 C C . SER A 1 690 ? -50.154 -7.224 25.000 1.00 81.31 690 SER A C 1
ATOM 5314 O O . SER A 1 690 ? -51.211 -6.615 24.790 1.00 81.31 690 SER A O 1
ATOM 5316 N N . THR A 1 691 ? -50.124 -8.548 25.127 1.00 82.06 691 THR A N 1
ATOM 5317 C CA . THR A 1 691 ? -51.316 -9.379 25.354 1.00 82.06 691 THR A CA 1
ATOM 5318 C C . THR A 1 691 ? -52.062 -9.003 26.647 1.00 82.06 691 THR A C 1
ATOM 5320 O O . THR A 1 691 ? -53.254 -9.299 26.771 1.00 82.06 691 THR A O 1
ATOM 5323 N N . THR A 1 692 ? -51.406 -8.299 27.578 1.00 82.69 692 THR A N 1
ATOM 5324 C CA . THR A 1 692 ? -52.008 -7.689 28.772 1.00 82.69 692 THR A CA 1
ATOM 5325 C C . THR A 1 692 ? -52.521 -6.275 28.476 1.00 82.69 692 THR A C 1
ATOM 5327 O O . THR A 1 692 ? -51.781 -5.394 28.038 1.00 82.69 692 THR A O 1
ATOM 5330 N N . GLU A 1 693 ? -53.802 -6.029 28.755 1.00 79.94 693 GLU A N 1
ATOM 5331 C CA . GLU A 1 693 ? -54.449 -4.730 28.533 1.00 79.94 693 GLU A CA 1
ATOM 5332 C C . GLU A 1 693 ? -53.779 -3.602 29.343 1.00 79.94 693 GLU A C 1
ATOM 5334 O O . GLU A 1 693 ? -53.624 -3.702 30.559 1.00 79.94 693 GLU A O 1
ATOM 5339 N N . GLY A 1 694 ? -53.400 -2.515 28.662 1.00 70.69 694 GLY A N 1
ATOM 5340 C CA . GLY A 1 694 ? -52.755 -1.344 29.268 1.00 70.69 694 GLY A CA 1
ATOM 5341 C C . GLY A 1 694 ? -51.227 -1.423 29.391 1.00 70.69 694 GLY A C 1
ATOM 5342 O O . GLY A 1 694 ? -50.613 -0.420 29.750 1.00 70.69 694 GLY A O 1
ATOM 5343 N N . GLU A 1 695 ? -50.602 -2.558 29.060 1.00 77.62 695 GLU A N 1
ATOM 5344 C CA . GLU A 1 695 ? -49.140 -2.710 29.034 1.00 77.62 695 GLU A CA 1
ATOM 5345 C C . GLU A 1 695 ? -48.568 -2.534 27.612 1.00 77.62 695 GLU A C 1
ATOM 5347 O O . GLU A 1 695 ? -49.188 -2.919 26.613 1.00 77.62 695 GLU A O 1
ATOM 5352 N N . LYS A 1 696 ? -47.362 -1.954 27.516 1.00 74.44 696 LYS A N 1
ATOM 5353 C CA . LYS A 1 696 ? -46.618 -1.756 26.259 1.00 74.44 696 LYS A CA 1
ATOM 5354 C C . LYS A 1 696 ? -45.293 -2.531 26.298 1.00 74.44 696 LYS A C 1
ATOM 5356 O O . LYS A 1 696 ? -44.618 -2.542 27.327 1.00 74.44 696 LYS A O 1
ATOM 5361 N N . ILE A 1 697 ? -44.926 -3.147 25.178 1.00 75.69 697 ILE A N 1
ATOM 5362 C CA . ILE A 1 697 ? -43.649 -3.834 24.946 1.00 75.69 697 ILE A CA 1
ATOM 5363 C C . ILE A 1 697 ? -42.788 -2.948 24.057 1.00 75.69 697 ILE A C 1
ATOM 5365 O O . ILE A 1 697 ? -43.252 -2.455 23.033 1.00 75.69 697 ILE A O 1
ATOM 5369 N N . TRP A 1 698 ? -41.537 -2.751 24.454 1.00 74.75 698 TRP A N 1
ATOM 5370 C CA . TRP A 1 698 ? -40.594 -1.867 23.782 1.00 74.75 698 TRP A CA 1
ATOM 5371 C C . TRP A 1 698 ? -39.541 -2.706 23.058 1.00 74.75 698 TRP A C 1
ATOM 5373 O O . TRP A 1 698 ? -38.678 -3.297 23.704 1.00 74.75 698 TRP A O 1
ATOM 5383 N N . VAL A 1 699 ? -39.595 -2.781 21.729 1.00 73.75 699 VAL A N 1
ATOM 5384 C CA . VAL A 1 699 ? -38.580 -3.497 20.938 1.00 73.75 699 VAL A CA 1
ATOM 5385 C C . VAL A 1 699 ? -37.484 -2.539 20.488 1.00 73.75 699 VAL A C 1
ATOM 5387 O O . VAL A 1 699 ? -37.716 -1.644 19.678 1.00 73.75 699 VAL A O 1
ATOM 5390 N N . SER A 1 700 ? -36.281 -2.721 21.022 1.00 75.56 700 SER A N 1
ATOM 5391 C CA . SER A 1 700 ? -35.087 -2.017 20.553 1.00 75.56 700 SER A CA 1
ATOM 5392 C C . SER A 1 700 ? -34.718 -2.503 19.154 1.00 75.56 700 SER A C 1
ATOM 5394 O O . SER A 1 700 ? -34.663 -3.706 18.911 1.00 75.56 700 SER A O 1
ATOM 5396 N N . SER A 1 701 ? -34.424 -1.581 18.240 1.00 73.50 701 SER A N 1
ATOM 5397 C CA . SER A 1 701 ? -33.942 -1.917 16.896 1.00 73.50 701 SER A CA 1
ATOM 5398 C C . SER A 1 701 ? -32.571 -2.607 16.928 1.00 73.50 701 SER A C 1
ATOM 5400 O O . SER A 1 701 ? -32.301 -3.469 16.099 1.00 73.50 701 SER A O 1
ATOM 5402 N N . VAL A 1 702 ? -31.737 -2.299 17.928 1.00 79.19 702 VAL A N 1
ATOM 5403 C CA . VAL A 1 702 ? -30.449 -2.973 18.167 1.00 79.19 702 VAL A CA 1
ATOM 5404 C C . VAL A 1 702 ? -30.662 -4.400 18.659 1.00 79.19 702 VAL A C 1
ATOM 5406 O O . VAL A 1 702 ? -29.995 -5.313 18.188 1.00 79.19 702 VAL A O 1
ATOM 5409 N N . ASP A 1 703 ? -31.600 -4.607 19.589 1.00 80.75 703 ASP A N 1
ATOM 5410 C CA . ASP A 1 703 ? -31.923 -5.962 20.046 1.00 80.75 703 ASP A CA 1
ATOM 5411 C C . ASP A 1 703 ? -32.542 -6.773 18.908 1.00 80.75 703 ASP A C 1
ATOM 5413 O O . ASP A 1 703 ? -32.214 -7.944 18.755 1.00 80.75 703 ASP A O 1
ATOM 5417 N N . LEU A 1 704 ? -33.360 -6.133 18.066 1.00 79.50 704 LEU A N 1
ATOM 5418 C CA . LEU A 1 704 ? -33.956 -6.766 16.900 1.00 79.50 704 LEU A CA 1
ATOM 5419 C C . LEU A 1 704 ? -32.890 -7.260 15.914 1.00 79.50 704 LEU A C 1
ATOM 5421 O O . LEU A 1 704 ? -32.947 -8.421 15.540 1.00 79.50 704 LEU A O 1
ATOM 5425 N N . VAL A 1 705 ? -31.894 -6.451 15.522 1.00 82.38 705 VAL A N 1
ATOM 5426 C CA . VAL A 1 705 ? -30.847 -6.900 14.569 1.00 82.38 705 VAL A CA 1
ATOM 5427 C C . VAL A 1 705 ? -29.857 -7.913 15.150 1.00 82.38 705 VAL A C 1
ATOM 5429 O O . VAL A 1 705 ? -29.153 -8.571 14.388 1.00 82.38 705 VAL A O 1
ATOM 5432 N N . LEU A 1 706 ? -29.792 -8.038 16.478 1.00 84.50 706 LEU A N 1
ATOM 5433 C CA . LEU A 1 706 ? -28.916 -8.981 17.179 1.00 84.50 706 LEU A CA 1
ATOM 5434 C C . LEU A 1 706 ? -29.608 -10.297 17.572 1.00 84.50 706 LEU A C 1
ATOM 5436 O O . LEU A 1 706 ? -28.941 -11.192 18.092 1.00 84.50 706 LEU A O 1
ATOM 5440 N N . ASP A 1 707 ? -30.925 -10.416 17.398 1.00 84.50 707 ASP A N 1
ATOM 5441 C CA . ASP A 1 707 ? -31.687 -11.581 17.851 1.00 84.50 707 ASP A CA 1
ATOM 5442 C C . ASP A 1 707 ? -31.913 -12.611 16.739 1.00 84.50 707 ASP A C 1
ATOM 5444 O O . ASP A 1 707 ? -32.835 -12.499 15.938 1.00 84.50 707 ASP A O 1
ATOM 5448 N N . ASP A 1 708 ? -31.116 -13.675 16.726 1.00 81.38 708 ASP A N 1
ATOM 5449 C CA . ASP A 1 708 ? -31.233 -14.754 15.736 1.00 81.38 708 ASP A CA 1
ATOM 5450 C C . ASP A 1 708 ? -32.473 -15.664 15.920 1.00 81.38 708 ASP A C 1
ATOM 5452 O O . ASP A 1 708 ? -32.613 -16.661 15.208 1.00 81.38 708 ASP A O 1
ATOM 5456 N N . ASN A 1 709 ? -33.354 -15.407 16.898 1.00 85.75 709 ASN A N 1
ATOM 5457 C CA . ASN A 1 709 ? -34.446 -16.316 17.263 1.00 85.75 709 ASN A CA 1
ATOM 5458 C C . ASN A 1 709 ? -35.766 -15.596 17.591 1.00 85.75 709 ASN A C 1
ATOM 5460 O O . ASN A 1 709 ? -36.437 -15.922 18.579 1.00 85.75 709 ASN A O 1
ATOM 5464 N N . ILE A 1 710 ? -36.159 -14.656 16.728 1.00 84.50 710 ILE A N 1
ATOM 5465 C CA . ILE A 1 710 ? -37.385 -13.853 16.847 1.00 84.50 710 ILE A CA 1
ATOM 5466 C C . ILE A 1 710 ? -38.627 -14.720 17.109 1.00 84.50 710 ILE A C 1
ATOM 5468 O O . ILE A 1 710 ? -39.356 -14.459 18.066 1.00 84.50 710 ILE A O 1
ATOM 5472 N N . GLU A 1 711 ? -38.850 -15.780 16.320 1.00 85.06 711 GLU A N 1
ATOM 5473 C CA . GLU A 1 711 ? -40.050 -16.634 16.413 1.00 85.06 711 GLU A CA 1
ATOM 5474 C C . GLU A 1 711 ? -40.240 -17.262 17.808 1.00 85.06 711 GLU A C 1
ATOM 5476 O O . GLU A 1 711 ? -41.370 -17.426 18.271 1.00 85.06 711 GLU A O 1
ATOM 5481 N N . ASN A 1 712 ? -39.147 -17.601 18.501 1.00 84.81 712 ASN A N 1
ATOM 5482 C CA . ASN A 1 712 ? -39.199 -18.285 19.797 1.00 84.81 712 ASN A CA 1
ATOM 5483 C C . ASN A 1 712 ? -38.832 -17.379 20.983 1.00 84.81 712 ASN A C 1
ATOM 5485 O O . ASN A 1 712 ? -38.741 -17.869 22.115 1.00 84.81 712 ASN A O 1
ATOM 5489 N N . ASN A 1 713 ? -38.606 -16.081 20.761 1.00 85.75 713 ASN A N 1
ATOM 5490 C CA . ASN A 1 713 ? -38.331 -15.151 21.845 1.00 85.75 713 ASN A CA 1
ATOM 5491 C C . ASN A 1 713 ? -39.639 -14.780 22.560 1.00 85.75 713 ASN A C 1
ATOM 5493 O O . ASN A 1 713 ? -40.510 -14.099 22.016 1.00 85.75 713 ASN A O 1
ATOM 5497 N N . SER A 1 714 ? -39.764 -15.197 23.824 1.00 86.25 714 SER A N 1
ATOM 5498 C CA . SER A 1 714 ? -40.950 -14.923 24.643 1.00 86.25 714 SER A CA 1
ATOM 5499 C C . SER A 1 714 ? -41.234 -13.429 24.825 1.00 86.25 714 SER A C 1
ATOM 5501 O O . SER A 1 714 ? -42.383 -13.068 25.034 1.00 86.25 714 SER A O 1
ATOM 5503 N N . TYR A 1 715 ? -40.215 -12.567 24.727 1.00 85.88 715 TYR A N 1
ATOM 5504 C CA . TYR A 1 715 ? -40.383 -11.116 24.811 1.00 85.88 715 TYR A CA 1
ATOM 5505 C C . TYR A 1 715 ? -41.199 -10.557 23.636 1.00 85.88 715 TYR A C 1
ATOM 5507 O O . TYR A 1 715 ? -42.061 -9.707 23.845 1.00 85.88 715 TYR A O 1
ATOM 5515 N N . TYR A 1 716 ? -40.973 -11.056 22.414 1.00 85.94 716 TYR A N 1
ATOM 5516 C CA . TYR A 1 716 ? -41.750 -10.645 21.240 1.00 85.94 716 TYR A CA 1
ATOM 5517 C C . TYR A 1 716 ? -43.087 -11.382 21.146 1.00 85.94 716 TYR A C 1
ATOM 5519 O O . TYR A 1 716 ? -44.072 -10.795 20.717 1.00 85.94 716 TYR A O 1
ATOM 5527 N N . ALA A 1 717 ? -43.164 -12.631 21.613 1.00 84.94 717 ALA A N 1
ATOM 5528 C CA . ALA A 1 717 ? -44.412 -13.397 21.630 1.00 84.94 717 ALA A CA 1
ATOM 5529 C C . ALA A 1 717 ? -45.506 -12.781 22.527 1.00 84.94 717 ALA A C 1
ATOM 5531 O O . ALA A 1 717 ? -46.691 -13.038 22.314 1.00 84.94 717 ALA A O 1
ATOM 5532 N N . ASP A 1 718 ? -45.124 -11.962 23.512 1.00 87.12 718 ASP A N 1
ATOM 5533 C CA . ASP A 1 718 ? -46.065 -11.215 24.351 1.00 87.12 718 ASP A CA 1
ATOM 5534 C C . ASP A 1 718 ? -46.680 -10.006 23.618 1.00 87.12 718 ASP A C 1
ATOM 5536 O O . ASP A 1 718 ? -47.608 -9.384 24.144 1.00 87.12 718 ASP A O 1
ATOM 5540 N N . ILE A 1 719 ? -46.214 -9.680 22.404 1.00 84.94 719 ILE A N 1
ATOM 5541 C CA . ILE A 1 719 ? -46.816 -8.663 21.540 1.00 84.94 719 ILE A CA 1
ATOM 5542 C C . ILE A 1 719 ? -48.179 -9.157 21.056 1.00 84.94 719 ILE A C 1
ATOM 5544 O O . ILE A 1 719 ? -48.339 -10.255 20.522 1.00 84.94 719 ILE A O 1
ATOM 5548 N N . LYS A 1 720 ? -49.195 -8.317 21.237 1.00 83.06 720 LYS A N 1
ATOM 5549 C CA . LYS A 1 720 ? -50.539 -8.564 20.727 1.00 83.06 720 LYS A CA 1
ATOM 5550 C C . LYS A 1 720 ? -50.486 -8.739 19.207 1.00 83.06 720 LYS A C 1
ATOM 5552 O O . LYS A 1 720 ? -49.910 -7.904 18.527 1.00 83.06 720 LYS A O 1
ATOM 5557 N N . ASP A 1 721 ? -51.104 -9.804 18.698 1.00 81.62 721 ASP A N 1
ATOM 5558 C CA . ASP A 1 721 ? -51.131 -10.142 17.267 1.00 81.62 721 ASP A CA 1
ATOM 5559 C C . ASP A 1 721 ? -49.726 -10.299 16.628 1.00 81.62 721 ASP A C 1
ATOM 5561 O O . ASP A 1 721 ? -49.543 -9.986 15.455 1.00 81.62 721 ASP A O 1
ATOM 5565 N N . PHE A 1 722 ? -48.740 -10.805 17.391 1.00 85.62 722 PHE A N 1
ATOM 5566 C CA . PHE A 1 722 ? -47.364 -11.045 16.928 1.00 85.62 722 PHE A CA 1
ATOM 5567 C C . PHE A 1 722 ? -47.293 -11.829 15.599 1.00 85.62 722 PHE A C 1
ATOM 5569 O O . PHE A 1 722 ? -47.758 -12.968 15.507 1.00 85.62 722 PHE A O 1
ATOM 5576 N N . ASP A 1 723 ? -46.670 -11.220 14.584 1.00 84.06 723 ASP A N 1
ATOM 5577 C CA . ASP A 1 723 ? -46.385 -11.801 13.264 1.00 84.06 723 ASP A CA 1
ATOM 5578 C C . ASP A 1 723 ? -44.866 -11.971 13.115 1.00 84.06 723 ASP A C 1
ATOM 5580 O O . ASP A 1 723 ? -44.160 -11.034 12.736 1.00 84.06 723 ASP A O 1
ATOM 5584 N N . ALA A 1 724 ? -44.361 -13.165 13.444 1.00 84.69 724 ALA A N 1
ATOM 5585 C CA . ALA A 1 724 ? -42.929 -13.465 13.417 1.00 84.69 724 ALA A CA 1
ATOM 5586 C C . ALA A 1 724 ? -42.297 -13.189 12.043 1.00 84.69 724 ALA A C 1
ATOM 5588 O O . ALA A 1 724 ? -41.239 -12.577 11.975 1.00 84.69 724 ALA A O 1
ATOM 5589 N N . SER A 1 725 ? -42.979 -13.546 10.948 1.00 84.50 725 SER A N 1
ATOM 5590 C CA . SER A 1 725 ? -42.443 -13.365 9.594 1.00 84.50 725 SER A CA 1
ATOM 5591 C C . SER A 1 725 ? -42.251 -11.897 9.224 1.00 84.50 725 SER A C 1
ATOM 5593 O O . SER A 1 725 ? -41.316 -11.561 8.509 1.00 84.50 725 SER A O 1
ATOM 5595 N N . ALA A 1 726 ? -43.119 -11.008 9.701 1.00 78.44 726 ALA A N 1
ATOM 5596 C CA . ALA A 1 726 ? -42.964 -9.585 9.430 1.00 78.44 726 ALA A CA 1
ATOM 5597 C C . ALA A 1 726 ? -41.942 -8.907 10.370 1.00 78.44 726 ALA A C 1
ATOM 5599 O O . ALA A 1 726 ? -41.339 -7.905 9.992 1.00 78.44 726 ALA A O 1
ATOM 5600 N N . PHE A 1 727 ? -41.670 -9.480 11.549 1.00 82.12 727 PHE A N 1
ATOM 5601 C CA . PHE A 1 727 ? -40.493 -9.109 12.345 1.00 82.12 727 PHE A CA 1
ATOM 5602 C C . PHE A 1 727 ? -39.183 -9.579 11.701 1.00 82.12 727 PHE A C 1
ATOM 5604 O O . PHE A 1 727 ? -38.219 -8.817 11.709 1.00 82.12 727 PHE A O 1
ATOM 5611 N N . ASP A 1 728 ? -39.155 -10.784 11.124 1.00 84.06 728 ASP A N 1
ATOM 5612 C CA . ASP A 1 728 ? -37.997 -11.293 10.378 1.00 84.06 728 ASP A CA 1
ATOM 5613 C C . ASP A 1 728 ? -37.697 -10.402 9.164 1.00 84.06 728 ASP A C 1
ATOM 5615 O O . ASP A 1 728 ? -36.558 -9.985 8.985 1.00 84.06 728 ASP A O 1
ATOM 5619 N N . ASN A 1 729 ? -38.717 -10.014 8.387 1.00 80.56 729 ASN A N 1
ATOM 5620 C CA . ASN A 1 729 ? -38.538 -9.070 7.278 1.00 80.56 729 ASN A CA 1
ATOM 5621 C C . ASN A 1 729 ? -37.948 -7.734 7.749 1.00 80.56 729 ASN A C 1
ATOM 5623 O O . ASN A 1 729 ? -36.971 -7.252 7.183 1.00 80.56 729 ASN A O 1
ATOM 5627 N N . LEU A 1 730 ? -38.517 -7.148 8.811 1.00 78.69 730 LEU A N 1
ATOM 5628 C CA . LEU A 1 730 ? -38.009 -5.901 9.378 1.00 78.69 730 LEU A CA 1
ATOM 5629 C C . LEU A 1 730 ? -36.552 -6.053 9.839 1.00 78.69 730 LEU A C 1
ATOM 5631 O O . LEU A 1 730 ? -35.736 -5.160 9.613 1.00 78.69 730 LEU A O 1
ATOM 5635 N N . GLN A 1 731 ? -36.222 -7.173 10.485 1.00 82.19 731 GLN A N 1
ATOM 5636 C CA . GLN A 1 731 ? -34.861 -7.486 10.900 1.00 82.19 731 GLN A CA 1
ATOM 5637 C C . GLN A 1 731 ? -33.919 -7.562 9.692 1.00 82.19 731 GLN A C 1
ATOM 5639 O O . GLN A 1 731 ? -32.842 -6.967 9.729 1.00 82.19 731 GLN A O 1
ATOM 5644 N N . ASP A 1 732 ? -34.309 -8.279 8.640 1.00 82.94 732 ASP A N 1
ATOM 5645 C CA . ASP A 1 732 ? -33.499 -8.467 7.439 1.00 82.94 732 ASP A CA 1
ATO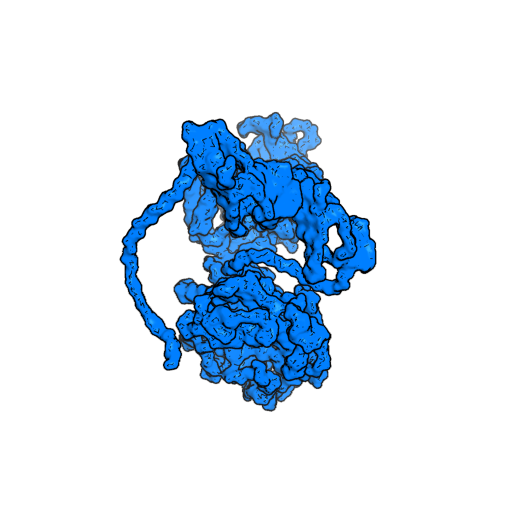M 5646 C C . ASP A 1 732 ? -33.236 -7.142 6.713 1.00 82.94 732 ASP A C 1
ATOM 5648 O O . ASP A 1 732 ? -32.091 -6.881 6.341 1.00 82.94 732 ASP A O 1
ATOM 5652 N N . SER A 1 733 ? -34.228 -6.252 6.617 1.00 79.94 733 SER A N 1
ATOM 5653 C CA . SER A 1 733 ? -34.021 -4.894 6.101 1.00 79.94 733 SER A CA 1
ATOM 5654 C C . SER A 1 733 ? -33.018 -4.114 6.960 1.00 79.94 733 SER A C 1
ATOM 5656 O O . SER A 1 733 ? -32.058 -3.536 6.454 1.00 79.94 733 SER A O 1
ATOM 5658 N N . LEU A 1 734 ? -33.176 -4.119 8.288 1.00 80.50 734 LEU A N 1
ATOM 5659 C CA . LEU A 1 734 ? -32.286 -3.371 9.185 1.00 80.50 734 LEU A CA 1
ATOM 5660 C C . LEU A 1 734 ? -30.843 -3.910 9.191 1.00 80.50 734 LEU A C 1
ATOM 5662 O O . LEU A 1 734 ? -29.906 -3.131 9.401 1.00 80.50 734 LEU A O 1
ATOM 5666 N N . LYS A 1 735 ? -30.640 -5.205 8.905 1.00 83.38 735 LYS A N 1
ATOM 5667 C CA . LYS A 1 735 ? -29.305 -5.812 8.749 1.00 83.38 735 LYS A CA 1
ATOM 5668 C C . LYS A 1 735 ? -28.498 -5.238 7.579 1.00 83.38 735 LYS A C 1
ATOM 5670 O O . LYS A 1 735 ? -27.275 -5.345 7.598 1.00 83.38 735 LYS A O 1
ATOM 5675 N N . ASN A 1 736 ? -29.140 -4.583 6.607 1.00 83.62 736 ASN A N 1
ATOM 5676 C CA . ASN A 1 736 ? -28.454 -3.901 5.501 1.00 83.62 736 ASN A CA 1
ATOM 5677 C C . ASN A 1 736 ? -27.893 -2.519 5.885 1.00 83.62 736 ASN A C 1
ATOM 5679 O O . ASN A 1 736 ? -27.301 -1.831 5.052 1.00 83.62 736 ASN A O 1
ATOM 5683 N N . SER A 1 737 ? -28.087 -2.077 7.127 1.00 84.25 737 SER A N 1
ATOM 5684 C CA . SER A 1 737 ? -27.556 -0.801 7.604 1.00 84.25 737 SER A CA 1
ATOM 5685 C C . SER A 1 737 ? -26.111 -0.906 8.096 1.00 84.25 737 SER A C 1
ATOM 5687 O O . SER A 1 737 ? -25.615 -1.970 8.467 1.00 84.25 737 SER A O 1
ATOM 5689 N N . LYS A 1 738 ? -25.438 0.246 8.156 1.00 87.81 738 LYS A N 1
ATOM 5690 C CA . LYS A 1 738 ? -24.100 0.374 8.749 1.00 87.81 738 LYS A CA 1
ATOM 5691 C C . LYS A 1 738 ? -24.102 1.170 10.042 1.00 87.81 738 LYS A C 1
ATOM 5693 O O . LYS A 1 738 ? -23.306 0.880 10.933 1.00 87.81 738 LYS A O 1
ATOM 5698 N N . PHE A 1 739 ? -24.950 2.192 10.134 1.00 89.19 739 PHE A N 1
ATOM 5699 C CA . PHE A 1 739 ? -24.918 3.157 11.231 1.00 89.19 739 PHE A CA 1
ATOM 5700 C C . PHE A 1 739 ? -26.042 2.920 12.242 1.00 89.19 739 PHE A C 1
ATOM 5702 O O . PHE A 1 739 ? -27.187 2.704 11.857 1.00 89.19 739 PHE A O 1
ATOM 5709 N N . LEU A 1 740 ? -25.723 3.034 13.533 1.00 86.69 740 LEU A N 1
ATOM 5710 C CA . LEU A 1 740 ? -26.693 3.012 14.632 1.00 86.69 740 LEU A CA 1
ATOM 5711 C C . LEU A 1 740 ? -26.782 4.397 15.259 1.00 86.69 740 LEU A C 1
ATOM 5713 O O . LEU A 1 740 ? -25.831 4.841 15.896 1.00 86.69 740 LEU A O 1
ATOM 5717 N N . VAL A 1 741 ? -27.899 5.091 15.079 1.00 84.94 741 VAL A N 1
ATOM 5718 C CA . VAL A 1 741 ? -28.020 6.503 15.456 1.00 84.94 741 VAL A CA 1
ATOM 5719 C C . VAL A 1 741 ? -28.638 6.667 16.841 1.00 84.94 741 VAL A C 1
ATOM 5721 O O . VAL A 1 741 ? -29.703 6.130 17.143 1.00 84.94 741 VAL A O 1
ATOM 5724 N N . TYR A 1 742 ? -27.977 7.456 17.680 1.00 83.94 742 TYR A N 1
ATOM 5725 C CA . TYR A 1 742 ? -28.358 7.733 19.059 1.00 83.94 742 TYR A CA 1
ATOM 5726 C C . TYR A 1 742 ? -28.394 9.234 19.308 1.00 83.94 742 TYR A C 1
ATOM 5728 O O . TYR A 1 742 ? -27.510 9.967 18.872 1.00 83.94 742 TYR A O 1
ATOM 5736 N N . TRP A 1 743 ? -29.382 9.678 20.079 1.00 80.50 743 TRP A N 1
ATOM 5737 C CA . TRP A 1 743 ? -29.560 11.084 20.419 1.00 80.50 743 TRP A CA 1
ATOM 5738 C C . TRP A 1 743 ? -29.156 11.342 21.862 1.00 80.50 743 TRP A C 1
ATOM 5740 O O . TRP A 1 743 ? -29.728 10.783 22.797 1.00 80.50 743 TRP A O 1
ATOM 5750 N N . LEU A 1 744 ? -28.176 12.218 22.044 1.00 83.38 744 LEU A N 1
ATOM 5751 C CA . LEU A 1 744 ? -27.782 12.734 23.347 1.00 83.38 744 LEU A CA 1
ATOM 5752 C C . LEU A 1 744 ? -28.498 14.077 23.545 1.00 83.38 744 LEU A C 1
ATOM 5754 O O . LEU A 1 744 ? -27.941 15.133 23.244 1.00 83.38 744 LEU A O 1
ATOM 5758 N N . VAL A 1 745 ? -29.759 14.011 23.983 1.00 79.31 745 VAL A N 1
ATOM 5759 C CA . VAL A 1 745 ? -30.644 15.168 24.230 1.00 79.31 745 VAL A CA 1
ATOM 5760 C C . VAL A 1 745 ? -30.391 15.812 25.598 1.00 79.31 745 VAL A C 1
ATOM 5762 O O . VAL A 1 745 ? -29.631 15.284 26.415 1.00 79.31 745 VAL A O 1
ATOM 5765 N N . GLU A 1 746 ? -31.014 16.960 25.877 1.00 76.44 746 GLU A N 1
ATOM 5766 C CA . GLU A 1 746 ? -30.895 17.593 27.193 1.00 76.44 746 GLU A CA 1
ATOM 5767 C C . GLU A 1 746 ? -31.346 16.633 28.310 1.00 76.44 746 GLU A C 1
ATOM 5769 O O . GLU A 1 746 ? -32.412 16.025 28.251 1.00 76.44 746 GLU A O 1
ATOM 5774 N N . GLY A 1 747 ? -30.511 16.482 29.343 1.00 78.62 747 GLY A N 1
ATOM 5775 C CA . GLY A 1 747 ? -30.810 15.605 30.477 1.00 78.62 747 GLY A CA 1
ATOM 5776 C C . GLY A 1 747 ? -30.635 14.111 30.199 1.00 78.62 747 GLY A C 1
ATOM 5777 O O . GLY A 1 747 ? -31.088 13.311 31.015 1.00 78.62 747 GLY A O 1
ATOM 5778 N N . TRP A 1 748 ? -29.973 13.725 29.098 1.00 84.06 748 TRP A N 1
ATOM 5779 C CA . TRP A 1 748 ? -29.710 12.315 28.804 1.00 84.06 748 TRP A CA 1
ATOM 5780 C C . TRP A 1 748 ? -29.034 11.597 29.968 1.00 84.06 748 TRP A C 1
ATOM 5782 O O . TRP A 1 748 ? -28.117 12.133 30.596 1.00 84.06 748 TRP A O 1
ATOM 5792 N N . GLU A 1 749 ? -29.453 10.361 30.228 1.00 83.56 749 GLU A N 1
ATOM 5793 C CA . GLU A 1 749 ? -28.827 9.492 31.219 1.00 83.56 749 GLU A CA 1
ATOM 5794 C C . GLU A 1 749 ? -28.200 8.277 30.555 1.00 83.56 749 GLU A C 1
ATOM 5796 O O . GLU A 1 749 ? -28.743 7.709 29.612 1.00 83.56 749 GLU A O 1
ATOM 5801 N N . GLU A 1 750 ? -27.051 7.845 31.073 1.00 84.69 750 GLU A N 1
ATOM 5802 C CA . GLU A 1 750 ? -26.351 6.678 30.532 1.00 84.69 750 GLU A CA 1
ATOM 5803 C C . GLU A 1 750 ? -27.224 5.417 30.564 1.00 84.69 750 GLU A C 1
ATOM 5805 O O . GLU A 1 750 ? -27.137 4.588 29.666 1.00 84.69 750 GLU A O 1
ATOM 5810 N N . SER A 1 751 ? -28.109 5.293 31.557 1.00 83.00 751 SER A N 1
ATOM 5811 C CA . SER A 1 751 ? -29.030 4.159 31.686 1.00 83.00 751 SER A CA 1
ATOM 5812 C C . SER A 1 751 ? -30.028 4.028 30.534 1.00 83.00 751 SER A C 1
ATOM 5814 O O . SER A 1 751 ? -30.680 2.991 30.430 1.00 83.00 751 SER A O 1
ATOM 5816 N N . TRP A 1 752 ? -30.160 5.044 29.677 1.00 78.12 752 TRP A N 1
ATOM 5817 C CA . TRP A 1 752 ? -30.963 4.967 28.457 1.00 78.12 752 TRP A CA 1
ATOM 5818 C C . TRP A 1 752 ? -30.270 4.139 27.367 1.00 78.12 752 TRP A C 1
ATOM 5820 O O . TRP A 1 752 ? -30.935 3.627 26.471 1.00 78.12 752 TRP A O 1
ATOM 5830 N N . PHE A 1 753 ? -28.949 3.964 27.460 1.00 83.44 753 PHE A N 1
ATOM 5831 C CA . PHE A 1 753 ? -28.132 3.268 26.474 1.00 83.44 753 PHE A CA 1
ATOM 5832 C C . PHE A 1 753 ? -27.639 1.933 27.030 1.00 83.44 753 PHE A C 1
ATOM 5834 O O . PHE A 1 753 ? -26.872 1.872 27.992 1.00 83.44 753 PHE A O 1
ATOM 5841 N N . ASN A 1 754 ? -28.028 0.832 26.387 1.00 86.56 754 ASN A N 1
ATOM 5842 C CA . ASN A 1 754 ? -27.486 -0.481 26.718 1.00 86.56 754 ASN A CA 1
ATOM 5843 C C . ASN A 1 754 ? -26.105 -0.659 26.065 1.00 86.56 754 ASN A C 1
ATOM 5845 O O . ASN A 1 754 ? -25.987 -1.231 24.985 1.00 86.56 754 ASN A O 1
ATOM 5849 N N . THR A 1 755 ? -25.054 -0.155 26.715 1.00 89.00 755 THR A N 1
ATOM 5850 C CA . THR A 1 755 ? -23.673 -0.160 26.190 1.00 89.00 755 THR A CA 1
ATOM 5851 C C . THR A 1 755 ? -23.164 -1.553 25.822 1.00 89.00 755 THR A C 1
ATOM 5853 O O . THR A 1 755 ? -22.446 -1.689 24.835 1.00 89.00 755 THR A O 1
ATOM 5856 N N . THR A 1 756 ? -23.592 -2.601 26.533 1.00 90.38 756 THR A N 1
ATOM 5857 C CA . THR A 1 756 ? -23.281 -3.994 26.180 1.00 90.38 756 THR A CA 1
ATOM 5858 C C . THR A 1 756 ? -23.847 -4.361 24.810 1.00 90.38 756 THR A C 1
ATOM 5860 O O . THR A 1 756 ? -23.124 -4.892 23.972 1.00 90.38 756 THR A O 1
ATOM 5863 N N . LYS A 1 757 ? -25.118 -4.036 24.551 1.00 86.88 757 LYS A N 1
ATOM 5864 C CA . LYS A 1 757 ? -25.768 -4.308 23.261 1.00 86.88 757 LYS A CA 1
ATOM 5865 C C . LYS A 1 757 ? -25.208 -3.456 22.130 1.00 86.88 757 LYS A C 1
ATOM 5867 O O . LYS A 1 757 ? -25.010 -3.959 21.030 1.00 86.88 757 LYS A O 1
ATOM 5872 N N . ILE A 1 758 ? -24.874 -2.200 22.418 1.00 88.69 758 ILE A N 1
ATOM 5873 C CA . ILE A 1 758 ? -24.179 -1.332 21.462 1.00 88.69 758 ILE A CA 1
ATOM 5874 C C . ILE A 1 758 ? -22.833 -1.957 21.081 1.00 88.69 758 ILE A C 1
ATOM 5876 O O . ILE A 1 758 ? -22.522 -2.052 19.899 1.00 88.69 758 ILE A O 1
ATOM 5880 N N . GLN A 1 759 ? -22.065 -2.455 22.056 1.00 91.50 759 GLN A N 1
ATOM 5881 C CA . GLN A 1 759 ? -20.798 -3.129 21.782 1.00 91.50 759 GLN A CA 1
ATOM 5882 C C . GLN A 1 759 ? -20.981 -4.436 20.996 1.00 91.50 759 GLN A C 1
ATOM 5884 O O . GLN A 1 759 ? -20.185 -4.715 20.104 1.00 91.50 759 GLN A O 1
ATOM 5889 N N . GLU A 1 760 ? -22.006 -5.239 21.297 1.00 88.75 760 GLU A N 1
ATOM 5890 C CA . GLU A 1 760 ? -22.336 -6.443 20.516 1.00 88.75 760 GLU A CA 1
ATOM 5891 C C . GLU A 1 760 ? -22.604 -6.092 19.046 1.00 88.75 760 GLU A C 1
ATOM 5893 O O . GLU A 1 760 ? -22.044 -6.730 18.156 1.00 88.75 760 GLU A O 1
ATOM 5898 N N . ALA A 1 761 ? -23.365 -5.027 18.784 1.00 85.88 761 ALA A N 1
ATOM 5899 C CA . ALA A 1 761 ? -23.592 -4.546 17.426 1.00 85.88 761 ALA A CA 1
ATOM 5900 C C . ALA A 1 761 ? -22.314 -3.993 16.772 1.00 85.88 761 ALA A C 1
ATOM 5902 O O . ALA A 1 761 ? -22.035 -4.284 15.611 1.00 85.88 761 ALA A O 1
ATOM 5903 N N . MET A 1 762 ? -21.470 -3.275 17.513 1.00 90.31 762 MET A N 1
ATOM 5904 C CA . MET A 1 762 ? -20.162 -2.848 17.001 1.00 90.31 762 MET A CA 1
ATOM 5905 C C . MET A 1 762 ? -19.295 -4.036 16.578 1.00 90.31 762 MET A C 1
ATOM 5907 O O . MET A 1 762 ? -18.677 -4.013 15.515 1.00 90.31 762 MET A O 1
ATOM 5911 N N . ASN A 1 763 ? -19.301 -5.113 17.365 1.00 86.00 763 ASN A N 1
ATOM 5912 C CA . ASN A 1 763 ? -18.591 -6.347 17.033 1.00 86.00 763 ASN A CA 1
ATOM 5913 C C . ASN A 1 763 ? -19.179 -7.043 15.791 1.00 86.00 763 ASN A C 1
ATOM 5915 O O . ASN A 1 763 ? -18.451 -7.742 15.090 1.00 86.00 763 ASN A O 1
ATOM 5919 N N . ALA A 1 764 ? -20.468 -6.834 15.507 1.00 82.19 764 ALA A N 1
ATOM 5920 C CA . ALA A 1 764 ? -21.145 -7.294 14.293 1.00 82.19 764 ALA A CA 1
ATOM 5921 C C . ALA A 1 764 ? -20.926 -6.370 13.075 1.00 82.19 764 ALA A C 1
ATOM 5923 O O . ALA A 1 764 ? -21.433 -6.652 11.993 1.00 82.19 764 ALA A O 1
ATOM 5924 N N . GLY A 1 765 ? -20.145 -5.291 13.219 1.00 82.56 765 GLY A N 1
ATOM 5925 C CA . GLY A 1 765 ? -19.740 -4.415 12.118 1.00 82.56 765 GLY A CA 1
ATOM 5926 C C . GLY A 1 765 ? -20.532 -3.113 11.985 1.00 82.56 765 GLY A C 1
ATOM 5927 O O . GLY A 1 765 ? -20.259 -2.360 11.045 1.00 82.56 765 GLY A O 1
ATOM 5928 N N . TYR A 1 766 ? -21.457 -2.820 12.902 1.00 88.31 766 TYR A N 1
ATOM 5929 C CA . TYR A 1 766 ? -22.180 -1.546 12.942 1.00 88.31 766 TYR A CA 1
ATOM 5930 C C . TYR A 1 766 ? -21.334 -0.415 13.553 1.00 88.31 766 TYR A C 1
ATOM 5932 O O . TYR A 1 766 ? -20.468 -0.646 14.395 1.00 88.31 766 TYR A O 1
ATOM 5940 N N . ILE A 1 767 ? -21.612 0.831 13.167 1.00 91.25 767 ILE A N 1
ATOM 5941 C CA . ILE A 1 767 ? -20.942 2.032 13.681 1.00 91.25 767 ILE A CA 1
ATOM 5942 C C . ILE A 1 767 ? -21.956 2.912 14.421 1.00 91.25 767 ILE A C 1
ATOM 5944 O O . ILE A 1 767 ? -22.884 3.422 13.792 1.00 91.25 767 ILE A O 1
ATOM 5948 N N . PRO A 1 768 ? -21.807 3.142 15.737 1.00 91.69 768 PRO A N 1
ATOM 5949 C CA . PRO A 1 768 ? -22.679 4.054 16.456 1.00 91.69 768 PRO A CA 1
ATOM 5950 C C . PRO A 1 768 ? -22.392 5.513 16.075 1.00 91.69 768 PRO A C 1
ATOM 5952 O O . PRO A 1 768 ? -21.245 5.964 16.092 1.00 91.69 768 PRO A O 1
ATOM 5955 N N . VAL A 1 769 ? -23.456 6.251 15.772 1.00 91.12 769 VAL A N 1
ATOM 5956 C CA . VAL A 1 769 ? -23.470 7.687 15.488 1.00 91.12 769 VAL A CA 1
ATOM 5957 C C . VAL A 1 769 ? -24.225 8.381 16.613 1.00 91.12 769 VAL A C 1
ATOM 5959 O O . VAL A 1 769 ? -25.426 8.193 16.775 1.00 91.12 769 VAL A O 1
ATOM 5962 N N . PHE A 1 770 ? -23.525 9.178 17.408 1.00 90.44 770 PHE A N 1
ATOM 5963 C CA . PHE A 1 770 ? -24.099 9.948 18.501 1.00 90.44 770 PHE A CA 1
ATOM 5964 C C . PHE A 1 770 ? -24.338 11.387 18.037 1.00 90.44 770 PHE A C 1
ATOM 5966 O O . PHE A 1 770 ? -23.391 12.150 17.842 1.00 90.44 770 PHE A O 1
ATOM 5973 N N . ASN A 1 771 ? -25.604 11.762 17.875 1.00 86.94 771 ASN A N 1
ATOM 5974 C CA . ASN A 1 771 ? -26.025 13.134 17.614 1.00 86.94 771 ASN A CA 1
ATOM 5975 C C . ASN A 1 771 ? -26.152 13.862 18.957 1.00 86.94 771 ASN A C 1
ATOM 5977 O O . ASN A 1 771 ? -27.029 13.563 19.772 1.00 86.94 771 ASN A O 1
ATOM 5981 N N . TYR A 1 772 ? -25.234 14.787 19.220 1.00 86.25 772 TYR A N 1
ATOM 5982 C CA . TYR A 1 772 ? -25.166 15.535 20.468 1.00 86.25 772 TYR A CA 1
ATOM 5983 C C . TYR A 1 772 ? -25.950 16.843 20.363 1.00 86.25 772 TYR A C 1
ATOM 5985 O O . TYR A 1 772 ? -25.427 17.858 19.899 1.00 86.25 772 TYR A O 1
ATOM 5993 N N . TRP A 1 773 ? -27.216 16.778 20.784 1.00 71.94 773 TRP A N 1
ATOM 5994 C CA . TRP A 1 773 ? -28.293 17.646 20.295 1.00 71.94 773 TRP A CA 1
ATOM 5995 C C . TRP A 1 773 ? -28.522 18.956 21.070 1.00 71.94 773 TRP A C 1
ATOM 5997 O O . TRP A 1 773 ? -29.160 19.857 20.562 1.00 71.94 773 TRP A O 1
ATOM 6007 N N . TYR A 1 774 ? -27.976 19.150 22.270 1.00 69.75 774 TYR A N 1
ATOM 6008 C CA . TYR A 1 774 ? -28.334 20.320 23.105 1.00 69.75 774 TYR A CA 1
ATOM 6009 C C . TYR A 1 774 ? -27.190 21.314 23.341 1.00 69.75 774 TYR A C 1
ATOM 6011 O O . TYR A 1 774 ? -27.306 22.215 24.182 1.00 69.75 774 TYR A O 1
ATOM 6019 N N . PHE A 1 775 ? -26.049 21.164 22.657 1.00 68.50 775 PHE A N 1
ATOM 6020 C CA . PHE A 1 775 ? -24.875 21.996 22.942 1.00 68.50 775 PHE A CA 1
ATOM 6021 C C . PHE A 1 775 ? -25.194 23.494 22.776 1.00 68.50 775 PHE A C 1
ATOM 6023 O O . PHE A 1 775 ? -24.807 24.319 23.613 1.00 68.50 775 PHE A O 1
ATOM 6030 N N . GLY A 1 776 ? -25.953 23.839 21.732 1.00 67.62 776 GLY A N 1
ATOM 6031 C CA . GLY A 1 776 ? -26.349 25.210 21.416 1.00 67.62 776 GLY A CA 1
ATOM 6032 C C . GLY A 1 776 ? -27.561 25.758 22.177 1.00 67.62 776 GLY A C 1
ATOM 6033 O O . GLY A 1 776 ? -27.692 26.975 22.325 1.00 67.62 776 GLY A O 1
ATOM 6034 N N . ASP A 1 777 ? -28.426 24.913 22.738 1.00 67.19 777 ASP A N 1
ATOM 6035 C CA . ASP A 1 777 ? -29.682 25.374 23.351 1.00 67.19 777 ASP A CA 1
ATOM 6036 C C . ASP A 1 777 ? -29.490 26.212 24.615 1.00 67.19 777 ASP A C 1
ATOM 6038 O O . ASP A 1 777 ? -30.250 27.145 24.900 1.00 67.19 777 ASP A O 1
ATOM 6042 N N . LYS A 1 778 ? -28.379 25.999 25.325 1.00 67.31 778 LYS A N 1
ATOM 6043 C CA . LYS A 1 778 ? -28.008 26.798 26.504 1.00 67.31 778 LYS A CA 1
ATOM 6044 C C . LYS A 1 778 ? -27.585 28.244 26.151 1.00 67.31 778 LYS A C 1
ATOM 6046 O O . LYS A 1 778 ? -27.289 29.038 27.056 1.00 67.31 778 LYS A O 1
ATOM 6051 N N . LEU A 1 779 ? -27.586 28.639 24.869 1.00 70.12 779 LEU A N 1
ATOM 6052 C CA . LEU A 1 779 ? -27.098 29.935 24.350 1.00 70.12 779 LEU A CA 1
ATOM 6053 C C . LEU A 1 779 ? -28.178 31.006 24.122 1.00 70.12 779 LEU A C 1
ATOM 6055 O O . LEU A 1 779 ? -27.899 32.057 23.536 1.00 70.12 779 LEU A O 1
ATOM 6059 N N . MET A 1 780 ? -29.389 30.798 24.646 1.00 63.06 780 MET A N 1
ATOM 6060 C CA . MET A 1 780 ? -30.532 31.718 24.496 1.00 63.06 780 MET A CA 1
ATOM 6061 C C . MET A 1 780 ? -30.276 33.165 24.980 1.00 63.06 780 MET A C 1
ATOM 6063 O O . MET A 1 780 ? -30.954 34.085 24.537 1.00 63.06 780 MET A O 1
ATOM 6067 N N . ASN A 1 781 ? -29.279 33.385 25.851 1.00 71.56 781 ASN A N 1
ATOM 6068 C CA . ASN A 1 781 ? -28.964 34.688 26.465 1.00 71.56 781 ASN A CA 1
ATOM 6069 C C . ASN A 1 781 ? -27.576 35.253 26.085 1.00 71.56 781 ASN A C 1
ATOM 6071 O O . ASN A 1 781 ? -27.032 36.073 26.823 1.00 71.56 781 ASN A O 1
ATOM 6075 N N . GLY A 1 782 ? -26.984 34.817 24.967 1.00 79.88 782 GLY A N 1
ATOM 6076 C CA . GLY A 1 782 ? -25.658 35.267 24.516 1.00 79.88 782 GLY A CA 1
ATOM 6077 C C . GLY A 1 782 ? -24.579 34.182 24.587 1.00 79.88 782 GLY A C 1
ATOM 6078 O O . GLY A 1 782 ? -24.879 33.018 24.856 1.00 79.88 782 GLY A O 1
ATOM 6079 N N . MET A 1 783 ? -23.326 34.581 24.338 1.00 86.38 783 MET A N 1
ATOM 6080 C CA . MET A 1 783 ? -22.159 33.694 24.431 1.00 86.38 783 MET A CA 1
ATOM 6081 C C . MET A 1 783 ? -22.006 33.090 25.842 1.00 86.38 783 MET A C 1
ATOM 6083 O O . MET A 1 783 ? -22.417 33.723 26.820 1.00 86.38 783 MET A O 1
ATOM 6087 N N . PRO A 1 784 ? -21.422 31.882 25.984 1.00 82.44 784 PRO A N 1
ATOM 6088 C CA . PRO A 1 784 ? -21.222 31.234 27.279 1.00 82.44 784 PRO A CA 1
ATOM 6089 C C . PRO A 1 784 ? -20.401 32.084 28.250 1.00 82.44 784 PRO A C 1
ATOM 6091 O O . PRO A 1 784 ? -19.251 32.432 27.971 1.00 82.44 784 PRO A O 1
ATOM 6094 N N . ASP A 1 785 ? -20.959 32.353 29.428 1.00 85.62 785 ASP A N 1
ATOM 6095 C CA . ASP A 1 785 ? -20.192 32.864 30.561 1.00 85.62 785 ASP A CA 1
ATOM 6096 C C . ASP A 1 785 ? -19.320 31.756 31.190 1.00 85.62 785 ASP A C 1
ATOM 6098 O O . ASP A 1 785 ? -19.292 30.607 30.737 1.00 85.62 785 ASP A O 1
ATOM 6102 N N . THR A 1 786 ? -18.561 32.105 32.229 1.00 85.56 786 THR A N 1
ATOM 6103 C CA . THR A 1 786 ? -17.662 31.171 32.921 1.00 85.56 786 THR A CA 1
ATOM 6104 C C . THR A 1 786 ? -18.392 29.945 33.477 1.00 85.56 786 THR A C 1
ATOM 6106 O O . THR A 1 786 ? -17.857 28.839 33.394 1.00 85.56 786 THR A O 1
ATOM 6109 N N . ASP A 1 787 ? -19.606 30.117 34.002 1.00 85.69 787 ASP A N 1
ATOM 6110 C CA . ASP A 1 787 ? -20.371 29.031 34.620 1.00 85.69 787 ASP A CA 1
ATOM 6111 C C . ASP A 1 787 ? -20.895 28.067 33.548 1.00 85.69 787 ASP A C 1
ATOM 6113 O O . ASP A 1 787 ? -20.776 26.849 33.689 1.00 85.69 787 ASP A O 1
ATOM 6117 N N . LYS A 1 788 ? -21.373 28.594 32.413 1.00 84.31 788 LYS A N 1
ATOM 6118 C CA . LYS A 1 788 ? -21.767 27.778 31.255 1.00 84.31 788 LYS A CA 1
ATOM 6119 C C . LYS A 1 788 ? -20.589 27.032 30.637 1.00 84.31 788 LYS A C 1
ATOM 6121 O O . LYS A 1 788 ? -20.726 25.856 30.313 1.00 84.31 788 LYS A O 1
ATOM 6126 N N . LYS A 1 789 ? -19.417 27.669 30.516 1.00 85.88 789 LYS A N 1
ATOM 6127 C CA . LYS A 1 789 ? -18.185 27.002 30.050 1.00 85.88 789 LYS A CA 1
ATOM 6128 C C . LYS A 1 789 ? -17.793 25.847 30.980 1.00 85.88 789 LYS A C 1
ATOM 6130 O O . LYS A 1 789 ? -17.404 24.785 30.500 1.00 85.88 789 LYS A O 1
ATOM 6135 N N . ALA A 1 790 ? -17.941 26.024 32.295 1.00 86.38 790 ALA A N 1
ATOM 6136 C CA . ALA A 1 790 ? -17.714 24.956 33.266 1.00 86.38 790 ALA A CA 1
ATOM 6137 C C . ALA A 1 790 ? -18.742 23.819 33.134 1.00 86.38 790 ALA A C 1
ATOM 6139 O O . ALA A 1 790 ? -18.363 22.654 33.235 1.00 86.38 790 ALA A O 1
ATOM 6140 N N . GLN A 1 791 ? -20.012 24.136 32.860 1.00 85.50 791 GLN A N 1
ATOM 6141 C CA . GLN A 1 791 ? -21.036 23.124 32.597 1.00 85.50 791 GLN A CA 1
ATOM 6142 C C . GLN A 1 791 ? -20.728 22.324 31.326 1.00 85.50 791 GLN A C 1
ATOM 6144 O O . GLN A 1 791 ? -20.780 21.102 31.363 1.00 85.50 791 GLN A O 1
ATOM 6149 N N . TYR A 1 792 ? -20.325 22.976 30.232 1.00 85.94 792 TYR A N 1
ATOM 6150 C CA . TYR A 1 792 ? -19.916 22.266 29.016 1.00 85.94 792 TYR A CA 1
ATOM 6151 C C . TYR A 1 792 ? -18.724 21.341 29.249 1.00 85.94 792 TYR A C 1
ATOM 6153 O O . TYR A 1 792 ? -18.707 20.231 28.731 1.00 85.94 792 TYR A O 1
ATOM 6161 N N . ALA A 1 793 ? -17.749 21.749 30.063 1.00 85.94 793 ALA A N 1
ATOM 6162 C CA . ALA A 1 793 ? -16.642 20.870 30.429 1.00 85.94 793 ALA A CA 1
ATOM 6163 C C . ALA A 1 793 ? -17.113 19.626 31.210 1.00 85.94 793 ALA A C 1
ATOM 6165 O O . ALA A 1 793 ? -16.590 18.536 30.984 1.00 85.94 793 ALA A O 1
ATOM 6166 N N . GLN A 1 794 ? -18.111 19.765 32.093 1.00 88.75 794 GLN A N 1
ATOM 6167 C CA . GLN A 1 794 ? -18.724 18.627 32.793 1.00 88.75 794 GLN A CA 1
ATOM 6168 C C . GLN A 1 794 ? -19.501 17.724 31.831 1.00 88.75 794 GLN A C 1
ATOM 6170 O O . GLN A 1 794 ? -19.348 16.505 31.885 1.00 88.75 794 GLN A O 1
ATOM 6175 N N . ASP A 1 795 ? -20.281 18.315 30.926 1.00 87.12 795 ASP A N 1
ATOM 6176 C CA . ASP A 1 795 ? -21.056 17.573 29.935 1.00 87.12 795 ASP A CA 1
ATOM 6177 C C . ASP A 1 795 ? -20.107 16.794 28.989 1.00 87.12 795 ASP A C 1
ATOM 6179 O O . ASP A 1 795 ? -20.309 15.606 28.745 1.00 87.12 795 ASP A O 1
ATOM 6183 N N . ASN A 1 796 ? -18.991 17.402 28.559 1.00 89.00 796 ASN A N 1
ATOM 6184 C CA . ASN A 1 796 ? -17.943 16.732 27.776 1.00 89.00 796 ASN A CA 1
ATOM 6185 C C . ASN A 1 796 ? -17.281 15.582 28.547 1.00 89.00 796 ASN A C 1
ATOM 6187 O O . ASN A 1 796 ? -17.018 14.533 27.967 1.00 89.00 796 ASN A O 1
ATOM 6191 N N . ALA A 1 797 ? -17.024 15.747 29.850 1.00 91.25 797 ALA A N 1
ATOM 6192 C CA . ALA A 1 797 ? -16.484 14.672 30.681 1.00 91.25 797 ALA A CA 1
ATOM 6193 C C . ALA A 1 797 ? -17.458 13.484 30.782 1.00 91.25 797 ALA A C 1
ATOM 6195 O O . ALA A 1 797 ? -17.019 12.337 30.694 1.00 91.25 797 ALA A O 1
ATOM 6196 N N . LYS A 1 798 ? -18.772 13.749 30.883 1.00 92.44 798 LYS A N 1
ATOM 6197 C CA . LYS A 1 798 ? -19.819 12.713 30.844 1.00 92.44 798 LYS A CA 1
ATOM 6198 C C . LYS A 1 798 ? -19.808 11.963 29.506 1.00 92.44 798 LYS A C 1
ATOM 6200 O O . LYS A 1 798 ? -19.864 10.736 29.495 1.00 92.44 798 LYS A O 1
ATOM 6205 N N . VAL A 1 799 ? -19.676 12.681 28.386 1.00 92.00 799 VAL A N 1
ATOM 6206 C CA . VAL A 1 799 ? -19.558 12.077 27.045 1.00 92.00 799 VAL A CA 1
ATOM 6207 C C . VAL A 1 799 ? -18.290 11.224 26.923 1.00 92.00 799 VAL A C 1
ATOM 6209 O O . VAL A 1 799 ? -18.365 10.103 26.434 1.00 92.00 799 VAL A O 1
ATOM 6212 N N . ILE A 1 800 ? -17.141 11.703 27.410 1.00 93.06 800 ILE A N 1
ATOM 6213 C CA . ILE A 1 800 ? -15.875 10.947 27.411 1.00 93.06 800 ILE A CA 1
ATOM 6214 C C . ILE A 1 800 ? -16.019 9.640 28.193 1.00 93.06 800 ILE A C 1
ATOM 6216 O O . ILE A 1 800 ? -15.622 8.582 27.705 1.00 93.06 800 ILE A O 1
ATOM 6220 N N . GLU A 1 801 ? -16.588 9.696 29.401 1.00 93.81 801 GLU A N 1
ATOM 6221 C CA . GLU A 1 801 ? -16.806 8.503 30.224 1.00 93.81 801 GLU A CA 1
ATOM 6222 C C . GLU A 1 801 ? -17.714 7.491 29.519 1.00 93.81 801 GLU A C 1
ATOM 6224 O O . GLU A 1 801 ? -17.432 6.293 29.534 1.00 93.81 801 GLU A O 1
ATOM 6229 N N . PHE A 1 802 ? -18.775 7.973 28.871 1.00 94.12 802 PHE A N 1
ATOM 6230 C CA . PHE A 1 802 ? -19.695 7.137 28.113 1.00 94.12 802 PHE A CA 1
ATOM 6231 C C . PHE A 1 802 ? -19.033 6.494 26.886 1.00 94.12 802 PHE A C 1
ATOM 6233 O O . PHE A 1 802 ? -19.081 5.275 26.738 1.00 94.12 802 PHE A O 1
ATOM 6240 N N . LEU A 1 803 ? -18.359 7.276 26.036 1.00 93.81 803 LEU A N 1
ATOM 6241 C CA . LEU A 1 803 ? -17.720 6.768 24.815 1.00 93.81 803 LEU A CA 1
ATOM 6242 C C . LEU A 1 803 ? -16.599 5.762 25.112 1.00 93.81 803 LEU A C 1
ATOM 6244 O O . LEU A 1 803 ? -16.417 4.817 24.348 1.00 93.81 803 LEU A O 1
ATOM 6248 N N . ASN A 1 804 ? -15.894 5.910 26.238 1.00 92.69 804 ASN A N 1
ATOM 6249 C CA . ASN A 1 804 ? -14.856 4.970 26.681 1.00 92.69 804 ASN A CA 1
ATOM 6250 C C . ASN A 1 804 ? -15.393 3.603 27.136 1.00 92.69 804 ASN A C 1
ATOM 6252 O O . ASN A 1 804 ? -14.606 2.688 27.379 1.00 92.69 804 ASN A O 1
ATOM 6256 N N . LYS A 1 805 ? -16.715 3.437 27.252 1.00 92.12 805 LYS A N 1
ATOM 6257 C CA . LYS A 1 805 ? -17.345 2.128 27.492 1.00 92.12 805 LYS A CA 1
ATOM 6258 C C . LYS A 1 805 ? -17.488 1.311 26.208 1.00 92.12 805 LYS A C 1
ATOM 6260 O O . LYS A 1 805 ? -17.824 0.134 26.288 1.00 92.12 805 LYS A O 1
ATOM 6265 N N . LEU A 1 806 ? -17.229 1.927 25.054 1.00 89.94 806 LEU A N 1
ATOM 6266 C CA . LEU A 1 806 ? -17.332 1.327 23.732 1.00 89.94 806 LEU A CA 1
ATOM 6267 C C . LEU A 1 806 ? -15.943 1.250 23.079 1.00 89.94 806 LEU A C 1
ATOM 6269 O O . LEU A 1 806 ? -15.174 2.211 23.091 1.00 89.94 806 LEU A O 1
ATOM 6273 N N . ASN A 1 807 ? -15.631 0.121 22.454 1.00 87.56 807 ASN A N 1
ATOM 6274 C CA . ASN A 1 807 ? -14.379 -0.163 21.754 1.00 87.56 807 ASN A CA 1
ATOM 6275 C C . ASN A 1 807 ? -14.641 -0.288 20.244 1.00 87.56 807 ASN A C 1
ATOM 6277 O O . ASN A 1 807 ? -15.574 -0.987 19.850 1.00 87.56 807 ASN A O 1
ATOM 6281 N N . GLY A 1 808 ? -13.806 0.346 19.412 1.00 81.50 808 GLY A N 1
ATOM 6282 C CA . GLY A 1 808 ? -13.993 0.464 17.951 1.00 81.50 808 GLY A CA 1
ATOM 6283 C C . GLY A 1 808 ? -14.511 1.844 17.531 1.00 81.50 808 GLY A C 1
ATOM 6284 O O . GLY A 1 808 ? -14.710 2.696 18.398 1.00 81.50 808 GLY A O 1
ATOM 6285 N N . THR A 1 809 ? -14.728 2.089 16.232 1.00 88.38 809 THR A N 1
ATOM 6286 C CA . THR A 1 809 ? -15.156 3.417 15.757 1.00 88.38 809 THR A CA 1
ATOM 6287 C C . THR A 1 809 ? -16.529 3.833 16.232 1.00 88.38 809 THR A C 1
ATOM 6289 O O . THR A 1 809 ? -17.490 3.074 16.157 1.00 88.38 809 THR A O 1
ATOM 6292 N N . LYS A 1 810 ? -16.620 5.101 16.630 1.00 91.75 810 LYS A N 1
ATOM 6293 C CA . LYS A 1 810 ? -17.864 5.823 16.884 1.00 91.75 810 LYS A CA 1
ATOM 6294 C C . LYS A 1 810 ? -17.823 7.148 16.139 1.00 91.75 810 LYS A C 1
ATOM 6296 O O . LYS A 1 810 ? -16.751 7.724 15.965 1.00 91.75 810 LYS A O 1
ATOM 6301 N N . MET A 1 811 ? -18.977 7.662 15.752 1.00 93.38 811 MET A N 1
ATOM 6302 C CA . MET A 1 811 ? -19.109 9.022 15.238 1.00 93.38 811 MET A CA 1
ATOM 6303 C C . MET A 1 811 ? -19.798 9.879 16.295 1.00 93.38 811 MET A C 1
ATOM 6305 O O . MET A 1 811 ? -20.813 9.468 16.848 1.00 93.38 811 MET A O 1
ATOM 6309 N N . LEU A 1 812 ? -19.256 11.059 16.588 1.00 93.62 812 LEU A N 1
ATOM 6310 C CA . LEU A 1 812 ? -19.899 12.073 17.420 1.00 93.62 812 LEU A CA 1
ATOM 6311 C C . LEU A 1 812 ? -20.132 13.322 16.571 1.00 93.62 812 LEU A C 1
ATOM 6313 O O . LEU A 1 812 ? -19.187 13.952 16.088 1.00 93.62 812 LEU A O 1
ATOM 6317 N N . ILE A 1 813 ? -21.401 13.676 16.402 1.00 92.06 813 ILE A N 1
ATOM 6318 C CA . ILE A 1 813 ? -21.830 14.840 15.634 1.00 92.06 813 ILE A CA 1
ATOM 6319 C C . ILE A 1 813 ? -22.388 15.852 16.621 1.00 92.06 813 ILE A C 1
ATOM 6321 O O . ILE A 1 813 ? -23.384 15.596 17.290 1.00 92.06 813 ILE A O 1
ATOM 6325 N N . MET A 1 814 ? -21.721 16.993 16.751 1.00 90.31 814 MET A N 1
ATOM 6326 C CA . MET A 1 814 ? -22.188 18.083 17.601 1.00 90.31 814 MET A CA 1
ATOM 6327 C C . MET A 1 814 ? -23.169 18.957 16.824 1.00 90.31 814 MET A C 1
ATOM 6329 O O . MET A 1 814 ? -22.831 19.425 15.737 1.00 90.31 814 MET A O 1
ATOM 6333 N N . GLU A 1 815 ? -24.344 19.220 17.396 1.00 82.88 815 GLU A N 1
ATOM 6334 C CA . GLU A 1 815 ? -25.328 20.147 16.835 1.00 82.88 815 GLU A CA 1
ATOM 6335 C C . GLU A 1 815 ? -25.321 21.464 17.635 1.00 82.88 815 GLU A C 1
ATOM 6337 O O . GLU A 1 815 ? -25.881 21.561 18.730 1.00 82.88 815 GLU A O 1
ATOM 6342 N N . PRO A 1 816 ? -24.609 22.495 17.150 1.00 77.75 816 PRO A N 1
ATOM 6343 C CA . PRO A 1 816 ? -24.422 23.742 17.884 1.00 77.75 816 PRO A CA 1
ATOM 6344 C C . PRO A 1 816 ? -25.600 24.716 17.766 1.00 77.75 816 PRO A C 1
ATOM 6346 O O . PRO A 1 816 ? -25.498 25.811 18.315 1.00 77.75 816 PRO A O 1
ATOM 6349 N N . GLU A 1 817 ? -26.681 24.356 17.061 1.00 75.50 817 GLU A N 1
ATOM 6350 C CA . GLU A 1 817 ? -27.842 25.224 16.820 1.00 75.50 817 GLU A CA 1
ATOM 6351 C C . GLU A 1 817 ? -27.428 26.584 16.223 1.00 75.50 817 GLU A C 1
ATOM 6353 O O . GLU A 1 817 ? -27.644 27.653 16.800 1.00 75.50 817 GLU A O 1
ATOM 6358 N N . PHE A 1 818 ? -26.802 26.586 15.037 1.00 78.62 818 PHE A N 1
ATOM 6359 C CA . PHE A 1 818 ? -26.405 27.844 14.382 1.00 78.62 818 PHE A CA 1
ATOM 6360 C C . PHE A 1 818 ? -27.597 28.767 14.062 1.00 78.62 818 PHE A C 1
ATOM 6362 O O . PHE A 1 818 ? -27.401 29.947 13.800 1.00 78.62 818 PHE A O 1
ATOM 6369 N N . ASN A 1 819 ? -28.845 28.309 14.177 1.00 70.50 819 ASN A N 1
ATOM 6370 C CA . ASN A 1 819 ? -30.024 29.173 14.110 1.00 70.50 819 ASN A CA 1
ATOM 6371 C C . ASN A 1 819 ? -30.071 30.240 15.241 1.00 70.50 819 ASN A C 1
ATOM 6373 O O . ASN A 1 819 ? -30.796 31.234 15.117 1.00 70.50 819 ASN A O 1
ATOM 6377 N N . LYS A 1 820 ? -29.285 30.106 16.327 1.00 73.00 820 LYS A N 1
ATOM 6378 C CA . LYS A 1 820 ? -29.236 31.088 17.422 1.00 73.00 820 LYS A CA 1
ATOM 6379 C C . LYS A 1 820 ? -28.381 32.302 17.037 1.00 73.00 820 LYS A C 1
ATOM 6381 O O . LYS A 1 820 ? -27.163 32.232 16.867 1.00 73.00 820 LYS A O 1
ATOM 6386 N N . ASN A 1 821 ? -29.010 33.479 17.027 1.00 74.38 821 ASN A N 1
ATOM 6387 C CA . ASN A 1 821 ? -28.354 34.746 16.673 1.00 74.38 821 ASN A CA 1
ATOM 6388 C C . ASN A 1 821 ? -27.119 35.087 17.526 1.00 74.38 821 ASN A C 1
ATOM 6390 O O . ASN A 1 821 ? -26.239 35.791 17.045 1.00 74.38 821 ASN A O 1
ATOM 6394 N N . SER A 1 822 ? -27.026 34.625 18.776 1.00 80.94 822 SER A N 1
ATOM 6395 C CA . SER A 1 822 ? -25.901 34.933 19.669 1.00 80.94 822 SER A CA 1
ATOM 6396 C C . SER A 1 822 ? -24.557 34.435 19.125 1.00 80.94 822 SER A C 1
ATOM 6398 O O . SER A 1 822 ? -23.592 35.203 19.153 1.00 80.94 822 SER A O 1
ATOM 6400 N N . ILE A 1 823 ? -24.516 33.221 18.565 1.00 84.94 823 ILE A N 1
ATOM 6401 C CA . ILE A 1 823 ? -23.312 32.598 17.987 1.00 84.94 823 ILE A CA 1
ATOM 6402 C C . ILE A 1 823 ? -22.850 33.379 16.753 1.00 84.94 823 ILE A C 1
ATOM 6404 O O . ILE A 1 823 ? -21.688 33.754 16.629 1.00 84.94 823 ILE A O 1
ATOM 6408 N N . LEU A 1 824 ? -23.794 33.678 15.860 1.00 85.50 824 LEU A N 1
ATOM 6409 C CA . LEU A 1 824 ? -23.520 34.241 14.538 1.00 85.50 824 LEU A CA 1
ATOM 6410 C C . LEU A 1 824 ? -23.573 35.777 14.483 1.00 85.50 824 LEU A C 1
ATOM 6412 O O . LEU A 1 824 ? -23.492 36.362 13.406 1.00 85.50 824 LEU A O 1
ATOM 6416 N N . SER A 1 825 ? -23.752 36.454 15.622 1.00 86.56 825 SER A N 1
ATOM 6417 C CA . SER A 1 825 ? -23.972 37.913 15.667 1.00 86.56 825 SER A CA 1
ATOM 6418 C C . SER A 1 825 ? -22.742 38.759 15.319 1.00 86.56 825 SER A C 1
ATOM 6420 O O . SER A 1 825 ? -22.896 39.941 15.012 1.00 86.56 825 SER A O 1
ATOM 6422 N N . SER A 1 826 ? -21.532 38.193 15.377 1.00 90.31 826 SER A N 1
ATOM 6423 C CA . SER A 1 826 ? -20.292 38.840 14.933 1.00 90.31 826 SER A CA 1
ATOM 6424 C C . SER A 1 826 ? -19.176 37.820 14.709 1.00 90.31 826 SER A C 1
ATOM 6426 O O . SER A 1 826 ? -19.180 36.766 15.343 1.00 90.31 826 SER A O 1
ATOM 6428 N N . ASP A 1 827 ? -18.182 38.162 13.889 1.00 92.44 827 ASP A N 1
ATOM 6429 C CA . ASP A 1 827 ? -16.973 37.351 13.674 1.00 92.44 827 ASP A CA 1
ATOM 6430 C C . ASP A 1 827 ? -16.266 37.017 14.999 1.00 92.44 827 ASP A C 1
ATOM 6432 O O . ASP A 1 827 ? -15.812 35.896 15.207 1.00 92.44 827 ASP A O 1
ATOM 6436 N N . ALA A 1 828 ? -16.234 37.964 15.946 1.00 92.25 828 ALA A N 1
ATOM 6437 C CA . ALA A 1 828 ? -15.642 37.751 17.266 1.00 92.25 828 ALA A CA 1
ATOM 6438 C C . ALA A 1 828 ? -16.376 36.662 18.068 1.00 92.25 828 ALA A C 1
ATOM 6440 O O . ALA A 1 828 ? -15.727 35.819 18.687 1.00 92.25 828 ALA A O 1
ATOM 6441 N N . ASN A 1 829 ? -17.712 36.647 18.026 1.00 90.88 829 ASN A N 1
ATOM 6442 C CA . ASN A 1 829 ? -18.502 35.599 18.674 1.00 90.88 829 ASN A CA 1
ATOM 6443 C C . ASN A 1 829 ? -18.310 34.248 17.982 1.00 90.88 829 ASN A C 1
ATOM 6445 O O . ASN A 1 829 ? -18.232 33.232 18.666 1.00 90.88 829 ASN A O 1
ATOM 6449 N N . GLN A 1 830 ? -18.181 34.238 16.654 1.00 91.81 830 GLN A N 1
ATOM 6450 C CA . GLN A 1 830 ? -17.906 33.022 15.893 1.00 91.81 830 GLN A CA 1
ATOM 6451 C C . GLN A 1 830 ? -16.544 32.419 16.261 1.00 91.81 830 GLN A C 1
ATOM 6453 O O . GLN A 1 830 ? -16.487 31.241 16.599 1.00 91.81 830 GLN A O 1
ATOM 6458 N N . HIS A 1 831 ? -15.475 33.218 16.311 1.00 92.69 831 HIS A N 1
ATOM 6459 C CA . HIS A 1 831 ? -14.153 32.759 16.760 1.00 92.69 831 HIS A CA 1
ATOM 6460 C C . HIS A 1 831 ? -14.146 32.312 18.235 1.00 92.69 831 HIS A C 1
ATOM 6462 O O . HIS A 1 831 ? -13.520 31.309 18.593 1.00 92.69 831 HIS A O 1
ATOM 6468 N N . GLU A 1 832 ? -14.852 33.029 19.121 1.00 90.38 832 GLU A N 1
ATOM 6469 C CA . GLU A 1 832 ? -14.986 32.609 20.521 1.00 90.38 832 GLU A CA 1
ATOM 6470 C C . GLU A 1 832 ? -15.733 31.271 20.622 1.00 90.38 832 GLU A C 1
ATOM 6472 O O . GLU A 1 832 ? -15.303 30.377 21.353 1.00 90.38 832 GLU A O 1
ATOM 6477 N N . PHE A 1 833 ? -16.818 31.100 19.868 1.00 89.50 833 PHE A N 1
ATOM 6478 C CA . PHE A 1 833 ? -17.570 29.852 19.836 1.00 89.50 833 PHE A CA 1
ATOM 6479 C C . PHE A 1 833 ? -16.737 28.701 19.264 1.00 89.50 833 PHE A C 1
ATOM 6481 O O . PHE A 1 833 ? -16.678 27.632 19.872 1.00 89.50 833 PHE A O 1
ATOM 6488 N N . ALA A 1 834 ? -16.024 28.943 18.160 1.00 91.69 834 ALA A N 1
ATOM 6489 C CA . ALA A 1 834 ? -15.091 27.993 17.572 1.00 91.69 834 ALA A CA 1
ATOM 6490 C C . ALA A 1 834 ? -14.025 27.566 18.586 1.00 91.69 834 ALA A C 1
ATOM 6492 O O . ALA A 1 834 ? -13.749 26.383 18.727 1.00 91.69 834 ALA A O 1
ATOM 6493 N N . THR A 1 835 ? -13.499 28.490 19.391 1.00 91.00 835 THR A N 1
ATOM 6494 C CA . THR A 1 835 ? -12.558 28.153 20.471 1.00 91.00 835 THR A CA 1
ATOM 6495 C C . THR A 1 835 ? -13.189 27.227 21.519 1.00 91.00 835 THR A C 1
ATOM 6497 O O . THR A 1 835 ? -12.557 26.267 21.962 1.00 91.00 835 THR A O 1
ATOM 6500 N N . ILE A 1 836 ? -14.435 27.483 21.929 1.00 88.38 836 ILE A N 1
ATOM 6501 C CA . ILE A 1 836 ? -15.144 26.664 22.928 1.00 88.38 836 ILE A CA 1
ATOM 6502 C C . ILE A 1 836 ? -15.376 25.242 22.399 1.00 88.38 836 ILE A C 1
ATOM 6504 O O . ILE A 1 836 ? -15.054 24.276 23.092 1.00 88.38 836 ILE A O 1
ATOM 6508 N N . ILE A 1 837 ? -15.884 25.117 21.172 1.00 88.81 837 ILE A N 1
ATOM 6509 C CA . ILE A 1 837 ? -16.118 23.827 20.513 1.00 88.81 837 ILE A CA 1
ATOM 6510 C C . ILE A 1 837 ? -14.798 23.110 20.228 1.00 88.81 837 ILE A C 1
ATOM 6512 O O . ILE A 1 837 ? -14.675 21.921 20.497 1.00 88.81 837 ILE A O 1
ATOM 6516 N N . GLY A 1 838 ? -13.783 23.825 19.748 1.00 89.38 838 GLY A N 1
ATOM 6517 C CA . GLY A 1 838 ? -12.457 23.276 19.485 1.00 89.38 838 GLY A CA 1
ATOM 6518 C C . GLY A 1 838 ? -11.840 22.650 20.733 1.00 89.38 838 GLY A C 1
ATOM 6519 O O . GLY A 1 838 ? -11.325 21.539 20.659 1.00 89.38 838 GLY A O 1
ATOM 6520 N N . ASN A 1 839 ? -11.983 23.298 21.893 1.00 87.50 839 ASN A N 1
ATOM 6521 C CA . ASN A 1 839 ? -11.557 22.733 23.175 1.00 87.50 839 ASN A CA 1
ATOM 6522 C C . ASN A 1 839 ? -12.368 21.489 23.571 1.00 87.50 839 ASN A C 1
ATOM 6524 O O . ASN A 1 839 ? -11.814 20.567 24.166 1.00 87.50 839 ASN A O 1
ATOM 6528 N N . ALA A 1 840 ? -13.668 21.449 23.258 1.00 88.69 840 ALA A N 1
ATOM 6529 C CA . ALA A 1 840 ? -14.497 20.267 23.481 1.00 88.69 840 ALA A CA 1
ATOM 6530 C C . ALA A 1 840 ? -14.031 19.089 22.610 1.00 88.69 840 ALA A C 1
ATOM 6532 O O . ALA A 1 840 ? -13.801 18.003 23.139 1.00 88.69 840 ALA A O 1
ATOM 6533 N N . ILE A 1 841 ? -13.811 19.325 21.311 1.00 90.69 841 ILE A N 1
ATOM 6534 C CA . ILE A 1 841 ? -13.298 18.324 20.365 1.00 90.69 841 ILE A CA 1
ATOM 6535 C C . ILE A 1 841 ? -11.933 17.810 20.829 1.00 90.69 841 ILE A C 1
ATOM 6537 O O . ILE A 1 841 ? -11.745 16.601 20.938 1.00 90.69 841 ILE A O 1
ATOM 6541 N N . ASP A 1 842 ? -11.002 18.706 21.168 1.00 86.94 842 ASP A N 1
ATOM 6542 C CA . ASP A 1 842 ? -9.670 18.326 21.647 1.00 86.94 842 ASP A CA 1
ATOM 6543 C C . ASP A 1 842 ? -9.749 17.513 22.941 1.00 86.94 842 ASP A C 1
ATOM 6545 O O . ASP A 1 842 ? -9.060 16.502 23.085 1.00 86.94 842 ASP A O 1
ATOM 6549 N N . SER A 1 843 ? -10.604 17.922 23.882 1.00 87.19 843 SER A N 1
ATOM 6550 C CA . SER A 1 843 ? -10.801 17.200 25.138 1.00 87.19 843 SER A CA 1
ATOM 6551 C C . SER A 1 843 ? -11.338 15.796 24.898 1.00 87.19 843 SER A C 1
ATOM 6553 O O . SER A 1 843 ? -10.881 14.867 25.556 1.00 87.19 843 SER A O 1
ATOM 6555 N N . ILE A 1 844 ? -12.289 15.616 23.980 1.00 88.94 844 ILE A N 1
ATOM 6556 C CA . ILE A 1 844 ? -12.845 14.292 23.706 1.00 88.94 844 ILE A CA 1
ATOM 6557 C C . ILE A 1 844 ? -11.817 13.451 22.941 1.00 88.94 844 ILE A C 1
ATOM 6559 O O . ILE A 1 844 ? -11.401 12.418 23.455 1.00 88.94 844 ILE A O 1
ATOM 6563 N N . LYS A 1 845 ? -11.285 13.935 21.809 1.00 84.88 845 LYS A N 1
ATOM 6564 C CA . LYS A 1 845 ? -10.276 13.215 21.005 1.00 84.88 845 LYS A CA 1
ATOM 6565 C C . LYS A 1 845 ? -9.026 12.814 21.794 1.00 84.88 845 LYS A C 1
ATOM 6567 O O . LYS A 1 845 ? -8.462 11.758 21.541 1.00 84.88 845 LYS A O 1
ATOM 6572 N N . SER A 1 846 ? -8.584 13.626 22.755 1.00 83.56 846 SER A N 1
ATOM 6573 C CA . SER A 1 846 ? -7.419 13.291 23.592 1.00 83.56 846 SER A CA 1
ATOM 6574 C C . SER A 1 846 ? -7.705 12.263 24.692 1.00 83.56 846 SER A C 1
ATOM 6576 O O . SER A 1 846 ? -6.758 11.706 25.246 1.00 83.56 846 SER A O 1
ATOM 6578 N N . ASN A 1 847 ? -8.976 12.006 25.021 1.00 84.62 847 ASN A N 1
ATOM 6579 C CA . ASN A 1 847 ? -9.382 11.123 26.120 1.00 84.62 847 ASN A CA 1
ATOM 6580 C C . ASN A 1 847 ? -10.266 9.943 25.683 1.00 84.62 847 ASN A C 1
ATOM 6582 O O . ASN A 1 847 ? -10.661 9.146 26.532 1.00 84.62 847 ASN A O 1
ATOM 6586 N N . THR A 1 848 ? -10.574 9.821 24.392 1.00 81.75 848 THR A N 1
ATOM 6587 C CA . THR A 1 848 ? -11.332 8.709 23.804 1.00 81.75 848 THR A CA 1
ATOM 6588 C C . THR A 1 848 ? -10.625 8.214 22.553 1.00 81.75 848 THR A C 1
ATOM 6590 O O . THR A 1 848 ? -10.184 9.034 21.748 1.00 81.75 848 THR A O 1
ATOM 6593 N N . THR A 1 849 ? -10.554 6.901 22.345 1.00 79.25 849 THR A N 1
ATOM 6594 C CA . THR A 1 849 ? -10.032 6.342 21.091 1.00 79.25 849 THR A CA 1
ATOM 6595 C C . THR A 1 849 ? -11.151 6.196 20.059 1.00 79.25 849 THR A C 1
ATOM 6597 O O . THR A 1 849 ? -12.304 5.909 20.402 1.00 79.25 849 THR A O 1
ATOM 6600 N N . ASP A 1 850 ? -10.791 6.373 18.786 1.00 81.50 850 ASP A N 1
ATOM 6601 C CA . ASP A 1 850 ? -11.603 5.972 17.625 1.00 81.50 850 ASP A CA 1
ATOM 6602 C C . ASP A 1 850 ? -12.933 6.707 17.489 1.00 81.50 850 ASP A C 1
ATOM 6604 O O . ASP A 1 850 ? -13.942 6.152 17.057 1.00 81.50 850 ASP A O 1
ATOM 6608 N N . VAL A 1 851 ? -12.940 7.981 17.873 1.00 90.44 851 VAL A N 1
ATOM 6609 C CA . VAL A 1 851 ? -14.097 8.858 17.700 1.00 90.44 851 VAL A CA 1
ATOM 6610 C C . VAL A 1 851 ? -13.863 9.776 16.508 1.00 90.44 851 VAL A C 1
ATOM 6612 O O . VAL A 1 851 ? -12.965 10.618 16.523 1.00 90.44 851 VAL A O 1
ATOM 6615 N N . LEU A 1 852 ? -14.708 9.615 15.497 1.00 92.81 852 LEU A N 1
ATOM 6616 C CA . LEU A 1 852 ? -14.833 10.497 14.346 1.00 92.81 852 LEU A CA 1
ATOM 6617 C C . LEU A 1 852 ? -15.742 11.665 14.709 1.00 92.81 852 LEU A C 1
ATOM 6619 O O . LEU A 1 852 ? -16.839 11.472 15.225 1.00 92.81 852 LEU A O 1
ATOM 6623 N N . PHE A 1 853 ? -15.294 12.875 14.419 1.00 93.25 853 PHE A N 1
ATOM 6624 C CA . PHE A 1 853 ? -15.955 14.109 14.808 1.00 93.25 853 PHE A CA 1
ATOM 6625 C C . PHE A 1 853 ? -16.460 14.906 13.620 1.00 93.25 853 PHE A C 1
ATOM 6627 O O . PHE A 1 853 ? -15.731 15.128 12.651 1.00 93.25 853 PHE A O 1
ATOM 6634 N N . SER A 1 854 ? -17.665 15.443 13.781 1.00 93.56 854 SER A N 1
ATOM 6635 C CA . SER A 1 854 ? -18.211 16.470 12.905 1.00 93.56 854 SER A CA 1
ATOM 6636 C C . SER A 1 854 ? -19.044 17.483 13.687 1.00 93.56 854 SER A C 1
ATOM 6638 O O . SER A 1 854 ? -19.497 17.234 14.806 1.00 93.56 854 SER A O 1
ATOM 6640 N N . LEU A 1 855 ? -19.262 18.634 13.061 1.00 91.00 855 LEU A N 1
ATOM 6641 C CA . LEU A 1 855 ? -20.312 19.577 13.418 1.00 91.00 855 LEU A CA 1
ATOM 6642 C C . LEU A 1 855 ? -21.440 19.438 12.398 1.00 91.00 855 LEU A C 1
ATOM 6644 O O . LEU A 1 855 ? -21.164 19.256 11.211 1.00 91.00 855 LEU A O 1
ATOM 6648 N N . ALA A 1 856 ? -22.687 19.490 12.855 1.00 87.31 856 ALA A N 1
ATOM 6649 C CA . ALA A 1 856 ? -23.837 19.591 11.971 1.00 87.31 856 ALA A CA 1
ATOM 6650 C C . ALA A 1 856 ? -23.988 21.042 11.499 1.00 87.31 856 ALA A C 1
ATOM 6652 O O . ALA A 1 856 ? -24.119 21.977 12.294 1.00 87.31 856 ALA A O 1
ATOM 6653 N N . MET A 1 857 ? -23.922 21.248 10.187 1.00 82.25 857 MET A N 1
ATOM 6654 C CA . MET A 1 857 ? -24.385 22.465 9.540 1.00 82.25 857 MET A CA 1
ATOM 6655 C C . MET A 1 857 ? -25.904 22.497 9.647 1.00 82.25 857 MET A C 1
ATOM 6657 O O . MET A 1 857 ? -26.579 21.511 9.360 1.00 82.25 857 MET A O 1
ATOM 6661 N N . THR A 1 858 ? -26.435 23.632 10.084 1.00 70.62 858 THR A N 1
ATOM 6662 C CA . THR A 1 858 ? -27.880 23.826 10.160 1.00 70.62 858 THR A CA 1
ATOM 6663 C C . THR A 1 858 ? -28.504 23.821 8.777 1.00 70.62 858 THR A C 1
ATOM 6665 O O . THR A 1 858 ? -27.938 24.410 7.855 1.00 70.62 858 THR A O 1
ATOM 6668 N N . ASP A 1 859 ? -29.728 23.313 8.701 1.00 55.69 859 ASP A N 1
ATOM 6669 C CA . ASP A 1 859 ? -30.683 23.624 7.645 1.00 55.69 859 ASP A CA 1
ATOM 6670 C C . ASP A 1 859 ? -31.933 24.253 8.273 1.00 55.69 859 ASP A C 1
ATOM 6672 O O . ASP A 1 859 ? -32.432 23.802 9.305 1.00 55.69 859 ASP A O 1
ATOM 6676 N N . THR A 1 860 ? -32.392 25.357 7.686 1.00 52.12 860 THR A N 1
ATOM 6677 C CA . THR A 1 860 ? -33.566 26.114 8.150 1.00 52.12 860 THR A CA 1
ATOM 6678 C C . THR A 1 860 ? -34.796 25.874 7.277 1.00 52.12 860 THR A C 1
ATOM 6680 O O . THR A 1 860 ? -35.789 26.592 7.421 1.00 52.12 860 THR A O 1
ATOM 6683 N N . GLY A 1 861 ? -34.758 24.876 6.388 1.00 51.31 861 GLY A N 1
ATOM 6684 C CA . GLY A 1 861 ? -35.910 24.463 5.600 1.00 51.31 861 GLY A CA 1
ATOM 6685 C C . GLY A 1 861 ? -36.470 25.605 4.763 1.00 51.31 861 GLY A C 1
ATOM 6686 O O . GLY A 1 861 ? -37.676 25.871 4.809 1.00 51.31 861 GLY A O 1
ATOM 6687 N N . ASN A 1 862 ? -35.612 26.349 4.050 1.00 50.22 862 ASN A N 1
ATOM 6688 C CA . ASN A 1 862 ? -36.113 27.453 3.238 1.00 50.22 862 ASN A CA 1
ATOM 6689 C C . ASN A 1 862 ? -36.928 26.915 2.052 1.00 50.22 862 ASN A C 1
ATOM 6691 O O . ASN A 1 862 ? -36.471 26.104 1.248 1.00 50.22 862 ASN A O 1
ATOM 6695 N N . ARG A 1 863 ? -38.166 27.399 1.968 1.00 58.53 863 ARG A N 1
ATOM 6696 C CA . ARG A 1 863 ? -39.249 26.882 1.134 1.00 58.53 863 ARG A CA 1
ATOM 6697 C C . ARG A 1 863 ? -39.248 27.638 -0.191 1.00 58.53 863 ARG A C 1
ATOM 6699 O O . ARG A 1 863 ? -39.483 28.848 -0.222 1.00 58.53 863 ARG A O 1
ATOM 6706 N N . GLY A 1 864 ? -38.918 26.951 -1.284 1.00 55.25 864 GLY A N 1
ATOM 6707 C CA . GLY A 1 864 ? -39.123 27.492 -2.628 1.00 55.25 864 GLY A CA 1
ATOM 6708 C C . GLY A 1 864 ? -38.462 26.703 -3.760 1.00 55.25 864 GLY A C 1
ATOM 6709 O O . GLY A 1 864 ? -37.338 26.223 -3.641 1.00 55.25 864 GLY A O 1
ATOM 6710 N N . VAL A 1 865 ? -39.144 26.635 -4.906 1.00 52.50 865 VAL A N 1
ATOM 6711 C CA . VAL A 1 865 ? -38.740 25.936 -6.149 1.00 52.50 865 VAL A CA 1
ATOM 6712 C C . VAL A 1 865 ? -37.944 26.775 -7.154 1.00 52.50 865 VAL A C 1
ATOM 6714 O O . VAL A 1 865 ? -37.758 26.347 -8.292 1.00 52.50 865 VAL A O 1
ATOM 6717 N N . ASN A 1 866 ? -37.475 27.977 -6.810 1.00 54.12 866 ASN A N 1
ATOM 6718 C CA . ASN A 1 866 ? -36.818 28.834 -7.806 1.00 54.12 866 ASN A CA 1
ATOM 6719 C C . ASN A 1 866 ? -35.444 28.265 -8.234 1.00 54.12 866 ASN A C 1
ATOM 6721 O O . ASN A 1 866 ? -34.424 28.498 -7.596 1.00 54.12 866 ASN A O 1
ATOM 6725 N N . GLN A 1 867 ? -35.418 27.573 -9.377 1.00 50.97 867 GLN A N 1
ATOM 6726 C CA . GLN A 1 867 ? -34.267 26.889 -9.999 1.00 50.97 867 GLN A CA 1
ATOM 6727 C C . GLN A 1 867 ? -33.165 27.834 -10.538 1.00 50.97 867 GLN A C 1
ATOM 6729 O O . GLN A 1 867 ? -32.338 27.429 -11.347 1.00 50.97 867 GLN A O 1
ATOM 6734 N N . THR A 1 868 ? -33.155 29.112 -10.148 1.00 50.34 868 THR A N 1
ATOM 6735 C CA . THR A 1 868 ? -32.316 30.164 -10.763 1.00 50.34 868 THR A CA 1
ATOM 6736 C C . THR A 1 868 ? -31.367 30.863 -9.788 1.00 50.34 868 THR A C 1
ATOM 6738 O O . THR A 1 868 ? -30.887 31.963 -10.068 1.00 50.34 868 THR A O 1
ATOM 6741 N N . TYR A 1 869 ? -31.117 30.300 -8.606 1.00 55.94 869 TYR A N 1
ATOM 6742 C CA . TYR A 1 869 ? -30.268 30.949 -7.610 1.00 55.94 869 TYR A CA 1
ATOM 6743 C C . TYR A 1 869 ? -28.782 30.605 -7.784 1.00 55.94 869 TYR A C 1
ATOM 6745 O O . TYR A 1 869 ? -28.177 30.010 -6.908 1.00 55.94 869 TYR A O 1
ATOM 6753 N N . ASP A 1 870 ? -28.128 31.145 -8.817 1.00 53.47 870 ASP A N 1
ATOM 6754 C CA . ASP A 1 870 ? -26.652 31.113 -8.975 1.00 53.47 870 ASP A CA 1
ATOM 6755 C C . ASP A 1 870 ? -25.890 31.758 -7.787 1.00 53.47 870 ASP A C 1
ATOM 6757 O O . ASP A 1 870 ? -24.662 31.798 -7.734 1.00 53.47 870 ASP A O 1
ATOM 6761 N N . LYS A 1 871 ? -26.615 32.339 -6.823 1.00 51.69 871 LYS A N 1
ATOM 6762 C CA . LYS A 1 871 ? -26.067 33.093 -5.696 1.00 51.69 871 LYS A CA 1
ATOM 6763 C C . LYS A 1 871 ? -25.592 32.209 -4.548 1.00 51.69 871 LYS A C 1
ATOM 6765 O O . LYS A 1 871 ? -24.758 32.692 -3.788 1.00 51.69 871 LYS A O 1
ATOM 6770 N N . CYS A 1 872 ? -26.101 30.992 -4.391 1.00 59.19 872 CYS A N 1
ATOM 6771 C CA . CYS A 1 872 ? -25.848 30.131 -3.227 1.00 59.19 872 CYS A CA 1
ATOM 6772 C C . CYS A 1 872 ? -24.619 29.230 -3.324 1.00 59.19 872 CYS A C 1
ATOM 6774 O O . CYS A 1 872 ? -24.349 28.504 -2.377 1.00 59.19 872 CYS A O 1
ATOM 6776 N N . GLY A 1 873 ? -23.876 29.295 -4.430 1.00 63.44 873 GLY A N 1
ATOM 6777 C CA . GLY A 1 873 ? -22.634 28.545 -4.609 1.00 63.44 873 GLY A CA 1
ATOM 6778 C C . GLY A 1 873 ? -22.790 27.153 -5.228 1.00 63.44 873 GLY A C 1
ATOM 6779 O O . GLY A 1 873 ? -21.768 26.580 -5.577 1.00 63.44 873 GLY A O 1
ATOM 6780 N N . TYR A 1 874 ? -24.014 26.639 -5.428 1.00 69.31 874 TYR A N 1
ATOM 6781 C CA . TYR A 1 874 ? -24.268 25.350 -6.090 1.00 69.31 874 TYR A CA 1
ATOM 6782 C C . TYR A 1 874 ? -25.599 25.326 -6.870 1.00 69.31 874 TYR A C 1
ATOM 6784 O O . TYR A 1 874 ? -26.465 26.180 -6.685 1.00 69.31 874 TYR A O 1
ATOM 6792 N N . THR A 1 875 ? -25.758 24.378 -7.797 1.00 68.19 875 THR A N 1
ATOM 6793 C CA . THR A 1 875 ? -26.916 24.306 -8.710 1.00 68.19 875 THR A CA 1
ATOM 6794 C C . THR A 1 875 ? -28.199 23.870 -7.984 1.00 68.19 875 THR A C 1
ATOM 6796 O O . THR A 1 875 ? -28.159 23.014 -7.109 1.00 68.19 875 THR A O 1
ATOM 6799 N N . ASN A 1 876 ? -29.362 24.413 -8.369 1.00 67.75 876 ASN A N 1
ATOM 6800 C CA . ASN A 1 876 ? -30.689 24.045 -7.832 1.00 67.75 876 ASN A CA 1
ATOM 6801 C C . ASN A 1 876 ? -30.892 24.219 -6.308 1.00 67.75 876 ASN A C 1
ATOM 6803 O O . ASN A 1 876 ? -31.780 23.580 -5.740 1.00 67.75 876 ASN A O 1
ATOM 6807 N N . CYS A 1 877 ? -30.123 25.087 -5.649 1.00 66.94 877 CYS A N 1
ATOM 6808 C CA . CYS A 1 877 ? -30.336 25.411 -4.235 1.00 66.94 877 CYS A CA 1
ATOM 6809 C C . CYS A 1 877 ? -31.669 26.137 -3.979 1.00 66.94 877 CYS A C 1
ATOM 6811 O O . CYS A 1 877 ? -32.228 26.796 -4.867 1.00 66.94 877 CYS A O 1
ATOM 6813 N N . ALA A 1 878 ? -32.155 26.065 -2.744 1.00 64.81 878 ALA A N 1
ATOM 6814 C CA . ALA A 1 878 ? -33.239 26.897 -2.251 1.00 64.81 878 ALA A CA 1
ATOM 6815 C C . ALA A 1 878 ? -32.745 28.314 -1.892 1.00 64.81 878 ALA A C 1
ATOM 6817 O O . ALA A 1 878 ? -31.558 28.589 -1.698 1.00 64.81 878 ALA A O 1
ATOM 6818 N N . LEU A 1 879 ? -33.685 29.264 -1.817 1.00 54.12 879 LEU A N 1
ATOM 6819 C CA . LEU A 1 879 ? -33.415 30.694 -1.598 1.00 54.12 879 LEU A CA 1
ATOM 6820 C C . LEU A 1 879 ? -32.654 30.979 -0.280 1.00 54.12 879 LEU A C 1
ATOM 6822 O O . LEU A 1 879 ? -32.043 32.042 -0.147 1.00 54.12 879 LEU A O 1
ATOM 6826 N N . GLY A 1 880 ? -32.684 30.052 0.683 1.00 55.91 880 GLY A N 1
ATOM 6827 C CA . GLY A 1 880 ? -32.088 30.206 2.014 1.00 55.91 880 GLY A CA 1
ATOM 6828 C C . GLY A 1 880 ? -30.681 29.682 2.148 1.00 55.91 880 GLY A C 1
ATOM 6829 O O . GLY A 1 880 ? -29.932 30.209 2.962 1.00 55.91 880 GLY A O 1
ATOM 6830 N N . ASP A 1 881 ? -30.293 28.727 1.314 1.00 62.81 881 ASP A N 1
ATOM 6831 C CA . ASP A 1 881 ? -29.150 27.869 1.607 1.00 62.81 881 ASP A CA 1
ATOM 6832 C C . ASP A 1 881 ? -27.869 28.693 1.735 1.00 62.81 881 ASP A C 1
ATOM 6834 O O . ASP A 1 881 ? -27.138 28.550 2.709 1.00 62.81 881 ASP A O 1
ATOM 6838 N N . LYS A 1 882 ? -27.658 29.675 0.841 1.00 57.91 882 LYS A N 1
ATOM 6839 C CA . LYS A 1 882 ? -26.511 30.601 0.917 1.00 57.91 882 LYS A CA 1
ATOM 6840 C C . LYS A 1 882 ? -26.400 31.300 2.266 1.00 57.91 882 LYS A C 1
ATOM 6842 O O . LYS A 1 882 ? -25.307 31.458 2.808 1.00 57.91 882 LYS A O 1
ATOM 6847 N N . TYR A 1 883 ? -27.523 31.858 2.709 1.00 58.84 883 TYR A N 1
ATOM 6848 C CA . TYR A 1 883 ? -27.545 32.686 3.896 1.00 58.84 883 TYR A CA 1
ATOM 6849 C C . TYR A 1 883 ? -27.350 31.829 5.130 1.00 58.84 883 TYR A C 1
ATOM 6851 O O . TYR A 1 883 ? -26.893 32.373 6.112 1.00 58.84 883 TYR A O 1
ATOM 6859 N N . GLU A 1 884 ? -27.595 30.524 5.077 1.00 68.31 884 GLU A N 1
ATOM 6860 C CA . GLU A 1 884 ? -27.514 29.656 6.246 1.00 68.31 884 GLU A CA 1
ATOM 6861 C C . GLU A 1 884 ? -26.203 28.880 6.316 1.00 68.31 884 GLU A C 1
ATOM 6863 O O . GLU A 1 884 ? -25.519 28.979 7.331 1.00 68.31 884 GLU A O 1
ATOM 6868 N N . TRP A 1 885 ? -25.758 28.217 5.239 1.00 75.75 885 TRP A N 1
ATOM 6869 C CA . TRP A 1 885 ? -24.472 27.505 5.270 1.00 75.75 885 TRP A CA 1
ATOM 6870 C C . TRP A 1 885 ? -23.277 28.467 5.327 1.00 75.75 885 TRP A C 1
ATOM 6872 O O . TRP A 1 885 ? -22.241 28.142 5.905 1.00 75.75 885 TRP A O 1
ATOM 6882 N N . GLY A 1 886 ? -23.405 29.670 4.749 1.00 76.06 886 GLY A N 1
ATOM 6883 C CA . GLY A 1 886 ? -22.336 30.675 4.737 1.00 76.06 886 GLY A CA 1
ATOM 6884 C C . GLY A 1 886 ? -22.161 31.402 6.070 1.00 76.06 886 GLY A C 1
ATOM 6885 O O . GLY A 1 886 ? -21.093 31.938 6.351 1.00 76.06 886 GLY A O 1
ATOM 6886 N N . ARG A 1 887 ? -23.191 31.420 6.920 1.00 79.62 887 ARG A N 1
ATOM 6887 C CA . ARG A 1 887 ? -23.145 32.106 8.216 1.00 79.62 887 ARG A CA 1
ATOM 6888 C C . ARG A 1 887 ? -22.132 31.519 9.204 1.00 79.62 887 ARG A C 1
ATOM 6890 O O . ARG A 1 887 ? -21.425 32.327 9.797 1.00 79.62 887 ARG A O 1
ATOM 6897 N N . PRO A 1 888 ? -22.036 30.190 9.407 1.00 86.19 888 PRO A N 1
ATOM 6898 C CA . PRO A 1 888 ? -21.043 29.586 10.291 1.00 86.19 888 PRO A CA 1
ATOM 6899 C C . PRO A 1 888 ? -19.679 29.367 9.613 1.00 86.19 888 PRO A C 1
ATOM 6901 O O . PRO A 1 888 ? -18.842 28.654 10.163 1.00 86.19 888 PRO A O 1
ATOM 6904 N N . GLU A 1 889 ? -19.419 29.943 8.432 1.00 87.38 889 GLU A N 1
ATOM 6905 C CA . GLU A 1 889 ? -18.188 29.694 7.667 1.00 87.38 889 GLU A CA 1
ATOM 6906 C C . GLU A 1 889 ? -16.913 29.985 8.474 1.00 87.38 889 GLU A C 1
ATOM 6908 O O . GLU A 1 889 ? -15.962 29.212 8.395 1.00 87.38 889 GLU A O 1
ATOM 6913 N N . ILE A 1 890 ? -16.902 31.037 9.301 1.00 92.38 890 ILE A N 1
ATOM 6914 C CA . ILE A 1 890 ? -15.758 31.355 10.173 1.00 92.38 890 ILE A CA 1
ATOM 6915 C C . ILE A 1 890 ? -15.506 30.215 11.168 1.00 92.38 890 ILE A C 1
ATOM 6917 O O . ILE A 1 890 ? -14.367 29.800 11.360 1.00 92.38 890 ILE A O 1
ATOM 6921 N N . ILE A 1 891 ? -16.572 29.665 11.753 1.00 92.06 891 ILE A N 1
ATOM 6922 C CA . ILE A 1 891 ? -16.497 28.565 12.722 1.00 92.06 891 ILE A CA 1
ATOM 6923 C C . ILE A 1 891 ? -15.938 27.309 12.051 1.00 92.06 891 ILE A C 1
ATOM 6925 O O . ILE A 1 891 ? -15.052 26.659 12.603 1.00 92.06 891 ILE A O 1
ATOM 6929 N N . TYR A 1 892 ? -16.415 26.985 10.846 1.00 92.06 892 TYR A N 1
ATOM 6930 C CA . TYR A 1 892 ? -15.899 25.850 10.081 1.00 92.06 892 TYR A CA 1
ATOM 6931 C C . TYR A 1 892 ? -14.448 26.052 9.657 1.00 92.06 892 TYR A C 1
ATOM 6933 O O . TYR A 1 892 ? -13.658 25.128 9.801 1.00 92.06 892 TYR A O 1
ATOM 6941 N N . ASN A 1 893 ? -14.060 27.246 9.209 1.00 89.94 893 ASN A N 1
ATOM 6942 C CA . ASN A 1 893 ? -12.676 27.535 8.832 1.00 89.94 893 ASN A CA 1
ATOM 6943 C C . ASN A 1 893 ? -11.711 27.409 10.024 1.00 89.94 893 ASN A C 1
ATOM 6945 O O . ASN A 1 893 ? -10.615 26.874 9.867 1.00 89.94 893 ASN A O 1
ATOM 6949 N N . ASP A 1 894 ? -12.128 27.829 11.221 1.00 92.56 894 ASP A N 1
ATOM 6950 C CA . ASP A 1 894 ? -11.337 27.676 12.449 1.00 92.56 894 ASP A CA 1
ATOM 6951 C C . ASP A 1 894 ? -11.208 26.211 12.897 1.00 92.56 894 ASP A C 1
ATOM 6953 O O . ASP A 1 894 ? -10.210 25.819 13.511 1.00 92.56 894 ASP A O 1
ATOM 6957 N N . LEU A 1 895 ? -12.226 25.392 12.617 1.00 92.25 895 LEU A N 1
ATOM 6958 C CA . LEU A 1 895 ? -12.333 24.026 13.126 1.00 92.25 895 LEU A CA 1
ATOM 6959 C C . LEU A 1 895 ? -12.043 22.941 12.095 1.00 92.25 895 LEU A C 1
ATOM 6961 O O . LEU A 1 895 ? -11.926 21.785 12.489 1.00 92.25 895 LEU A O 1
ATOM 6965 N N . ILE A 1 896 ? -11.868 23.265 10.813 1.00 88.62 896 ILE A N 1
ATOM 6966 C CA . ILE A 1 896 ? -11.823 22.272 9.728 1.00 88.62 896 ILE A CA 1
ATOM 6967 C C . ILE A 1 896 ? -10.761 21.185 9.933 1.00 88.62 896 ILE A C 1
ATOM 6969 O O . ILE A 1 896 ? -10.996 20.010 9.657 1.00 88.62 896 ILE A O 1
ATOM 6973 N N . ASN A 1 897 ? -9.610 21.550 10.501 1.00 85.12 897 ASN A N 1
ATOM 6974 C CA . ASN A 1 897 ? -8.516 20.617 10.790 1.00 85.12 897 ASN A CA 1
ATOM 6975 C C . ASN A 1 897 ? -8.798 19.695 11.988 1.00 85.12 897 ASN A C 1
ATOM 6977 O O . ASN A 1 897 ? -8.069 18.733 12.208 1.00 85.12 897 ASN A O 1
ATOM 6981 N N . LYS A 1 898 ? -9.832 19.997 12.778 1.00 86.38 898 LYS A N 1
ATOM 6982 C CA . LYS A 1 898 ? -10.294 19.195 13.917 1.00 86.38 898 LYS A CA 1
ATOM 6983 C C . LYS A 1 898 ? -11.464 18.279 13.547 1.00 86.38 898 LYS A C 1
ATOM 6985 O O . LYS A 1 898 ? -11.721 17.336 14.295 1.00 86.38 898 LYS A O 1
ATOM 6990 N N . LEU A 1 899 ? -12.141 18.528 12.424 1.00 91.38 899 LEU A N 1
ATOM 6991 C CA . LEU A 1 899 ? -13.253 17.716 11.924 1.00 91.38 899 LEU A CA 1
ATOM 6992 C C . LEU A 1 899 ? -12.741 16.593 11.010 1.00 91.38 899 LEU A C 1
ATOM 6994 O O . LEU A 1 899 ? -11.896 16.815 10.135 1.00 91.38 899 LEU A O 1
ATOM 6998 N N . ASP A 1 900 ? -13.256 15.382 11.206 1.00 92.19 900 ASP A N 1
ATOM 6999 C CA . ASP A 1 900 ? -12.904 14.214 10.387 1.00 92.19 900 ASP A CA 1
ATOM 7000 C C . ASP A 1 900 ? -13.774 14.145 9.123 1.00 92.19 900 ASP A C 1
ATOM 7002 O O . ASP A 1 900 ? -13.299 13.747 8.062 1.00 92.19 900 ASP A O 1
ATOM 7006 N N . PHE A 1 901 ? -15.015 14.620 9.225 1.00 94.06 901 PHE A N 1
ATOM 7007 C CA . PHE A 1 901 ? -15.990 14.761 8.147 1.00 94.06 901 PHE A CA 1
ATOM 7008 C C . PHE A 1 901 ? -16.854 16.008 8.396 1.00 94.06 901 PHE A C 1
ATOM 7010 O O . PHE A 1 901 ? -16.766 16.626 9.459 1.00 94.06 901 PHE A O 1
ATOM 7017 N N . ILE A 1 902 ? -17.658 16.401 7.410 1.00 93.19 902 ILE A N 1
ATOM 7018 C CA . ILE A 1 902 ? -18.648 17.478 7.531 1.00 93.19 902 ILE A CA 1
ATOM 7019 C C . ILE A 1 902 ? -20.032 16.858 7.637 1.00 93.19 902 ILE A C 1
ATOM 7021 O O . ILE A 1 902 ? -20.326 15.875 6.965 1.00 93.19 902 ILE A O 1
ATOM 7025 N N . SER A 1 903 ? -20.890 17.430 8.473 1.00 91.88 903 SER A N 1
ATOM 7026 C CA . SER A 1 903 ? -22.285 17.024 8.568 1.00 91.88 903 SER A CA 1
ATOM 7027 C C . SER A 1 903 ? -23.191 18.187 8.238 1.00 91.88 903 SER A C 1
ATOM 7029 O O . SER A 1 903 ? -22.855 19.328 8.538 1.00 91.88 903 SER A O 1
ATOM 7031 N N . PHE A 1 904 ? -24.349 17.907 7.663 1.00 88.25 904 PHE A N 1
ATOM 7032 C CA . PHE A 1 904 ? -25.449 18.860 7.546 1.00 88.25 904 PHE A CA 1
ATOM 7033 C C . PHE A 1 904 ? -26.759 18.119 7.775 1.00 88.25 904 PHE A C 1
ATOM 7035 O O . PHE A 1 904 ? -26.819 16.926 7.520 1.00 88.25 904 PHE A O 1
ATOM 7042 N N . GLN A 1 905 ? -27.778 18.789 8.290 1.00 81.06 905 GLN A N 1
ATOM 7043 C CA . GLN A 1 905 ? -29.124 18.218 8.408 1.00 81.06 905 GLN A CA 1
ATOM 7044 C C . GLN A 1 905 ? -30.022 18.738 7.292 1.00 81.06 905 GLN A C 1
ATOM 7046 O O . GLN A 1 905 ? -29.704 19.764 6.708 1.00 81.06 905 GLN A O 1
ATOM 7051 N N . GLU A 1 906 ? -31.130 18.056 7.018 1.00 78.25 906 GLU A N 1
ATOM 7052 C CA . GLU A 1 906 ? -32.177 18.555 6.119 1.00 78.25 906 GLU A CA 1
ATOM 7053 C C . GLU A 1 906 ? -33.530 18.483 6.819 1.00 78.25 906 GLU A C 1
ATOM 7055 O O . GLU A 1 906 ? -33.875 17.460 7.417 1.00 78.25 906 GLU A O 1
ATOM 7060 N N . MET A 1 907 ? -34.301 19.565 6.748 1.00 74.69 907 MET A N 1
ATOM 7061 C CA . MET A 1 907 ? -35.649 19.638 7.298 1.00 74.69 907 MET A CA 1
ATOM 7062 C C . MET A 1 907 ? -36.598 20.274 6.291 1.00 74.69 907 MET A C 1
ATOM 7064 O O . MET A 1 907 ? -36.516 21.466 5.997 1.00 74.69 907 MET A O 1
ATOM 7068 N N . ILE A 1 908 ? -37.573 19.502 5.820 1.00 73.81 908 ILE A N 1
ATOM 7069 C CA . ILE A 1 908 ? -38.630 20.001 4.948 1.00 73.81 908 ILE A CA 1
ATOM 7070 C C . ILE A 1 908 ? -39.990 19.851 5.625 1.00 73.81 908 ILE A C 1
ATOM 7072 O O . ILE A 1 908 ? -40.271 18.838 6.257 1.00 73.81 908 ILE A O 1
ATOM 7076 N N . GLY A 1 909 ? -40.822 20.888 5.523 1.00 73.31 909 GLY A N 1
ATOM 7077 C CA . GLY A 1 909 ? -42.123 20.942 6.180 1.00 73.31 909 GLY A CA 1
ATOM 7078 C C . GLY A 1 909 ? -43.170 21.605 5.298 1.00 73.31 909 GLY A C 1
ATOM 7079 O O . GLY A 1 909 ? -42.994 22.770 4.955 1.00 73.31 909 GLY A O 1
ATOM 7080 N N . GLU A 1 910 ? -44.276 20.932 4.984 1.00 71.44 910 GLU A N 1
ATOM 7081 C CA . GLU A 1 910 ? -45.433 21.521 4.281 1.00 71.44 910 GLU A CA 1
ATOM 7082 C C . GLU A 1 910 ? -46.262 22.454 5.164 1.00 71.44 910 GLU A C 1
ATOM 7084 O O . GLU A 1 910 ? -47.253 23.012 4.720 1.00 71.44 910 GLU A O 1
ATOM 7089 N N . PHE A 1 911 ? -45.865 22.684 6.411 1.00 66.25 911 PHE A N 1
ATOM 7090 C CA . PHE A 1 911 ? -46.551 23.610 7.302 1.00 66.25 911 PHE A CA 1
ATOM 7091 C C . PHE A 1 911 ? -45.563 24.311 8.237 1.00 66.25 911 PHE A C 1
ATOM 7093 O O . PHE A 1 911 ? -44.459 23.823 8.496 1.00 66.25 911 PHE A O 1
ATOM 7100 N N . SER A 1 912 ? -45.869 25.544 8.627 1.00 64.06 912 SER A N 1
ATOM 7101 C CA . SER A 1 912 ? -45.107 26.318 9.621 1.00 64.06 912 SER A CA 1
ATOM 7102 C C . SER A 1 912 ? -45.997 27.349 10.289 1.00 64.06 912 SER A C 1
ATOM 7104 O O . SER A 1 912 ? -47.124 27.570 9.866 1.00 64.06 912 SER A O 1
ATOM 7106 N N . ARG A 1 913 ? -45.472 28.062 11.291 1.00 62.12 913 ARG A N 1
ATOM 7107 C CA . ARG A 1 913 ? -46.067 29.342 11.700 1.00 62.12 913 ARG A CA 1
ATOM 7108 C C . ARG A 1 913 ? -46.036 30.318 10.525 1.00 62.12 913 ARG A C 1
ATOM 7110 O O . ARG A 1 913 ? -45.025 30.390 9.826 1.00 62.12 913 ARG A O 1
ATOM 7117 N N . ASP A 1 914 ? -47.110 31.076 10.349 1.00 63.56 914 ASP A N 1
ATOM 7118 C CA . ASP A 1 914 ? -47.213 32.159 9.380 1.00 63.56 914 ASP A CA 1
ATOM 7119 C C . ASP A 1 914 ? -46.106 33.188 9.671 1.00 63.56 914 ASP A C 1
ATOM 7121 O O . ASP A 1 914 ? -46.122 33.842 10.717 1.00 63.56 914 ASP A O 1
ATOM 7125 N N . PRO A 1 915 ? -45.121 33.369 8.778 1.00 58.94 915 PRO A N 1
ATOM 7126 C CA . PRO A 1 915 ? -44.017 34.292 9.017 1.00 58.94 915 PRO A CA 1
ATOM 7127 C C . PRO A 1 915 ? -44.462 35.762 9.070 1.00 58.94 915 PRO A C 1
ATOM 7129 O O . PRO A 1 915 ? -43.752 36.595 9.636 1.00 58.94 915 PRO A O 1
ATOM 7132 N N . MET A 1 916 ? -45.618 36.106 8.494 1.00 65.88 916 MET A N 1
ATOM 7133 C CA . MET A 1 916 ? -46.177 37.461 8.510 1.00 65.88 916 MET A CA 1
ATOM 7134 C C . MET A 1 916 ? -47.060 37.712 9.736 1.00 65.88 916 MET A C 1
ATOM 7136 O O . MET A 1 916 ? -47.237 38.864 10.142 1.00 65.88 916 MET A O 1
ATOM 7140 N N . ASN A 1 917 ? -47.594 36.654 10.344 1.00 70.44 917 ASN A N 1
ATOM 7141 C CA . ASN A 1 917 ? -48.463 36.736 11.509 1.00 70.44 917 ASN A CA 1
ATOM 7142 C C . ASN A 1 917 ? -48.341 35.482 12.385 1.00 70.44 917 ASN A C 1
ATOM 7144 O O . ASN A 1 917 ? -49.306 34.753 12.562 1.00 70.44 917 ASN A O 1
ATOM 7148 N N . ALA A 1 918 ? -47.172 35.245 12.979 1.00 57.59 918 ALA A N 1
ATOM 7149 C CA . ALA A 1 918 ? -46.843 33.968 13.629 1.00 57.59 918 ALA A CA 1
ATOM 7150 C C . ALA A 1 918 ? -47.733 33.562 14.823 1.00 57.59 918 ALA A C 1
ATOM 7152 O O . ALA A 1 918 ? -47.624 32.434 15.305 1.00 57.59 918 ALA A O 1
ATOM 7153 N N . GLY A 1 919 ? -48.595 34.458 15.316 1.00 67.38 919 GLY A N 1
ATOM 7154 C CA . GLY A 1 919 ? -49.374 34.245 16.533 1.00 67.38 919 GLY A CA 1
ATOM 7155 C C . GLY A 1 919 ? -48.497 34.245 17.793 1.00 67.38 919 GLY A C 1
ATOM 7156 O O . GLY A 1 919 ? -47.408 34.820 17.815 1.00 67.38 919 GLY A O 1
ATOM 7157 N N . GLY A 1 920 ? -48.989 33.631 18.870 1.00 55.88 920 GLY A N 1
ATOM 7158 C CA . GLY A 1 920 ? -48.225 33.366 20.098 1.00 55.88 920 GLY A CA 1
ATOM 7159 C C . GLY A 1 920 ? -47.826 31.892 20.210 1.00 55.88 920 GLY A C 1
ATOM 7160 O O . GLY A 1 920 ? -48.319 31.064 19.457 1.00 55.88 920 GLY A O 1
ATOM 7161 N N . TRP A 1 921 ? -46.974 31.530 21.174 1.00 56.41 921 TRP A N 1
ATOM 7162 C CA . TRP A 1 921 ? -46.671 30.114 21.459 1.00 56.41 921 TRP A CA 1
ATOM 7163 C C . TRP A 1 921 ? -47.908 29.313 21.881 1.00 56.41 921 TRP A C 1
ATOM 7165 O O . TRP A 1 921 ? -48.031 28.156 21.495 1.00 56.41 921 TRP A O 1
ATOM 7175 N N . ASP A 1 922 ? -48.821 29.971 22.604 1.00 57.69 922 ASP A N 1
ATOM 7176 C CA . ASP A 1 922 ? -50.110 29.432 23.062 1.00 57.69 922 ASP A CA 1
ATOM 7177 C C . ASP A 1 922 ? -51.263 29.652 22.049 1.00 57.69 922 ASP A C 1
ATOM 7179 O O . ASP A 1 922 ? -52.413 29.313 22.322 1.00 57.69 922 ASP A O 1
ATOM 7183 N N . SER A 1 923 ? -50.969 30.230 20.876 1.00 60.91 923 SER A N 1
ATOM 7184 C CA . SER A 1 923 ? -51.922 30.413 19.772 1.00 60.91 923 SER A CA 1
ATOM 7185 C C . SER A 1 923 ? -51.174 30.724 18.467 1.00 60.91 923 SER A C 1
ATOM 7187 O O . SER A 1 923 ? -51.201 31.881 18.024 1.00 60.91 923 SER A O 1
ATOM 7189 N N . PRO A 1 924 ? -50.438 29.761 17.882 1.00 58.38 924 PRO A N 1
ATOM 7190 C CA . PRO A 1 924 ? -49.737 29.972 16.623 1.00 58.38 924 PRO A CA 1
ATOM 7191 C C . PRO A 1 924 ? -50.757 30.112 15.489 1.00 58.38 924 PRO A C 1
ATOM 7193 O O . PRO A 1 924 ? -51.802 29.473 15.524 1.00 58.38 924 PRO A O 1
ATOM 7196 N N . ASN A 1 925 ? -50.463 30.933 14.479 1.00 63.91 925 ASN A N 1
ATOM 7197 C CA . ASN A 1 925 ? -51.224 30.893 13.226 1.00 63.91 925 ASN A CA 1
ATOM 7198 C C . ASN A 1 925 ? -50.429 30.031 12.242 1.00 63.91 925 ASN A C 1
ATOM 7200 O O . ASN A 1 925 ? -49.402 30.510 11.757 1.00 63.91 925 ASN A O 1
ATOM 7204 N N . PRO A 1 926 ? -50.797 28.765 12.005 1.00 65.88 926 PRO A N 1
ATOM 7205 C CA . PRO A 1 926 ? -50.108 27.938 11.028 1.00 65.88 926 PRO A CA 1
ATOM 7206 C C . PRO A 1 926 ? -50.475 28.349 9.595 1.00 65.88 926 PRO A C 1
ATOM 7208 O O . PRO A 1 926 ? -51.530 28.928 9.348 1.00 65.88 926 PRO A O 1
ATOM 7211 N N . ILE A 1 927 ? -49.600 28.030 8.651 1.00 66.81 927 ILE A N 1
ATOM 7212 C CA . ILE A 1 927 ? -49.829 28.111 7.209 1.00 66.81 927 ILE A CA 1
ATOM 7213 C C . ILE A 1 927 ? -49.329 26.810 6.581 1.00 66.81 927 ILE A C 1
ATOM 7215 O O . ILE A 1 927 ? -48.265 26.317 6.967 1.00 66.81 927 ILE A O 1
ATOM 7219 N N . ALA A 1 928 ? -50.098 26.264 5.638 1.00 71.00 928 ALA A N 1
ATOM 7220 C CA . ALA A 1 928 ? -49.694 25.130 4.818 1.00 71.00 928 ALA A CA 1
ATOM 7221 C C . ALA A 1 928 ? -49.120 25.582 3.471 1.00 71.00 928 ALA A C 1
ATOM 7223 O O . ALA A 1 928 ? -49.421 26.664 2.967 1.00 71.00 928 ALA A O 1
ATOM 7224 N N . TYR A 1 929 ? -48.285 24.729 2.904 1.00 72.25 929 TYR A N 1
ATOM 7225 C CA . TYR A 1 929 ? -47.516 24.924 1.689 1.00 72.25 929 TYR A CA 1
ATOM 7226 C C . TYR A 1 929 ? -47.729 23.706 0.798 1.00 72.25 929 TYR A C 1
ATOM 7228 O O . TYR A 1 929 ? -47.810 22.586 1.295 1.00 72.25 929 TYR A O 1
ATOM 7236 N N . SER A 1 930 ? -47.811 23.922 -0.511 1.00 74.44 930 SER A N 1
ATOM 7237 C CA . SER A 1 930 ? -47.861 22.821 -1.473 1.00 74.44 930 SER A CA 1
ATOM 7238 C C . SER A 1 930 ? -46.498 22.131 -1.631 1.00 74.44 930 SER A C 1
ATOM 7240 O O . SER A 1 930 ? -45.461 22.719 -1.307 1.00 74.44 930 SER A O 1
ATOM 7242 N N . ASP A 1 931 ? -46.481 20.932 -2.225 1.00 76.62 931 ASP A N 1
ATOM 7243 C CA . ASP A 1 931 ? -45.250 20.230 -2.631 1.00 76.62 931 ASP A CA 1
ATOM 7244 C C . ASP A 1 931 ? -44.320 21.133 -3.466 1.00 76.62 931 ASP A C 1
ATOM 7246 O O . ASP A 1 931 ? -43.101 21.143 -3.269 1.00 76.62 931 ASP A O 1
ATOM 7250 N N . ASP A 1 932 ? -44.905 21.948 -4.353 1.00 75.94 932 ASP A N 1
ATOM 7251 C CA . ASP A 1 932 ? -44.202 22.948 -5.162 1.00 75.94 932 ASP A CA 1
ATOM 7252 C C . ASP A 1 932 ? -43.672 24.118 -4.313 1.00 75.94 932 ASP A C 1
ATOM 7254 O O . ASP A 1 932 ? -42.618 24.673 -4.609 1.00 75.94 932 ASP A O 1
ATOM 7258 N N . ASP A 1 933 ? -44.353 24.524 -3.243 1.00 73.44 933 ASP A N 1
ATOM 7259 C CA . ASP A 1 933 ? -43.874 25.616 -2.389 1.00 73.44 933 ASP A CA 1
ATOM 7260 C C . ASP A 1 933 ? -42.647 25.199 -1.570 1.00 73.44 933 ASP A C 1
ATOM 7262 O O . ASP A 1 933 ? -41.730 26.000 -1.372 1.00 73.44 933 ASP A O 1
ATOM 7266 N N . ILE A 1 934 ? -42.592 23.944 -1.119 1.00 74.38 934 ILE A N 1
ATOM 7267 C CA . ILE A 1 934 ? -41.458 23.420 -0.341 1.00 74.38 934 ILE A CA 1
ATOM 7268 C C . ILE A 1 934 ? -40.360 22.821 -1.232 1.00 74.38 934 ILE A C 1
ATOM 7270 O O . ILE A 1 934 ? -39.175 22.842 -0.885 1.00 74.38 934 ILE A O 1
ATOM 7274 N N . GLY A 1 935 ? -40.726 22.362 -2.429 1.00 78.00 935 GLY A N 1
ATOM 7275 C CA . GLY A 1 935 ? -39.827 21.718 -3.377 1.00 78.00 935 GLY A CA 1
ATOM 7276 C C . GLY A 1 935 ? -39.358 20.339 -2.916 1.00 78.00 935 GLY A C 1
ATOM 7277 O O . GLY A 1 935 ? -38.176 20.033 -3.076 1.00 78.00 935 GLY A O 1
ATOM 7278 N N . ILE A 1 936 ? -40.254 19.521 -2.352 1.00 78.88 936 ILE A N 1
ATOM 7279 C CA . ILE A 1 936 ? -39.927 18.178 -1.837 1.00 78.88 936 ILE A CA 1
ATOM 7280 C C . ILE A 1 936 ? -39.335 17.262 -2.914 1.00 78.88 936 ILE A C 1
ATOM 7282 O O . ILE A 1 936 ? -38.313 16.623 -2.679 1.00 78.88 936 ILE A O 1
ATOM 7286 N N . ASP A 1 937 ? -39.838 17.342 -4.148 1.00 81.62 937 ASP A N 1
ATOM 7287 C CA . ASP A 1 937 ? -39.300 16.625 -5.315 1.00 81.62 937 ASP A CA 1
ATOM 7288 C C . ASP A 1 937 ? -37.847 16.998 -5.667 1.00 81.62 937 ASP A C 1
ATOM 7290 O O . ASP A 1 937 ? -37.204 16.348 -6.494 1.00 81.62 937 ASP A O 1
ATOM 7294 N N . LYS A 1 938 ? -37.321 18.094 -5.105 1.00 80.38 938 LYS A N 1
ATOM 7295 C CA . LYS A 1 938 ? -35.941 18.556 -5.314 1.00 80.38 938 LYS A CA 1
ATOM 7296 C C . LYS A 1 938 ? -35.017 18.217 -4.154 1.00 80.38 938 LYS A C 1
ATOM 7298 O O . LYS A 1 938 ? -33.811 18.386 -4.316 1.00 80.38 938 LYS A O 1
ATOM 7303 N N . LEU A 1 939 ? -35.543 17.735 -3.029 1.00 82.06 939 LEU A N 1
ATOM 7304 C CA . LEU A 1 939 ? -34.765 17.454 -1.826 1.00 82.06 939 LEU A CA 1
ATOM 7305 C C . LEU A 1 939 ? -33.603 16.467 -2.080 1.00 82.06 939 LEU A C 1
ATOM 7307 O O . LEU A 1 939 ? -32.473 16.818 -1.742 1.00 82.06 939 LEU A O 1
ATOM 7311 N N . PRO A 1 940 ? -33.785 15.321 -2.772 1.00 86.56 940 PRO A N 1
ATOM 7312 C CA . PRO A 1 940 ? -32.672 14.410 -3.072 1.00 86.56 940 PRO A CA 1
ATOM 7313 C C . PRO A 1 940 ? -31.547 15.057 -3.895 1.00 86.56 940 PRO A C 1
ATOM 7315 O O . PRO A 1 940 ? -30.367 14.913 -3.581 1.00 86.56 940 PRO A O 1
ATOM 7318 N N . THR A 1 941 ? -31.900 15.836 -4.923 1.00 85.62 941 THR A N 1
ATOM 7319 C CA . THR A 1 941 ? -30.922 16.568 -5.745 1.00 85.62 941 THR A CA 1
ATOM 7320 C C . THR A 1 941 ? -30.246 17.702 -4.972 1.00 85.62 941 THR A C 1
ATOM 7322 O O . THR A 1 941 ? -29.067 17.965 -5.195 1.00 85.62 941 THR A O 1
ATOM 7325 N N . ARG A 1 942 ? -30.951 18.372 -4.050 1.00 83.69 942 ARG A N 1
ATOM 7326 C CA . ARG A 1 942 ? -30.353 19.387 -3.165 1.00 83.69 942 ARG A CA 1
ATOM 7327 C C . ARG A 1 942 ? -29.323 18.765 -2.232 1.00 83.69 942 ARG A C 1
ATOM 7329 O O . ARG A 1 942 ? -28.213 19.280 -2.169 1.00 83.69 942 ARG A O 1
ATOM 7336 N N . ILE A 1 943 ? -29.649 17.627 -1.617 1.00 87.25 943 ILE A N 1
ATOM 7337 C CA . ILE A 1 943 ? -28.724 16.843 -0.787 1.00 87.25 943 ILE A CA 1
ATOM 7338 C C . ILE A 1 943 ? -27.454 16.500 -1.571 1.00 87.25 943 ILE A C 1
ATOM 7340 O O . ILE A 1 943 ? -26.351 16.746 -1.080 1.00 87.25 943 ILE A O 1
ATOM 7344 N N . ALA A 1 944 ? -27.589 15.981 -2.797 1.00 88.88 944 ALA A N 1
ATOM 7345 C CA . ALA A 1 944 ? -26.448 15.652 -3.653 1.00 88.88 944 ALA A CA 1
ATOM 7346 C C . ALA A 1 944 ? -25.595 16.894 -3.962 1.00 88.88 944 ALA A C 1
ATOM 7348 O O . ALA A 1 944 ? -24.396 16.922 -3.683 1.00 88.88 944 ALA A O 1
ATOM 7349 N N . ASN A 1 945 ? -26.222 17.965 -4.455 1.00 87.38 945 ASN A N 1
ATOM 7350 C CA . ASN A 1 945 ? -25.513 19.181 -4.847 1.00 87.38 945 ASN A CA 1
ATOM 7351 C C . ASN A 1 945 ? -24.837 19.879 -3.662 1.00 87.38 945 ASN A C 1
ATOM 7353 O O . ASN A 1 945 ? -23.721 20.383 -3.802 1.00 87.38 945 ASN A O 1
ATOM 7357 N N . PHE A 1 946 ? -25.490 19.911 -2.499 1.00 86.69 946 PHE A N 1
ATOM 7358 C CA . PHE A 1 946 ? -24.919 20.517 -1.305 1.00 86.69 946 PHE A CA 1
ATOM 7359 C C . PHE A 1 946 ? -23.779 19.664 -0.740 1.00 86.69 946 PHE A C 1
ATOM 7361 O O . PHE A 1 946 ? -22.734 20.210 -0.393 1.00 86.69 946 PHE A O 1
ATOM 73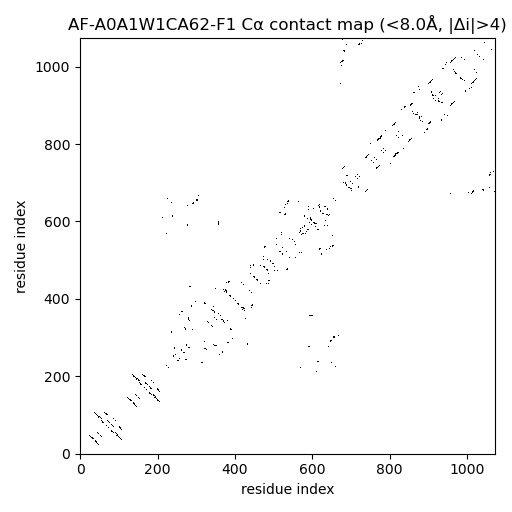68 N N . SER A 1 947 ? -23.908 18.333 -0.762 1.00 90.62 947 SER A N 1
ATOM 7369 C CA . SER A 1 947 ? -22.809 17.422 -0.410 1.00 90.62 947 SER A CA 1
ATOM 7370 C C . SER A 1 947 ? -21.589 17.643 -1.306 1.00 90.62 947 SER A C 1
ATOM 7372 O O . SER A 1 947 ? -20.485 17.833 -0.795 1.00 90.62 947 SER A O 1
ATOM 7374 N N . ALA A 1 948 ? -21.789 17.719 -2.628 1.00 90.25 948 ALA A N 1
ATOM 7375 C CA . ALA A 1 948 ? -20.714 17.969 -3.589 1.00 90.25 948 ALA A CA 1
ATOM 7376 C C . ALA A 1 948 ? -20.022 19.311 -3.324 1.00 90.25 948 ALA A C 1
ATOM 7378 O O . ALA A 1 948 ? -18.793 19.385 -3.288 1.00 90.25 948 ALA A O 1
ATOM 7379 N N . PHE A 1 949 ? -20.813 20.353 -3.064 1.00 88.06 949 PHE A N 1
ATOM 7380 C CA . PHE A 1 949 ? -20.310 21.672 -2.705 1.00 88.06 949 PHE A CA 1
ATOM 7381 C C . PHE A 1 949 ? -19.475 21.648 -1.418 1.00 88.06 949 PHE A C 1
ATOM 7383 O O . PHE A 1 949 ? -18.381 22.209 -1.388 1.00 88.06 949 PHE A O 1
ATOM 7390 N N . LEU A 1 950 ? -19.953 20.994 -0.356 1.00 88.44 950 LEU A N 1
ATOM 7391 C CA . LEU A 1 950 ? -19.224 20.898 0.911 1.00 88.44 950 LEU A CA 1
ATOM 7392 C C . LEU A 1 950 ? -17.939 20.076 0.769 1.00 88.44 950 LEU A C 1
ATOM 7394 O O . LEU A 1 950 ? -16.903 20.485 1.298 1.00 88.44 950 LEU A O 1
ATOM 7398 N N . LYS A 1 951 ? -17.977 18.971 0.013 1.00 87.81 951 LYS A N 1
ATOM 7399 C CA . LYS A 1 951 ? -16.793 18.168 -0.315 1.00 87.81 951 LYS A CA 1
ATOM 7400 C C . LYS A 1 951 ? -15.757 18.989 -1.072 1.00 87.81 951 LYS A C 1
ATOM 7402 O O . LYS A 1 951 ? -14.596 18.981 -0.677 1.00 87.81 951 LYS A O 1
ATOM 7407 N N . GLU A 1 952 ? -16.154 19.715 -2.115 1.00 88.69 952 GLU A N 1
ATOM 7408 C CA . GLU A 1 952 ? -15.246 20.577 -2.882 1.00 88.69 952 GLU A CA 1
ATOM 7409 C C . GLU A 1 952 ? -14.671 21.696 -2.007 1.00 88.69 952 GLU A C 1
ATOM 7411 O O . GLU A 1 952 ? -13.467 21.952 -2.018 1.00 88.69 952 GLU A O 1
ATOM 7416 N N . LYS A 1 953 ? -15.525 22.336 -1.207 1.00 86.31 953 LYS A N 1
ATOM 7417 C CA . LYS A 1 953 ? -15.148 23.486 -0.390 1.00 86.31 953 LYS A CA 1
ATOM 7418 C C . LYS A 1 953 ? -14.189 23.135 0.742 1.00 86.31 953 LYS A C 1
ATOM 7420 O O . LYS A 1 953 ? -13.250 23.884 1.003 1.00 86.31 953 LYS A O 1
ATOM 7425 N N . TYR A 1 954 ? -14.457 22.042 1.447 1.00 85.06 954 TYR A N 1
ATOM 7426 C CA . TYR A 1 954 ? -13.750 21.689 2.676 1.00 85.06 954 TYR A CA 1
ATOM 7427 C C . TYR A 1 954 ? -12.766 20.531 2.498 1.00 85.06 954 TYR A C 1
ATOM 7429 O O . TYR A 1 954 ? -11.979 20.271 3.406 1.00 85.06 954 TYR A O 1
ATOM 7437 N N . ASN A 1 955 ? -12.778 19.861 1.340 1.00 86.38 955 ASN A N 1
ATOM 7438 C CA . ASN A 1 955 ? -11.997 18.658 1.051 1.00 86.38 955 ASN A CA 1
ATOM 7439 C C . ASN A 1 955 ? -12.165 17.582 2.138 1.00 86.38 955 ASN A C 1
ATOM 7441 O O . ASN A 1 955 ? -11.198 17.028 2.667 1.00 86.38 955 ASN A O 1
ATOM 7445 N N . LYS A 1 956 ? -13.422 17.338 2.518 1.00 87.81 956 LYS A N 1
ATOM 7446 C CA . LYS A 1 956 ? -13.819 16.375 3.547 1.00 87.81 956 LYS A CA 1
ATOM 7447 C C . LYS A 1 956 ? -14.999 15.527 3.058 1.00 87.81 956 LYS A C 1
ATOM 7449 O O . LYS A 1 956 ? -15.819 16.033 2.292 1.00 87.81 956 LYS A O 1
ATOM 7454 N N . PRO A 1 957 ? -15.115 14.270 3.518 1.00 91.44 957 PRO A N 1
ATOM 7455 C CA . PRO A 1 957 ? -16.329 13.475 3.357 1.00 91.44 957 PRO A CA 1
ATOM 7456 C C . PRO A 1 957 ? -17.523 14.158 4.024 1.00 91.44 957 PRO A C 1
ATOM 7458 O O . PRO A 1 957 ? -17.352 14.915 4.984 1.00 91.44 957 PRO A O 1
ATOM 7461 N N . VAL A 1 958 ? -18.726 13.855 3.544 1.00 94.19 958 VAL A N 1
ATOM 7462 C CA . VAL A 1 958 ? -19.973 14.445 4.030 1.00 94.19 958 VAL A CA 1
ATOM 7463 C C . VAL A 1 958 ? -20.891 13.360 4.591 1.00 94.19 958 VAL A C 1
ATOM 7465 O O . VAL A 1 958 ? -20.996 12.274 4.026 1.00 94.19 958 VAL A O 1
ATOM 7468 N N . PHE A 1 959 ? -21.559 13.655 5.702 1.00 93.94 959 PHE A N 1
ATOM 7469 C CA . PHE A 1 959 ? -22.550 12.790 6.337 1.00 93.94 959 PHE A CA 1
ATOM 7470 C C . PHE A 1 959 ? -23.842 13.559 6.611 1.00 93.94 959 PHE A C 1
ATOM 7472 O O . PHE A 1 959 ? -23.805 14.723 6.998 1.00 93.94 959 PHE A O 1
ATOM 7479 N N . LEU A 1 960 ? -24.986 12.905 6.466 1.00 90.62 960 LEU A N 1
ATOM 7480 C CA . LEU A 1 960 ? -26.294 13.510 6.715 1.00 90.62 960 LEU A CA 1
ATOM 7481 C C . LEU A 1 960 ? -26.919 12.868 7.969 1.00 90.62 960 LEU A C 1
ATOM 7483 O O . LEU A 1 960 ? -27.574 11.831 7.857 1.00 90.62 960 LEU A O 1
ATOM 7487 N N . PRO A 1 961 ? -26.675 13.413 9.183 1.00 83.81 961 PRO A N 1
ATOM 7488 C CA . PRO A 1 961 ? -27.114 12.839 10.459 1.00 83.81 961 PRO A CA 1
ATOM 7489 C C . PRO A 1 961 ? -28.615 12.637 10.608 1.00 83.81 961 PRO A C 1
ATOM 7491 O O . PRO A 1 961 ? -29.005 11.803 11.424 1.00 83.81 961 PRO A O 1
ATOM 7494 N N . TYR A 1 962 ? -29.435 13.412 9.899 1.00 78.56 962 TYR A N 1
ATOM 7495 C CA . TYR A 1 962 ? -30.879 13.228 9.854 1.00 78.56 962 TYR A CA 1
ATOM 7496 C C . TYR A 1 962 ? -31.529 13.990 8.689 1.00 78.56 962 TYR A C 1
ATOM 7498 O O . TYR A 1 962 ? -31.035 15.035 8.264 1.00 78.56 962 TYR A O 1
ATOM 7506 N N . ILE A 1 963 ? -32.656 13.460 8.197 1.00 79.25 963 ILE A N 1
ATOM 7507 C CA . ILE A 1 963 ? -33.537 14.096 7.203 1.00 79.25 963 ILE A CA 1
ATOM 7508 C C . ILE A 1 963 ? -34.952 14.105 7.767 1.00 79.25 963 ILE A C 1
ATOM 7510 O O . ILE A 1 963 ? -35.585 13.051 7.752 1.00 79.25 963 ILE A O 1
ATOM 7514 N N . ALA A 1 964 ? -35.442 15.259 8.215 1.00 74.88 964 ALA A N 1
ATOM 7515 C CA . ALA A 1 964 ? -36.814 15.419 8.681 1.00 74.88 964 ALA A CA 1
ATOM 7516 C C . ALA A 1 964 ? -37.745 15.811 7.527 1.00 74.88 964 ALA A C 1
ATOM 7518 O O . ALA A 1 964 ? -37.528 16.821 6.857 1.00 74.88 964 ALA A O 1
ATOM 7519 N N . ILE A 1 965 ? -38.805 15.029 7.320 1.00 73.19 965 ILE A N 1
ATOM 7520 C CA . ILE A 1 965 ? -39.838 15.290 6.312 1.00 73.19 965 ILE A CA 1
ATOM 7521 C C . ILE A 1 965 ? -41.186 15.384 7.021 1.00 73.19 965 ILE A C 1
ATOM 7523 O O . ILE A 1 965 ? -41.749 14.363 7.398 1.00 73.19 965 ILE A O 1
ATOM 7527 N N . ALA A 1 966 ? -41.699 16.601 7.173 1.00 70.00 966 ALA A N 1
ATOM 7528 C CA . ALA A 1 966 ? -43.031 16.872 7.691 1.00 70.00 966 ALA A CA 1
ATOM 7529 C C . ALA A 1 966 ? -43.968 17.246 6.536 1.00 70.00 966 ALA A C 1
ATOM 7531 O O . ALA A 1 966 ? -43.804 18.271 5.876 1.00 70.00 966 ALA A O 1
ATOM 7532 N N . THR A 1 967 ? -44.963 16.416 6.266 1.00 67.81 967 THR A N 1
ATOM 7533 C CA . THR A 1 967 ? -45.910 16.631 5.163 1.00 67.81 967 THR A CA 1
ATOM 7534 C C . THR A 1 967 ? -47.284 16.981 5.704 1.00 67.81 967 THR A C 1
ATOM 7536 O O . THR A 1 967 ? -47.716 16.407 6.699 1.00 67.81 967 THR A O 1
ATOM 7539 N N . ALA A 1 968 ? -47.990 17.870 5.018 1.00 64.62 968 ALA A N 1
ATOM 7540 C CA . ALA A 1 968 ? -49.378 18.174 5.272 1.00 64.62 968 ALA A CA 1
ATOM 7541 C C . ALA A 1 968 ? -50.202 17.134 4.519 1.00 64.62 968 ALA A C 1
ATOM 7543 O O . ALA A 1 968 ? -50.242 17.072 3.292 1.00 64.62 968 ALA A O 1
ATOM 7544 N N . THR A 1 969 ? -50.881 16.288 5.270 1.00 66.62 969 THR A N 1
ATOM 7545 C CA . THR A 1 969 ? -51.812 15.277 4.761 1.00 66.62 969 THR A CA 1
ATOM 7546 C C . THR A 1 969 ? -53.192 15.866 4.516 1.00 66.62 969 THR A C 1
ATOM 7548 O O . THR A 1 969 ? -54.194 15.198 4.733 1.00 66.62 969 THR A O 1
ATOM 7551 N N . TRP A 1 970 ? -53.281 17.139 4.149 1.00 66.25 970 TRP A N 1
ATOM 7552 C CA . TRP A 1 970 ? -54.543 17.807 3.877 1.00 66.25 970 TRP A CA 1
ATOM 7553 C C . TRP A 1 970 ? -54.359 18.909 2.839 1.00 66.25 970 TRP A C 1
ATOM 7555 O O . TRP A 1 970 ? -53.276 19.469 2.682 1.00 66.25 970 TRP A O 1
ATOM 7565 N N . THR A 1 971 ? -55.432 19.230 2.125 1.00 64.44 971 THR A N 1
ATOM 7566 C CA . THR A 1 971 ? -55.471 20.366 1.196 1.00 64.44 971 THR A CA 1
ATOM 7567 C C . THR A 1 971 ? -56.712 21.192 1.484 1.00 64.44 971 THR A C 1
ATOM 7569 O O . THR A 1 971 ? -57.801 20.632 1.391 1.00 64.44 971 THR A O 1
ATOM 7572 N N . ASP A 1 972 ? -56.571 22.492 1.771 1.00 64.50 972 ASP A N 1
ATOM 7573 C CA . ASP A 1 972 ? -57.710 23.425 1.867 1.00 64.50 972 ASP A CA 1
ATOM 7574 C C . ASP A 1 972 ? -58.328 23.606 0.470 1.00 64.50 972 ASP A C 1
ATOM 7576 O O . ASP A 1 972 ? -58.029 24.536 -0.285 1.00 64.50 972 ASP A O 1
ATOM 7580 N N . ALA A 1 973 ? -59.135 22.626 0.070 1.00 67.00 973 ALA A N 1
ATOM 7581 C CA . ALA A 1 973 ? -59.671 22.492 -1.273 1.00 67.00 973 ALA A CA 1
ATOM 7582 C C . ALA A 1 973 ? -60.732 23.561 -1.555 1.00 67.00 973 ALA A C 1
ATOM 7584 O O . ALA A 1 973 ? -61.074 23.814 -2.717 1.00 67.00 973 ALA A O 1
ATOM 7585 N N . ASN A 1 974 ? -61.273 24.173 -0.500 1.00 73.94 974 ASN A N 1
ATOM 7586 C CA . ASN A 1 974 ? -62.347 25.147 -0.579 1.00 73.94 974 ASN A CA 1
ATOM 7587 C C . ASN A 1 974 ? -61.899 26.598 -0.270 1.00 73.94 974 ASN A C 1
ATOM 7589 O O . ASN A 1 974 ? -62.653 27.530 -0.575 1.00 73.94 974 ASN A O 1
ATOM 7593 N N . GLY A 1 975 ? -60.668 26.795 0.213 1.00 69.31 975 GLY A N 1
ATOM 7594 C CA . GLY A 1 975 ? -60.025 28.087 0.452 1.00 69.31 975 GLY A CA 1
ATOM 7595 C C . GLY A 1 975 ? -60.585 28.841 1.659 1.00 69.31 975 GLY A C 1
ATOM 7596 O O . GLY A 1 975 ? -60.714 30.069 1.586 1.00 69.31 975 GLY A O 1
ATOM 7597 N N . ASN A 1 976 ? -61.031 28.129 2.700 1.00 68.31 976 ASN A N 1
ATOM 7598 C CA . ASN A 1 976 ? -61.661 28.713 3.888 1.00 68.31 976 ASN A CA 1
ATOM 7599 C C . ASN A 1 976 ? -60.732 28.824 5.110 1.00 68.31 976 ASN A C 1
ATOM 7601 O O . ASN A 1 976 ? -61.203 29.267 6.163 1.00 68.31 976 ASN A O 1
ATOM 7605 N N . ASP A 1 977 ? -59.453 28.464 4.964 1.00 57.66 977 ASP A N 1
ATOM 7606 C CA . ASP A 1 977 ? -58.440 28.437 6.022 1.00 57.66 977 ASP A CA 1
ATOM 7607 C C . ASP A 1 977 ? -58.809 27.508 7.209 1.00 57.66 977 ASP A C 1
ATOM 7609 O O . ASP A 1 977 ? -58.358 27.720 8.339 1.00 57.66 977 ASP A O 1
ATOM 7613 N N . ALA A 1 978 ? -59.647 26.487 6.990 1.00 62.56 978 ALA A N 1
ATOM 7614 C CA . ALA A 1 978 ? -60.028 25.482 7.979 1.00 62.56 978 ALA A CA 1
ATOM 7615 C C . ALA A 1 978 ? -59.875 24.061 7.420 1.00 62.56 978 ALA A C 1
ATOM 7617 O O . ALA A 1 978 ? -60.317 23.767 6.322 1.00 62.56 978 ALA A O 1
ATOM 7618 N N . ILE A 1 979 ? -59.290 23.166 8.219 1.00 60.62 979 ILE A N 1
ATOM 7619 C CA . ILE A 1 979 ? -59.094 21.759 7.848 1.00 60.62 979 ILE A CA 1
ATOM 7620 C C . ILE A 1 979 ? -60.389 20.988 8.106 1.00 60.62 979 ILE A C 1
ATOM 7622 O O . ILE A 1 979 ? -60.843 20.885 9.251 1.00 60.62 979 ILE A O 1
ATOM 7626 N N . GLU A 1 980 ? -60.979 20.427 7.055 1.00 69.38 980 GLU A N 1
ATOM 7627 C CA . GLU A 1 980 ? -62.178 19.593 7.145 1.00 69.38 980 GLU A CA 1
ATOM 7628 C C . GLU A 1 980 ? -61.836 18.095 7.050 1.00 69.38 980 GLU A C 1
ATOM 7630 O O . GLU A 1 980 ? -60.921 17.698 6.336 1.00 69.38 980 GLU A O 1
ATOM 7635 N N . ASP A 1 981 ? -62.615 17.219 7.702 1.00 69.44 981 ASP A N 1
ATOM 7636 C CA . ASP A 1 981 ? -62.408 15.754 7.638 1.00 69.44 981 ASP A CA 1
ATOM 7637 C C . ASP A 1 981 ? -62.337 15.214 6.192 1.00 69.44 981 ASP A C 1
ATOM 7639 O O . ASP A 1 981 ? -61.678 14.213 5.923 1.00 69.44 981 ASP A O 1
ATOM 7643 N N . SER A 1 982 ? -63.034 15.856 5.245 1.00 74.50 982 SER A N 1
ATOM 7644 C CA . SER A 1 982 ? -63.025 15.477 3.824 1.00 74.50 982 SER A CA 1
ATOM 7645 C C . SER A 1 982 ? -61.785 15.922 3.049 1.00 74.50 982 SER A C 1
ATOM 7647 O O . SER A 1 982 ? -61.628 15.521 1.898 1.00 74.50 982 SER A O 1
ATOM 7649 N N . GLU A 1 983 ? -60.952 16.769 3.643 1.00 71.06 983 GLU A N 1
ATOM 7650 C CA . GLU A 1 983 ? -59.749 17.344 3.039 1.00 71.06 983 GLU A CA 1
ATOM 7651 C C . GLU A 1 983 ? -58.472 16.611 3.460 1.00 71.06 983 GLU A C 1
ATOM 7653 O O . GLU A 1 983 ? -57.409 16.902 2.921 1.00 71.06 983 GLU A O 1
ATOM 7658 N N . ILE A 1 984 ? -58.586 15.645 4.378 1.00 69.81 984 ILE A N 1
ATOM 7659 C CA . ILE A 1 984 ? -57.486 14.848 4.919 1.00 69.81 984 ILE A CA 1
ATOM 7660 C C . ILE A 1 984 ? -57.206 13.613 4.041 1.00 69.81 984 ILE A C 1
ATOM 7662 O O . ILE A 1 984 ? -58.081 12.774 3.819 1.00 69.81 984 ILE A O 1
ATOM 7666 N N . ASP A 1 985 ? -55.954 13.451 3.617 1.00 70.94 985 ASP A N 1
ATOM 7667 C CA . ASP A 1 985 ? -55.379 12.232 3.049 1.00 70.94 985 ASP A CA 1
ATOM 7668 C C . ASP A 1 985 ? -54.533 11.485 4.092 1.00 70.94 985 ASP A C 1
ATOM 7670 O O . ASP A 1 985 ? -53.344 11.741 4.274 1.00 70.94 985 ASP A O 1
ATOM 7674 N N . TYR A 1 986 ? -55.140 10.494 4.743 1.00 65.06 986 TYR A N 1
ATOM 7675 C CA . TYR A 1 986 ? -54.501 9.700 5.797 1.00 65.06 986 TYR A CA 1
ATOM 7676 C C . TYR A 1 986 ? -53.245 8.917 5.367 1.00 65.06 986 TYR A C 1
ATOM 7678 O O . TYR A 1 986 ? -52.502 8.479 6.245 1.00 65.06 986 TYR A O 1
ATOM 7686 N N . ASN A 1 987 ? -53.002 8.724 4.063 1.00 65.00 987 ASN A N 1
ATOM 7687 C CA . ASN A 1 987 ? -51.816 8.017 3.558 1.00 65.00 987 ASN A CA 1
ATOM 7688 C C . ASN A 1 987 ? -50.842 8.934 2.797 1.00 65.00 987 ASN A C 1
ATOM 7690 O O . ASN A 1 987 ? -49.735 8.503 2.481 1.00 65.00 987 ASN A O 1
ATOM 7694 N N . GLY A 1 988 ? -51.215 10.188 2.525 1.00 68.00 988 GLY A N 1
ATOM 7695 C CA . GLY A 1 988 ? -50.448 11.086 1.655 1.00 68.00 988 GLY A CA 1
ATOM 7696 C C . GLY A 1 988 ? -49.022 11.370 2.136 1.00 68.00 988 GLY A C 1
ATOM 7697 O O . GLY A 1 988 ? -48.126 11.588 1.324 1.00 68.00 988 GLY A O 1
ATOM 7698 N N . TRP A 1 989 ? -48.771 11.306 3.447 1.00 69.56 989 TRP A N 1
ATOM 7699 C CA . TRP A 1 989 ? -47.427 11.468 4.004 1.00 69.56 989 TRP A CA 1
ATOM 7700 C C . TRP A 1 989 ? -46.498 10.291 3.681 1.00 69.56 989 TRP A C 1
ATOM 7702 O O . TRP A 1 989 ? -45.312 10.499 3.422 1.00 69.56 989 TRP A O 1
ATOM 7712 N N . GLU A 1 990 ? -47.025 9.059 3.670 1.00 69.06 990 GLU A N 1
ATOM 7713 C CA . GLU A 1 990 ? -46.244 7.844 3.404 1.00 69.06 990 GLU A CA 1
ATOM 7714 C C . GLU A 1 990 ? -45.734 7.856 1.975 1.00 69.06 990 GLU A C 1
ATOM 7716 O O . GLU A 1 990 ? -44.559 7.590 1.733 1.00 69.06 990 GLU A O 1
ATOM 7721 N N . ASP A 1 991 ? -46.607 8.214 1.035 1.00 74.25 991 ASP A N 1
ATOM 7722 C CA . ASP A 1 991 ? -46.273 8.279 -0.382 1.00 74.25 991 ASP A CA 1
ATOM 7723 C C . ASP A 1 991 ? -45.173 9.317 -0.640 1.00 74.25 991 ASP A C 1
ATOM 7725 O O . ASP A 1 991 ? -44.221 9.046 -1.377 1.00 74.25 991 ASP A O 1
ATOM 7729 N N . LYS A 1 992 ? -45.236 10.475 0.026 1.00 75.75 992 LYS A N 1
ATOM 7730 C CA . LYS A 1 992 ? -44.238 11.549 -0.096 1.00 75.75 992 LYS A CA 1
ATOM 7731 C C . LYS A 1 992 ? -42.889 11.185 0.533 1.00 75.75 992 LYS A C 1
ATOM 7733 O O . LYS A 1 992 ? -41.841 11.357 -0.100 1.00 75.75 992 LYS A O 1
ATOM 7738 N N . ALA A 1 993 ? -42.894 10.636 1.749 1.00 75.19 993 ALA A N 1
ATOM 7739 C CA . ALA A 1 993 ? -41.674 10.180 2.414 1.00 75.19 993 ALA A CA 1
ATOM 7740 C C . ALA A 1 993 ? -41.022 9.017 1.645 1.00 75.19 993 ALA A C 1
ATOM 7742 O O . ALA A 1 993 ? -39.823 9.064 1.359 1.00 75.19 993 ALA A O 1
ATOM 7743 N N . ASN A 1 994 ? -41.812 8.020 1.227 1.00 77.50 994 ASN A N 1
ATOM 7744 C CA . ASN A 1 994 ? -41.335 6.904 0.409 1.00 77.50 994 ASN A CA 1
ATOM 7745 C C . ASN A 1 994 ? -40.740 7.397 -0.904 1.00 77.50 994 ASN A C 1
ATOM 7747 O O . ASN A 1 994 ? -39.634 6.997 -1.243 1.00 77.50 994 ASN A O 1
ATOM 7751 N N . THR A 1 995 ? -41.412 8.299 -1.621 1.00 81.19 995 THR A N 1
ATOM 7752 C CA . THR A 1 995 ? -40.898 8.837 -2.891 1.00 81.19 995 THR A CA 1
ATOM 7753 C C . THR A 1 995 ? -39.535 9.510 -2.706 1.00 81.19 995 THR A C 1
ATOM 7755 O O . THR A 1 995 ? -38.622 9.298 -3.509 1.00 81.19 995 THR A O 1
ATOM 7758 N N . THR A 1 996 ? -39.353 10.261 -1.617 1.00 82.44 996 THR A N 1
ATOM 7759 C CA . THR A 1 996 ? -38.073 10.911 -1.299 1.00 82.44 996 THR A CA 1
ATOM 7760 C C . THR A 1 996 ? -36.968 9.885 -1.038 1.00 82.44 996 THR A C 1
ATOM 7762 O O . THR A 1 996 ? -35.906 9.954 -1.661 1.00 82.44 996 THR A O 1
ATOM 7765 N N . TYR A 1 997 ? -37.211 8.905 -0.162 1.00 83.19 997 TYR A N 1
ATOM 7766 C CA . TYR A 1 997 ? -36.214 7.881 0.168 1.00 83.19 997 TYR A CA 1
ATOM 7767 C C . TYR A 1 997 ? -35.942 6.912 -0.991 1.00 83.19 997 TYR A C 1
ATOM 7769 O O . TYR A 1 997 ? -34.788 6.548 -1.203 1.00 83.19 997 TYR A O 1
ATOM 7777 N N . GLN A 1 998 ? -36.950 6.564 -1.798 1.00 84.44 998 GLN A N 1
ATOM 7778 C CA . GLN A 1 998 ? -36.767 5.817 -3.050 1.00 84.44 998 GLN A CA 1
ATOM 7779 C C . GLN A 1 998 ? -35.851 6.585 -3.997 1.00 84.44 998 GLN A C 1
ATOM 7781 O O . GLN A 1 998 ? -34.920 6.014 -4.556 1.00 84.44 998 GLN A O 1
ATOM 7786 N N . THR A 1 999 ? -36.068 7.892 -4.144 1.00 87.00 999 THR A N 1
ATOM 7787 C CA . THR A 1 999 ? -35.226 8.721 -5.010 1.00 87.00 999 THR A CA 1
ATOM 7788 C C . THR A 1 999 ? -33.786 8.764 -4.493 1.00 87.00 999 THR A C 1
ATOM 7790 O O . THR A 1 999 ? -32.867 8.489 -5.261 1.00 87.00 999 THR A O 1
ATOM 7793 N N . LEU A 1 1000 ? -33.571 8.997 -3.191 1.00 86.69 1000 LEU A N 1
ATOM 7794 C CA . LEU A 1 1000 ? -32.238 8.931 -2.570 1.00 86.69 1000 LEU A CA 1
ATOM 7795 C C . LEU A 1 1000 ? -31.563 7.568 -2.787 1.00 86.69 1000 LEU A C 1
ATOM 7797 O O . LEU A 1 1000 ? -30.388 7.517 -3.141 1.00 86.69 1000 LEU A O 1
ATOM 7801 N N . SER A 1 1001 ? -32.317 6.477 -2.642 1.00 83.19 1001 SER A N 1
ATOM 7802 C CA . SER A 1 1001 ? -31.844 5.114 -2.895 1.00 83.19 1001 SER A CA 1
ATOM 7803 C C . SER A 1 1001 ? -31.387 4.933 -4.350 1.00 83.19 1001 SER A C 1
ATOM 7805 O O . SER A 1 1001 ? -30.264 4.498 -4.605 1.00 83.19 1001 SER A O 1
ATOM 7807 N N . THR A 1 1002 ? -32.182 5.389 -5.327 1.00 86.81 1002 THR A N 1
ATOM 7808 C CA . THR A 1 1002 ? -31.796 5.337 -6.751 1.00 86.81 1002 THR A CA 1
ATOM 7809 C C . THR A 1 1002 ? -30.603 6.232 -7.102 1.00 86.81 1002 THR A C 1
ATOM 7811 O O . THR A 1 1002 ? -29.907 5.970 -8.082 1.00 86.81 1002 THR A O 1
ATOM 7814 N N . MET A 1 1003 ? -30.340 7.264 -6.298 1.00 88.56 1003 MET A N 1
ATOM 7815 C CA . MET A 1 1003 ? -29.225 8.200 -6.459 1.00 88.56 1003 MET A CA 1
ATOM 7816 C C . MET A 1 1003 ? -27.961 7.776 -5.695 1.00 88.56 1003 MET A C 1
ATOM 7818 O O . MET A 1 1003 ? -27.009 8.549 -5.642 1.00 88.56 1003 MET A O 1
ATOM 7822 N N . LYS A 1 1004 ? -27.903 6.568 -5.117 1.00 85.94 1004 LYS A N 1
ATOM 7823 C CA . LYS A 1 1004 ? -26.786 6.099 -4.273 1.00 85.94 1004 LYS A CA 1
ATOM 7824 C C . LYS A 1 1004 ? -25.395 6.393 -4.852 1.00 85.94 1004 LYS A C 1
ATOM 7826 O O . LYS A 1 1004 ? -24.545 6.928 -4.145 1.00 85.94 1004 LYS A O 1
ATOM 7831 N N . GLN A 1 1005 ? -25.177 6.094 -6.134 1.00 85.06 1005 GLN A N 1
ATOM 7832 C CA . GLN A 1 1005 ? -23.898 6.367 -6.798 1.00 85.06 1005 GLN A CA 1
ATOM 7833 C C . GLN A 1 1005 ? -23.612 7.875 -6.911 1.00 85.06 1005 GLN A C 1
ATOM 7835 O O . GLN A 1 1005 ? -22.509 8.314 -6.604 1.00 85.06 1005 GLN A O 1
ATOM 7840 N N . GLU A 1 1006 ? -24.600 8.679 -7.308 1.00 90.31 1006 GLU A N 1
ATOM 7841 C CA . GLU A 1 1006 ? -24.458 10.137 -7.428 1.00 90.31 1006 GLU A CA 1
ATOM 7842 C C . GLU A 1 1006 ? -24.175 10.788 -6.066 1.00 90.31 1006 GLU A C 1
ATOM 7844 O O . GLU A 1 1006 ? -23.326 11.674 -5.956 1.00 90.31 1006 GLU A O 1
ATOM 7849 N N . LEU A 1 1007 ? -24.840 10.319 -5.009 1.00 90.38 1007 LEU A N 1
ATOM 7850 C CA . LEU A 1 1007 ? -24.617 10.773 -3.637 1.00 90.38 1007 LEU A CA 1
ATOM 7851 C C . LEU A 1 1007 ? -23.193 10.440 -3.166 1.00 90.38 1007 LEU A C 1
ATOM 7853 O O . LEU A 1 1007 ? -22.508 11.304 -2.616 1.00 90.38 1007 LEU A O 1
ATOM 7857 N N . GLN A 1 1008 ? -22.716 9.227 -3.454 1.00 88.12 1008 GLN A N 1
ATOM 7858 C CA . GLN A 1 1008 ? -21.346 8.801 -3.164 1.00 88.12 1008 GLN A CA 1
ATOM 7859 C C . GLN A 1 1008 ? -20.305 9.647 -3.916 1.00 88.12 1008 GLN A C 1
ATOM 7861 O O . GLN A 1 1008 ? -19.344 10.140 -3.320 1.00 88.12 1008 GLN A O 1
ATOM 7866 N N . GLU A 1 1009 ? -20.505 9.881 -5.217 1.00 86.81 1009 GLU A N 1
ATOM 7867 C CA . GLU A 1 1009 ? -19.644 10.743 -6.041 1.00 86.81 1009 GLU A CA 1
ATOM 7868 C C . GLU A 1 1009 ? -19.619 12.185 -5.503 1.00 86.81 1009 GLU A C 1
ATOM 7870 O O . GLU A 1 1009 ? -18.548 12.802 -5.391 1.00 86.81 1009 GLU A O 1
ATOM 7875 N N . SER A 1 1010 ? -20.776 12.663 -5.037 1.00 87.12 1010 SER A N 1
ATOM 7876 C CA . SER A 1 1010 ? -20.956 13.946 -4.346 1.00 87.12 1010 SER A CA 1
ATOM 7877 C C . SER A 1 1010 ? -20.286 14.003 -2.968 1.00 87.12 1010 SER A C 1
ATOM 7879 O O . SER A 1 1010 ? -20.264 15.054 -2.339 1.00 87.12 1010 SER A O 1
ATOM 7881 N N . GLY A 1 1011 ? -19.682 12.912 -2.489 1.00 87.75 1011 GLY A N 1
ATOM 7882 C CA . GLY A 1 1011 ? -18.967 12.876 -1.214 1.00 87.75 1011 GLY A CA 1
ATOM 7883 C C . GLY A 1 1011 ? -19.803 12.513 -0.004 1.00 87.75 1011 GLY A C 1
ATOM 7884 O O . GLY A 1 1011 ? -19.255 12.502 1.098 1.00 87.75 1011 GLY A O 1
ATOM 7885 N N . LEU A 1 1012 ? -21.092 12.233 -0.191 1.00 93.38 1012 LEU A N 1
ATOM 7886 C CA . LEU A 1 1012 ? -21.953 11.746 0.872 1.00 93.38 1012 LEU A CA 1
ATOM 7887 C C . LEU A 1 1012 ? -21.634 10.264 1.097 1.00 93.38 1012 LEU A C 1
ATOM 7889 O O . LEU A 1 1012 ? -21.909 9.440 0.232 1.00 93.38 1012 LEU A O 1
ATOM 7893 N N . PHE A 1 1013 ? -21.043 9.915 2.239 1.00 92.50 1013 PHE A N 1
ATOM 7894 C CA . PHE A 1 1013 ? -20.739 8.511 2.573 1.00 92.50 1013 PHE A CA 1
ATOM 7895 C C . PHE A 1 1013 ? -21.856 7.849 3.387 1.00 92.50 1013 PHE A C 1
ATOM 7897 O O . PHE A 1 1013 ? -21.877 6.642 3.617 1.00 92.50 1013 PHE A O 1
ATOM 7904 N N . GLY A 1 1014 ? -22.841 8.630 3.812 1.00 90.56 1014 GLY A N 1
ATOM 7905 C CA . GLY A 1 1014 ? -24.045 8.057 4.361 1.00 90.56 1014 GLY A CA 1
ATOM 7906 C C . GLY A 1 1014 ? -25.007 9.073 4.918 1.00 90.56 1014 GLY A C 1
ATOM 7907 O O . GLY A 1 1014 ? -24.690 10.253 5.090 1.00 90.56 1014 GLY A O 1
ATOM 7908 N N . PHE A 1 1015 ? -26.196 8.573 5.210 1.00 87.50 1015 PHE A N 1
ATOM 7909 C CA . PHE A 1 1015 ? -27.210 9.322 5.918 1.00 87.50 1015 PHE A CA 1
ATOM 7910 C C . PHE A 1 1015 ? -27.892 8.438 6.949 1.00 87.50 1015 PHE A C 1
ATOM 7912 O O . PHE A 1 1015 ? -27.956 7.212 6.818 1.00 87.50 1015 PHE A O 1
ATOM 7919 N N . ALA A 1 1016 ? -28.433 9.079 7.970 1.00 75.69 1016 ALA A N 1
ATOM 7920 C CA . ALA A 1 1016 ? -29.379 8.454 8.861 1.00 75.69 1016 ALA A CA 1
ATOM 7921 C C . ALA A 1 1016 ? -30.776 9.027 8.572 1.00 75.69 1016 ALA A C 1
ATOM 7923 O O . ALA A 1 1016 ? -30.980 10.234 8.646 1.00 75.69 1016 ALA A O 1
ATOM 7924 N N . PRO A 1 1017 ? -31.750 8.202 8.179 1.00 67.31 1017 PRO A N 1
ATOM 7925 C CA . PRO A 1 1017 ? -33.132 8.626 8.031 1.00 67.31 1017 PRO A CA 1
ATOM 7926 C C . PRO A 1 1017 ? -33.730 8.937 9.408 1.00 67.31 1017 PRO A C 1
ATOM 7928 O O . PRO A 1 1017 ? -33.580 8.173 10.364 1.00 67.31 1017 PRO A O 1
ATOM 7931 N N . MET A 1 1018 ? -34.449 10.053 9.494 1.00 66.69 1018 MET A N 1
ATOM 7932 C CA . MET A 1 1018 ? -35.236 10.428 10.664 1.00 66.69 1018 MET A CA 1
ATOM 7933 C C . MET A 1 1018 ? -36.533 11.063 10.192 1.00 66.69 1018 MET A C 1
ATOM 7935 O O . MET A 1 1018 ? -36.637 12.274 10.048 1.00 66.69 1018 MET A O 1
ATOM 7939 N N . ALA A 1 1019 ? -37.548 10.254 9.961 1.00 53.12 1019 ALA A N 1
ATOM 7940 C CA . ALA A 1 1019 ? -38.820 10.803 9.551 1.00 53.12 1019 ALA A CA 1
ATOM 7941 C C . ALA A 1 1019 ? -39.623 11.237 10.794 1.00 53.12 1019 ALA A C 1
ATOM 7943 O O . ALA A 1 1019 ? -39.931 10.425 11.664 1.00 53.12 1019 ALA A O 1
ATOM 7944 N N . LEU A 1 1020 ? -39.889 12.541 10.903 1.00 51.16 1020 LEU A N 1
ATOM 7945 C CA . LEU A 1 1020 ? -40.791 13.127 11.894 1.00 51.16 1020 LEU A CA 1
ATOM 7946 C C . LEU A 1 1020 ? -42.191 13.156 11.285 1.00 51.16 1020 LEU A C 1
ATOM 7948 O O . LEU A 1 1020 ? -42.414 13.849 10.296 1.00 51.16 1020 LEU A O 1
ATOM 7952 N N . PHE A 1 1021 ? -43.115 12.397 11.864 1.00 52.28 1021 PHE A N 1
ATOM 7953 C CA . PHE A 1 1021 ? -44.480 12.282 11.361 1.00 52.28 1021 PHE A CA 1
ATOM 7954 C C . PHE A 1 1021 ? -45.446 13.050 12.247 1.00 52.28 1021 PHE A C 1
ATOM 7956 O O . PHE A 1 1021 ? -45.400 12.918 13.470 1.00 52.28 1021 PHE A O 1
ATOM 7963 N N . ASP A 1 1022 ? -46.355 13.783 11.615 1.00 45.97 1022 ASP A N 1
ATOM 7964 C CA . ASP A 1 1022 ? -47.542 14.304 12.275 1.00 45.97 1022 ASP A CA 1
ATOM 7965 C C . ASP A 1 1022 ? -48.772 13.605 11.681 1.00 45.97 1022 ASP A C 1
ATOM 7967 O O . ASP A 1 1022 ? -48.892 13.494 10.459 1.00 45.97 1022 ASP A O 1
ATOM 7971 N N . ASP A 1 1023 ? -49.654 13.058 12.524 1.00 50.47 1023 ASP A N 1
ATOM 7972 C CA . ASP A 1 1023 ? -50.927 12.518 12.037 1.00 50.47 1023 ASP A CA 1
ATOM 7973 C C . ASP A 1 1023 ? -51.844 13.705 11.716 1.00 50.47 1023 ASP A C 1
ATOM 7975 O O . ASP A 1 1023 ? -51.989 14.591 12.562 1.00 50.47 1023 ASP A O 1
ATOM 7979 N N . PRO A 1 1024 ? -52.533 13.713 10.561 1.00 48.56 1024 PRO A N 1
ATOM 7980 C CA . PRO A 1 1024 ? -53.448 14.791 10.177 1.00 48.56 1024 PRO A CA 1
ATOM 7981 C C . PRO A 1 1024 ? -54.474 15.194 11.246 1.00 48.56 1024 PRO A C 1
ATOM 7983 O O . PRO A 1 1024 ? -55.050 16.278 11.181 1.00 48.56 1024 PRO A O 1
ATOM 7986 N N . ARG A 1 1025 ? -54.782 14.312 12.205 1.00 49.84 1025 ARG A N 1
ATOM 7987 C CA . ARG A 1 1025 ? -55.738 14.581 13.286 1.00 49.84 1025 ARG A CA 1
ATOM 7988 C C . ARG A 1 1025 ? -55.160 15.387 14.441 1.00 49.84 1025 ARG A C 1
ATOM 7990 O O . ARG A 1 1025 ? -55.954 15.967 15.179 1.00 49.84 1025 ARG A O 1
ATOM 7997 N N . HIS A 1 1026 ? -53.841 15.463 14.607 1.00 51.44 1026 HIS A N 1
ATOM 7998 C CA . HIS A 1 1026 ? -53.240 16.420 15.540 1.00 51.44 1026 HIS A CA 1
ATOM 7999 C C . HIS A 1 1026 ? -53.476 17.864 15.085 1.00 51.44 1026 HIS A C 1
ATOM 8001 O O . HIS A 1 1026 ? -53.662 18.753 15.910 1.00 51.44 1026 HIS A O 1
ATOM 8007 N N . ASP A 1 1027 ? -53.624 18.080 13.779 1.00 49.09 1027 ASP A N 1
ATOM 8008 C CA . ASP A 1 1027 ? -53.995 19.375 13.213 1.00 49.09 1027 ASP A CA 1
ATOM 8009 C C . ASP A 1 1027 ? -55.498 19.700 13.351 1.00 49.09 1027 ASP A C 1
ATOM 8011 O O . ASP A 1 1027 ? -55.919 20.832 13.081 1.00 49.09 1027 ASP A O 1
ATOM 8015 N N . TYR A 1 1028 ? -56.329 18.755 13.823 1.00 44.75 1028 TYR A N 1
ATOM 8016 C CA . TYR A 1 1028 ? -57.777 18.931 13.992 1.00 44.75 1028 TYR A CA 1
ATOM 8017 C C . TYR A 1 1028 ? -58.088 19.854 15.184 1.00 44.75 1028 TYR A C 1
ATOM 8019 O O . TYR A 1 1028 ? -58.333 19.427 16.312 1.00 44.75 1028 TYR A O 1
ATOM 8027 N N . GLY A 1 1029 ? -58.053 21.163 14.928 1.00 49.41 1029 GLY A N 1
ATOM 8028 C CA . GLY A 1 1029 ? -58.139 22.218 15.945 1.00 49.41 1029 GLY A CA 1
ATOM 8029 C C . GLY A 1 1029 ? -57.009 23.251 15.878 1.00 49.41 1029 GLY A C 1
ATOM 8030 O O . GLY A 1 1029 ? -57.003 24.178 16.689 1.00 49.41 1029 GLY A O 1
ATOM 8031 N N . GLY A 1 1030 ? -56.093 23.121 14.909 1.00 47.56 1030 GLY A N 1
ATOM 8032 C CA . GLY A 1 1030 ? -55.047 24.098 14.598 1.00 47.56 1030 GLY A CA 1
ATOM 8033 C C . GLY A 1 1030 ? -53.852 24.085 15.551 1.00 47.56 1030 GLY A C 1
ATOM 8034 O O . GLY A 1 1030 ? -53.248 25.139 15.762 1.00 47.56 1030 GLY A O 1
ATOM 8035 N N . TYR A 1 1031 ? -53.531 22.948 16.182 1.00 48.91 1031 TYR A N 1
ATOM 8036 C CA . TYR A 1 1031 ? -52.601 22.943 17.308 1.00 48.91 1031 TYR A CA 1
ATOM 8037 C C . TYR A 1 1031 ? -51.765 21.659 17.468 1.00 48.91 1031 TYR A C 1
ATOM 8039 O O . TYR A 1 1031 ? -52.328 20.604 17.699 1.00 48.91 1031 TYR A O 1
ATOM 8047 N N . GLN A 1 1032 ? -50.435 21.846 17.576 1.00 51.28 1032 GLN A N 1
ATOM 8048 C CA . GLN A 1 1032 ? -49.404 20.973 18.197 1.00 51.28 1032 GLN A CA 1
ATOM 8049 C C . GLN A 1 1032 ? -48.326 20.328 17.304 1.00 51.28 1032 GLN A C 1
ATOM 8051 O O . GLN A 1 1032 ? -47.963 19.181 17.519 1.00 51.28 1032 GLN A O 1
ATOM 8056 N N . TYR A 1 1033 ? -47.631 21.118 16.481 1.00 48.31 1033 TYR A N 1
ATOM 8057 C CA . TYR A 1 1033 ? -46.384 20.647 15.849 1.00 48.31 1033 TYR A CA 1
ATOM 8058 C C . TYR A 1 1033 ? -45.178 20.481 16.818 1.00 48.31 1033 TYR A C 1
ATOM 8060 O O . TYR A 1 1033 ? -44.161 19.942 16.413 1.00 48.31 1033 TYR A O 1
ATOM 8068 N N . PHE A 1 1034 ? -45.234 20.920 18.093 1.00 44.69 1034 PHE A N 1
ATOM 8069 C CA . PHE A 1 1034 ? -44.034 20.901 18.972 1.00 44.69 1034 PHE A CA 1
ATOM 8070 C C . PHE A 1 1034 ? -44.245 20.757 20.496 1.00 44.69 1034 PHE A C 1
ATOM 8072 O O . PHE A 1 1034 ? -43.293 20.891 21.252 1.00 44.69 1034 PHE A O 1
ATOM 8079 N N . MET A 1 1035 ? -45.458 20.527 21.014 1.00 38.28 1035 MET A N 1
ATOM 8080 C CA . MET A 1 1035 ? -45.669 20.629 22.478 1.00 38.28 1035 MET A CA 1
ATOM 8081 C C . MET A 1 1035 ? -45.673 19.296 23.238 1.00 38.28 1035 MET A C 1
ATOM 8083 O O . MET A 1 1035 ? -45.340 19.304 24.420 1.00 38.28 1035 MET A O 1
ATOM 8087 N N . ASN A 1 1036 ? -46.041 18.175 22.603 1.00 37.75 1036 ASN A N 1
ATOM 8088 C CA . ASN A 1 1036 ? -46.304 16.923 23.330 1.00 37.75 1036 ASN A CA 1
ATOM 8089 C C . ASN A 1 1036 ? -45.585 15.665 22.790 1.00 37.75 1036 ASN A C 1
ATOM 8091 O O . ASN A 1 1036 ? -45.348 14.760 23.584 1.00 37.75 1036 ASN A O 1
ATOM 8095 N N . ASN A 1 1037 ? -45.181 15.601 21.509 1.00 39.88 1037 ASN A N 1
ATOM 8096 C CA . ASN A 1 1037 ? -44.723 14.350 20.866 1.00 39.88 1037 ASN A CA 1
ATOM 8097 C C . ASN A 1 1037 ? -43.308 14.390 20.239 1.00 39.88 1037 ASN A C 1
ATOM 8099 O O . ASN A 1 1037 ? -42.983 13.547 19.407 1.00 39.88 1037 ASN A O 1
ATOM 8103 N N . GLU A 1 1038 ? -42.424 15.297 20.675 1.00 35.81 1038 GLU A N 1
ATOM 8104 C CA . GLU A 1 1038 ? -41.047 15.464 20.144 1.00 35.81 1038 GLU A CA 1
ATOM 8105 C C . GLU A 1 1038 ? -40.111 14.234 20.279 1.00 35.81 1038 GLU A C 1
ATOM 8107 O O . GLU A 1 1038 ? -38.972 14.275 19.821 1.00 35.81 1038 GLU A O 1
ATOM 8112 N N . TYR A 1 1039 ? -40.542 13.123 20.886 1.00 38.09 1039 TYR A N 1
ATOM 8113 C CA . TYR A 1 1039 ? -39.623 12.070 21.345 1.00 38.09 1039 TYR A CA 1
ATOM 8114 C C . TYR A 1 1039 ? -39.759 10.708 20.651 1.00 38.09 1039 TYR A C 1
ATOM 8116 O O . TYR A 1 1039 ? -39.063 9.766 21.032 1.00 38.09 1039 TYR A O 1
ATOM 8124 N N . HIS A 1 1040 ? -40.584 10.575 19.609 1.00 41.16 1040 HIS A N 1
ATOM 8125 C CA . HIS A 1 1040 ? -40.650 9.346 18.804 1.00 41.16 1040 HIS A CA 1
ATOM 8126 C C . HIS A 1 1040 ? -39.719 9.425 17.589 1.00 41.16 1040 HIS A C 1
ATOM 8128 O O . HIS A 1 1040 ? -40.139 9.399 16.439 1.00 41.16 1040 HIS A O 1
ATOM 8134 N N . LEU A 1 1041 ? -38.421 9.543 17.869 1.00 44.91 1041 LEU A N 1
ATOM 8135 C CA . LEU A 1 1041 ? -37.359 9.534 16.866 1.00 44.91 1041 LEU A CA 1
ATOM 8136 C C . LEU A 1 1041 ? -37.197 8.099 16.333 1.00 44.91 10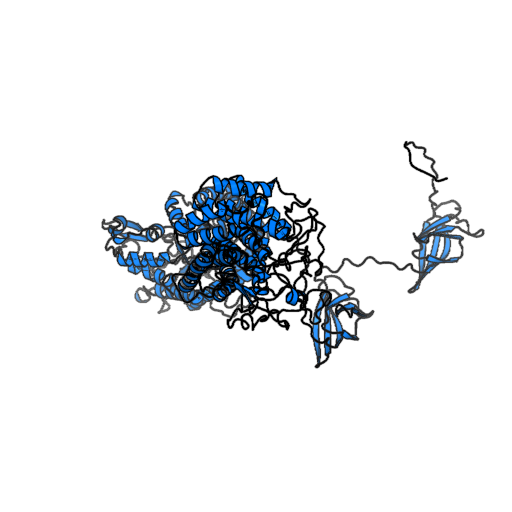41 LEU A C 1
ATOM 8138 O O . LEU A 1 1041 ? -36.780 7.226 17.092 1.00 44.91 1041 LEU A O 1
ATOM 8142 N N . GLY A 1 1042 ? -37.527 7.833 15.064 1.00 49.16 1042 GLY A N 1
ATOM 8143 C CA . GLY A 1 1042 ? -37.278 6.529 14.433 1.00 49.16 1042 GLY A CA 1
ATOM 8144 C C . GLY A 1 1042 ? -37.941 6.330 13.063 1.00 49.16 1042 GLY A C 1
ATOM 8145 O O . GLY A 1 1042 ? -38.926 6.978 12.733 1.00 49.16 1042 GLY A O 1
ATOM 8146 N N . ILE A 1 1043 ? -37.404 5.401 12.262 1.00 49.16 1043 ILE A N 1
ATOM 8147 C CA . ILE A 1 1043 ? -37.881 5.015 10.914 1.00 49.16 1043 ILE A CA 1
ATOM 8148 C C . ILE A 1 1043 ? -39.182 4.193 11.003 1.00 49.16 1043 ILE A C 1
ATOM 8150 O O . ILE A 1 1043 ? -39.201 3.006 10.684 1.00 49.16 1043 ILE A O 1
ATOM 8154 N N . VAL A 1 1044 ? -40.259 4.757 11.550 1.00 47.09 1044 VAL A N 1
ATOM 8155 C CA . VAL A 1 1044 ? -41.449 3.962 11.888 1.00 47.09 1044 VAL A CA 1
ATOM 8156 C C . VAL A 1 1044 ? -42.714 4.758 11.735 1.00 47.09 1044 VAL A C 1
ATOM 8158 O O . VAL A 1 1044 ? -42.861 5.822 12.323 1.00 47.09 1044 VAL A O 1
ATOM 8161 N N . LYS A 1 1045 ? -43.698 4.146 11.083 1.00 44.38 1045 LYS A N 1
ATOM 8162 C CA . LYS A 1 1045 ? -45.092 4.556 11.194 1.00 44.38 1045 LYS A CA 1
ATOM 8163 C C . LYS A 1 1045 ? -45.537 4.532 12.665 1.00 44.38 1045 LYS A C 1
ATOM 8165 O O . LYS A 1 1045 ? -45.759 3.465 13.257 1.00 44.38 1045 LYS A O 1
ATOM 8170 N N . SER A 1 1046 ? -45.687 5.706 13.269 1.00 41.28 1046 SER A N 1
ATOM 8171 C CA . SER A 1 1046 ? -46.578 5.904 14.409 1.00 41.28 1046 SER A CA 1
ATOM 8172 C C . SER A 1 1046 ? -47.891 6.438 13.854 1.00 41.28 1046 SER A C 1
ATOM 8174 O O . SER A 1 1046 ? -47.958 7.589 13.439 1.00 41.28 1046 SER A O 1
ATOM 8176 N N . GLY A 1 1047 ? -48.933 5.606 13.799 1.00 39.66 1047 GLY A N 1
ATOM 8177 C CA . GLY A 1 1047 ? -50.282 6.136 13.618 1.00 39.66 1047 GLY A CA 1
ATOM 8178 C C . GLY A 1 1047 ? -50.616 6.935 14.869 1.00 39.66 1047 GLY A C 1
ATOM 8179 O O . GLY A 1 1047 ? -50.888 6.335 15.902 1.00 39.66 1047 GLY A O 1
ATOM 8180 N N . ALA A 1 1048 ? -50.496 8.256 14.823 1.00 38.12 1048 ALA A N 1
ATOM 8181 C CA . ALA A 1 1048 ? -50.704 9.066 16.004 1.00 38.12 1048 ALA A CA 1
ATOM 8182 C C . ALA A 1 1048 ? -52.188 9.429 16.126 1.00 38.12 1048 ALA A C 1
ATOM 8184 O O . ALA A 1 1048 ? -52.712 10.308 15.457 1.00 38.12 1048 ALA A O 1
ATOM 8185 N N . VAL A 1 1049 ? -52.903 8.720 16.993 1.00 32.47 1049 VAL A N 1
ATOM 8186 C CA . VAL A 1 1049 ? -54.194 9.199 17.497 1.00 32.47 1049 VAL A CA 1
ATOM 8187 C C . VAL A 1 1049 ? -54.101 9.180 18.997 1.00 32.47 1049 VAL A C 1
ATOM 8189 O O . VAL A 1 1049 ? -54.042 8.109 19.601 1.00 32.47 1049 VAL A O 1
ATOM 8192 N N . ASP A 1 1050 ? -54.068 10.363 19.589 1.00 37.22 1050 ASP A N 1
ATOM 8193 C CA . ASP A 1 1050 ? -53.903 10.468 21.024 1.00 37.22 1050 ASP A CA 1
ATOM 8194 C C . ASP A 1 1050 ? -55.166 10.044 21.808 1.00 37.22 1050 ASP A C 1
ATOM 8196 O O . ASP A 1 1050 ? -56.294 10.008 21.303 1.00 37.22 1050 ASP A O 1
ATOM 8200 N N . GLU A 1 1051 ? -54.916 9.682 23.066 1.00 36.25 1051 GLU A N 1
ATOM 8201 C CA . GLU A 1 1051 ? -55.799 9.274 24.176 1.00 36.25 1051 GLU A CA 1
ATOM 8202 C C . GLU A 1 1051 ? -56.764 8.077 24.001 1.00 36.25 1051 GLU A C 1
ATOM 8204 O O . GLU A 1 1051 ? -57.210 7.517 25.007 1.00 36.25 1051 GLU A O 1
ATOM 8209 N N . ILE A 1 1052 ? -57.039 7.585 22.787 1.00 45.38 1052 ILE A N 1
ATOM 8210 C CA . ILE A 1 1052 ? -57.767 6.312 22.567 1.00 45.38 1052 ILE A CA 1
ATOM 8211 C C . ILE A 1 1052 ? -57.041 5.463 21.515 1.00 45.38 1052 ILE A C 1
ATOM 8213 O O . ILE A 1 1052 ? -57.612 5.045 20.506 1.00 45.38 1052 ILE A O 1
ATOM 8217 N N . ASP A 1 1053 ? -55.761 5.204 21.771 1.00 44.84 1053 ASP A N 1
ATOM 8218 C CA . ASP A 1 1053 ? -54.830 4.437 20.937 1.00 44.84 1053 ASP A CA 1
ATOM 8219 C C . ASP A 1 1053 ? -55.201 2.934 20.883 1.00 44.84 1053 ASP A C 1
ATOM 8221 O O . ASP A 1 1053 ? -54.543 2.049 21.436 1.00 44.84 1053 ASP A O 1
ATOM 8225 N N . SER A 1 1054 ? -56.363 2.641 20.293 1.00 43.38 1054 SER A N 1
ATOM 8226 C CA . SER A 1 1054 ? -56.984 1.312 20.196 1.00 43.38 1054 SER A CA 1
ATOM 8227 C C . SER A 1 1054 ? -56.909 0.709 18.794 1.00 43.38 1054 SER A C 1
ATOM 8229 O O . SER A 1 1054 ? -57.285 -0.450 18.607 1.00 43.38 1054 SER A O 1
ATOM 8231 N N . ALA A 1 1055 ? -56.379 1.446 17.819 1.00 40.81 1055 ALA A N 1
ATOM 8232 C CA . ALA A 1 1055 ? -56.262 0.997 16.443 1.00 40.81 1055 ALA A CA 1
ATOM 8233 C C . ALA A 1 1055 ? -54.779 0.967 16.029 1.00 40.81 1055 ALA A C 1
ATOM 8235 O O . ALA A 1 1055 ? -54.194 2.025 15.855 1.00 40.81 1055 ALA A O 1
ATOM 8236 N N . THR A 1 1056 ? -54.225 -0.248 15.848 1.00 49.12 1056 THR A N 1
ATOM 8237 C CA . THR A 1 1056 ? -52.879 -0.663 15.328 1.00 49.12 1056 THR A CA 1
ATOM 8238 C C . THR A 1 1056 ? -51.891 -1.291 16.320 1.00 49.12 1056 THR A C 1
ATOM 8240 O O . THR A 1 1056 ? -50.795 -1.699 15.945 1.00 49.12 1056 THR A O 1
ATOM 8243 N N . ASN A 1 1057 ? -52.317 -1.495 17.561 1.00 48.81 1057 ASN A N 1
ATOM 8244 C CA . ASN A 1 1057 ? -51.643 -2.289 18.590 1.00 48.81 1057 ASN A CA 1
ATOM 8245 C C . ASN A 1 1057 ? -51.348 -3.747 18.146 1.00 48.81 1057 ASN A C 1
ATOM 8247 O O . ASN A 1 1057 ? -52.144 -4.636 18.448 1.00 48.81 1057 ASN A O 1
ATOM 8251 N N . GLY A 1 1058 ? -50.225 -3.976 17.450 1.00 53.50 1058 GLY A N 1
ATOM 8252 C CA . GLY A 1 1058 ? -49.717 -5.308 17.081 1.00 53.50 1058 GLY A CA 1
ATOM 8253 C C . GLY A 1 1058 ? -49.206 -5.480 15.643 1.00 53.50 1058 GLY A C 1
ATOM 8254 O O . GLY A 1 1058 ? -48.407 -6.375 15.383 1.00 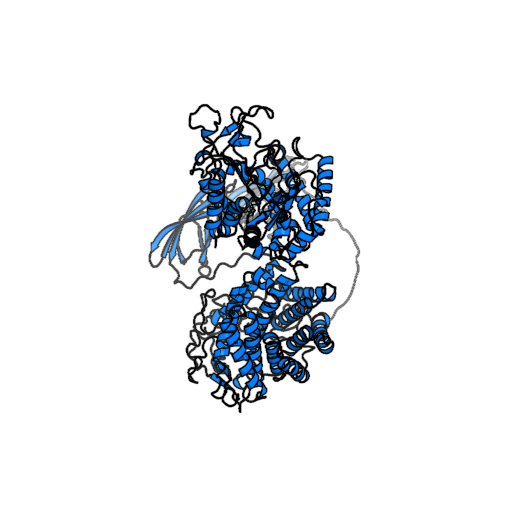53.50 1058 GLY A O 1
ATOM 8255 N N . ASP A 1 1059 ? -49.620 -4.621 14.704 1.00 61.06 1059 ASP A N 1
ATOM 8256 C CA . ASP A 1 1059 ? -49.344 -4.825 13.273 1.00 61.06 1059 ASP A CA 1
ATOM 8257 C C . ASP A 1 1059 ? -47.994 -4.230 12.838 1.00 61.06 1059 ASP A C 1
ATOM 8259 O O . ASP A 1 1059 ? -47.877 -3.052 12.479 1.00 61.06 1059 ASP A O 1
ATOM 8263 N N . ILE A 1 1060 ? -46.971 -5.081 12.854 1.00 68.75 1060 ILE A N 1
ATOM 8264 C CA . ILE A 1 1060 ? -45.607 -4.789 12.406 1.00 68.75 1060 ILE A CA 1
ATOM 8265 C C . ILE A 1 1060 ? -45.521 -4.412 10.911 1.00 68.75 1060 ILE A C 1
ATOM 8267 O O . ILE A 1 1060 ? -44.648 -3.630 10.550 1.00 68.75 1060 ILE A O 1
ATOM 8271 N N . LYS A 1 1061 ? -46.457 -4.842 10.045 1.00 65.06 1061 LYS A N 1
ATOM 8272 C CA . LYS A 1 1061 ? -46.415 -4.529 8.595 1.00 65.06 1061 LYS A CA 1
ATOM 8273 C C . LYS A 1 1061 ? -46.615 -3.050 8.326 1.00 65.06 1061 LYS A C 1
ATOM 8275 O O . LYS A 1 1061 ? -45.997 -2.467 7.445 1.00 65.06 1061 LYS A O 1
ATOM 8280 N N . SER A 1 1062 ? -47.449 -2.410 9.141 1.00 57.00 1062 SER A N 1
ATOM 8281 C CA . SER A 1 1062 ? -47.630 -0.961 9.089 1.00 57.00 1062 SER A CA 1
ATOM 8282 C C . SER A 1 1062 ? -46.318 -0.212 9.400 1.00 57.00 1062 SER A C 1
ATOM 8284 O O . SER A 1 1062 ? -46.078 0.864 8.862 1.00 57.00 1062 SER A O 1
ATOM 8286 N N . LYS A 1 1063 ? -45.426 -0.813 10.199 1.00 58.91 1063 LYS A N 1
ATOM 8287 C CA . LYS A 1 1063 ? -44.131 -0.261 10.616 1.00 58.91 1063 LYS A CA 1
ATOM 8288 C C . LYS A 1 1063 ? -42.979 -0.547 9.629 1.00 58.91 1063 LYS A C 1
ATOM 8290 O O . LYS A 1 1063 ? -41.929 0.067 9.772 1.00 58.91 1063 LYS A O 1
ATOM 8295 N N . GLU A 1 1064 ? -43.183 -1.407 8.623 1.00 62.66 1064 GLU A N 1
ATOM 8296 C CA . GLU A 1 1064 ? -42.174 -1.894 7.653 1.00 62.66 1064 GLU A CA 1
ATOM 8297 C C . GLU A 1 1064 ? -42.035 -1.018 6.385 1.00 62.66 1064 GLU A C 1
ATOM 8299 O O . GLU A 1 1064 ? -40.959 -0.951 5.791 1.00 62.66 1064 GLU A O 1
ATOM 8304 N N . ASN A 1 1065 ? -43.091 -0.314 5.952 1.00 65.38 1065 ASN A N 1
ATOM 8305 C CA . ASN A 1 1065 ? -43.178 0.257 4.590 1.00 65.38 1065 ASN A CA 1
ATOM 8306 C C . ASN A 1 1065 ? -42.055 1.246 4.198 1.00 65.38 1065 ASN A C 1
ATOM 8308 O O . ASN A 1 1065 ? -41.588 1.225 3.060 1.00 65.38 1065 ASN A O 1
ATOM 8312 N N . ILE A 1 1066 ? -41.606 2.109 5.116 1.00 68.50 1066 ILE A N 1
ATOM 8313 C CA . ILE A 1 1066 ? -40.503 3.056 4.845 1.00 68.50 1066 ILE A CA 1
ATOM 8314 C C . ILE A 1 1066 ? -39.141 2.374 5.012 1.00 68.50 1066 ILE A C 1
ATOM 8316 O O . ILE A 1 1066 ? -38.200 2.679 4.283 1.00 68.50 1066 ILE A O 1
ATOM 8320 N N . VAL A 1 1067 ? -39.036 1.420 5.942 1.00 74.19 1067 VAL A N 1
ATOM 8321 C CA . VAL A 1 1067 ? -37.800 0.669 6.199 1.00 74.19 1067 VAL A CA 1
ATOM 8322 C C . VAL A 1 1067 ? -37.423 -0.150 4.963 1.00 74.19 1067 VAL A C 1
ATOM 8324 O O . VAL A 1 1067 ? -36.313 -0.008 4.461 1.00 74.19 1067 VAL A O 1
ATOM 8327 N N . SER A 1 1068 ? -38.365 -0.906 4.398 1.00 72.00 1068 SER A N 1
ATOM 8328 C CA . SER A 1 1068 ? -38.131 -1.671 3.162 1.00 72.00 1068 SER A CA 1
ATOM 8329 C C . SER A 1 1068 ? -37.706 -0.778 1.988 1.00 72.00 1068 SER A C 1
ATOM 8331 O O . SER A 1 1068 ? -36.763 -1.085 1.265 1.00 72.00 1068 SER A O 1
ATOM 8333 N N . THR A 1 1069 ? -38.319 0.399 1.843 1.00 74.88 1069 THR A N 1
ATOM 8334 C CA . THR A 1 1069 ? -37.919 1.396 0.836 1.00 74.88 1069 THR A CA 1
ATOM 8335 C C . THR A 1 1069 ? -36.455 1.838 0.986 1.00 74.88 1069 THR A C 1
ATOM 8337 O O . THR A 1 1069 ? -35.752 2.013 -0.010 1.00 74.88 1069 THR A O 1
ATOM 8340 N N . ILE A 1 1070 ? -35.989 2.032 2.219 1.00 76.25 1070 ILE A N 1
ATOM 8341 C CA . ILE A 1 1070 ? -34.640 2.530 2.506 1.00 76.25 1070 ILE A CA 1
ATOM 8342 C C . ILE A 1 1070 ? -33.586 1.425 2.354 1.00 76.25 1070 ILE A C 1
ATOM 8344 O O . ILE A 1 1070 ? -32.486 1.702 1.877 1.00 76.25 1070 ILE A O 1
ATOM 8348 N N . PHE A 1 1071 ? -33.910 0.192 2.755 1.00 74.19 1071 PHE A N 1
ATOM 8349 C CA . PHE A 1 1071 ? -32.919 -0.871 2.937 1.00 74.19 1071 PHE A CA 1
ATOM 8350 C C . PHE A 1 1071 ? -33.035 -2.069 1.978 1.00 74.19 1071 PHE A C 1
ATOM 8352 O O . PHE A 1 1071 ? -32.076 -2.835 1.896 1.00 74.19 1071 PHE A O 1
ATOM 8359 N N . ASP A 1 1072 ? -34.136 -2.232 1.230 1.00 66.69 1072 ASP A N 1
ATOM 8360 C CA . ASP A 1 1072 ? -34.373 -3.406 0.361 1.00 66.69 1072 ASP A CA 1
ATOM 8361 C C . ASP A 1 1072 ? -34.207 -3.117 -1.144 1.00 66.69 1072 ASP A C 1
ATOM 8363 O O . ASP A 1 1072 ? -34.551 -3.950 -1.990 1.00 66.69 1072 ASP A O 1
ATOM 8367 N N . THR A 1 1073 ? -33.699 -1.939 -1.520 1.00 53.53 1073 THR A N 1
ATOM 8368 C CA . THR A 1 1073 ? -33.474 -1.614 -2.939 1.00 53.53 1073 THR A CA 1
ATOM 8369 C C . THR A 1 1073 ? -32.089 -2.127 -3.392 1.00 53.53 1073 THR A C 1
ATOM 8371 O O . THR A 1 1073 ? -31.124 -1.868 -2.672 1.00 53.53 1073 THR A O 1
ATOM 8374 N N . PRO A 1 1074 ? -31.973 -2.847 -4.533 1.00 36.91 1074 PRO A N 1
ATOM 8375 C CA . PRO A 1 1074 ? -30.758 -3.569 -4.950 1.00 36.91 1074 PRO A CA 1
ATOM 8376 C C . PRO A 1 1074 ? -29.488 -2.737 -5.133 1.00 36.91 1074 PRO A C 1
ATOM 8378 O O . PRO A 1 1074 ? -29.595 -1.603 -5.657 1.00 36.91 1074 PRO A O 1
#

Radius of gyration: 40.29 Å; Cα contacts (8 Å, |Δi|>4): 2188; chains: 1; bounding box: 132×122×74 Å

Sequence (1074 aa):
MSLTKTFVMVPTLLLMSYTQAIASDLEVKVIKQSDWDTGFCSNVSVYNPTNTKELWNISFNAEGIVTSLWNANYAQNSTTLDVTASGLNWNNYVEPQSSIVFGYCANKVAKETPPPPPPSDGDLLITQTANAQWDGGFCKNVQVKNNSDHEIDWEVNFPIDGVVTKSWSSNFSQNPNTLEATASGLEWNNLVKPNAQVEFGYCANKVASTPTPTPTPTPTPPITGDTAYHEVLPLALKFYEAQRATGPFPTVTWRKAGGLNDGADVGRDLTGGWFDAGDHVKFNLPMSYSATMLNWGMIAFPNGYSQAGESEYGKEQVKTALDYFVQAYNEGTNPDSASDDKVYYQVGDAGADHGFWGPPELMTMERPTFTCDATNKCSEVAGGMAAAMASGAILFQDDANYSALLLDKAKKIYHYAEEYQGNNGYTAANGFYSSYSGYNDELAWGAVWLYKATGDTTYLNKAKSYVANASDAKYWSQNWDNVSNGVNLLLAEITGEDTYKSAIETNLNYWQNGISKTAGGLAFLNKWGSLRYSSTASFMALLYAKELDNGEQKTKLINFAKEQIDYILGNNPRNSSYVVGYGTNPPINPHHRASHNSQTNNINLPTNNEFVLEGALVGGPKSADDFDYADDRTDYIANEVATDYNAGFTGALAGLIELSSNNSTTPTTTALFNEFNVGFGGSYAYPFSSTTEGEKIWVSSVDLVLDDNIENNSYYADIKDFDASAFDNLQDSLKNSKFLVYWLVEGWEESWFNTTKIQEAMNAGYIPVFNYWYFGDKLMNGMPDTDKKAQYAQDNAKVIEFLNKLNGTKMLIMEPEFNKNSILSSDANQHEFATIIGNAIDSIKSNTTDVLFSLAMTDTGNRGVNQTYDKCGYTNCALGDKYEWGRPEIIYNDLINKLDFISFQEMIGEFSRDPMNAGGWDSPNPIAYSDDDIGIDKLPTRIANFSAFLKEKYNKPVFLPYIAIATATWTDANGNDAIEDSEIDYNGWEDKANTTYQTLSTMKQELQESGLFGFAPMALFDDPRHDYGGYQYFMNNEYHLGIVKSGAVDEIDSATNGDIKSKENIVSTIFDTP

Organism: NCBI:txid652676

Secondary structure (DSSP, 8-state):
--------------------PPPP--EEEEEEEEEETTEEEEEEEEE--SSS-EE-EEEEE-SSEEEEEESSEEEE-TTT-EEEEE--TTT-EE-TT-EEEEEEEEEPP---PPP-SPPPTTSEEEEEEEEEEETTEEEEEEEEEE-SSS-EE-EEEEE-SSEEEEEESSEEEE-TTT-EEEEE--TTT-EE-TT-EEEEEEEEEPPP-PPPPPPPPP------SHHHHHHHHHHHHHHHHHHBSS---SS-TT-----TTTTGGGTS----SB--SSS--EEHHHHHHHHHHHHHHHHH-HHHHHHHT-HHHHHHHHHHHHHHHHHHEE--S-TT-GGG-EEEEEES-HHHHHT--S-GGG--S--PEEEE-SSS--HHHHHHHHHHHHHHHHHTTTSHHHHHHHHHHHHHHHHHHHHT---TT--TTTTTS--SS-SHHHHHHHHHHHHHHH--HHHHHHHHHHHTTSPP-TTS---SS--HHHHHHHHHHHH--HHHHHHHHHHHHIIIIIS-B-TT--B---STTHHHHHHHHHHHHHHHHHTSPSSHHHHHHHHHHHHHHHHHHT-STT---SBTTSSSS--SS-B-HHHHT-SSS-TTSSSS-SS--TTPBB---SSS-TT-----TT-TTTSBB-HHHHHHHHHHHHHHHHHTS-S-----HHHHHHS-EEEEE-SS-EEEEBSSTT-EEEE-HHHHHH-TTGGG-HHHHTBTT--HHHHHHHHHHHHT--EEEEEE-TT--GGGS-HHHHHHHHHTT-EEEEEETTTTGGGTTSS--HHHHHHHHHHHHHHHHHHTTS-S-EEEEE---TTSHHHHS-HHHHHHHHHHHHHHHHHHHHHSSSEEEEEEEP--------TT-TTSSSTT--TTHHHHHSTTHHHHHHHGGG-SSEEE-EEEESEEE-SSS-EETTEE-EEE--HHHHTGGGHHHHHHHHHHHHHHHH-S-EEE--EEEE---B--SSSSS---GGGB-TTHHHHHHHHHHHHHHHTHHHHHHTTEEEE--------TTTTTTT--SSSS-TT--SSS------S---S-TT-HHHHHHHHHHHHS--

Mean predicted aligned error: 20.2 Å